Protein AF-0000000074123127 (afdb_homodimer)

Foldseek 3Di:
DPPLPLPPPPPPPPDQPWALDDFFAFFWFQKKKKWFLDFPVLQQDQDPVLLVLLVVCLQVLNDLPDPDQDSSNLNSLLQVLFKWKKPPDDPLDDQPQQEDPVNPPDPPSQQDEDDDPVVLVVQLVQVLQQLVFQVVCQAVLLFAWKWWRFHQKIKIWGHLQLWLASFTKMKIFDDDPVRVVVLVVLVFDKDQQSVVVPVVPPPDDPDDPDDPPDDPDDPPDPDPPPDPPDPPVVVVVVVVVVVVVVQVCLVVCVLVVVVSVVQQVVCPCGGSRRMMMGTHDVNVVSVSVCLSPPPVRAACDDSRHSRHTMMIGSHDTRNIDMDGWDKHKAWDFDPDPPPDGSIIIMIMTGRGNGRLSVVSNLVSCCVVGPVWFMKMFTRTPSRRQCVLRDDPRLPHPLDNDDPVSVVSNSGDSVSSNSSNPRRYGHFGMWGIDNSTIDTD/DPPPPLDPPPPPPPDPPWALDDFFAFFWFQKKKKWFLDFPVLQQDQDPVLLVLLVVCLQVLNDDPDPDQDSSNLNSLLQVLFKWKKPPDDPLDDQPQQEDPVNPPDPPSQQDEDDDPVVLVVQLVQVLQQLVFQVVCQAVLLAAWKWWRFHQKIKIWGHLQQWLASFTKMKIFDDDPVRVVVLVVLVFDKDQQSVVVPVVPPPDDPDDPDDPPDDPDDPPDPDPPPPPPDPVVVVVVVVVVVVVVVQVCLVVCVLVVVVSVVLQVVCPCGGSRRMMMGTHDVNVVSVSVCLSPPPVRAACDDSRHSRHTMMIGSHDTRNIDMDGWDKHKAWDQDPDPPPDGSIIIMIMTGRGNGRLSVVSNLVSCCVVGPVWFMKMFTRTPSRRQCVLRDDPRQPHPLDRDDPVSVVSNSGDSVSSNSSNPRRYGHFGMWGIDNSTIDTD

Solvent-accessible surface area (backbone atoms only — not comparable to full-atom values): 47256 Å² total; per-residue (Å²): 135,84,73,80,72,76,51,79,70,68,74,71,89,57,80,89,63,68,29,83,63,70,58,22,34,71,32,40,23,46,31,37,38,35,39,20,81,42,76,51,68,75,65,58,67,79,51,61,61,41,53,33,52,11,52,54,32,45,61,39,49,55,73,88,77,69,88,73,71,48,66,64,51,50,41,22,53,51,51,30,39,36,46,37,21,29,24,74,67,55,71,57,56,78,64,69,58,52,48,62,80,80,46,53,66,57,87,83,60,77,46,75,38,64,79,47,69,64,44,29,51,32,42,42,54,48,46,50,50,23,52,52,36,45,51,32,19,21,74,70,38,46,24,46,46,37,37,39,35,21,54,71,31,37,34,41,40,34,8,32,69,45,26,20,53,57,38,33,30,34,38,34,24,50,53,51,72,68,53,52,52,50,39,48,73,73,67,47,64,65,46,40,46,58,48,62,59,54,72,72,58,69,75,70,86,78,76,87,81,78,81,87,74,75,88,76,76,79,81,72,78,80,76,81,74,81,71,82,62,65,66,66,63,48,51,52,47,50,48,47,51,52,47,51,50,50,48,49,35,38,68,68,37,45,58,59,53,54,37,53,47,48,33,46,58,68,15,76,97,44,58,70,37,32,33,36,38,27,57,34,68,66,39,38,49,54,47,48,57,49,56,74,67,40,66,80,41,30,36,86,58,66,61,54,13,49,45,61,44,24,35,41,26,82,54,83,35,48,54,18,20,35,43,68,50,48,77,47,58,50,76,39,78,44,80,51,87,86,68,71,56,60,70,29,20,25,40,37,36,41,42,87,41,44,52,71,33,53,54,49,48,51,59,49,41,38,73,71,28,61,70,9,33,38,35,36,35,35,41,63,44,65,66,33,39,64,67,21,48,71,28,74,56,51,57,31,82,74,69,78,61,62,65,70,50,38,60,51,27,58,51,59,64,69,55,41,50,32,42,36,72,31,67,41,40,68,69,41,33,38,40,31,53,74,58,20,37,37,74,74,136,85,74,82,73,76,50,80,70,69,68,70,87,58,81,91,64,68,28,82,65,70,61,22,35,71,33,38,24,47,28,38,39,35,37,22,81,41,76,51,68,76,64,56,66,80,53,59,62,41,52,32,51,12,50,54,34,45,62,38,51,54,72,90,78,70,88,74,73,48,67,65,50,50,41,20,54,51,51,30,40,35,48,36,20,27,26,73,69,51,71,58,54,79,65,69,58,49,47,62,79,78,46,55,66,57,87,86,60,77,47,76,38,65,79,45,69,64,45,30,52,31,44,42,55,50,46,50,51,23,51,51,35,46,50,33,20,21,76,68,37,45,24,44,46,38,36,40,37,20,53,69,31,35,33,41,39,35,10,33,69,46,24,20,54,59,38,32,30,35,38,34,23,52,55,53,71,69,53,54,50,51,38,49,73,72,67,45,65,68,47,40,49,58,49,61,60,56,71,73,60,68,75,72,88,77,77,87,82,77,84,86,72,75,90,75,77,78,81,72,79,80,76,81,74,81,72,83,63,65,67,68,62,47,50,51,47,51,48,47,50,51,46,51,48,50,49,48,36,37,68,67,38,42,59,60,51,53,40,56,48,51,30,51,61,67,16,76,97,39,62,73,37,32,31,36,39,28,59,33,66,68,37,39,50,54,49,48,56,50,59,74,67,39,67,80,42,30,37,86,59,66,62,53,12,50,45,59,43,25,36,40,25,82,53,84,35,46,55,19,21,35,44,68,50,48,76,46,60,51,76,39,79,43,80,51,87,86,67,72,56,62,68,28,19,25,42,38,37,40,43,88,41,44,51,70,31,52,54,49,49,52,57,49,41,38,74,71,27,63,70,10,33,37,36,37,36,36,39,63,45,65,68,34,38,64,67,21,48,71,28,74,56,51,58,31,82,72,69,77,59,59,65,70,50,39,60,50,27,57,50,58,65,69,55,41,51,31,41,35,71,30,67,40,40,67,68,41,34,38,40,31,54,72,59,20,37,38,73,70

Organism: Ciona intestinalis (NCBI:txid7719)

Secondary structure (DSSP, 8-state):
---GGGS-------S---BSSPPP--SPEEEEEEEESS--GGGT---HHHHHHHHHHHHTT-----SS--HHHHHHHHHHHTEEEEES--TTS--SS-SSGGG---TT--------HHHHHHHHHHHHHHHHHHHHHHHTTSS-EEEEE-SS-EEEEE-TTT-TTSS-EEEEES--HHHHHHHHHTT---B-HHHHHHHHHTTS------------------------S-HHHHHHHHHHHHHHHHHHHHHTTHHHHHHHHHHHHTTTSSSS---EEEESHHHHHHHHHHHHT-GGGS-SSSTTTTPPPEEEESS--TT-EEEE-EEEEEEEE---TTSS--EEEEEEEEEEE-HHHHHHHHHHHHHHSTTT-EEEEEEE-GGGGGGGS--TTTS----PPPHHHHHHHT--HHHHHHHHHS-----SEEEEETTEEEE-/---GGGS-------S---BSSPPP--SPEEEEEEEESS--GGGT---HHHHHHHHHHHHTT-----SS--HHHHHHHHHHHTEEEEES--TTS--SS-SSGGG---TT--------HHHHHHHHHHHHHHHHHHHHHHHTTSS-EEEEE-SS-EEEEE-TTT-TTSS-EEEEES--HHHHHHHHHTT---B-HHHHHHHHHTTS--------------------------HHHHHHHHHHHHHHHHHHHHHTTHHHHHHHHHHHHTTTS-SS---EEEESHHHHHHHHHHHHT-GGGS-SSSTTTTPPPEEEESS--TT-EEEE-EEEEEEEE---TTSS--EEEEEEEEEEE-HHHHHHHHHHHHHHSTTT-EEEEEEE-GGGGGGGS--TTTS----PPPHHHHHHHT--HHHHHHHHHS-----SEEEEETTEEEE-

Sequence (880 aa):
MFTPDCFPKLAPVEKKTKHDALPADWSIKTKARFLSPSSFAWCARVRGNEEAKSITRSVRCQKLETTTQTQSDLRIELCKCLVYHQHPSVPWFKLFPRFGSDCRLVPGITTEPLSTEHAKTCMYDSWAAAFRSSYQLLRENLCPYFYICAQQYTALFRSAVVSPCCEVNCLITPTSMGFRKSLKSEGIEFTMPLQQLNTQQSDSVNSDVKDLNEGSKENRPVAEKNVEADEVGWLVYVFIEQEEQQWKDISNGLQFRKNKEINLAVRSDGQPRTAVLVKGMTQTQILFNYLLNCKSSTANSGPQAGVPPTILSPVPFIGSSLKKLDLRAGIAKSAKKSGVPKERFSLDISGPLMPHQLSGIITLLNKTQDDGNFTCAFGTHMYTAPFNAPSDATMGNNKEPPSSDMQKCGIAENFVARLTSTTPVTIRQIEVENEKYNWQMFTPDCFPKLAPVEKKTKHDALPADWSIKTKARFLSPSSFAWCARVRGNEEAKSITRSVRCQKLETTTQTQSDLRIELCKCLVYHQHPSVPWFKLFPRFGSDCRLVPGITTEPLSTEHAKTCMYDSWAAAFRSSYQLLRENLCPYFYICAQQYTALFRSAVVSPCCEVNCLITPTSMGFRKSLKSEGIEFTMPLQQLNTQQSDSVNSDVKDLNEGSKENRPVAEKNVEADEVGWLVYVFIEQEEQQWKDISNGLQFRKNKEINLAVRSDGQPRTAVLVKGMTQTQILFNYLLNCKSSTANSGPQAGVPPTILSPVPFIGSSLKKLDLRAGIAKSAKKSGVPKERFSLDISGPLMPHQLSGIITLLNKTQDDGNFTCAFGTHMYTAPFNAPSDATMGNNKEPPSSDMQKCGIAENFVARLTSTTPVTIRQIEVENEKYNWQ

pLDDT: mean 76.57, std 22.78, range [19.2, 98.75]

Nearest PDB structures (foldseek):
  8q6o-assembly1_L  TM=8.160E-01  e=1.221E-34  Xenopus laevis
  8ouw-assembly1_F  TM=7.669E-01  e=1.788E-20  Caenorhabditis elegans
  8ouw-assembly1_G  TM=7.992E-01  e=1.757E-19  Caenorhabditis elegans
  7r32-assembly1_C  TM=5.687E-01  e=3.136E+00  Synechocystis sp. PCC 6803
  8igr-assembly1_G  TM=3.906E-01  e=9.830E+00  Escherichia coli K-12

Structure (mmCIF, N/CA/C/O backbone):
data_AF-0000000074123127-model_v1
#
loop_
_entity.id
_entity.type
_entity.pdbx_description
1 polymer 'Uncharacterized protein'
#
loop_
_atom_site.group_PDB
_atom_site.id
_atom_site.type_symbol
_atom_site.label_atom_id
_atom_site.label_alt_id
_atom_site.label_comp_id
_atom_site.label_asym_id
_atom_site.label_entity_id
_atom_site.label_seq_id
_atom_site.pdbx_PDB_ins_code
_atom_site.Cartn_x
_atom_site.Cartn_y
_atom_site.Cartn_z
_atom_site.occupancy
_atom_site.B_iso_or_equiv
_atom_site.auth_seq_id
_atom_site.auth_comp_id
_atom_site.auth_asym_id
_atom_site.auth_atom_id
_atom_site.pdbx_PDB_model_num
ATOM 1 N N . MET A 1 1 ? 14.648 39.312 29.922 1 19.2 1 MET A N 1
ATOM 2 C CA . MET A 1 1 ? 13.344 39.812 29.469 1 19.2 1 MET A CA 1
ATOM 3 C C . MET A 1 1 ? 13.016 39.281 28.078 1 19.2 1 MET A C 1
ATOM 5 O O . MET A 1 1 ? 13.727 39.562 27.109 1 19.2 1 MET A O 1
ATOM 9 N N . PHE A 1 2 ? 12.539 38 27.938 1 23.33 2 PHE A N 1
ATOM 10 C CA . PHE A 1 2 ? 12.289 37.094 26.828 1 23.33 2 PHE A CA 1
ATOM 11 C C . PHE A 1 2 ? 11.258 37.688 25.859 1 23.33 2 PHE A C 1
ATOM 13 O O . PHE A 1 2 ? 10.156 38.031 26.281 1 23.33 2 PHE A O 1
ATOM 20 N N . THR A 1 3 ? 11.742 38.469 24.828 1 24.5 3 THR A N 1
ATOM 21 C CA . THR A 1 3 ? 10.82 39.188 23.938 1 24.5 3 THR A CA 1
ATOM 22 C C . THR A 1 3 ? 9.969 38.188 23.156 1 24.5 3 THR A C 1
ATOM 24 O O . THR A 1 3 ? 10.492 37.25 22.531 1 24.5 3 THR A O 1
ATOM 27 N N . PRO A 1 4 ? 8.633 38 23.453 1 27.58 4 PRO A N 1
ATOM 28 C CA . PRO A 1 4 ? 7.562 37.188 22.844 1 27.58 4 PRO A CA 1
ATOM 29 C C . PRO A 1 4 ? 7.543 37.281 21.328 1 27.58 4 PRO A C 1
ATOM 31 O O . PRO A 1 4 ? 6.691 36.656 20.688 1 27.58 4 PRO A O 1
ATOM 34 N N . ASP A 1 5 ? 8.273 38.188 20.734 1 28.83 5 ASP A N 1
ATOM 35 C CA . ASP A 1 5 ? 8.078 38.594 19.344 1 28.83 5 ASP A CA 1
ATOM 36 C C . ASP A 1 5 ? 8.562 37.531 18.391 1 28.83 5 ASP A C 1
ATOM 38 O O . ASP A 1 5 ? 8.633 37.75 17.172 1 28.83 5 ASP A O 1
ATOM 42 N N . CYS A 1 6 ? 9.312 36.562 18.922 1 30.08 6 CYS A N 1
ATOM 43 C CA . CYS A 1 6 ? 10.016 35.75 17.922 1 30.08 6 CYS A CA 1
ATOM 44 C C . CYS A 1 6 ? 9.055 34.781 17.219 1 30.08 6 CYS A C 1
ATOM 46 O O . CYS A 1 6 ? 9.484 33.844 16.562 1 30.08 6 CYS A O 1
ATOM 48 N N . PHE A 1 7 ? 7.898 34.625 17.75 1 33.19 7 PHE A N 1
ATOM 49 C CA . PHE A 1 7 ? 7.016 33.719 17.016 1 33.19 7 PHE A CA 1
ATOM 50 C C . PHE A 1 7 ? 6.574 34.312 15.695 1 33.19 7 PHE A C 1
ATOM 52 O O . PHE A 1 7 ? 6.383 35.531 15.602 1 33.19 7 PHE A O 1
ATOM 59 N N . PRO A 1 8 ? 6.84 33.75 14.602 1 34.09 8 PRO A N 1
ATOM 60 C CA . PRO A 1 8 ? 6.215 34.406 13.445 1 34.09 8 PRO A CA 1
ATOM 61 C C . PRO A 1 8 ? 4.824 34.938 13.758 1 34.09 8 PRO A C 1
ATOM 63 O O . PRO A 1 8 ? 4.121 34.406 14.617 1 34.09 8 PRO A O 1
ATOM 66 N N . LYS A 1 9 ? 4.594 36.281 13.719 1 35.5 9 LYS A N 1
ATOM 67 C CA . LYS A 1 9 ? 3.35 37 13.93 1 35.5 9 LYS A CA 1
ATOM 68 C C . LYS A 1 9 ? 2.143 36.188 13.477 1 35.5 9 LYS A C 1
ATOM 70 O O . LYS A 1 9 ? 2.137 35.625 12.375 1 35.5 9 LYS A O 1
ATOM 75 N N . LEU A 1 10 ? 1.511 35.531 14.539 1 36.09 10 LEU A N 1
ATOM 76 C CA . LEU A 1 10 ? 0.138 35.25 14.133 1 36.09 10 LEU A CA 1
ATOM 77 C C . LEU A 1 10 ? -0.396 36.375 13.242 1 36.09 10 LEU A C 1
ATOM 79 O O . LEU A 1 10 ? -0.165 37.562 13.508 1 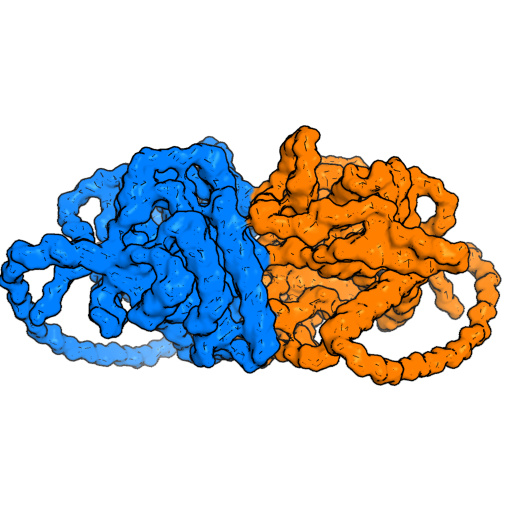36.09 10 LEU A O 1
ATOM 83 N N . ALA A 1 11 ? -0.465 36.25 11.953 1 36.72 11 ALA A N 1
ATOM 84 C CA . ALA A 1 11 ? -1.067 37.312 11.172 1 36.72 11 ALA A CA 1
ATOM 85 C C . ALA A 1 11 ? -2.057 38.125 12.008 1 36.72 11 ALA A C 1
ATOM 87 O O . ALA A 1 11 ? -2.811 37.562 12.805 1 36.72 11 ALA A O 1
ATOM 88 N N . PRO A 1 12 ? -1.77 39.406 12.438 1 34.16 12 PRO A N 1
ATOM 89 C CA . PRO A 1 12 ? -2.814 40.219 13.07 1 34.16 12 PRO A CA 1
ATOM 90 C C . PRO A 1 12 ? -4.211 39.875 12.539 1 34.16 12 PRO A C 1
ATOM 92 O O . PRO A 1 12 ? -4.355 39.5 11.383 1 34.16 12 PRO A O 1
ATOM 95 N N . VAL A 1 13 ? -5.125 39.594 13.508 1 38.16 13 VAL A N 1
ATOM 96 C CA . VAL A 1 13 ? -6.535 39.562 13.141 1 38.16 13 VAL A CA 1
ATOM 97 C C . VAL A 1 13 ? -6.867 40.75 12.234 1 38.16 13 VAL A C 1
ATOM 99 O O . VAL A 1 13 ? -7.098 41.844 12.719 1 38.16 13 VAL A O 1
ATOM 102 N N . GLU A 1 14 ? -5.98 41.219 11.367 1 37.91 14 GLU A N 1
ATOM 103 C CA . GLU A 1 14 ? -6.422 42.344 10.531 1 37.91 14 GLU A CA 1
ATOM 104 C C . GLU A 1 14 ? -7.863 42.125 10.07 1 37.91 14 GLU A C 1
ATOM 106 O O . GLU A 1 14 ? -8.367 41.031 10.062 1 37.91 14 GLU A O 1
ATOM 111 N N . LYS A 1 15 ? -8.492 43.219 9.578 1 42.94 15 LYS A N 1
ATOM 112 C CA . LYS A 1 15 ? -9.781 43.312 8.898 1 42.94 15 LYS A CA 1
ATOM 113 C C . LYS A 1 15 ? -9.992 42.125 7.957 1 42.94 15 LYS A C 1
ATOM 115 O O . LYS A 1 15 ? -9.07 41.719 7.242 1 42.94 15 LYS A O 1
ATOM 120 N N . LYS A 1 16 ? -11.148 41.406 8.102 1 50.72 16 LYS A N 1
ATOM 121 C CA . LYS A 1 16 ? -11.703 40.219 7.457 1 50.72 16 LYS A CA 1
ATOM 122 C C . LYS A 1 16 ? -11.453 40.25 5.953 1 50.72 16 LYS A C 1
ATOM 124 O O . LYS A 1 16 ? -12.281 40.75 5.188 1 50.72 16 LYS A O 1
ATOM 129 N N . THR A 1 17 ? -10.242 40.5 5.434 1 59.59 17 THR A N 1
ATOM 130 C CA . THR A 1 17 ? -10.055 40.438 3.986 1 59.59 17 THR A CA 1
ATOM 131 C C . THR A 1 17 ? -10.227 39.031 3.473 1 59.59 17 THR A C 1
ATOM 133 O O . THR A 1 17 ? -9.578 38.094 3.973 1 59.59 17 THR A O 1
ATOM 136 N N . LYS A 1 18 ? -11.328 38.781 2.857 1 77.06 18 LYS A N 1
ATOM 137 C CA . LYS A 1 18 ? -11.688 37.531 2.191 1 77.06 18 LYS A CA 1
ATOM 138 C C . LYS A 1 18 ? -10.773 37.281 0.999 1 77.06 18 LYS A C 1
ATOM 140 O O . LYS A 1 18 ? -10.484 38.188 0.214 1 77.06 18 LYS A O 1
ATOM 145 N N . HIS A 1 19 ? -10.078 36.188 1.141 1 84.5 19 HIS A N 1
ATOM 146 C CA . HIS A 1 19 ? -9.156 35.781 0.08 1 84.5 19 HIS A CA 1
ATOM 147 C C . HIS A 1 19 ? -9.789 34.75 -0.821 1 84.5 19 HIS A C 1
ATOM 149 O O . HIS A 1 19 ? -10.68 34 -0.393 1 84.5 19 HIS A O 1
ATOM 155 N N . ASP A 1 20 ? -9.336 34.656 -1.983 1 83.44 20 ASP A N 1
ATOM 156 C CA . ASP A 1 20 ? -9.875 33.719 -2.963 1 83.44 20 ASP A CA 1
ATOM 157 C C . ASP A 1 20 ? -9.242 32.312 -2.803 1 83.44 20 ASP A C 1
ATOM 159 O O . ASP A 1 20 ? -9.805 31.328 -3.246 1 83.44 20 ASP A O 1
ATOM 163 N N . ALA A 1 21 ? -8.023 32.375 -2.162 1 84.44 21 ALA A N 1
ATOM 164 C CA . ALA A 1 21 ? -7.324 31.094 -2.033 1 84.44 21 ALA A CA 1
ATOM 165 C C . ALA A 1 21 ? -6.664 30.953 -0.663 1 84.44 21 ALA A C 1
ATOM 167 O O . ALA A 1 21 ? -6.277 31.969 -0.057 1 84.44 21 ALA A O 1
ATOM 168 N N . LEU A 1 22 ? -6.617 29.781 -0.247 1 87.75 22 LEU A N 1
ATOM 169 C CA . LEU A 1 22 ? -5.93 29.516 1.008 1 87.75 22 LEU A CA 1
ATOM 170 C C . LEU A 1 22 ? -4.422 29.438 0.793 1 87.75 22 LEU A C 1
ATOM 172 O O . LEU A 1 22 ? -3.959 28.953 -0.243 1 87.75 22 LEU A O 1
ATOM 176 N N . PRO A 1 23 ? -3.729 29.906 1.728 1 87.06 23 PRO A N 1
ATOM 177 C CA . PRO A 1 23 ? -2.275 29.75 1.626 1 87.06 23 PRO A CA 1
ATOM 178 C C . PRO A 1 23 ? -1.814 28.312 1.818 1 87.06 23 PRO A C 1
ATOM 180 O O . PRO A 1 23 ? -2.59 27.469 2.273 1 87.06 23 PRO A O 1
ATOM 183 N N . ALA A 1 24 ? -0.575 28.125 1.45 1 88.31 24 ALA A N 1
ATOM 184 C CA . ALA A 1 24 ? 0.028 26.812 1.676 1 88.31 24 ALA A CA 1
ATOM 185 C C . ALA A 1 24 ? 0.262 26.562 3.162 1 88.31 24 ALA A C 1
ATOM 187 O O . ALA A 1 24 ? 0.611 27.484 3.904 1 88.31 24 ALA A O 1
ATOM 188 N N . ASP A 1 25 ? 0.037 25.469 3.652 1 91.69 25 ASP A N 1
ATOM 189 C CA . ASP A 1 25 ? 0.313 25.016 5.012 1 91.69 25 ASP A CA 1
ATOM 190 C C . ASP A 1 25 ? 0.953 23.625 5.008 1 91.69 25 ASP A C 1
ATOM 192 O O . ASP A 1 25 ? 0.268 22.625 4.801 1 91.69 25 ASP A O 1
ATOM 196 N N . TRP A 1 26 ? 2.227 23.562 5.324 1 94.12 26 TRP A N 1
ATOM 197 C CA . TRP A 1 26 ? 2.975 22.312 5.246 1 94.12 26 TRP A CA 1
ATOM 198 C C . TRP A 1 26 ? 2.936 21.578 6.574 1 94.12 26 TRP A C 1
ATOM 200 O O . TRP A 1 26 ? 3.439 20.453 6.684 1 94.12 26 TRP A O 1
ATOM 210 N N . SER A 1 27 ? 2.326 22.188 7.609 1 93.44 27 SER A N 1
ATOM 211 C CA . SER A 1 27 ? 2.199 21.484 8.883 1 93.44 27 SER A CA 1
ATOM 212 C C . SER A 1 27 ? 1.211 20.328 8.773 1 93.44 27 SER A C 1
ATOM 214 O O . SER A 1 27 ? 0.224 20.422 8.047 1 93.44 27 SER A O 1
ATOM 216 N N . ILE A 1 28 ? 1.478 19.297 9.477 1 95.19 28 ILE A N 1
ATOM 217 C CA . ILE A 1 28 ? 0.58 18.141 9.484 1 95.19 28 ILE A CA 1
ATOM 218 C C . ILE A 1 28 ? -0.491 18.344 10.555 1 95.19 28 ILE A C 1
ATOM 220 O O . ILE A 1 28 ? -0.182 18.703 11.695 1 95.19 28 ILE A O 1
ATOM 224 N N . LYS A 1 29 ? -1.698 18.188 10.164 1 94.56 29 LYS A N 1
ATOM 225 C CA . LYS A 1 29 ? -2.787 18.25 11.133 1 94.56 29 LYS A CA 1
ATOM 226 C C . LYS A 1 29 ? -3.105 16.859 11.68 1 94.56 29 LYS A C 1
ATOM 228 O O . LYS A 1 29 ? -2.979 15.859 10.969 1 94.56 29 LYS A O 1
ATOM 233 N N . THR A 1 30 ? -3.467 16.766 12.906 1 92.69 30 THR A N 1
ATOM 234 C CA . THR A 1 30 ? -3.846 15.5 13.531 1 92.69 30 THR A CA 1
ATOM 235 C C . THR A 1 30 ? -5.363 15.328 13.523 1 92.69 30 THR A C 1
ATOM 237 O O . THR A 1 30 ? -5.863 14.203 13.633 1 92.69 30 THR A O 1
ATOM 240 N N . LYS A 1 31 ? -6.035 16.469 13.453 1 93 31 LYS A N 1
ATOM 241 C CA . LYS A 1 31 ? -7.492 16.469 13.43 1 93 31 LYS A CA 1
ATOM 242 C C . LYS A 1 31 ? -8.023 17.703 12.719 1 93 31 LYS A C 1
ATOM 244 O O . LYS A 1 31 ? -7.348 18.734 12.656 1 93 31 LYS A O 1
ATOM 249 N N . ALA A 1 32 ? -9.203 17.625 12.195 1 95.38 32 ALA A N 1
ATOM 250 C CA . ALA A 1 32 ? -9.93 18.734 11.578 1 95.38 32 ALA A CA 1
ATOM 251 C C . ALA A 1 32 ? -11.438 18.594 11.82 1 95.38 32 ALA A C 1
ATOM 253 O O . ALA A 1 32 ? -11.992 17.5 11.719 1 95.38 32 ALA A O 1
ATOM 254 N N . ARG A 1 33 ? -12 19.656 12.211 1 94 33 ARG A N 1
ATOM 255 C CA . ARG A 1 33 ? -13.453 19.688 12.383 1 94 33 ARG A CA 1
ATOM 256 C C . ARG A 1 33 ? -14.078 20.75 11.484 1 94 33 ARG A C 1
ATOM 258 O O . ARG A 1 33 ? -13.711 21.938 11.562 1 94 33 ARG A O 1
ATOM 265 N N . PHE A 1 34 ? -15.039 20.375 10.719 1 94.19 34 PHE A N 1
ATOM 266 C CA . PHE A 1 34 ? -15.805 21.266 9.867 1 94.19 34 PHE A CA 1
ATOM 267 C C . PHE A 1 34 ? -17.203 21.484 10.43 1 94.19 34 PHE A C 1
ATOM 269 O O . PHE A 1 34 ? -17.875 20.531 10.836 1 94.19 34 PHE A O 1
ATOM 276 N N . LEU A 1 35 ? -17.594 22.734 10.539 1 92.12 35 LEU A N 1
ATOM 277 C CA . LEU A 1 35 ? -18.922 23.094 10.992 1 92.12 35 LEU A CA 1
ATOM 278 C C . LEU A 1 35 ? -19.703 23.797 9.883 1 92.12 35 LEU A C 1
ATOM 280 O O . LEU A 1 35 ? -19.156 24.703 9.227 1 92.12 35 LEU A O 1
ATOM 284 N N . SER A 1 36 ? -20.891 23.359 9.664 1 92.62 36 SER A N 1
ATOM 285 C CA . SER A 1 36 ? -21.734 23.938 8.617 1 92.62 36 SER A CA 1
ATOM 286 C C . SER A 1 36 ? -23.188 24 9.055 1 92.62 36 SER A C 1
ATOM 288 O O . SER A 1 36 ? -23.656 23.156 9.828 1 92.62 36 SER A O 1
ATOM 290 N N . PRO A 1 37 ? -23.906 25.047 8.539 1 90.06 37 PRO A N 1
ATOM 291 C CA . PRO A 1 37 ? -25.359 25.047 8.758 1 90.06 37 PRO A CA 1
ATOM 292 C C . PRO A 1 37 ? -26.078 23.938 7.996 1 90.06 37 PRO A C 1
ATOM 294 O O . PRO A 1 37 ? -27.172 23.531 8.383 1 90.06 37 PRO A O 1
ATOM 297 N N . SER A 1 38 ? -25.406 23.516 6.977 1 91.12 38 SER A N 1
ATOM 298 C CA . SER A 1 38 ? -26 22.438 6.184 1 91.12 38 SER A CA 1
ATOM 299 C C . SER A 1 38 ? -25.516 21.078 6.668 1 91.12 38 SER A C 1
ATOM 301 O O . SER A 1 38 ? -24.359 20.938 7.07 1 91.12 38 SER A O 1
ATOM 303 N N . SER A 1 39 ? -26.328 20.109 6.527 1 91.5 39 SER A N 1
ATOM 304 C CA . SER A 1 39 ? -26.062 18.781 7.035 1 91.5 39 SER A CA 1
ATOM 305 C C . SER A 1 39 ? -24.969 18.078 6.23 1 91.5 39 SER A C 1
ATOM 307 O O . SER A 1 39 ? -24.844 18.297 5.023 1 91.5 39 SER A O 1
ATOM 309 N N . PHE A 1 40 ? -24.219 17.25 6.957 1 93.31 40 PHE A N 1
ATOM 310 C CA . PHE A 1 40 ? -23.219 16.391 6.316 1 93.31 40 PHE A CA 1
ATOM 311 C C . PHE A 1 40 ? -23.781 15 6.078 1 93.31 40 PHE A C 1
ATOM 313 O O . PHE A 1 40 ? -23.016 14.047 5.887 1 93.31 40 PHE A O 1
ATOM 320 N N . ALA A 1 41 ? -25 14.789 6.008 1 89.88 41 ALA A N 1
ATOM 321 C CA . ALA A 1 41 ? -25.656 13.484 5.859 1 89.88 41 ALA A CA 1
ATOM 322 C C . ALA A 1 41 ? -25.266 12.828 4.543 1 89.88 41 ALA A C 1
ATOM 324 O O . ALA A 1 41 ? -25.234 11.594 4.441 1 89.88 41 ALA A O 1
ATOM 325 N N . TRP A 1 42 ? -24.891 13.648 3.611 1 91.06 42 TRP A N 1
ATOM 326 C CA . TRP A 1 42 ? -24.547 13.109 2.295 1 91.06 42 TRP A CA 1
ATOM 327 C C . TRP A 1 42 ? -23.297 12.25 2.359 1 91.06 42 TRP A C 1
ATOM 329 O O . TRP A 1 42 ? -23.078 11.398 1.496 1 91.06 42 TRP A O 1
ATOM 339 N N . CYS A 1 43 ? -22.422 12.445 3.414 1 91.31 43 CYS A N 1
ATOM 340 C CA . CYS A 1 43 ? -21.188 11.68 3.488 1 91.31 43 CYS A CA 1
ATOM 341 C C . CYS A 1 43 ? -21.141 10.852 4.77 1 91.31 43 CYS A C 1
ATOM 343 O O . CYS A 1 43 ? -20.078 10.359 5.148 1 91.31 43 CYS A O 1
ATOM 345 N N . ALA A 1 44 ? -22.203 10.711 5.422 1 87.25 44 ALA A N 1
ATOM 346 C CA . ALA A 1 44 ? -22.25 9.984 6.688 1 87.25 44 ALA A CA 1
ATOM 347 C C . ALA A 1 44 ? -22.109 8.484 6.465 1 87.25 44 ALA A C 1
ATOM 349 O O . ALA A 1 44 ? -21.547 7.777 7.309 1 87.25 44 ALA A O 1
ATOM 350 N N . ARG A 1 45 ? -22.625 8.07 5.363 1 88.75 45 ARG A N 1
ATOM 351 C CA . ARG A 1 45 ? -22.547 6.648 5.055 1 88.75 45 ARG A CA 1
ATOM 352 C C . ARG A 1 45 ? -21.938 6.422 3.67 1 88.75 45 ARG A C 1
ATOM 354 O O . ARG A 1 45 ? -22.531 6.805 2.66 1 88.75 45 ARG A O 1
ATOM 361 N N . VAL A 1 46 ? -20.844 5.828 3.701 1 91.69 46 VAL A N 1
ATOM 362 C CA . VAL A 1 46 ? -20.172 5.504 2.445 1 91.69 46 VAL A CA 1
ATOM 363 C C . VAL A 1 46 ? -20.375 4.023 2.125 1 91.69 46 VAL A C 1
ATOM 365 O O . VAL A 1 46 ? -20.078 3.16 2.955 1 91.69 46 VAL A O 1
ATOM 368 N N . ARG A 1 47 ? -20.875 3.779 0.966 1 92.81 47 ARG A N 1
ATOM 369 C CA . ARG A 1 47 ? -21.094 2.4 0.539 1 92.81 47 ARG A CA 1
ATOM 370 C C . ARG A 1 47 ? -19.797 1.746 0.111 1 92.81 47 ARG A C 1
ATOM 372 O O . ARG A 1 47 ? -18.844 2.436 -0.261 1 92.81 47 ARG A O 1
ATOM 379 N N . GLY A 1 48 ? -19.797 0.446 0.107 1 93.06 48 GLY A N 1
ATOM 380 C CA . GLY A 1 48 ? -18.609 -0.317 -0.263 1 93.06 48 GLY A CA 1
ATOM 381 C C . GLY A 1 48 ? -18.156 -0.056 -1.685 1 93.06 48 GLY A C 1
ATOM 382 O O . GLY A 1 48 ? -16.953 0.033 -1.948 1 93.06 48 GLY A O 1
ATOM 383 N N . ASN A 1 49 ? -19.047 0.041 -2.545 1 93.75 49 ASN A N 1
ATOM 384 C CA . ASN A 1 49 ? -18.703 0.292 -3.941 1 93.75 49 ASN A CA 1
ATOM 385 C C . ASN A 1 49 ? -18.078 1.669 -4.125 1 93.75 49 ASN A C 1
ATOM 387 O O . ASN A 1 49 ? -17.172 1.838 -4.949 1 93.75 49 ASN A O 1
ATOM 391 N N . GLU A 1 50 ? -18.547 2.604 -3.402 1 94.62 50 GLU A N 1
ATOM 392 C CA . GLU A 1 50 ? -17.984 3.949 -3.465 1 94.62 50 GLU A CA 1
ATOM 393 C C . GLU A 1 50 ? -16.562 3.98 -2.92 1 94.62 50 GLU A C 1
ATOM 395 O O . GLU A 1 50 ? -15.688 4.625 -3.498 1 94.62 50 GLU A O 1
ATOM 400 N N . GLU A 1 51 ? -16.375 3.293 -1.864 1 94.69 51 GLU A N 1
ATOM 401 C CA . GLU A 1 51 ? -15.031 3.193 -1.305 1 94.69 51 GLU A CA 1
ATOM 402 C C . GLU A 1 51 ? -14.07 2.533 -2.291 1 94.69 51 GLU A C 1
ATOM 404 O O . GLU A 1 51 ? -12.93 2.973 -2.441 1 94.69 51 GLU A O 1
ATOM 409 N N . ALA A 1 52 ? -14.57 1.496 -2.924 1 95.81 52 ALA A N 1
ATOM 410 C CA . ALA A 1 52 ? -13.75 0.791 -3.906 1 95.81 52 ALA A CA 1
ATOM 411 C C . ALA A 1 52 ? -13.344 1.718 -5.047 1 95.81 52 ALA A C 1
ATOM 413 O O . ALA A 1 52 ? -12.172 1.773 -5.426 1 95.81 52 ALA A O 1
ATOM 414 N N . LYS A 1 53 ? -14.258 2.424 -5.547 1 94.31 53 LYS A N 1
ATOM 415 C CA . LYS A 1 53 ? -13.992 3.355 -6.637 1 94.31 53 LYS A CA 1
ATOM 416 C C . LYS A 1 53 ? -13.039 4.461 -6.195 1 94.31 53 LYS A C 1
ATOM 418 O O . LYS A 1 53 ? -12.188 4.898 -6.969 1 94.31 53 LYS A O 1
ATOM 423 N N . SER A 1 54 ? -13.227 4.902 -4.965 1 95.38 54 SER A N 1
ATOM 424 C CA . SER A 1 54 ? -12.367 5.961 -4.445 1 95.38 54 SER A CA 1
ATOM 425 C C . SER A 1 54 ? -10.914 5.508 -4.359 1 95.38 54 SER A C 1
ATOM 427 O O . SER A 1 54 ? -10 6.277 -4.652 1 95.38 54 SER A O 1
ATOM 429 N N . ILE A 1 55 ? -10.695 4.273 -3.943 1 95.19 55 ILE A N 1
ATOM 430 C CA . ILE A 1 55 ? -9.352 3.721 -3.83 1 95.19 55 ILE A CA 1
ATOM 431 C C . ILE A 1 55 ? -8.695 3.68 -5.207 1 95.19 55 ILE A C 1
ATOM 433 O O . ILE A 1 55 ? -7.559 4.137 -5.375 1 95.19 55 ILE A O 1
ATOM 437 N N . THR A 1 56 ? -9.406 3.195 -6.152 1 94.12 56 THR A N 1
ATOM 438 C CA . THR A 1 56 ? -8.891 3.084 -7.512 1 94.12 56 THR A CA 1
ATOM 439 C C . THR A 1 56 ? -8.578 4.461 -8.086 1 94.12 56 THR A C 1
ATOM 441 O O . THR A 1 56 ? -7.508 4.668 -8.664 1 94.12 56 THR A O 1
ATOM 444 N N . ARG A 1 57 ? -9.438 5.367 -7.855 1 92.44 57 ARG A N 1
ATOM 445 C CA . ARG A 1 57 ? -9.242 6.715 -8.375 1 92.44 57 ARG A CA 1
ATOM 446 C C . ARG A 1 57 ? -8.055 7.395 -7.699 1 92.44 57 ARG A C 1
ATOM 448 O O . ARG A 1 57 ? -7.32 8.156 -8.336 1 92.44 57 ARG A O 1
ATOM 455 N N . SER A 1 58 ? -7.918 7.168 -6.441 1 92.81 58 SER A N 1
ATOM 456 C CA . SER A 1 58 ? -6.824 7.773 -5.691 1 92.81 58 SER A CA 1
ATOM 457 C C . SER A 1 58 ? -5.473 7.23 -6.145 1 92.81 58 SER A C 1
ATOM 459 O O . SER A 1 58 ? -4.574 8 -6.492 1 92.81 58 SER A O 1
ATOM 461 N N . VAL A 1 59 ? -5.391 5.934 -6.203 1 92.69 59 VAL A N 1
ATOM 462 C CA . VAL A 1 59 ? -4.109 5.289 -6.48 1 92.69 59 VAL A CA 1
ATOM 463 C C . VAL A 1 59 ? -3.727 5.508 -7.941 1 92.69 59 VAL A C 1
ATOM 465 O O . VAL A 1 59 ? -2.545 5.652 -8.266 1 92.69 59 VAL A O 1
ATOM 468 N N . ARG A 1 60 ? -4.672 5.613 -8.797 1 89.75 60 ARG A N 1
ATOM 469 C CA . ARG A 1 60 ? -4.402 5.805 -10.211 1 89.75 60 ARG A CA 1
ATOM 470 C C . ARG A 1 60 ? -4.344 7.285 -10.57 1 89.75 60 ARG A C 1
ATOM 472 O O . ARG A 1 60 ? -4.141 7.645 -11.734 1 89.75 60 ARG A O 1
ATOM 479 N N . CYS A 1 61 ? -4.512 8.141 -9.648 1 86.88 61 CYS A N 1
ATOM 480 C CA . CYS A 1 61 ? -4.469 9.586 -9.82 1 86.88 61 CYS A CA 1
ATOM 481 C C . CYS A 1 61 ? -5.445 10.031 -10.906 1 86.88 61 CYS A C 1
ATOM 483 O O . CYS A 1 61 ? -5.086 10.805 -11.789 1 86.88 61 CYS A O 1
ATOM 485 N N . GLN A 1 62 ? -6.609 9.5 -10.82 1 84.62 62 GLN A N 1
ATOM 486 C CA . GLN A 1 62 ? -7.629 9.844 -11.805 1 84.62 62 GLN A CA 1
ATOM 487 C C . GLN A 1 62 ? -8.398 11.094 -11.383 1 84.62 62 GLN A C 1
ATOM 489 O O . GLN A 1 62 ? -8.711 11.273 -10.203 1 84.62 62 GLN A O 1
ATOM 494 N N . LYS A 1 63 ? -8.555 11.961 -12.375 1 75.19 63 LYS A N 1
ATOM 495 C CA . LYS A 1 63 ? -9.328 13.172 -12.117 1 75.19 63 LYS A CA 1
ATOM 496 C C . LYS A 1 63 ? -10.828 12.891 -12.172 1 75.19 63 LYS A C 1
ATOM 498 O O . LYS A 1 63 ? -11.266 11.961 -12.852 1 75.19 63 LYS A O 1
ATOM 503 N N . LEU A 1 64 ? -11.508 13.672 -11.32 1 65.25 64 LEU A N 1
ATOM 504 C CA . LEU A 1 64 ? -12.961 13.555 -11.414 1 65.25 64 LEU A CA 1
ATOM 505 C C . LEU A 1 64 ? -13.461 14.031 -12.773 1 65.25 64 LEU A C 1
ATOM 507 O O . LEU A 1 64 ? -13.117 15.125 -13.219 1 65.25 64 LEU A O 1
ATOM 511 N N . GLU A 1 65 ? -13.812 13.102 -13.703 1 58.62 65 GLU A N 1
ATOM 512 C CA . GLU A 1 65 ? -14.258 13.492 -15.039 1 58.62 65 GLU A CA 1
ATOM 513 C C . GLU A 1 65 ? -15.57 14.273 -14.969 1 58.62 65 GLU A C 1
ATOM 515 O O . GLU A 1 65 ? -15.922 14.984 -15.914 1 58.62 65 GLU A O 1
ATOM 520 N N . THR A 1 66 ? -16.656 13.859 -14.148 1 57.19 66 THR A N 1
ATOM 521 C CA . THR A 1 66 ? -18.031 14.07 -14.602 1 57.19 66 THR A CA 1
ATOM 522 C C . THR A 1 66 ? -18.5 15.492 -14.266 1 57.19 66 THR A C 1
ATOM 524 O O . THR A 1 66 ? -18.234 15.992 -13.172 1 57.19 66 THR A O 1
ATOM 527 N N . THR A 1 67 ? -18.891 16.266 -15.227 1 54.59 67 THR A N 1
ATOM 528 C CA . THR A 1 67 ? -19.672 17.5 -15.258 1 54.59 67 THR A CA 1
ATOM 529 C C . THR A 1 67 ? -20.797 17.453 -14.234 1 54.59 67 THR A C 1
ATOM 531 O O . THR A 1 67 ? -21.109 18.453 -13.602 1 54.59 67 THR A O 1
ATOM 534 N N . THR A 1 68 ? -21.594 16.344 -14.234 1 59.88 68 THR A N 1
ATOM 535 C CA . THR A 1 68 ? -22.719 16.281 -13.297 1 59.88 68 THR A CA 1
ATOM 536 C C . THR A 1 68 ? -22.359 15.422 -12.086 1 59.88 68 THR A C 1
ATOM 538 O O . THR A 1 68 ? -22.141 14.211 -12.219 1 59.88 68 THR A O 1
ATOM 541 N N . GLN A 1 69 ? -22.047 16.078 -10.953 1 74.38 69 GLN A N 1
ATOM 542 C CA . GLN A 1 69 ? -21.562 15.359 -9.789 1 74.38 69 GLN A CA 1
ATOM 543 C C . GLN A 1 69 ? -22.719 14.875 -8.914 1 74.38 69 GLN A C 1
ATOM 545 O O . GLN A 1 69 ? -23.438 15.688 -8.336 1 74.38 69 GLN A O 1
ATOM 550 N N . THR A 1 70 ? -23.172 13.594 -9.086 1 85.88 70 THR A N 1
ATOM 551 C CA . THR A 1 70 ? -24.094 12.945 -8.164 1 85.88 70 THR A CA 1
ATOM 552 C C . THR A 1 70 ? -23.516 12.914 -6.75 1 85.88 70 THR A C 1
ATOM 554 O O . THR A 1 70 ? -22.344 13.211 -6.551 1 85.88 70 THR A O 1
ATOM 557 N N . GLN A 1 71 ? -24.422 12.703 -5.84 1 89.25 71 GLN A N 1
ATOM 558 C CA . GLN A 1 71 ? -23.969 12.586 -4.457 1 89.25 71 GLN A CA 1
ATOM 559 C C . GLN A 1 71 ? -22.953 11.453 -4.305 1 89.25 71 GLN A C 1
ATOM 561 O O . GLN A 1 71 ? -22.016 11.562 -3.512 1 89.25 71 GLN A O 1
ATOM 566 N N . SER A 1 72 ? -23.219 10.445 -5.055 1 91.44 72 SER A N 1
ATOM 567 C CA . SER A 1 72 ? -22.281 9.328 -5.031 1 91.44 72 SER A CA 1
ATOM 568 C C . SER A 1 72 ? -20.891 9.758 -5.512 1 91.44 72 SER A C 1
ATOM 570 O O . SER A 1 72 ? -19.875 9.375 -4.922 1 91.44 72 SER A O 1
ATOM 572 N N . ASP A 1 73 ? -20.891 10.562 -6.48 1 91.69 73 ASP A N 1
ATOM 573 C CA . ASP A 1 73 ? -19.625 11.07 -6.996 1 91.69 73 ASP A CA 1
ATOM 574 C C . ASP A 1 73 ? -18.906 11.922 -5.949 1 91.69 73 ASP A C 1
ATOM 576 O O . ASP A 1 73 ? -17.688 11.859 -5.824 1 91.69 73 ASP A O 1
ATOM 580 N N . LEU A 1 74 ? -19.688 12.664 -5.297 1 92.44 74 LEU A N 1
ATOM 581 C CA . LEU A 1 74 ? -19.125 13.523 -4.262 1 92.44 74 LEU A CA 1
ATOM 582 C C . LEU A 1 74 ? -18.531 12.68 -3.129 1 92.44 74 LEU A C 1
ATOM 584 O O . LEU A 1 74 ? -17.453 13 -2.611 1 92.44 74 LEU A O 1
ATOM 588 N N . ARG A 1 75 ? -19.188 11.617 -2.77 1 94.38 75 ARG A N 1
ATOM 589 C CA . ARG A 1 75 ? -18.688 10.719 -1.734 1 94.38 75 ARG A CA 1
ATOM 590 C C . ARG A 1 75 ? -17.406 10.047 -2.18 1 94.38 75 ARG A C 1
ATOM 592 O O . ARG A 1 75 ? -16.469 9.891 -1.387 1 94.38 75 ARG A O 1
ATOM 599 N N . ILE A 1 76 ? -17.406 9.695 -3.398 1 94.62 76 ILE A N 1
ATOM 600 C CA . ILE A 1 76 ? -16.219 9.055 -3.951 1 94.62 76 ILE A CA 1
ATOM 601 C C . ILE A 1 76 ? -15.047 10.023 -3.9 1 94.62 76 ILE A C 1
ATOM 603 O O . ILE A 1 76 ? -13.938 9.648 -3.508 1 94.62 76 ILE A O 1
ATOM 607 N N . GLU A 1 77 ? -15.289 11.219 -4.23 1 93.69 77 GLU A N 1
ATOM 608 C CA . GLU A 1 77 ? -14.234 12.234 -4.207 1 93.69 77 GLU A CA 1
ATOM 609 C C . GLU A 1 77 ? -13.758 12.5 -2.781 1 93.69 77 GLU A C 1
ATOM 611 O O . GLU A 1 77 ? -12.562 12.719 -2.551 1 93.69 77 GLU A O 1
ATOM 616 N N . LEU A 1 78 ? -14.664 12.531 -1.89 1 95 78 LEU A N 1
ATOM 617 C CA . LEU A 1 78 ? -14.289 12.719 -0.493 1 95 78 LEU A CA 1
ATOM 618 C C . LEU A 1 78 ? -13.398 11.578 -0.006 1 95 78 LEU A C 1
ATOM 620 O O . LEU A 1 78 ? -12.352 11.82 0.589 1 95 78 LEU A O 1
ATOM 624 N N . CYS A 1 79 ? -13.836 10.367 -0.298 1 95.81 79 CYS A N 1
ATOM 625 C CA . CYS A 1 79 ? -13.086 9.195 0.133 1 95.81 79 CYS A CA 1
ATOM 626 C C . CYS A 1 79 ? -11.703 9.164 -0.514 1 95.81 79 CYS A C 1
ATOM 628 O O . CYS A 1 79 ? -10.742 8.703 0.097 1 95.81 79 CYS A O 1
ATOM 630 N N . LYS A 1 80 ? -11.664 9.633 -1.702 1 95.19 80 LYS A N 1
ATOM 631 C CA . LYS A 1 80 ? -10.391 9.734 -2.408 1 95.19 80 LYS A CA 1
ATOM 632 C C . LYS A 1 80 ? -9.406 10.617 -1.646 1 95.19 80 LYS A C 1
ATOM 634 O O . LYS A 1 80 ? -8.211 10.328 -1.597 1 95.19 80 LYS A O 1
ATOM 639 N N . CYS A 1 81 ? -9.883 11.633 -0.994 1 94.75 81 CYS A N 1
ATOM 640 C CA . CYS A 1 81 ? -9.047 12.586 -0.266 1 94.75 81 CYS A CA 1
ATOM 641 C C . CYS A 1 81 ? -8.609 12.008 1.074 1 94.75 81 CYS A C 1
ATOM 643 O O . CYS A 1 81 ? -7.691 12.531 1.709 1 94.75 81 CYS A O 1
ATOM 645 N N . LEU A 1 82 ? -9.195 10.945 1.472 1 97.06 82 LEU A N 1
ATOM 646 C CA . LEU A 1 82 ? -8.945 10.445 2.82 1 97.06 82 LEU A CA 1
ATOM 647 C C . LEU A 1 82 ? -7.828 9.414 2.82 1 97.06 82 LEU A C 1
ATOM 649 O O . LEU A 1 82 ? -7.363 8.992 3.883 1 97.06 82 LEU A O 1
ATOM 653 N N . VAL A 1 83 ? -7.367 9.023 1.705 1 96.81 83 VAL A N 1
ATOM 654 C CA . VAL A 1 83 ? -6.406 7.922 1.658 1 96.81 83 VAL A CA 1
ATOM 655 C C . VAL A 1 83 ? -4.984 8.477 1.636 1 96.81 83 VAL A C 1
ATOM 657 O O . VAL A 1 83 ? -4.754 9.594 1.153 1 96.81 83 VAL A O 1
ATOM 660 N N . TYR A 1 84 ? -4.051 7.781 2.152 1 97.5 84 TYR A N 1
ATOM 661 C CA . TYR A 1 84 ? -2.631 8.117 2.158 1 97.5 84 TYR A CA 1
ATOM 662 C C . TYR A 1 84 ? -1.775 6.863 2.291 1 97.5 84 TYR A C 1
ATOM 664 O O . TYR A 1 84 ? -2.299 5.766 2.488 1 97.5 84 TYR A O 1
ATOM 672 N N . HIS A 1 85 ? -0.483 6.961 2.102 1 98.25 85 HIS A N 1
ATOM 673 C CA . HIS A 1 85 ? 0.452 5.84 2.162 1 98.25 85 HIS A CA 1
ATOM 674 C C . HIS A 1 85 ? 1.432 6.004 3.32 1 98.25 85 HIS A C 1
ATOM 676 O O . HIS A 1 85 ? 1.933 7.102 3.564 1 98.25 85 HIS A O 1
ATOM 682 N N . GLN A 1 86 ? 1.607 4.918 4.016 1 98.62 86 GLN A N 1
ATOM 683 C CA . GLN A 1 86 ? 2.43 4.988 5.219 1 98.62 86 GLN A CA 1
ATOM 684 C C . GLN A 1 86 ? 3.357 3.781 5.324 1 98.62 86 GLN A C 1
ATOM 686 O O . GLN A 1 86 ? 2.986 2.67 4.938 1 98.62 86 GLN A O 1
ATOM 691 N N . HIS A 1 87 ? 4.547 4.027 5.805 1 98.62 87 HIS A N 1
ATOM 692 C CA . HIS A 1 87 ? 5.453 2.979 6.258 1 98.62 87 HIS A CA 1
ATOM 693 C C . HIS A 1 87 ? 6.246 3.426 7.48 1 98.62 87 HIS A C 1
ATOM 695 O O . HIS A 1 87 ? 6.711 4.566 7.539 1 98.62 87 HIS A O 1
ATOM 701 N N . PRO A 1 88 ? 6.543 2.623 8.438 1 96.75 88 PRO A N 1
ATOM 702 C CA . PRO A 1 88 ? 5.926 1.31 8.641 1 96.75 88 PRO A CA 1
ATOM 703 C C . PRO A 1 88 ? 4.445 1.401 9 1 96.75 88 PRO A C 1
ATOM 705 O O . PRO A 1 88 ? 3.939 2.492 9.273 1 96.75 88 PRO A O 1
ATOM 708 N N . SER A 1 89 ? 3.775 0.308 8.82 1 95.19 89 SER A N 1
ATOM 709 C CA . SER A 1 89 ? 2.381 0.179 9.227 1 95.19 89 SER A CA 1
ATOM 710 C C . SER A 1 89 ? 2.148 -1.113 10.008 1 95.19 89 SER A C 1
ATOM 712 O O . SER A 1 89 ? 2.109 -2.197 9.414 1 95.19 89 SER A O 1
ATOM 714 N N . VAL A 1 90 ? 2.148 -1.022 11.266 1 91.38 90 VAL A N 1
ATOM 715 C CA . VAL A 1 90 ? 1.864 -2.123 12.18 1 91.38 90 VAL A CA 1
ATOM 716 C C . VAL A 1 90 ? 0.588 -1.825 12.961 1 91.38 90 VAL A C 1
ATOM 718 O O . VAL A 1 90 ? 0.515 -0.83 13.688 1 91.38 90 VAL A O 1
ATOM 721 N N . PRO A 1 91 ? -0.355 -2.664 12.922 1 90.69 91 PRO A N 1
ATOM 722 C CA . PRO A 1 91 ? -1.704 -2.34 13.391 1 90.69 91 PRO A CA 1
ATOM 723 C C . PRO A 1 91 ? -1.746 -2 14.875 1 90.69 91 PRO A C 1
ATOM 725 O O . PRO A 1 91 ? -2.59 -1.212 15.312 1 90.69 91 PRO A O 1
ATOM 728 N N . TRP A 1 92 ? -0.884 -2.512 15.672 1 88.12 92 TRP A N 1
ATOM 729 C CA . TRP A 1 92 ? -0.998 -2.289 17.109 1 88.12 92 TRP A CA 1
ATOM 730 C C . TRP A 1 92 ? -0.046 -1.189 17.578 1 88.12 92 TRP A C 1
ATOM 732 O O . TRP A 1 92 ? 0.065 -0.916 18.766 1 88.12 92 TRP A O 1
ATOM 742 N N . PHE A 1 93 ? 0.609 -0.498 16.641 1 86.31 93 PHE A N 1
ATOM 743 C CA . PHE A 1 93 ? 1.45 0.654 16.953 1 86.31 93 PHE A CA 1
ATOM 744 C C . PHE A 1 93 ? 0.794 1.945 16.484 1 86.31 93 PHE A C 1
ATOM 746 O O . PHE A 1 93 ? 0.281 2.014 15.359 1 86.31 93 PHE A O 1
ATOM 753 N N . LYS A 1 94 ? 0.751 2.877 17.375 1 86.62 94 LYS A N 1
ATOM 754 C CA . LYS A 1 94 ? 0.454 4.234 16.922 1 86.62 94 LYS A CA 1
ATOM 755 C C . LYS A 1 94 ? 1.705 4.922 16.375 1 86.62 94 LYS A C 1
ATOM 757 O O . LYS A 1 94 ? 2.605 5.27 17.141 1 86.62 94 LYS A O 1
ATOM 762 N N . LEU A 1 95 ? 1.68 5.098 15.133 1 91.62 95 LEU A N 1
ATOM 763 C CA . LEU A 1 95 ? 2.941 5.5 14.523 1 91.62 95 LEU A CA 1
ATOM 764 C C . LEU A 1 95 ? 2.875 6.945 14.039 1 91.62 95 LEU A C 1
ATOM 766 O O . LEU A 1 95 ? 3.748 7.398 13.297 1 91.62 95 LEU A O 1
ATOM 770 N N . PHE A 1 96 ? 1.833 7.66 14.383 1 92.25 96 PHE A N 1
ATOM 771 C CA . PHE A 1 96 ? 1.722 9.102 14.211 1 92.25 96 PHE A CA 1
ATOM 772 C C . PHE A 1 96 ? 0.745 9.695 15.227 1 92.25 96 PHE A C 1
ATOM 774 O O . PHE A 1 96 ? -0.368 9.188 15.383 1 92.25 96 PHE A O 1
ATOM 781 N N . PRO A 1 97 ? 1.051 10.758 15.836 1 89.5 97 PRO A N 1
ATOM 782 C CA . PRO A 1 97 ? 2.379 11.375 15.828 1 89.5 97 PRO A CA 1
ATOM 783 C C . PRO A 1 97 ? 3.416 10.555 16.594 1 89.5 97 PRO A C 1
ATOM 785 O O . PRO A 1 97 ? 3.061 9.617 17.312 1 89.5 97 PRO A O 1
ATOM 788 N N . ARG A 1 98 ? 4.703 10.773 16.297 1 88.38 98 ARG A N 1
ATOM 789 C CA . ARG A 1 98 ? 5.789 10.008 16.906 1 88.38 98 ARG A CA 1
ATOM 790 C C . ARG A 1 98 ? 6.359 10.75 18.125 1 88.38 98 ARG A C 1
ATOM 792 O O . ARG A 1 98 ? 7.086 10.164 18.922 1 88.38 98 ARG A O 1
ATOM 799 N N . PHE A 1 99 ? 6.164 11.93 18.234 1 76.25 99 PHE A N 1
ATOM 800 C CA . PHE A 1 99 ? 6.723 12.695 19.344 1 76.25 99 PHE A CA 1
ATOM 801 C C . PHE A 1 99 ? 5.715 13.711 19.859 1 76.25 99 PHE A C 1
ATOM 803 O O . PHE A 1 99 ? 4.809 14.125 19.125 1 76.25 99 PHE A O 1
ATOM 810 N N . GLY A 1 100 ? 5.801 13.953 21.125 1 65.62 100 GLY A N 1
ATOM 811 C CA . GLY A 1 100 ? 4.926 14.93 21.75 1 65.62 100 GLY A CA 1
ATOM 812 C C . GLY A 1 100 ? 3.916 14.305 22.703 1 65.62 100 GLY A C 1
ATOM 813 O O . GLY A 1 100 ? 3.936 13.094 22.922 1 65.62 100 GLY A O 1
ATOM 814 N N . SER A 1 101 ? 3.229 15.039 23.297 1 58.03 101 SER A N 1
ATOM 815 C CA . SER A 1 101 ? 2.271 14.625 24.312 1 58.03 101 SER A CA 1
ATOM 816 C C . SER A 1 101 ? 1.229 13.672 23.734 1 58.03 101 SER A C 1
ATOM 818 O O . SER A 1 101 ? 0.633 12.875 24.469 1 58.03 101 SER A O 1
ATOM 820 N N . ASP A 1 102 ? 1.126 13.82 22.531 1 58.97 102 ASP A N 1
ATOM 821 C CA . ASP A 1 102 ? 0.104 13.016 21.859 1 58.97 102 ASP A CA 1
ATOM 822 C C . ASP A 1 102 ? 0.535 11.547 21.766 1 58.97 102 ASP A C 1
ATOM 824 O O . ASP A 1 102 ? -0.278 10.68 21.453 1 58.97 102 ASP A O 1
ATOM 828 N N . CYS A 1 103 ? 1.792 11.312 21.891 1 60.34 103 CYS A N 1
ATOM 829 C CA . CYS A 1 103 ? 2.303 9.953 21.797 1 60.34 103 CYS A CA 1
ATOM 830 C C . CYS A 1 103 ? 2.102 9.211 23.125 1 60.34 103 CYS A C 1
ATOM 832 O O . CYS A 1 103 ? 2.514 8.055 23.266 1 60.34 103 CYS A O 1
ATOM 834 N N . ARG A 1 104 ? 1.487 9.945 24.016 1 52.81 104 ARG A N 1
ATOM 835 C CA . ARG A 1 104 ? 1.352 9.328 25.328 1 52.81 104 ARG A CA 1
ATOM 836 C C . ARG A 1 104 ? 0.417 8.125 25.266 1 52.81 104 ARG A C 1
ATOM 838 O O . ARG A 1 104 ? -0.6 8.148 24.578 1 52.81 104 ARG A O 1
ATOM 845 N N . LEU A 1 105 ? 1.042 7.066 25.531 1 53.56 105 LEU A N 1
ATOM 846 C CA . LEU A 1 105 ? 0.384 5.766 25.562 1 53.56 105 LEU A CA 1
ATOM 847 C C . LEU A 1 105 ? -0.955 5.855 26.297 1 53.56 105 LEU A C 1
ATOM 849 O O . LEU A 1 105 ? -1.077 6.562 27.297 1 53.56 105 LEU A O 1
ATOM 853 N N . VAL A 1 106 ? -1.992 5.688 25.531 1 49.47 106 VAL A N 1
ATOM 854 C CA . VAL A 1 106 ? -3.256 5.473 26.234 1 49.47 106 VAL A CA 1
ATOM 855 C C . VAL A 1 106 ? -3.037 4.539 27.422 1 49.47 106 VAL A C 1
ATOM 857 O O . VAL A 1 106 ? -2.383 3.502 27.297 1 49.47 106 VAL A O 1
ATOM 860 N N . PRO A 1 107 ? -3.301 5.023 28.562 1 48.47 107 PRO A N 1
ATOM 861 C CA . PRO A 1 107 ? -3.213 4.109 29.703 1 48.47 107 PRO A CA 1
ATOM 862 C C . PRO A 1 107 ? -3.865 2.756 29.422 1 48.47 107 PRO A C 1
ATOM 864 O O . PRO A 1 107 ? -4.988 2.699 28.922 1 48.47 107 PRO A O 1
ATOM 867 N N . GLY A 1 108 ? -3.098 1.67 29.516 1 49.22 108 GLY A N 1
ATOM 868 C CA . GLY A 1 108 ? -3.623 0.319 29.391 1 49.22 108 GLY A CA 1
ATOM 869 C C . GLY A 1 108 ? -3.193 -0.376 28.109 1 49.22 108 GLY A C 1
ATOM 870 O O . GLY A 1 108 ? -3.355 -1.59 27.969 1 49.22 108 GLY A O 1
ATOM 871 N N . ILE A 1 109 ? -3.105 0.488 27.141 1 52.03 109 ILE A N 1
ATOM 872 C CA . ILE A 1 109 ? -2.732 -0.213 25.922 1 52.03 109 ILE A CA 1
ATOM 873 C C . ILE A 1 109 ? -1.229 -0.486 25.922 1 52.03 109 ILE A C 1
ATOM 875 O O . ILE A 1 109 ? -0.423 0.447 25.922 1 52.03 109 ILE A O 1
ATOM 879 N N . THR A 1 110 ? -0.91 -1.557 26.469 1 52.69 110 THR A N 1
ATOM 880 C CA . THR A 1 110 ? 0.474 -2.018 26.5 1 52.69 110 THR A CA 1
ATOM 881 C C . THR A 1 110 ? 0.98 -2.268 25.078 1 52.69 110 THR A C 1
ATOM 883 O O . THR A 1 110 ? 0.481 -3.154 24.375 1 52.69 110 THR A O 1
ATOM 886 N N . THR A 1 111 ? 1.36 -1.182 24.406 1 60.06 111 THR A N 1
ATOM 887 C CA . THR A 1 111 ? 2.031 -1.468 23.141 1 60.06 111 THR A CA 1
ATOM 888 C C . THR A 1 111 ? 3.379 -2.139 23.375 1 60.06 111 THR A C 1
ATOM 890 O O . THR A 1 111 ? 4.133 -1.729 24.266 1 60.06 111 THR A O 1
ATOM 893 N N . GLU A 1 112 ? 3.484 -3.451 23.078 1 65.94 112 GLU A N 1
ATOM 894 C CA . GLU A 1 112 ? 4.746 -4.176 23.203 1 65.94 112 GLU A CA 1
ATOM 895 C C . GLU A 1 112 ? 5.734 -3.762 22.125 1 65.94 112 GLU A C 1
ATOM 897 O O . GLU A 1 112 ? 5.449 -3.898 20.938 1 65.94 112 GLU A O 1
ATOM 902 N N . PRO A 1 113 ? 6.789 -3.127 22.656 1 67.88 113 PRO A N 1
ATOM 903 C CA . PRO A 1 113 ? 7.848 -2.799 21.703 1 67.88 113 PRO A CA 1
ATOM 904 C C . PRO A 1 113 ? 8.375 -4.027 20.969 1 67.88 113 PRO A C 1
ATOM 906 O O . PRO A 1 113 ? 8.062 -5.16 21.344 1 67.88 113 PRO A O 1
ATOM 909 N N . LEU A 1 114 ? 9.008 -3.67 19.875 1 77.06 114 LEU A N 1
ATOM 910 C CA . LEU A 1 114 ? 9.703 -4.758 19.188 1 77.06 114 LEU A CA 1
ATOM 911 C C . LEU A 1 114 ? 10.75 -5.391 20.094 1 77.06 114 LEU A C 1
ATOM 913 O O . LEU A 1 114 ? 11.609 -4.691 20.641 1 77.06 114 LEU A O 1
ATOM 917 N N . SER A 1 115 ? 10.625 -6.559 20.375 1 73.25 115 SER A N 1
ATOM 918 C CA . SER A 1 115 ? 11.406 -7.176 21.438 1 73.25 115 SER A CA 1
ATOM 919 C C . SER A 1 115 ? 12.664 -7.84 20.891 1 73.25 115 SER A C 1
ATOM 921 O O . SER A 1 115 ? 13.734 -7.734 21.484 1 73.25 115 SER A O 1
ATOM 923 N N . THR A 1 116 ? 12.602 -8.367 19.734 1 82.5 116 THR A N 1
ATOM 924 C CA . THR A 1 116 ? 13.734 -9.164 19.266 1 82.5 116 THR A CA 1
ATOM 925 C C . THR A 1 116 ? 14.617 -8.359 18.328 1 82.5 116 THR A C 1
ATOM 927 O O . THR A 1 116 ? 14.125 -7.508 17.578 1 82.5 116 THR A O 1
ATOM 930 N N . GLU A 1 117 ? 15.844 -8.648 18.391 1 87.19 117 GLU A N 1
ATOM 931 C CA . GLU A 1 117 ? 16.812 -8.008 17.5 1 87.19 117 GLU A CA 1
ATOM 932 C C . GLU A 1 117 ? 16.516 -8.336 16.031 1 87.19 117 GLU A C 1
ATOM 934 O O . GLU A 1 117 ? 16.734 -7.508 15.148 1 87.19 117 GLU A O 1
ATOM 939 N N . HIS A 1 118 ? 16.062 -9.469 15.883 1 87 118 HIS A N 1
ATOM 940 C CA . HIS A 1 118 ? 15.711 -9.883 14.531 1 87 118 HIS A CA 1
ATOM 941 C C . HIS A 1 118 ? 14.586 -9.023 13.969 1 87 118 HIS A C 1
ATOM 943 O O . HIS A 1 118 ? 14.672 -8.539 12.836 1 87 118 HIS A O 1
ATOM 949 N N . ALA A 1 119 ? 13.602 -8.836 14.75 1 88.06 119 ALA A N 1
ATOM 950 C CA . ALA A 1 119 ? 12.469 -8.016 14.328 1 88.06 119 ALA A CA 1
ATOM 951 C C . ALA A 1 119 ? 12.906 -6.582 14.047 1 88.06 119 ALA A C 1
ATOM 953 O O . ALA A 1 119 ? 12.461 -5.973 13.07 1 88.06 119 ALA A O 1
ATOM 954 N N . LYS A 1 120 ? 13.781 -6.109 14.852 1 90.75 120 LYS A N 1
ATOM 955 C CA . LYS A 1 120 ? 14.281 -4.746 14.68 1 90.75 120 LYS A CA 1
ATOM 956 C C . LYS A 1 120 ? 15.062 -4.609 13.383 1 90.75 120 LYS A C 1
ATOM 958 O O . LYS A 1 120 ? 14.891 -3.635 12.648 1 90.75 120 LYS A O 1
ATOM 963 N N . THR A 1 121 ? 15.875 -5.57 13.164 1 92.5 121 THR A N 1
ATOM 964 C CA . THR A 1 121 ? 16.688 -5.551 11.953 1 92.5 121 THR A CA 1
ATOM 965 C C . THR A 1 121 ? 15.812 -5.645 10.711 1 92.5 121 THR A C 1
ATOM 967 O O . THR A 1 121 ? 16.016 -4.902 9.742 1 92.5 121 THR A O 1
ATOM 970 N N . CYS A 1 122 ? 14.812 -6.531 10.727 1 92.81 122 CYS A N 1
ATOM 971 C CA . CYS A 1 122 ? 13.898 -6.68 9.602 1 92.81 122 CYS A CA 1
ATOM 972 C C . CYS A 1 122 ? 13.102 -5.398 9.367 1 92.81 122 CYS A C 1
ATOM 974 O O . CYS A 1 122 ? 12.906 -4.984 8.227 1 92.81 122 CYS A O 1
ATOM 976 N N . MET A 1 123 ? 12.688 -4.828 10.438 1 93.69 123 MET A N 1
ATOM 977 C CA . MET A 1 123 ? 11.922 -3.592 10.359 1 93.69 123 MET A CA 1
ATOM 978 C C . MET A 1 123 ? 12.758 -2.467 9.758 1 93.69 123 MET A C 1
ATOM 980 O O . MET A 1 123 ? 12.281 -1.725 8.891 1 93.69 123 MET A O 1
ATOM 984 N N . TYR A 1 124 ? 13.953 -2.402 10.18 1 95.5 124 TYR A N 1
ATOM 985 C CA . TYR A 1 124 ? 14.844 -1.36 9.672 1 95.5 124 TYR A CA 1
ATOM 986 C C . TYR A 1 124 ? 15.133 -1.566 8.188 1 95.5 124 TYR A C 1
ATOM 988 O O . TYR A 1 124 ? 15.133 -0.609 7.41 1 95.5 124 TYR A O 1
ATOM 996 N N . ASP A 1 125 ? 15.414 -2.781 7.809 1 95.88 125 ASP A N 1
ATOM 997 C CA . ASP A 1 125 ? 15.688 -3.074 6.402 1 95.88 125 ASP A CA 1
ATOM 998 C C . ASP A 1 125 ? 14.492 -2.701 5.527 1 95.88 125 ASP A C 1
ATOM 1000 O O . ASP A 1 125 ? 14.664 -2.129 4.449 1 95.88 125 ASP A O 1
ATOM 1004 N N . SER A 1 126 ? 13.367 -3.053 6.004 1 96.69 126 SER A N 1
ATOM 1005 C CA . SER A 1 126 ? 12.148 -2.701 5.289 1 96.69 126 SER A CA 1
ATOM 1006 C C . SER A 1 126 ? 11.984 -1.188 5.188 1 96.69 126 SER A C 1
ATOM 1008 O O . SER A 1 126 ? 11.602 -0.67 4.137 1 96.69 126 SER A O 1
ATOM 1010 N N . TRP A 1 127 ? 12.258 -0.515 6.199 1 97.75 127 TRP A N 1
ATOM 1011 C CA . TRP A 1 127 ? 12.141 0.939 6.234 1 97.75 127 TRP A CA 1
ATOM 1012 C C . TRP A 1 127 ? 13.148 1.588 5.285 1 97.75 127 TRP A C 1
ATOM 1014 O O . TRP A 1 127 ? 12.812 2.535 4.57 1 97.75 127 TRP A O 1
ATOM 1024 N N . ALA A 1 128 ? 14.352 1.079 5.32 1 97.62 128 ALA A N 1
ATOM 1025 C CA . ALA A 1 128 ? 15.398 1.614 4.449 1 97.62 128 ALA A CA 1
ATOM 1026 C C . ALA A 1 128 ? 14.992 1.504 2.982 1 97.62 128 ALA A C 1
ATOM 1028 O O . ALA A 1 128 ? 15.188 2.443 2.207 1 97.62 128 ALA A O 1
ATOM 1029 N N . ALA A 1 129 ? 14.422 0.405 2.648 1 97.19 129 ALA A N 1
ATOM 1030 C CA . ALA A 1 129 ? 13.945 0.215 1.282 1 97.19 129 ALA A CA 1
ATOM 1031 C C . ALA A 1 129 ? 12.82 1.194 0.954 1 97.19 129 ALA A C 1
ATOM 1033 O O . ALA A 1 129 ? 12.781 1.755 -0.144 1 97.19 129 ALA A O 1
ATOM 1034 N N . ALA A 1 130 ? 11.945 1.349 1.881 1 98.44 130 ALA A N 1
ATOM 1035 C CA . ALA A 1 130 ? 10.828 2.277 1.707 1 98.44 130 ALA A CA 1
ATOM 1036 C C . ALA A 1 130 ? 11.328 3.707 1.534 1 98.44 130 ALA A C 1
ATOM 1038 O O . ALA A 1 130 ? 10.859 4.438 0.659 1 98.44 130 ALA A O 1
ATOM 1039 N N . PHE A 1 131 ? 12.281 4.078 2.381 1 98.5 131 PHE A N 1
ATOM 1040 C CA . PHE A 1 131 ? 12.844 5.422 2.322 1 98.5 131 PHE A CA 1
ATOM 1041 C C . PHE A 1 131 ? 13.555 5.652 0.997 1 98.5 131 PHE A C 1
ATOM 1043 O O . PHE A 1 131 ? 13.391 6.699 0.369 1 98.5 131 PHE A O 1
ATOM 1050 N N . ARG A 1 132 ? 14.258 4.715 0.55 1 98 132 ARG A N 1
ATOM 1051 C CA . ARG A 1 132 ? 14.922 4.809 -0.746 1 98 132 ARG A CA 1
ATOM 1052 C C . ARG A 1 132 ? 13.914 4.973 -1.872 1 98 132 ARG A C 1
ATOM 1054 O O . ARG A 1 132 ? 14.094 5.805 -2.762 1 98 132 ARG A O 1
ATOM 1061 N N . SER A 1 133 ? 12.938 4.211 -1.787 1 98.19 133 SER A N 1
ATOM 1062 C CA . SER A 1 133 ? 11.898 4.27 -2.805 1 98.19 133 SER A CA 1
ATOM 1063 C C . SER A 1 133 ? 11.227 5.637 -2.832 1 98.19 133 SER A C 1
ATOM 1065 O O . SER A 1 133 ? 11.062 6.234 -3.896 1 98.19 133 SER A O 1
ATOM 1067 N N . SER A 1 134 ? 10.867 6.148 -1.691 1 98.19 134 SER A N 1
ATOM 1068 C CA . SER A 1 134 ? 10.211 7.449 -1.6 1 98.19 134 SER A CA 1
ATOM 1069 C C . SER A 1 134 ? 11.102 8.562 -2.137 1 98.19 134 SER A C 1
ATOM 1071 O O . SER A 1 134 ? 10.641 9.438 -2.865 1 98.19 134 SER A O 1
ATOM 1073 N N . TYR A 1 135 ? 12.336 8.484 -1.802 1 98.19 135 TYR A N 1
ATOM 1074 C CA . TYR A 1 135 ? 13.281 9.516 -2.23 1 98.19 135 TYR A CA 1
ATOM 1075 C C . TYR A 1 135 ? 13.484 9.469 -3.74 1 98.19 135 TYR A C 1
ATOM 1077 O O . TYR A 1 135 ? 13.562 10.516 -4.391 1 98.19 135 TYR A O 1
ATOM 1085 N N . GLN A 1 136 ? 13.586 8.297 -4.277 1 97.31 136 GLN A N 1
ATOM 1086 C CA . GLN A 1 136 ? 13.75 8.18 -5.723 1 97.31 136 GLN A CA 1
ATOM 1087 C C . GLN A 1 136 ? 12.516 8.703 -6.461 1 97.31 136 GLN A C 1
ATOM 1089 O O . GLN A 1 136 ? 12.641 9.336 -7.512 1 97.31 136 GLN A O 1
ATOM 1094 N N . LEU A 1 137 ? 11.383 8.383 -5.957 1 97.38 137 LEU A N 1
ATOM 1095 C CA . LEU A 1 137 ? 10.156 8.906 -6.539 1 97.38 137 LEU A CA 1
ATOM 1096 C C . LEU A 1 137 ? 10.156 10.43 -6.527 1 97.38 137 LEU A C 1
ATOM 1098 O O . LEU A 1 137 ? 9.758 11.062 -7.508 1 97.38 137 LEU A O 1
ATOM 1102 N N . LEU A 1 138 ? 10.586 10.938 -5.457 1 97 138 LEU A N 1
ATOM 1103 C CA . LEU A 1 138 ? 10.648 12.391 -5.312 1 97 138 LEU A CA 1
ATOM 1104 C C . LEU A 1 138 ? 11.609 13 -6.332 1 97 138 LEU A C 1
ATOM 1106 O O . LEU A 1 138 ? 11.281 13.992 -6.984 1 97 138 LEU A O 1
ATOM 1110 N N . ARG A 1 139 ? 12.719 12.43 -6.453 1 95.12 139 ARG A N 1
ATOM 1111 C CA . ARG A 1 139 ? 13.758 12.93 -7.352 1 95.12 139 ARG A CA 1
ATOM 1112 C C . ARG A 1 139 ? 13.273 12.914 -8.797 1 95.12 139 ARG A C 1
ATOM 1114 O O . ARG A 1 139 ? 13.656 13.773 -9.594 1 95.12 139 ARG A O 1
ATOM 1121 N N . GLU A 1 140 ? 12.445 11.953 -9.094 1 93.62 140 GLU A N 1
ATOM 1122 C CA . GLU A 1 140 ? 11.938 11.805 -10.453 1 93.62 140 GLU A CA 1
ATOM 1123 C C . GLU A 1 140 ? 10.656 12.602 -10.656 1 93.62 140 GLU A C 1
ATOM 1125 O O . GLU A 1 140 ? 9.984 12.461 -11.68 1 93.62 140 GLU A O 1
ATOM 1130 N N . ASN A 1 141 ? 10.281 13.375 -9.656 1 93.19 141 ASN A N 1
ATOM 1131 C CA . ASN A 1 141 ? 9.07 14.188 -9.672 1 93.19 141 ASN A CA 1
ATOM 1132 C C . ASN A 1 141 ? 7.82 13.328 -9.82 1 93.19 141 ASN A C 1
ATOM 1134 O O . ASN A 1 141 ? 6.852 13.742 -10.461 1 93.19 141 ASN A O 1
ATOM 1138 N N . LEU A 1 142 ? 7.891 12.125 -9.328 1 94.94 142 LEU A N 1
ATOM 1139 C CA . LEU A 1 142 ? 6.75 11.219 -9.32 1 94.94 142 LEU A CA 1
ATOM 1140 C C . LEU A 1 142 ? 6.031 11.25 -7.977 1 94.94 142 LEU A C 1
ATOM 1142 O O . LEU A 1 142 ? 4.914 10.742 -7.852 1 94.94 142 LEU A O 1
ATOM 1146 N N . CYS A 1 143 ? 6.66 11.758 -7.027 1 96.12 143 CYS A N 1
ATOM 1147 C CA . CYS A 1 143 ? 6.102 12.078 -5.719 1 96.12 143 CYS A CA 1
ATOM 1148 C C . CYS A 1 143 ? 6.324 13.547 -5.379 1 96.12 143 CYS A C 1
ATOM 1150 O O . CYS A 1 143 ? 7.453 14.031 -5.406 1 96.12 143 CYS A O 1
ATOM 1152 N N . PRO A 1 144 ? 5.258 14.25 -5.055 1 95.31 144 PRO A N 1
ATOM 1153 C CA . PRO A 1 144 ? 5.422 15.688 -4.812 1 95.31 144 PRO A CA 1
ATOM 1154 C C . PRO A 1 144 ? 6.16 15.992 -3.512 1 95.31 144 PRO A C 1
ATOM 1156 O O . PRO A 1 144 ? 7.004 16.891 -3.471 1 95.31 144 PRO A O 1
ATOM 1159 N N . TYR A 1 145 ? 5.797 15.312 -2.504 1 96.81 145 TYR A N 1
ATOM 1160 C CA . TYR A 1 145 ? 6.418 15.484 -1.195 1 96.81 145 TYR A CA 1
ATOM 1161 C C . TYR A 1 145 ? 6.156 14.273 -0.307 1 96.81 145 TYR A C 1
ATOM 1163 O O . TYR A 1 145 ? 5.281 13.453 -0.601 1 96.81 145 TYR A O 1
ATOM 1171 N N . PHE A 1 146 ? 6.91 14.125 0.721 1 98.25 146 PHE A N 1
ATOM 1172 C CA . PHE A 1 146 ? 6.609 13.156 1.774 1 98.25 146 PHE A CA 1
ATOM 1173 C C . PHE A 1 146 ? 7.223 13.602 3.098 1 98.25 146 PHE A C 1
ATOM 1175 O O . PHE A 1 146 ? 8.109 14.461 3.125 1 98.25 146 PHE A O 1
ATOM 1182 N N . TYR A 1 147 ? 6.695 13.094 4.184 1 98.62 147 TYR A N 1
ATOM 1183 C CA . TYR A 1 147 ? 7.184 13.391 5.527 1 98.62 147 TYR A CA 1
ATOM 1184 C C . TYR A 1 147 ? 7.867 12.18 6.141 1 98.62 147 TYR A C 1
ATOM 1186 O O . TYR A 1 147 ? 7.445 11.039 5.926 1 98.62 147 TYR A O 1
ATOM 1194 N N . ILE A 1 148 ? 8.922 12.43 6.844 1 98.12 148 ILE A N 1
ATOM 1195 C CA . ILE A 1 148 ? 9.523 11.453 7.746 1 98.12 148 ILE A CA 1
ATOM 1196 C C . ILE A 1 148 ? 9.312 11.898 9.195 1 98.12 148 ILE A C 1
ATOM 1198 O O . ILE A 1 148 ? 9.852 12.914 9.625 1 98.12 148 ILE A O 1
ATOM 1202 N N . CYS A 1 149 ? 8.5 11.141 9.93 1 96.44 149 CYS A N 1
ATOM 1203 C CA . CYS A 1 149 ? 8.203 11.461 11.32 1 96.44 149 CYS A CA 1
ATOM 1204 C C . CYS A 1 149 ? 9 10.578 12.273 1 96.44 149 CYS A C 1
ATOM 1206 O O . CYS A 1 149 ? 8.625 9.43 12.523 1 96.44 149 CYS A O 1
ATOM 1208 N N . ALA A 1 150 ? 10.039 11.125 12.805 1 93.69 150 ALA A N 1
ATOM 1209 C CA . ALA A 1 150 ? 10.891 10.406 13.75 1 93.69 150 ALA A CA 1
ATOM 1210 C C . ALA A 1 150 ? 10.539 10.773 15.188 1 93.69 150 ALA A C 1
ATOM 1212 O O . ALA A 1 150 ? 9.594 11.523 15.43 1 93.69 150 ALA A O 1
ATOM 1213 N N . GLN A 1 151 ? 11.234 10.219 16.109 1 85.62 151 GLN A N 1
ATOM 1214 C CA . GLN A 1 151 ? 10.977 10.469 17.516 1 85.62 151 GLN A CA 1
ATOM 1215 C C . GLN A 1 151 ? 11.438 11.859 17.938 1 85.62 151 GLN A C 1
ATOM 1217 O O . GLN A 1 151 ? 10.852 12.477 18.828 1 85.62 151 GLN A O 1
ATOM 1222 N N . GLN A 1 152 ? 12.43 12.383 17.203 1 84.62 152 GLN A N 1
ATOM 1223 C CA . GLN A 1 152 ? 13.016 13.641 17.672 1 84.62 152 GLN A CA 1
ATOM 1224 C C . GLN A 1 152 ? 12.828 14.742 16.625 1 84.62 152 GLN A C 1
ATOM 1226 O O . GLN A 1 152 ? 13.086 15.914 16.922 1 84.62 152 GLN A O 1
ATOM 1231 N N . TYR A 1 153 ? 12.43 14.352 15.508 1 90.5 153 TYR A N 1
ATOM 1232 C CA . TYR A 1 153 ? 12.266 15.359 14.469 1 90.5 153 TYR A CA 1
ATOM 1233 C C . TYR A 1 153 ? 11.281 14.898 13.406 1 90.5 153 TYR A C 1
ATOM 1235 O O . TYR A 1 153 ? 10.914 13.719 13.367 1 90.5 153 TYR A O 1
ATOM 1243 N N . THR A 1 154 ? 10.812 15.789 12.633 1 94.69 154 THR A N 1
ATOM 1244 C CA . THR A 1 154 ? 10.07 15.539 11.398 1 94.69 154 THR A CA 1
ATOM 1245 C C . THR A 1 154 ? 10.773 16.188 10.211 1 94.69 154 THR A C 1
ATOM 1247 O O . THR A 1 154 ? 11.258 17.312 10.305 1 94.69 154 THR A O 1
ATOM 1250 N N . ALA A 1 155 ? 10.938 15.445 9.195 1 97.19 155 ALA A N 1
ATOM 1251 C CA . ALA A 1 155 ? 11.539 15.953 7.961 1 97.19 155 ALA A CA 1
ATOM 1252 C C . ALA A 1 155 ? 10.508 16.031 6.84 1 97.19 155 ALA A C 1
ATOM 1254 O O . ALA A 1 155 ? 9.719 15.102 6.652 1 97.19 155 ALA A O 1
ATOM 1255 N N . LEU A 1 156 ? 10.477 17.109 6.18 1 97.38 156 LEU A N 1
ATOM 1256 C CA . LEU A 1 156 ? 9.633 17.312 5.004 1 97.38 156 LEU A CA 1
ATOM 1257 C C . LEU A 1 156 ? 10.477 17.375 3.736 1 97.38 156 LEU A C 1
ATOM 1259 O O . LEU A 1 156 ? 11.242 18.328 3.543 1 97.38 156 LEU A O 1
ATOM 1263 N N . PHE A 1 157 ? 10.359 16.375 2.871 1 98.12 157 PHE A N 1
ATOM 1264 C CA . PHE A 1 157 ? 11 16.375 1.558 1 98.12 157 PHE A CA 1
ATOM 1265 C C . PHE A 1 157 ? 10.047 16.906 0.495 1 98.12 157 PHE A C 1
ATOM 1267 O O . PHE A 1 157 ? 8.891 16.484 0.413 1 98.12 157 PHE A O 1
ATOM 1274 N N . ARG A 1 158 ? 10.5 17.781 -0.295 1 95.69 158 ARG A N 1
ATOM 1275 C CA . ARG A 1 158 ? 9.688 18.359 -1.359 1 95.69 158 ARG A CA 1
ATOM 1276 C C . ARG A 1 158 ? 10.391 18.25 -2.707 1 95.69 158 ARG A C 1
ATOM 1278 O O . ARG A 1 158 ? 11.594 18.5 -2.805 1 95.69 158 ARG A O 1
ATOM 1285 N N . SER A 1 159 ? 9.641 17.844 -3.68 1 95.12 159 SER A N 1
ATOM 1286 C CA . SER A 1 159 ? 10.172 17.828 -5.035 1 95.12 159 SER A CA 1
ATOM 1287 C C . SER A 1 159 ? 10.297 19.234 -5.609 1 95.12 159 SER A C 1
ATOM 1289 O O . SER A 1 159 ? 9.789 20.188 -5.023 1 95.12 159 SER A O 1
ATOM 1291 N N . ALA A 1 160 ? 10.906 19.359 -6.77 1 91 160 ALA A N 1
ATOM 1292 C CA . ALA A 1 160 ? 11.086 20.641 -7.438 1 91 160 ALA A CA 1
ATOM 1293 C C . ALA A 1 160 ? 9.75 21.203 -7.906 1 91 160 ALA A C 1
ATOM 1295 O O . ALA A 1 160 ? 9.578 22.422 -7.98 1 91 160 ALA A O 1
ATOM 1296 N N . VAL A 1 161 ? 8.82 20.328 -8.094 1 89.12 161 VAL A N 1
ATOM 1297 C CA . VAL A 1 161 ? 7.547 20.719 -8.695 1 89.12 161 VAL A CA 1
ATOM 1298 C C . VAL A 1 161 ? 6.711 21.5 -7.68 1 89.12 161 VAL A C 1
ATOM 1300 O O . VAL A 1 161 ? 6 22.438 -8.047 1 89.12 161 VAL A O 1
ATOM 1303 N N . VAL A 1 162 ? 6.848 21.156 -6.398 1 90.38 162 VAL A N 1
ATOM 1304 C CA . VAL A 1 162 ? 5.973 21.766 -5.402 1 90.38 162 VAL A CA 1
ATOM 1305 C C . VAL A 1 162 ? 6.754 22.781 -4.582 1 90.38 162 VAL A C 1
ATOM 1307 O O . VAL A 1 162 ? 6.211 23.391 -3.654 1 90.38 162 VAL A O 1
ATOM 1310 N N . SER A 1 163 ? 7.949 22.906 -4.875 1 87.81 163 SER A N 1
ATOM 1311 C CA . SER A 1 163 ? 8.789 23.844 -4.152 1 87.81 163 SER A CA 1
ATOM 1312 C C . SER A 1 163 ? 8.836 25.203 -4.863 1 87.81 163 SER A C 1
ATOM 1314 O O . SER A 1 163 ? 9.086 25.266 -6.066 1 87.81 163 SER A O 1
ATOM 1316 N N . PRO A 1 164 ? 8.617 26.219 -4.133 1 82.06 164 PRO A N 1
ATOM 1317 C CA . PRO A 1 164 ? 8.695 27.547 -4.754 1 82.06 164 PRO A CA 1
ATOM 1318 C C . PRO A 1 164 ? 10.07 27.844 -5.359 1 82.06 164 PRO A C 1
ATOM 1320 O O . PRO A 1 164 ? 10.172 28.609 -6.32 1 82.06 164 PRO A O 1
ATOM 1323 N N . CYS A 1 165 ? 11.117 27.25 -4.855 1 82.62 165 CYS A N 1
ATOM 1324 C CA . CYS A 1 165 ? 12.461 27.5 -5.363 1 82.62 165 CYS A CA 1
ATOM 1325 C C . CYS A 1 165 ? 12.773 26.594 -6.543 1 82.62 165 CYS A C 1
ATOM 1327 O O . CYS A 1 165 ? 13.867 26.641 -7.109 1 82.62 165 CYS A O 1
ATOM 1329 N N . CYS A 1 166 ? 11.93 25.656 -6.906 1 85.12 166 CYS A N 1
ATOM 1330 C CA . CYS A 1 166 ? 12.023 24.766 -8.062 1 85.12 166 CYS A CA 1
ATOM 1331 C C . CYS A 1 166 ? 13.211 23.812 -7.934 1 85.12 166 CYS A C 1
ATOM 1333 O O . CYS A 1 166 ? 13.875 23.516 -8.922 1 85.12 166 CYS A O 1
ATOM 1335 N N . GLU A 1 167 ? 13.531 23.516 -6.707 1 90.5 167 GLU A N 1
ATOM 1336 C CA . GLU A 1 167 ? 14.57 22.547 -6.406 1 90.5 167 GLU A CA 1
ATOM 1337 C C . GLU A 1 167 ? 14.109 21.578 -5.316 1 90.5 167 GLU A C 1
ATOM 1339 O O . GLU A 1 167 ? 13.32 21.938 -4.441 1 90.5 167 GLU A O 1
ATOM 1344 N N . VAL A 1 168 ? 14.656 20.406 -5.453 1 94.94 168 VAL A N 1
ATOM 1345 C CA . VAL A 1 168 ? 14.398 19.453 -4.379 1 94.94 168 VAL A CA 1
ATOM 1346 C C . VAL A 1 168 ? 14.961 20 -3.064 1 94.94 168 VAL A C 1
ATOM 1348 O O . VAL A 1 168 ? 16.047 20.578 -3.039 1 94.94 168 VAL A O 1
ATOM 1351 N N . ASN A 1 169 ? 14.258 19.859 -2.021 1 95.56 169 ASN A N 1
ATOM 1352 C CA . ASN A 1 169 ? 14.75 20.328 -0.732 1 95.56 169 ASN A CA 1
ATOM 1353 C C . ASN A 1 169 ? 14.141 19.547 0.424 1 95.56 169 ASN A C 1
ATOM 1355 O O . ASN A 1 169 ? 13.227 18.734 0.217 1 95.56 169 ASN A O 1
ATOM 1359 N N . CYS A 1 170 ? 14.688 19.734 1.575 1 97 170 CYS A N 1
ATOM 1360 C CA . CYS A 1 170 ? 14.227 19.062 2.787 1 97 170 CYS A CA 1
ATOM 1361 C C . CYS A 1 170 ? 14.273 20 3.982 1 97 170 CYS A C 1
ATOM 1363 O O . CYS A 1 170 ? 15.281 20.688 4.203 1 97 170 CYS A O 1
ATOM 1365 N N . LEU A 1 171 ? 13.18 20.125 4.656 1 95.06 171 LEU A N 1
ATOM 1366 C CA . LEU A 1 171 ? 13.102 20.844 5.918 1 95.06 171 LEU A CA 1
ATOM 1367 C C . LEU A 1 171 ? 13.047 19.875 7.098 1 95.06 171 LEU A C 1
ATOM 1369 O O . LEU A 1 171 ? 12.344 18.859 7.043 1 95.06 171 LEU A O 1
ATOM 1373 N N . ILE A 1 172 ? 13.82 20.109 8.133 1 94.69 172 ILE A N 1
ATOM 1374 C CA . ILE A 1 172 ? 13.82 19.25 9.32 1 94.69 172 ILE A CA 1
ATOM 1375 C C . ILE A 1 172 ? 13.57 20.094 10.562 1 94.69 172 ILE A C 1
ATOM 1377 O O . ILE A 1 172 ? 14.195 21.141 10.75 1 94.69 172 ILE A O 1
ATOM 1381 N N . THR A 1 173 ? 12.602 19.703 11.32 1 91.38 173 THR A N 1
ATOM 1382 C CA . THR A 1 173 ? 12.305 20.438 12.555 1 91.38 173 THR A CA 1
ATOM 1383 C C . THR A 1 173 ? 11.766 19.5 13.625 1 91.38 173 THR A C 1
ATOM 1385 O O . THR A 1 173 ? 11.07 18.531 13.312 1 91.38 173 THR A O 1
ATOM 1388 N N . PRO A 1 174 ? 11.977 19.609 14.93 1 88.44 174 PRO A N 1
ATOM 1389 C CA . PRO A 1 174 ? 13.078 20.438 15.414 1 88.44 174 PRO A CA 1
ATOM 1390 C C . PRO A 1 174 ? 14.438 19.766 15.289 1 88.44 174 PRO A C 1
ATOM 1392 O O . PRO A 1 174 ? 14.516 18.578 14.945 1 88.44 174 PRO A O 1
ATOM 1395 N N . THR A 1 175 ? 15.562 20.516 15.367 1 89.38 175 THR A N 1
ATOM 1396 C CA . THR A 1 175 ? 16.906 19.953 15.359 1 89.38 175 THR A CA 1
ATOM 1397 C C . THR A 1 175 ? 17.688 20.406 16.578 1 89.38 175 THR A C 1
ATOM 1399 O O . THR A 1 175 ? 17.5 21.516 17.062 1 89.38 175 THR A O 1
ATOM 1402 N N . SER A 1 176 ? 18.484 19.531 17.125 1 85.06 176 SER A N 1
ATOM 1403 C CA . SER A 1 176 ? 19.359 19.859 18.234 1 85.06 176 SER A CA 1
ATOM 1404 C C . SER A 1 176 ? 20.719 20.359 17.734 1 85.06 176 SER A C 1
ATOM 1406 O O . SER A 1 176 ? 21.031 20.234 16.547 1 85.06 176 SER A O 1
ATOM 1408 N N . MET A 1 177 ? 21.516 20.922 18.672 1 87.69 177 MET A N 1
ATOM 1409 C CA . MET A 1 177 ? 22.875 21.344 18.328 1 87.69 177 MET A CA 1
ATOM 1410 C C . MET A 1 177 ? 23.719 20.156 17.859 1 87.69 177 MET A C 1
ATOM 1412 O O . MET A 1 177 ? 24.469 20.266 16.891 1 87.69 177 MET A O 1
ATOM 1416 N N . GLY A 1 178 ? 23.547 19.062 18.562 1 87.88 178 GLY A N 1
ATOM 1417 C CA . GLY A 1 178 ? 24.266 17.859 18.172 1 87.88 178 GLY A CA 1
ATOM 1418 C C . GLY A 1 178 ? 23.906 17.375 16.781 1 87.88 178 GLY A C 1
ATOM 1419 O O . GLY A 1 178 ? 24.781 16.953 16.016 1 87.88 178 GLY A O 1
ATOM 1420 N N . PHE A 1 179 ? 22.688 17.5 16.516 1 90.69 179 PHE A N 1
ATOM 1421 C CA . PHE A 1 179 ? 22.203 17.109 15.195 1 90.69 179 PHE A CA 1
ATOM 1422 C C . PHE A 1 179 ? 22.828 18 14.117 1 90.69 179 PHE A C 1
ATOM 1424 O O . PHE A 1 179 ? 23.328 17.5 13.109 1 90.69 179 PHE A O 1
ATOM 1431 N N . ARG A 1 180 ? 22.828 19.234 14.242 1 92.31 180 ARG A N 1
ATOM 1432 C CA . ARG A 1 180 ? 23.375 20.188 13.273 1 92.31 180 ARG A CA 1
ATOM 1433 C C . ARG A 1 180 ? 24.891 20.016 13.133 1 92.31 180 ARG A C 1
ATOM 1435 O O . ARG A 1 180 ? 25.438 20.125 12.031 1 92.31 180 ARG A O 1
ATOM 1442 N N . LYS A 1 181 ? 25.547 19.75 14.25 1 93 181 LYS A N 1
ATOM 1443 C CA . LYS A 1 181 ? 26.969 19.484 14.195 1 93 181 LYS A CA 1
ATOM 1444 C C . LYS A 1 181 ? 27.266 18.234 13.359 1 93 181 LYS A C 1
ATOM 1446 O O . LYS A 1 181 ? 28.234 18.203 12.602 1 93 181 LYS A O 1
ATOM 1451 N N . SER A 1 182 ? 26.422 17.312 13.586 1 93.69 182 SER A N 1
ATOM 1452 C CA . SER A 1 182 ? 26.578 16.078 12.828 1 93.69 182 SER A CA 1
ATOM 1453 C C . SER A 1 182 ? 26.375 16.312 11.336 1 93.69 182 SER A C 1
ATOM 1455 O O . SER A 1 182 ? 27.094 15.742 10.508 1 93.69 182 SER A O 1
ATOM 1457 N N . LEU A 1 183 ? 25.422 17.141 11 1 94.94 183 LEU A N 1
ATOM 1458 C CA . LEU A 1 183 ? 25.188 17.484 9.602 1 94.94 183 LEU A CA 1
ATOM 1459 C C . LEU A 1 183 ? 26.406 18.156 9 1 94.94 183 LEU A C 1
ATOM 1461 O O . LEU A 1 183 ? 26.828 17.812 7.887 1 94.94 183 LEU A O 1
ATOM 1465 N N . LYS A 1 184 ? 26.984 19.047 9.727 1 95.38 184 LYS A N 1
ATOM 1466 C CA . LYS A 1 184 ? 28.172 19.766 9.266 1 95.38 184 LYS A CA 1
ATOM 1467 C C . LYS A 1 184 ? 29.344 18.812 9.078 1 95.38 184 LYS A C 1
ATOM 1469 O O . LYS A 1 184 ? 30.094 18.938 8.109 1 95.38 184 LYS A O 1
ATOM 1474 N N . SER A 1 185 ? 29.453 17.953 9.977 1 95.31 185 SER A N 1
ATOM 1475 C CA . SER A 1 185 ? 30.547 16.984 9.906 1 95.31 185 SER A CA 1
ATOM 1476 C C . SER A 1 185 ? 30.438 16.109 8.664 1 95.31 185 SER A C 1
ATOM 1478 O O . SER A 1 185 ? 31.438 15.641 8.141 1 95.31 185 SER A O 1
ATOM 1480 N N . GLU A 1 186 ? 29.25 15.852 8.227 1 94.31 186 GLU A N 1
ATOM 1481 C CA . GLU A 1 186 ? 29 15.031 7.047 1 94.31 186 GLU A CA 1
ATOM 1482 C C . GLU A 1 186 ? 29.125 15.852 5.77 1 94.31 186 GLU A C 1
ATOM 1484 O O . GLU A 1 186 ? 29 15.312 4.668 1 94.31 186 GLU A O 1
ATOM 1489 N N . GLY A 1 187 ? 29.281 17.141 5.891 1 95.12 187 GLY A N 1
ATOM 1490 C CA . GLY A 1 187 ? 29.469 18.016 4.738 1 95.12 187 GLY A CA 1
ATOM 1491 C C . GLY A 1 187 ? 28.156 18.516 4.16 1 95.12 187 GLY A C 1
ATOM 1492 O O . GLY A 1 187 ? 28.109 18.922 2.996 1 95.12 187 GLY A O 1
ATOM 1493 N N . ILE A 1 188 ? 27.125 18.469 4.914 1 96.69 188 ILE A N 1
ATOM 1494 C CA . ILE A 1 188 ? 25.828 18.922 4.438 1 96.69 188 ILE A CA 1
ATOM 1495 C C . ILE A 1 188 ? 25.688 20.422 4.684 1 96.69 188 ILE A C 1
ATOM 1497 O O . ILE A 1 188 ? 25.812 20.891 5.816 1 96.69 188 ILE A O 1
ATOM 1501 N N . GLU A 1 189 ? 25.453 21.172 3.592 1 95.62 189 GLU A N 1
ATOM 1502 C CA . GLU A 1 189 ? 25.188 22.594 3.697 1 95.62 189 GLU A CA 1
ATOM 1503 C C . GLU A 1 189 ? 23.703 22.859 3.975 1 95.62 189 GLU A C 1
ATOM 1505 O O . GLU A 1 189 ? 22.828 22.297 3.311 1 95.62 189 GLU A O 1
ATOM 1510 N N . PHE A 1 190 ? 23.5 23.625 5.004 1 93.69 190 PHE A N 1
ATOM 1511 C CA . PHE A 1 190 ? 22.109 23.922 5.332 1 93.69 190 PHE A CA 1
ATOM 1512 C C . PHE A 1 190 ? 21.969 25.359 5.84 1 93.69 190 PHE A C 1
ATOM 1514 O O . PHE A 1 190 ? 22.969 26.016 6.16 1 93.69 190 PHE A O 1
ATOM 1521 N N . THR A 1 191 ? 20.719 25.891 5.766 1 90.12 191 THR A N 1
ATOM 1522 C CA . THR A 1 191 ? 20.359 27.172 6.355 1 90.12 191 THR A CA 1
ATOM 1523 C C . THR A 1 191 ? 19.312 27 7.445 1 90.12 191 THR A C 1
ATOM 1525 O O . THR A 1 191 ? 18.719 25.922 7.57 1 90.12 191 THR A O 1
ATOM 1528 N N . MET A 1 192 ? 19.188 27.984 8.281 1 87.44 192 MET A N 1
ATOM 1529 C CA . MET A 1 192 ? 18.188 27.984 9.344 1 87.44 192 MET A CA 1
ATOM 1530 C C . MET A 1 192 ? 17.219 29.156 9.172 1 87.44 192 MET A C 1
ATOM 1532 O O . MET A 1 192 ? 17.453 30.25 9.688 1 87.44 192 MET A O 1
ATOM 1536 N N . PRO A 1 193 ? 16.234 28.984 8.453 1 76 193 PRO A N 1
ATOM 1537 C CA . PRO A 1 193 ? 15.344 30.078 8.047 1 76 193 PRO A CA 1
ATOM 1538 C C . PRO A 1 193 ? 14.766 30.828 9.234 1 76 193 PRO A C 1
ATOM 1540 O O . PRO A 1 193 ? 14.516 32.031 9.133 1 76 193 PRO A O 1
ATOM 1543 N N . LEU A 1 194 ? 14.508 30.266 10.336 1 65.94 194 LEU A N 1
ATOM 1544 C CA . LEU A 1 194 ? 13.883 30.938 11.469 1 65.94 194 LEU A CA 1
ATOM 1545 C C . LEU A 1 194 ? 14.922 31.703 12.281 1 65.94 194 LEU A C 1
ATOM 1547 O O . LEU A 1 194 ? 14.57 32.625 13.039 1 65.94 194 LEU A O 1
ATOM 1551 N N . GLN A 1 195 ? 16.172 31.359 12.172 1 60.25 195 GLN A N 1
ATOM 1552 C CA . GLN A 1 195 ? 17.234 32.062 12.891 1 60.25 195 GLN A CA 1
ATOM 1553 C C . GLN A 1 195 ? 17.578 33.375 12.188 1 60.25 195 GLN A C 1
ATOM 1555 O O . GLN A 1 195 ? 17.906 34.375 12.844 1 60.25 195 GLN A O 1
ATOM 1560 N N . GLN A 1 196 ? 17.609 33.438 10.906 1 53.75 196 GLN A N 1
ATOM 1561 C CA . GLN A 1 196 ? 18.031 34.594 10.156 1 53.75 196 GLN A CA 1
ATOM 1562 C C . GLN A 1 196 ? 17.047 35.75 10.367 1 53.75 196 GLN A C 1
ATOM 1564 O O . GLN A 1 196 ? 17.438 36.938 10.328 1 53.75 196 GLN A O 1
ATOM 1569 N N . LEU A 1 197 ? 15.852 35.531 10.633 1 49.34 197 LEU A N 1
ATOM 1570 C CA . LEU A 1 197 ? 14.906 36.625 10.797 1 49.34 197 LEU A CA 1
ATOM 1571 C C . LEU A 1 197 ? 15.219 37.438 12.055 1 49.34 197 LEU A C 1
ATOM 1573 O O . LEU A 1 197 ? 15.008 38.656 12.078 1 49.34 197 LEU A O 1
ATOM 1577 N N . ASN A 1 198 ? 15.789 36.906 13.109 1 44.56 198 ASN A N 1
ATOM 1578 C CA . ASN A 1 198 ? 16.016 37.688 14.328 1 44.56 198 ASN A CA 1
ATOM 1579 C C . ASN A 1 198 ? 17.234 38.594 14.195 1 44.56 198 ASN A C 1
ATOM 1581 O O . ASN A 1 198 ? 17.328 39.625 14.867 1 44.56 198 ASN A O 1
ATOM 1585 N N . THR A 1 199 ? 18.234 38.312 13.461 1 42.44 199 THR A N 1
ATOM 1586 C CA . THR A 1 199 ? 19.359 39.25 13.453 1 42.44 199 THR A CA 1
ATOM 1587 C C . THR A 1 199 ? 18.969 40.594 12.836 1 42.44 199 THR A C 1
ATOM 1589 O O . THR A 1 199 ? 19.531 41.625 13.172 1 42.44 199 THR A O 1
ATOM 1592 N N . GLN A 1 200 ? 18.062 40.688 11.906 1 38.59 200 GLN A N 1
ATOM 1593 C CA . GLN A 1 200 ? 17.812 42 11.344 1 38.59 200 GLN A CA 1
ATOM 1594 C C . GLN A 1 200 ? 16.906 42.812 12.266 1 38.59 200 GLN A C 1
ATOM 1596 O O . GLN A 1 200 ? 16.906 44.062 12.203 1 38.59 200 GLN A O 1
ATOM 1601 N N . GLN A 1 201 ? 15.984 42.188 12.992 1 36.41 201 GLN A N 1
ATOM 1602 C CA . GLN A 1 201 ? 15.008 43.031 13.664 1 36.41 201 GLN A CA 1
ATOM 1603 C C . GLN A 1 201 ? 15.508 43.469 15.047 1 36.41 201 GLN A C 1
ATOM 1605 O O . GLN A 1 201 ? 14.797 44.156 15.781 1 36.41 201 GLN A O 1
ATOM 1610 N N . SER A 1 202 ? 16.641 43.125 15.547 1 35.53 202 SER A N 1
ATOM 1611 C CA . SER A 1 202 ? 16.969 43.531 16.906 1 35.53 202 SER A CA 1
ATOM 1612 C C . SER A 1 202 ? 16.984 45.062 17.047 1 35.53 202 SER A C 1
ATOM 1614 O O . SER A 1 202 ? 17.172 45.594 18.141 1 35.53 202 SER A O 1
ATOM 1616 N N . ASP A 1 203 ? 17.125 45.875 16 1 32.03 203 ASP A N 1
ATOM 1617 C CA . ASP A 1 203 ? 17.406 47.219 16.484 1 32.03 203 ASP A CA 1
ATOM 1618 C C . ASP A 1 203 ? 16.172 47.844 17.141 1 32.03 203 ASP A C 1
ATOM 1620 O O . ASP A 1 203 ? 16.281 48.75 17.969 1 32.03 203 ASP A O 1
ATOM 1624 N N . SER A 1 204 ? 14.953 47.812 16.5 1 29.03 204 SER A N 1
ATOM 1625 C CA . SER A 1 204 ? 14.18 49 16.859 1 29.03 204 SER A CA 1
ATOM 1626 C C . SER A 1 204 ? 13.328 48.75 18.109 1 29.03 204 SER A C 1
ATOM 1628 O O . SER A 1 204 ? 13.086 49.656 18.891 1 29.03 204 SER A O 1
ATOM 1630 N N . VAL A 1 205 ? 12.297 47.719 18.219 1 29.27 205 VAL A N 1
ATOM 1631 C CA . VAL A 1 205 ? 11.07 48 18.953 1 29.27 205 VAL A CA 1
ATOM 1632 C C . VAL A 1 205 ? 11.227 47.562 20.406 1 29.27 205 VAL A C 1
ATOM 1634 O O . VAL A 1 205 ? 11.297 46.344 20.688 1 29.27 205 VAL A O 1
ATOM 1637 N N . ASN A 1 206 ? 11.914 48.25 21.312 1 26.83 206 ASN A N 1
ATOM 1638 C CA . ASN A 1 206 ? 12.078 48.094 22.75 1 26.83 206 ASN A CA 1
ATOM 1639 C C . ASN A 1 206 ? 10.75 48.281 23.484 1 26.83 206 ASN A C 1
ATOM 1641 O O . ASN A 1 206 ? 10.727 48.531 24.688 1 26.83 206 ASN A O 1
ATOM 1645 N N . SER A 1 207 ? 9.57 48.5 22.812 1 25.14 207 SER A N 1
ATOM 1646 C CA . SER A 1 207 ? 8.648 49.156 23.703 1 25.14 207 SER A CA 1
ATOM 1647 C C . SER A 1 207 ? 8.211 48.25 24.844 1 25.14 207 SER A C 1
ATOM 1649 O O . SER A 1 207 ? 8.398 47.031 24.766 1 25.14 207 SER A O 1
ATOM 1651 N N . ASP A 1 208 ? 7.105 48.625 25.766 1 23.84 208 ASP A N 1
ATOM 1652 C CA . ASP A 1 208 ? 6.578 48.656 27.125 1 23.84 208 ASP A CA 1
ATOM 1653 C C . ASP A 1 208 ? 5.73 47.406 27.406 1 23.84 208 ASP A C 1
ATOM 1655 O O . ASP A 1 208 ? 4.551 47.375 27.047 1 23.84 208 ASP A O 1
ATOM 1659 N N . VAL A 1 209 ? 6.129 46.125 27.234 1 25.11 209 VAL A N 1
ATOM 1660 C CA . VAL A 1 209 ? 5.25 45 27.547 1 25.11 209 VAL A CA 1
ATOM 1661 C C . VAL A 1 209 ? 4.961 44.938 29.047 1 25.11 209 VAL A C 1
ATOM 1663 O O . VAL A 1 209 ? 5.867 44.75 29.859 1 25.11 209 VAL A O 1
ATOM 1666 N N . LYS A 1 210 ? 3.791 45.531 29.469 1 25.69 210 LYS A N 1
ATOM 1667 C CA . LYS A 1 210 ? 3.205 45.469 30.812 1 25.69 210 LYS A CA 1
ATOM 1668 C C . LYS A 1 210 ? 2.898 44.062 31.234 1 25.69 210 LYS A C 1
ATOM 1670 O O . LYS A 1 210 ? 2.523 43.219 30.406 1 25.69 210 LYS A O 1
ATOM 1675 N N . ASP A 1 211 ? 3.164 43.688 32.531 1 24.02 211 ASP A N 1
ATOM 1676 C CA . ASP A 1 211 ? 3.238 42.562 33.438 1 24.02 211 ASP A CA 1
ATOM 1677 C C . ASP A 1 211 ? 1.853 41.969 33.688 1 24.02 211 ASP A C 1
ATOM 1679 O O . ASP A 1 211 ? 1.088 42.5 34.5 1 24.02 211 ASP A O 1
ATOM 1683 N N . LEU A 1 212 ? 0.969 41.625 32.719 1 21.81 212 LEU A N 1
ATOM 1684 C CA . LEU A 1 212 ? -0.321 41.125 33.188 1 21.81 212 LEU A CA 1
ATOM 1685 C C . LEU A 1 212 ? -0.156 39.844 33.969 1 21.81 212 LEU A C 1
ATOM 1687 O O . LEU A 1 212 ? 0.024 38.781 33.375 1 21.81 212 LEU A O 1
ATOM 1691 N N . ASN A 1 213 ? 0.465 39.688 35.219 1 21.95 213 ASN A N 1
ATOM 1692 C CA . ASN A 1 213 ? 0.75 38.625 36.156 1 21.95 213 ASN A CA 1
ATOM 1693 C C . ASN A 1 213 ? -0.528 37.906 36.594 1 21.95 213 ASN A C 1
ATOM 1695 O O . ASN A 1 213 ? -0.473 36.812 37.156 1 21.95 213 ASN A O 1
ATOM 1699 N N . GLU A 1 214 ? -1.698 38.469 36.938 1 23.08 214 GLU A N 1
ATOM 1700 C CA . GLU A 1 214 ? -2.236 38.094 38.25 1 23.08 214 GLU A CA 1
ATOM 1701 C C . GLU A 1 214 ? -2.838 36.688 38.219 1 23.08 214 GLU A C 1
ATOM 1703 O O . GLU A 1 214 ? -2.609 35.906 39.125 1 23.08 214 GLU A O 1
ATOM 1708 N N . GLY A 1 215 ? -4.102 36.375 37.656 1 23.05 215 GLY A N 1
ATOM 1709 C CA . GLY A 1 215 ? -5.137 35.656 38.375 1 23.05 215 GLY A CA 1
ATOM 1710 C C . GLY A 1 215 ? -5 34.156 38.312 1 23.05 215 GLY A C 1
ATOM 1711 O O . GLY A 1 215 ? -5.066 33.594 37.219 1 23.05 215 GLY A O 1
ATOM 1712 N N . SER A 1 216 ? -4.203 33.531 39.156 1 24.52 216 SER A N 1
ATOM 1713 C CA . SER A 1 216 ? -3.951 32.094 39.406 1 24.52 216 SER A CA 1
ATOM 1714 C C . SER A 1 216 ? -5.234 31.375 39.812 1 24.52 216 SER A C 1
ATOM 1716 O O . SER A 1 216 ? -5.492 31.172 41 1 24.52 216 SER A O 1
ATOM 1718 N N . LYS A 1 217 ? -6.441 31.562 39.25 1 25.22 217 LYS A N 1
ATOM 1719 C CA . LYS A 1 217 ? -7.516 30.859 39.938 1 25.22 217 LYS A CA 1
ATOM 1720 C C . LYS A 1 217 ? -7.293 29.359 39.938 1 25.22 217 LYS A C 1
ATOM 1722 O O . LYS A 1 217 ? -6.688 28.828 39 1 25.22 217 LYS A O 1
ATOM 1727 N N . GLU A 1 218 ? -7.574 28.719 41.094 1 25.19 218 GLU A N 1
ATOM 1728 C CA . GLU A 1 218 ? -7.562 27.375 41.656 1 25.19 218 GLU A CA 1
ATOM 1729 C C . GLU A 1 218 ? -8.414 26.422 40.844 1 25.19 218 GLU A C 1
ATOM 1731 O O . GLU A 1 218 ? -9.586 26.688 40.594 1 25.19 218 GLU A O 1
ATOM 1736 N N . ASN A 1 219 ? -7.863 25.734 39.938 1 23.28 219 ASN A N 1
ATOM 1737 C CA . ASN A 1 219 ? -8.484 24.641 39.219 1 23.28 219 ASN A CA 1
ATOM 1738 C C . ASN A 1 219 ? -9.133 23.625 40.156 1 23.28 219 ASN A C 1
ATOM 1740 O O . ASN A 1 219 ? -8.445 22.906 40.875 1 23.28 219 ASN A O 1
ATOM 1744 N N . ARG A 1 220 ? -10.336 23.953 40.656 1 23.53 220 ARG A N 1
ATOM 1745 C CA . ARG A 1 220 ? -11.055 22.969 41.469 1 23.53 220 ARG A CA 1
ATOM 1746 C C . ARG A 1 220 ? -11.25 21.672 40.688 1 23.53 220 ARG A C 1
ATOM 1748 O O . ARG A 1 220 ? -11.523 21.688 39.5 1 23.53 220 ARG A O 1
ATOM 1755 N N . PRO A 1 221 ? -10.906 20.578 41.375 1 28.7 221 PRO A N 1
ATOM 1756 C CA . PRO A 1 221 ? -11.016 19.203 40.875 1 28.7 221 PRO A CA 1
ATOM 1757 C C . PRO A 1 221 ? -12.453 18.797 40.531 1 28.7 221 PRO A C 1
ATOM 1759 O O . PRO A 1 221 ? -13.367 19.047 41.344 1 28.7 221 PRO A O 1
ATOM 1762 N N . VAL A 1 222 ? -12.914 18.906 39.312 1 24.12 222 VAL A N 1
ATOM 1763 C CA . VAL A 1 222 ? -14.234 18.422 38.906 1 24.12 222 VAL A CA 1
ATOM 1764 C C . VAL A 1 222 ? -14.469 17.031 39.5 1 24.12 222 VAL A C 1
ATOM 1766 O O . VAL A 1 222 ? -13.633 16.141 39.344 1 24.12 222 VAL A O 1
ATOM 1769 N N . ALA A 1 223 ? -15.281 16.922 40.438 1 25.03 223 ALA A N 1
ATOM 1770 C CA . ALA A 1 223 ? -15.836 15.766 41.156 1 25.03 223 ALA A CA 1
ATOM 1771 C C . ALA A 1 223 ? -16.359 14.727 40.156 1 25.03 223 ALA A C 1
ATOM 1773 O O . ALA A 1 223 ? -16.969 15.078 39.125 1 25.03 223 ALA A O 1
ATOM 1774 N N . GLU A 1 224 ? -15.812 13.516 40.25 1 28.48 224 GLU A N 1
ATOM 1775 C CA . GLU A 1 224 ? -16.109 12.25 39.562 1 28.48 224 GLU A CA 1
ATOM 1776 C C . GLU A 1 224 ? -17.547 11.82 39.812 1 28.48 224 GLU A C 1
ATOM 1778 O O . GLU A 1 224 ? -17.906 11.406 40.906 1 28.48 224 GLU A O 1
ATOM 1783 N N . LYS A 1 225 ? -18.5 12.602 39.375 1 27.73 225 LYS A N 1
ATOM 1784 C CA . LYS A 1 225 ? -19.844 12.062 39.625 1 27.73 225 LYS A CA 1
ATOM 1785 C C . LYS A 1 225 ? -19.984 10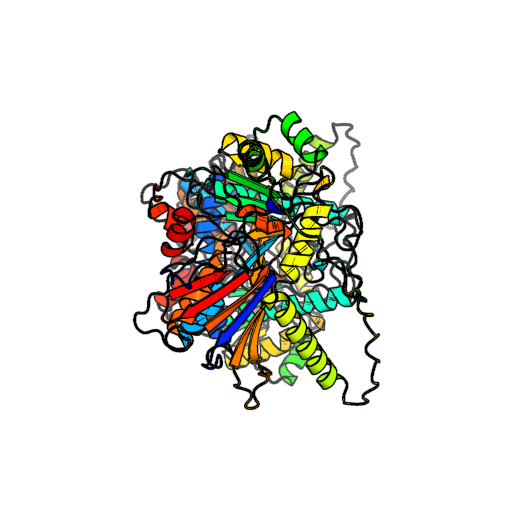.672 39 1 27.73 225 LYS A C 1
ATOM 1787 O O . LYS A 1 225 ? -19.547 10.422 37.906 1 27.73 225 LYS A O 1
ATOM 1792 N N . ASN A 1 226 ? -20.25 9.633 39.875 1 29.22 226 ASN A N 1
ATOM 1793 C CA . ASN A 1 226 ? -20.609 8.219 39.781 1 29.22 226 ASN A CA 1
ATOM 1794 C C . ASN A 1 226 ? -21.859 8.008 38.969 1 29.22 226 ASN A C 1
ATOM 1796 O O . ASN A 1 226 ? -22.969 8.008 39.5 1 29.22 226 ASN A O 1
ATOM 1800 N N . VAL A 1 227 ? -22.125 8.711 37.906 1 29.08 227 VAL A N 1
ATOM 1801 C CA . VAL A 1 227 ? -23.438 8.391 37.344 1 29.08 227 VAL A CA 1
ATOM 1802 C C . VAL A 1 227 ? -23.469 6.934 36.875 1 29.08 227 VAL A C 1
ATOM 1804 O O . VAL A 1 227 ? -22.531 6.449 36.281 1 29.08 227 VAL A O 1
ATOM 1807 N N . GLU A 1 228 ? -24.234 6.059 37.438 1 31.08 228 GLU A N 1
ATOM 1808 C CA . GLU A 1 228 ? -24.656 4.676 37.219 1 31.08 228 GLU A CA 1
ATOM 1809 C C . GLU A 1 228 ? -25.078 4.441 35.781 1 31.08 228 GLU A C 1
ATOM 1811 O O . GLU A 1 228 ? -25.734 3.441 35.5 1 31.08 228 GLU A O 1
ATOM 1816 N N . ALA A 1 229 ? -25.188 5.5 35.031 1 30.61 229 ALA A N 1
ATOM 1817 C CA . ALA A 1 229 ? -25.891 5.203 33.781 1 30.61 229 ALA A CA 1
ATOM 1818 C C . ALA A 1 229 ? -25.172 4.098 33 1 30.61 229 ALA A C 1
ATOM 1820 O O . ALA A 1 229 ? -23.984 3.852 33.219 1 30.61 229 ALA A O 1
ATOM 1821 N N . ASP A 1 230 ? -25.844 3.467 32.031 1 37.81 230 ASP A N 1
ATOM 1822 C CA . ASP A 1 230 ? -25.422 2.41 31.125 1 37.81 230 ASP A CA 1
ATOM 1823 C C . ASP A 1 230 ? -24.094 2.76 30.469 1 37.81 230 ASP A C 1
ATOM 1825 O O . ASP A 1 230 ? -23.859 3.912 30.094 1 37.81 230 ASP A O 1
ATOM 1829 N N . GLU A 1 231 ? -23.016 2.023 30.672 1 38.66 231 GLU A N 1
ATOM 1830 C CA . GLU A 1 231 ? -21.578 2.104 30.469 1 38.66 231 GLU A CA 1
ATOM 1831 C C . GLU A 1 231 ? -21.25 2.574 29.047 1 38.66 231 GLU A C 1
ATOM 1833 O O . GLU A 1 231 ? -20.344 3.398 28.859 1 38.66 231 GLU A O 1
ATOM 1838 N N . VAL A 1 232 ? -21.906 2.023 28.062 1 44.59 232 VAL A N 1
ATOM 1839 C CA . VAL A 1 232 ? -21.547 2.26 26.672 1 44.59 232 VAL A CA 1
ATOM 1840 C C . VAL A 1 232 ? -21.922 3.686 26.266 1 44.59 232 VAL A C 1
ATOM 1842 O O . VAL A 1 232 ? -21.125 4.402 25.656 1 44.59 232 VAL A O 1
ATOM 1845 N N . GLY A 1 233 ? -23.141 3.988 26.594 1 40.81 233 GLY A N 1
ATOM 1846 C CA . GLY A 1 233 ? -23.625 5.32 26.266 1 40.81 233 GLY A CA 1
ATOM 1847 C C . GLY A 1 233 ? -22.844 6.426 26.938 1 40.81 233 GLY A C 1
ATOM 1848 O O . GLY A 1 233 ? -22.562 7.457 26.328 1 40.81 233 GLY A O 1
ATOM 1849 N N . TRP A 1 234 ? -22.547 6.148 28.125 1 46.47 234 TRP A N 1
ATOM 1850 C CA . TRP A 1 234 ? -21.797 7.129 28.906 1 46.47 234 TRP A CA 1
ATOM 1851 C C . TRP A 1 234 ? -20.406 7.324 28.328 1 46.47 234 TRP A C 1
ATOM 1853 O O . TRP A 1 234 ? -19.922 8.453 28.203 1 46.47 234 TRP A O 1
ATOM 1863 N N . LEU A 1 235 ? -19.797 6.219 27.891 1 46.31 235 LEU A N 1
ATOM 1864 C CA . LEU A 1 235 ? -18.469 6.293 27.312 1 46.31 235 LEU A CA 1
ATOM 1865 C C . LEU A 1 235 ? -18.484 7.098 26.016 1 46.31 235 LEU A C 1
ATOM 1867 O O . LEU A 1 235 ? -17.578 7.902 25.766 1 46.31 235 LEU A O 1
ATOM 1871 N N . VAL A 1 236 ? -19.562 6.867 25.297 1 50.5 236 VAL A N 1
ATOM 1872 C CA . VAL A 1 236 ? -19.719 7.609 24.047 1 50.5 236 VAL A CA 1
ATOM 1873 C C . VAL A 1 236 ? -19.922 9.086 24.359 1 50.5 236 VAL A C 1
ATOM 1875 O O . VAL A 1 236 ? -19.344 9.953 23.703 1 50.5 236 VAL A O 1
ATOM 1878 N N . TYR A 1 237 ? -20.766 9.312 25.375 1 48.41 237 TYR A N 1
ATOM 1879 C CA . TYR A 1 237 ? -21.031 10.688 25.766 1 48.41 237 TYR A CA 1
ATOM 1880 C C . TYR A 1 237 ? -19.766 11.367 26.297 1 48.41 237 TYR A C 1
ATOM 1882 O O . TYR A 1 237 ? -19.484 12.516 25.938 1 48.41 237 TYR A O 1
ATOM 1890 N N . VAL A 1 238 ? -19.094 10.742 27.156 1 48.84 238 VAL A N 1
ATOM 1891 C CA . VAL A 1 238 ? -17.844 11.281 27.688 1 48.84 238 VAL A CA 1
ATOM 1892 C C . VAL A 1 238 ? -16.859 11.539 26.562 1 48.84 238 VAL A C 1
ATOM 1894 O O . VAL A 1 238 ? -16.188 12.57 26.531 1 48.84 238 VAL A O 1
ATOM 1897 N N . PHE A 1 239 ? -16.875 10.633 25.641 1 52.41 239 PHE A N 1
ATOM 1898 C CA . PHE A 1 239 ? -15.984 10.781 24.484 1 52.41 239 PHE A CA 1
ATOM 1899 C C . PHE A 1 239 ? -16.375 12 23.656 1 52.41 239 PHE A C 1
ATOM 1901 O O . PHE A 1 239 ? -15.516 12.758 23.219 1 52.41 239 PHE A O 1
ATOM 1908 N N . ILE A 1 240 ? -17.688 12.125 23.641 1 58.34 240 ILE A N 1
ATOM 1909 C CA . ILE A 1 240 ? -18.188 13.25 22.859 1 58.34 240 ILE A CA 1
ATOM 1910 C C . ILE A 1 240 ? -17.859 14.562 23.578 1 58.34 240 ILE A C 1
ATOM 1912 O O . ILE A 1 240 ? -17.406 15.523 22.938 1 58.34 240 ILE A O 1
ATOM 1916 N N . GLU A 1 241 ? -18.094 14.555 24.906 1 59.38 241 GLU A N 1
ATOM 1917 C CA . GLU A 1 241 ? -17.797 15.758 25.672 1 59.38 241 GLU A CA 1
ATOM 1918 C C . GLU A 1 241 ? -16.312 16.078 25.641 1 59.38 241 GLU A C 1
ATOM 1920 O O . GLU A 1 241 ? -15.922 17.25 25.531 1 59.38 241 GLU A O 1
ATOM 1925 N N . GLN A 1 242 ? -15.578 15.094 25.797 1 62.91 242 GLN A N 1
ATOM 1926 C CA . GLN A 1 242 ? -14.133 15.273 25.734 1 62.91 242 GLN A CA 1
ATOM 1927 C C . GLN A 1 242 ? -13.688 15.766 24.359 1 62.91 242 GLN A C 1
ATOM 1929 O O . GLN A 1 242 ? -12.82 16.625 24.266 1 62.91 242 GLN A O 1
ATOM 1934 N N . GLU A 1 243 ? -14.352 15.211 23.469 1 65.12 243 GLU A N 1
ATOM 1935 C CA . GLU A 1 243 ? -14.039 15.633 22.109 1 65.12 243 GLU A CA 1
ATOM 1936 C C . GLU A 1 243 ? -14.43 17.094 21.875 1 65.12 243 GLU A C 1
ATOM 1938 O O . GLU A 1 243 ? -13.672 17.859 21.266 1 65.12 243 GLU A O 1
ATOM 1943 N N . GLU A 1 244 ? -15.586 17.469 22.406 1 70.06 244 GLU A N 1
ATOM 1944 C CA . GLU A 1 244 ? -16.047 18.844 22.266 1 70.06 244 GLU A CA 1
ATOM 1945 C C . GLU A 1 244 ? -15.133 19.812 23 1 70.06 244 GLU A C 1
ATOM 1947 O O . GLU A 1 244 ? -14.867 20.922 22.516 1 70.06 244 GLU A O 1
ATOM 1952 N N . GLN A 1 245 ? -14.688 19.344 24.141 1 70.5 245 GLN A N 1
ATOM 1953 C CA . GLN A 1 245 ? -13.742 20.172 24.875 1 70.5 245 GLN A CA 1
ATOM 1954 C C . GLN A 1 245 ? -12.438 20.328 24.109 1 70.5 245 GLN A C 1
ATOM 1956 O O . GLN A 1 245 ? -11.859 21.422 24.078 1 70.5 245 GLN A O 1
ATOM 1961 N N . GLN A 1 246 ? -12.008 19.297 23.531 1 70 246 GLN A N 1
ATOM 1962 C CA . GLN A 1 246 ? -10.789 19.359 22.734 1 70 246 GLN A CA 1
ATOM 1963 C C . GLN A 1 246 ? -10.93 20.359 21.578 1 70 246 GLN A C 1
ATOM 1965 O O . GLN A 1 246 ? -10.016 21.125 21.297 1 70 246 GLN A O 1
ATOM 1970 N N . TRP A 1 247 ? -12.047 20.344 21.016 1 71.94 247 TRP A N 1
ATOM 1971 C CA . TRP A 1 247 ? -12.281 21.25 19.891 1 71.94 247 TRP A CA 1
ATOM 1972 C C . TRP A 1 247 ? -12.367 22.703 20.375 1 71.94 247 TRP A C 1
ATOM 1974 O O . TRP A 1 247 ? -11.906 23.609 19.672 1 71.94 247 TRP A O 1
ATOM 1984 N N . LYS A 1 248 ? -12.953 22.875 21.547 1 68.75 248 LYS A N 1
ATOM 1985 C CA . LYS A 1 248 ? -12.969 24.219 22.141 1 68.75 248 LYS A CA 1
ATOM 1986 C C . LYS A 1 248 ? -11.555 24.719 22.406 1 68.75 248 LYS A C 1
ATOM 1988 O O . LYS A 1 248 ? -11.242 25.875 22.141 1 68.75 248 LYS A O 1
ATOM 1993 N N . ASP A 1 249 ? -10.766 23.797 22.828 1 70.12 249 ASP A N 1
ATOM 1994 C CA . ASP A 1 249 ? -9.375 24.156 23.094 1 70.12 249 ASP A CA 1
ATOM 1995 C C . ASP A 1 249 ? -8.648 24.5 21.797 1 70.12 249 ASP A C 1
ATOM 1997 O O . ASP A 1 249 ? -7.883 25.469 21.75 1 70.12 249 ASP A O 1
ATOM 2001 N N . ILE A 1 250 ? -8.938 23.766 20.828 1 68.62 250 ILE A N 1
ATOM 2002 C CA . ILE A 1 250 ? -8.32 24 19.531 1 68.62 250 ILE A CA 1
ATOM 2003 C C . ILE A 1 250 ? -8.797 25.344 18.969 1 68.62 250 ILE A C 1
ATOM 2005 O O . ILE A 1 250 ? -7.98 26.156 18.516 1 68.62 250 ILE A O 1
ATOM 2009 N N . SER A 1 251 ? -10.086 25.469 19.125 1 64 251 SER A N 1
ATOM 2010 C CA . SER A 1 251 ? -10.68 26.688 18.578 1 64 251 SER A CA 1
ATOM 2011 C C . SER A 1 251 ? -10.18 27.922 19.328 1 64 251 SER A C 1
ATOM 2013 O O . SER A 1 251 ? -10.008 28.984 18.719 1 64 251 SER A O 1
ATOM 2015 N N . ASN A 1 252 ? -9.906 27.656 20.625 1 64.12 252 ASN A N 1
ATOM 2016 C CA . ASN A 1 252 ? -9.445 28.766 21.438 1 64.12 252 ASN A CA 1
ATOM 2017 C C . ASN A 1 252 ? -7.941 28.969 21.312 1 64.12 252 ASN A C 1
ATOM 2019 O O . ASN A 1 252 ? -7.383 29.891 21.922 1 64.12 252 ASN A O 1
ATOM 2023 N N . GLY A 1 253 ? -7.363 28.219 20.484 1 59.22 253 GLY A N 1
ATOM 2024 C CA . GLY A 1 253 ? -5.945 28.391 20.203 1 59.22 253 GLY A CA 1
ATOM 2025 C C . GLY A 1 253 ? -5.055 27.875 21.328 1 59.22 253 GLY A C 1
ATOM 2026 O O . GLY A 1 253 ? -3.871 28.219 21.391 1 59.22 253 GLY A O 1
ATOM 2027 N N . LEU A 1 254 ? -5.648 27.172 22.25 1 50.78 254 LEU A N 1
ATOM 2028 C CA . LEU A 1 254 ? -4.895 26.734 23.422 1 50.78 254 LEU A CA 1
ATOM 2029 C C . LEU A 1 254 ? -3.744 25.812 23 1 50.78 254 LEU A C 1
ATOM 2031 O O . LEU A 1 254 ? -2.67 25.859 23.609 1 50.78 254 LEU A O 1
ATOM 2035 N N . GLN A 1 255 ? -4.02 25.062 22.031 1 55.19 255 GLN A N 1
ATOM 2036 C CA . GLN A 1 255 ? -2.943 24.203 21.547 1 55.19 255 GLN A CA 1
ATOM 2037 C C . GLN A 1 255 ? -1.766 25.031 21.047 1 55.19 255 GLN A C 1
ATOM 2039 O O . GLN A 1 255 ? -0.608 24.688 21.297 1 55.19 255 GLN A O 1
ATOM 2044 N N . PHE A 1 256 ? -2.189 26.078 20.438 1 52.94 256 PHE A N 1
ATOM 2045 C CA . PHE A 1 256 ? -1.174 26.953 19.859 1 52.94 256 PHE A CA 1
ATOM 2046 C C . PHE A 1 256 ? -0.438 27.719 20.969 1 52.94 256 PHE A C 1
ATOM 2048 O O . PHE A 1 256 ? 0.764 27.953 20.859 1 52.94 256 PHE A O 1
ATOM 2055 N N . ARG A 1 257 ? -1.229 27.922 22.031 1 48.75 257 ARG A N 1
ATOM 2056 C CA . ARG A 1 257 ? -0.628 28.625 23.172 1 48.75 257 ARG A CA 1
ATOM 2057 C C . ARG A 1 257 ? 0.336 27.703 23.922 1 48.75 257 ARG A C 1
ATOM 2059 O O . ARG A 1 257 ? 1.423 28.141 24.312 1 48.75 257 ARG A O 1
ATOM 2066 N N . LYS A 1 258 ? -0.147 26.5 24.203 1 48.88 258 LYS A N 1
ATOM 2067 C CA . LYS A 1 258 ? 0.691 25.516 24.875 1 48.88 258 LYS A CA 1
ATOM 2068 C C . LYS A 1 258 ? 1.979 25.266 24.094 1 48.88 258 LYS A C 1
ATOM 2070 O O . LYS A 1 258 ? 3.051 25.109 24.688 1 48.88 258 LYS A O 1
ATOM 2075 N N . ASN A 1 259 ? 1.783 25.156 22.875 1 49.78 259 ASN A N 1
ATOM 2076 C CA . ASN A 1 259 ? 2.883 24.906 21.953 1 49.78 259 ASN A CA 1
ATOM 2077 C C . ASN A 1 259 ? 3.83 26.094 21.859 1 49.78 259 ASN A C 1
ATOM 2079 O O . ASN A 1 259 ? 5.027 25.922 21.641 1 49.78 259 ASN A O 1
ATOM 2083 N N . LYS A 1 260 ? 3.279 27.266 22 1 45.72 260 LYS A N 1
ATOM 2084 C CA . LYS A 1 260 ? 4.191 28.391 22.188 1 45.72 260 LYS A CA 1
ATOM 2085 C C . LYS A 1 260 ? 5.164 28.109 23.344 1 45.72 260 LYS A C 1
ATOM 2087 O O . LYS A 1 260 ? 6.344 28.453 23.266 1 45.72 260 LYS A O 1
ATOM 2092 N N . GLU A 1 261 ? 4.707 27.391 24.281 1 42.66 261 GLU A N 1
ATOM 2093 C CA . GLU A 1 261 ? 5.543 26.922 25.391 1 42.66 261 GLU A CA 1
ATOM 2094 C C . GLU A 1 261 ? 6.473 25.797 24.938 1 42.66 261 GLU A C 1
ATOM 2096 O O . GLU A 1 261 ? 7.625 25.734 25.375 1 42.66 261 GLU A O 1
ATOM 2101 N N . ILE A 1 262 ? 5.934 24.828 24.219 1 44.97 262 ILE A N 1
ATOM 2102 C CA . ILE A 1 262 ? 6.805 23.797 23.688 1 44.97 262 ILE A CA 1
ATOM 2103 C C . ILE A 1 262 ? 7.91 24.422 22.844 1 44.97 262 ILE A C 1
ATOM 2105 O O . ILE A 1 262 ? 9.07 24.016 22.906 1 44.97 262 ILE A O 1
ATOM 2109 N N . ASN A 1 263 ? 7.566 25.328 22.031 1 45.84 263 ASN A N 1
ATOM 2110 C CA . ASN A 1 263 ? 8.562 26.078 21.281 1 45.84 263 ASN A CA 1
ATOM 2111 C C . ASN A 1 263 ? 9.602 26.719 22.203 1 45.84 263 ASN A C 1
ATOM 2113 O O . ASN A 1 263 ? 10.781 26.781 21.859 1 45.84 263 ASN A O 1
ATOM 2117 N N . LEU A 1 264 ? 9.188 27.094 23.359 1 41.12 264 LEU A N 1
ATOM 2118 C CA . LEU A 1 264 ? 10.141 27.594 24.344 1 41.12 264 LEU A CA 1
ATOM 2119 C C . LEU A 1 264 ? 11.008 26.453 24.875 1 41.12 264 LEU A C 1
ATOM 2121 O O . LEU A 1 264 ? 12.195 26.656 25.156 1 41.12 264 LEU A O 1
ATOM 2125 N N . ALA A 1 265 ? 10.484 25.359 25.156 1 36.5 265 ALA A N 1
ATOM 2126 C CA . ALA A 1 265 ? 11.273 24.297 25.781 1 36.5 265 ALA A CA 1
ATOM 2127 C C . ALA A 1 265 ? 12.273 23.703 24.797 1 36.5 265 ALA A C 1
ATOM 2129 O O . ALA A 1 265 ? 13.242 23.062 25.188 1 36.5 265 ALA A O 1
ATOM 2130 N N . VAL A 1 266 ? 11.844 23.328 23.625 1 42.88 266 VAL A N 1
ATOM 2131 C CA . VAL A 1 266 ? 12.828 22.766 22.703 1 42.88 266 VAL A CA 1
ATOM 2132 C C . VAL A 1 266 ? 14 23.719 22.547 1 42.88 266 VAL A C 1
ATOM 2134 O O . VAL A 1 266 ? 14.844 23.547 21.672 1 42.88 266 VAL A O 1
ATOM 2137 N N . ARG A 1 267 ? 13.883 24.875 23.125 1 39.25 267 ARG A N 1
ATOM 2138 C CA . ARG A 1 267 ? 15.109 25.656 23.141 1 39.25 267 ARG A CA 1
ATOM 2139 C C . ARG A 1 267 ? 16.25 24.891 23.812 1 39.25 267 ARG A C 1
ATOM 2141 O O . ARG A 1 267 ? 16.422 24.984 25.031 1 39.25 267 ARG A O 1
ATOM 2148 N N . SER A 1 268 ? 16.281 23.703 23.891 1 37.34 268 SER A N 1
ATOM 2149 C CA . SER A 1 268 ? 17.578 23.516 24.547 1 37.34 268 SER A CA 1
ATOM 2150 C C . SER A 1 268 ? 18.547 24.625 24.188 1 37.34 268 SER A C 1
ATOM 2152 O O . SER A 1 268 ? 19.484 24.891 24.953 1 37.34 268 SER A O 1
ATOM 2154 N N . ASP A 1 269 ? 18.969 24.875 22.844 1 37.59 269 ASP A N 1
ATOM 2155 C CA . ASP A 1 269 ? 19.594 26.188 22.703 1 37.59 269 ASP A CA 1
ATOM 2156 C C . ASP A 1 269 ? 18.547 27.297 22.734 1 37.59 269 ASP A C 1
ATOM 2158 O O . ASP A 1 269 ? 18.859 28.469 22.469 1 37.59 269 ASP A O 1
ATOM 2162 N N . GLY A 1 270 ? 17.141 27.281 23.188 1 33.34 270 GLY A N 1
ATOM 2163 C CA . GLY A 1 270 ? 16.094 28.234 23.484 1 33.34 270 GLY A CA 1
ATOM 2164 C C . GLY A 1 270 ? 15.086 28.375 22.359 1 33.34 270 GLY A C 1
ATOM 2165 O O . GLY A 1 270 ? 13.969 28.859 22.594 1 33.34 270 GLY A O 1
ATOM 2166 N N . GLN A 1 271 ? 15.133 28.844 20.953 1 38.12 271 GLN A N 1
ATOM 2167 C CA . GLN A 1 271 ? 14.344 29.484 19.906 1 38.12 271 GLN A CA 1
ATOM 2168 C C . GLN A 1 271 ? 13.664 28.453 19.016 1 38.12 271 GLN A C 1
ATOM 2170 O O . GLN A 1 271 ? 14.258 27.422 18.672 1 38.12 271 GLN A O 1
ATOM 2175 N N . PRO A 1 272 ? 12.164 28.188 18.938 1 48.47 272 PRO A N 1
ATOM 2176 C CA . PRO A 1 272 ? 11.422 27.547 17.844 1 48.47 272 PRO A CA 1
ATOM 2177 C C . PRO A 1 272 ? 12.234 27.453 16.547 1 48.47 272 PRO A C 1
ATOM 2179 O O . PRO A 1 272 ? 11.812 26.781 15.609 1 48.47 272 PRO A O 1
ATOM 2182 N N . ARG A 1 273 ? 13.336 28.031 16.484 1 56.19 273 ARG A N 1
ATOM 2183 C CA . ARG A 1 273 ? 14.164 28.516 15.383 1 56.19 273 ARG A CA 1
ATOM 2184 C C . ARG A 1 273 ? 15.156 27.438 14.938 1 56.19 273 ARG A C 1
ATOM 2186 O O . ARG A 1 273 ? 16.203 27.766 14.359 1 56.19 273 ARG A O 1
ATOM 2193 N N . THR A 1 274 ? 14.578 26.031 15.211 1 81.12 274 THR A N 1
ATOM 2194 C CA . THR A 1 274 ? 15.648 25.094 14.93 1 81.12 274 THR A CA 1
ATOM 2195 C C . THR A 1 274 ? 15.359 24.297 13.656 1 81.12 274 THR A C 1
ATOM 2197 O O . THR A 1 274 ? 15.805 23.156 13.516 1 81.12 274 THR A O 1
ATOM 2200 N N . ALA A 1 275 ? 14.602 24.906 12.898 1 88.44 275 ALA A N 1
ATOM 2201 C CA . ALA A 1 275 ? 14.375 24.266 11.609 1 88.44 275 ALA A CA 1
ATOM 2202 C C . ALA A 1 275 ? 15.586 24.422 10.695 1 88.44 275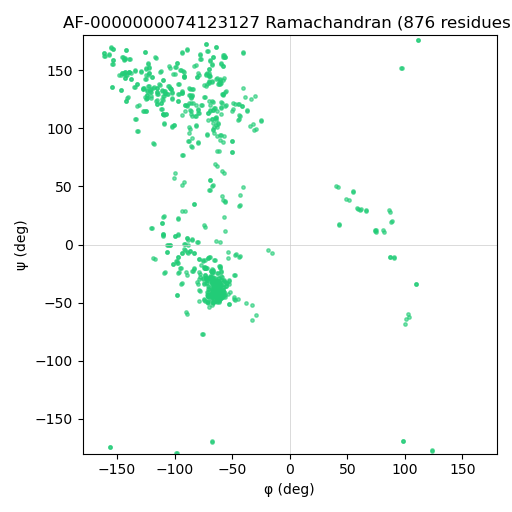 ALA A C 1
ATOM 2204 O O . ALA A 1 275 ? 16.203 25.484 10.664 1 88.44 275 ALA A O 1
ATOM 2205 N N . VAL A 1 276 ? 15.914 23.391 10.055 1 92.06 276 VAL A N 1
ATOM 2206 C CA . VAL A 1 276 ? 17.016 23.391 9.094 1 92.06 276 VAL A CA 1
ATOM 2207 C C . VAL A 1 276 ? 16.469 23.156 7.684 1 92.06 276 VAL A C 1
ATOM 2209 O O . VAL A 1 276 ? 15.547 22.359 7.492 1 92.06 276 VAL A O 1
ATOM 2212 N N . LEU A 1 277 ? 16.984 23.891 6.746 1 93.94 277 LEU A N 1
ATOM 2213 C CA . LEU A 1 277 ? 16.641 23.734 5.336 1 93.94 277 LEU A CA 1
ATOM 2214 C C . LEU A 1 277 ? 17.844 23.281 4.523 1 93.94 277 LEU A C 1
ATOM 2216 O O . LEU A 1 277 ? 18.891 23.906 4.562 1 93.94 277 LEU A O 1
ATOM 2220 N N . VAL A 1 278 ? 17.719 22.172 3.889 1 96.12 278 VAL A N 1
ATOM 2221 C CA . VAL A 1 278 ? 18.719 21.641 2.963 1 96.12 278 VAL A CA 1
ATOM 2222 C C . VAL A 1 278 ? 18.188 21.719 1.532 1 96.12 278 VAL A C 1
ATOM 2224 O O . VAL A 1 278 ? 17.125 21.203 1.224 1 96.12 278 VAL A O 1
ATOM 2227 N N . LYS A 1 279 ? 18.984 22.328 0.621 1 94.19 279 LYS A N 1
ATOM 2228 C CA . LYS A 1 279 ? 18.516 22.562 -0.74 1 94.19 279 LYS A CA 1
ATOM 2229 C C . LYS A 1 279 ? 19.438 21.906 -1.765 1 94.19 279 LYS A C 1
ATOM 2231 O O . LYS A 1 279 ? 20.641 21.828 -1.555 1 94.19 279 LYS A O 1
ATOM 2236 N N . GLY A 1 280 ? 18.75 21.484 -2.883 1 94.88 280 GLY A N 1
ATOM 2237 C CA . GLY A 1 280 ? 19.531 20.984 -4.004 1 94.88 280 GLY A CA 1
ATOM 2238 C C . GLY A 1 280 ? 19.641 19.469 -4.023 1 94.88 280 GLY A C 1
ATOM 2239 O O . GLY A 1 280 ? 19.656 18.828 -2.969 1 94.88 280 GLY A O 1
ATOM 2240 N N . MET A 1 281 ? 19.797 18.984 -5.203 1 95.06 281 MET A N 1
ATOM 2241 C CA . MET A 1 281 ? 19.828 17.547 -5.426 1 95.06 281 MET A CA 1
ATOM 2242 C C . MET A 1 281 ? 21.016 16.906 -4.719 1 95.06 281 MET A C 1
ATOM 2244 O O . MET A 1 281 ? 20.875 15.867 -4.062 1 95.06 281 MET A O 1
ATOM 2248 N N . THR A 1 282 ? 22.125 17.5 -4.82 1 96.19 282 THR A N 1
ATOM 2249 C CA . THR A 1 282 ? 23.344 16.953 -4.246 1 96.19 282 THR A CA 1
ATOM 2250 C C . THR A 1 282 ? 23.266 16.938 -2.723 1 96.19 282 THR A C 1
ATOM 2252 O O . THR A 1 282 ? 23.531 15.906 -2.096 1 96.19 282 THR A O 1
ATOM 2255 N N . GLN A 1 283 ? 22.906 18.031 -2.117 1 97 283 GLN A N 1
ATOM 2256 C CA . GLN A 1 283 ? 22.844 18.156 -0.663 1 97 283 GLN A CA 1
ATOM 2257 C C . GLN A 1 283 ? 21.766 17.25 -0.081 1 97 283 GLN A C 1
ATOM 2259 O O . GLN A 1 283 ? 21.969 16.625 0.966 1 97 283 GLN A O 1
ATOM 2264 N N . THR A 1 284 ? 20.672 17.172 -0.732 1 97.69 284 THR A N 1
ATOM 2265 C CA . THR A 1 284 ? 19.594 16.328 -0.237 1 97.69 284 THR A CA 1
ATOM 2266 C C . THR A 1 284 ? 19.969 14.852 -0.334 1 97.69 284 THR A C 1
ATOM 2268 O O . THR A 1 284 ? 19.562 14.047 0.495 1 97.69 284 THR A O 1
ATOM 2271 N N . GLN A 1 285 ? 20.766 14.516 -1.361 1 97 285 GLN A N 1
ATOM 2272 C CA . GLN A 1 285 ? 21.25 13.148 -1.479 1 97 285 GLN A CA 1
ATOM 2273 C C . GLN A 1 285 ? 22.156 12.789 -0.3 1 97 285 GLN A C 1
ATOM 2275 O O . GLN A 1 285 ? 22.047 11.688 0.251 1 97 285 GLN A O 1
ATOM 2280 N N . ILE A 1 286 ? 23.047 13.664 0.005 1 97.75 286 ILE A N 1
ATOM 2281 C CA . ILE A 1 286 ? 23.922 13.43 1.142 1 97.75 286 ILE A CA 1
ATOM 2282 C C . ILE A 1 286 ? 23.109 13.328 2.424 1 97.75 286 ILE A C 1
ATOM 2284 O O . ILE A 1 286 ? 23.344 12.453 3.26 1 97.75 286 ILE A O 1
ATOM 2288 N N . LEU A 1 287 ? 22.141 14.227 2.566 1 98.12 287 LEU A N 1
ATOM 2289 C CA . LEU A 1 287 ? 21.25 14.188 3.723 1 98.12 287 LEU A CA 1
ATOM 2290 C C . LEU A 1 287 ? 20.5 12.867 3.793 1 98.12 287 LEU A C 1
ATOM 2292 O O . LEU A 1 287 ? 20.391 12.266 4.863 1 98.12 287 LEU A O 1
ATOM 2296 N N . PHE A 1 288 ? 19.984 12.445 2.678 1 97.94 288 PHE A N 1
ATOM 2297 C CA . PHE A 1 288 ? 19.297 11.164 2.578 1 97.94 288 PHE A CA 1
ATOM 2298 C C . PHE A 1 288 ? 20.156 10.031 3.102 1 97.94 288 PHE A C 1
ATOM 2300 O O . PHE A 1 288 ? 19.703 9.227 3.924 1 97.94 288 PHE A O 1
ATOM 2307 N N . ASN A 1 289 ? 21.312 10 2.602 1 96.62 289 ASN A N 1
ATOM 2308 C CA . ASN A 1 289 ? 22.234 8.969 3.043 1 96.62 289 ASN A CA 1
ATOM 2309 C C . ASN A 1 289 ? 22.516 9.055 4.543 1 96.62 289 ASN A C 1
ATOM 2311 O O . ASN A 1 289 ? 22.609 8.039 5.223 1 96.62 289 ASN A O 1
ATOM 2315 N N . TYR A 1 290 ? 22.672 10.195 5.02 1 96.62 290 TYR A N 1
ATOM 2316 C CA . TYR A 1 290 ? 22.906 10.414 6.441 1 96.62 290 TYR A CA 1
ATOM 2317 C C . TYR A 1 290 ? 21.734 9.906 7.273 1 96.62 290 TYR A C 1
ATOM 2319 O O . TYR A 1 290 ? 21.922 9.188 8.25 1 96.62 290 TYR A O 1
ATOM 2327 N N . LEU A 1 291 ? 20.5 10.305 6.855 1 96.94 291 LEU A N 1
ATOM 2328 C CA . LEU A 1 291 ? 19.297 9.945 7.613 1 96.94 291 LEU A CA 1
ATOM 2329 C C . LEU A 1 291 ? 19.062 8.445 7.57 1 96.94 291 LEU A C 1
ATOM 2331 O O . LEU A 1 291 ? 18.547 7.867 8.531 1 96.94 291 LEU A O 1
ATOM 2335 N N . LEU A 1 292 ? 19.359 7.852 6.449 1 95.25 292 LEU A N 1
ATOM 2336 C CA . LEU A 1 292 ? 19.219 6.41 6.297 1 95.25 292 LEU A CA 1
ATOM 2337 C C . LEU A 1 292 ? 20.031 5.664 7.348 1 95.25 292 LEU A C 1
ATOM 2339 O O . LEU A 1 292 ? 19.625 4.602 7.816 1 95.25 292 LEU A O 1
ATOM 2343 N N . ASN A 1 293 ? 21.125 6.27 7.746 1 90.88 293 ASN A N 1
ATOM 2344 C CA . ASN A 1 293 ? 22.047 5.605 8.656 1 90.88 293 ASN A CA 1
ATOM 2345 C C . ASN A 1 293 ? 22.031 6.238 10.047 1 90.88 293 ASN A C 1
ATOM 2347 O O . ASN A 1 293 ? 22.875 5.938 10.883 1 90.88 293 ASN A O 1
ATOM 2351 N N . CYS A 1 294 ? 21.125 7.117 10.281 1 90.12 294 CYS A N 1
ATOM 2352 C CA . CYS A 1 294 ? 21.047 7.836 11.547 1 90.12 294 CYS A CA 1
ATOM 2353 C C . CYS A 1 294 ? 20.344 7 12.609 1 90.12 294 CYS A C 1
ATOM 2355 O O . CYS A 1 294 ? 19.109 7.004 12.688 1 90.12 294 CYS A O 1
ATOM 2357 N N . LYS A 1 295 ? 21 6.422 13.484 1 84.62 295 LYS A N 1
ATOM 2358 C CA . LYS A 1 295 ? 20.453 5.508 14.492 1 84.62 295 LYS A CA 1
ATOM 2359 C C . LYS A 1 295 ? 19.578 6.25 15.492 1 84.62 295 LYS A C 1
ATOM 2361 O O . LYS A 1 295 ? 18.656 5.672 16.078 1 84.62 295 LYS A O 1
ATOM 2366 N N . SER A 1 296 ? 19.891 7.473 15.672 1 85.12 296 SER A N 1
ATOM 2367 C CA . SER A 1 296 ? 19.156 8.266 16.656 1 85.12 296 SER A CA 1
ATOM 2368 C C . SER A 1 296 ? 17.734 8.531 16.188 1 85.12 296 SER A C 1
ATOM 2370 O O . SER A 1 296 ? 16.891 8.969 16.984 1 85.12 296 SER A O 1
ATOM 2372 N N . SER A 1 297 ? 17.469 8.234 14.984 1 90.5 297 SER A N 1
ATOM 2373 C CA . SER A 1 297 ? 16.125 8.461 14.453 1 90.5 297 SER A CA 1
ATOM 2374 C C . SER A 1 297 ? 15.141 7.434 14.992 1 90.5 297 SER A C 1
ATOM 2376 O O . SER A 1 297 ? 13.922 7.629 14.906 1 90.5 297 SER A O 1
ATOM 2378 N N . THR A 1 298 ? 15.617 6.352 15.469 1 90.69 298 THR A N 1
ATOM 2379 C CA . THR A 1 298 ? 14.789 5.293 16.031 1 90.69 298 THR A CA 1
ATOM 2380 C C . THR A 1 298 ? 14.867 5.309 17.562 1 90.69 298 THR A C 1
ATOM 2382 O O . THR A 1 298 ? 15.961 5.414 18.125 1 90.69 298 THR A O 1
ATOM 2385 N N . ALA A 1 299 ? 13.734 5.199 18.125 1 84.94 299 ALA A N 1
ATOM 2386 C CA . ALA A 1 299 ? 13.688 5.219 19.594 1 84.94 299 ALA A CA 1
ATOM 2387 C C . ALA A 1 299 ? 14.359 3.975 20.172 1 84.94 299 ALA A C 1
ATOM 2389 O O . ALA A 1 299 ? 14.203 2.873 19.641 1 84.94 299 ALA A O 1
ATOM 2390 N N . ASN A 1 300 ? 15.062 4.164 21.2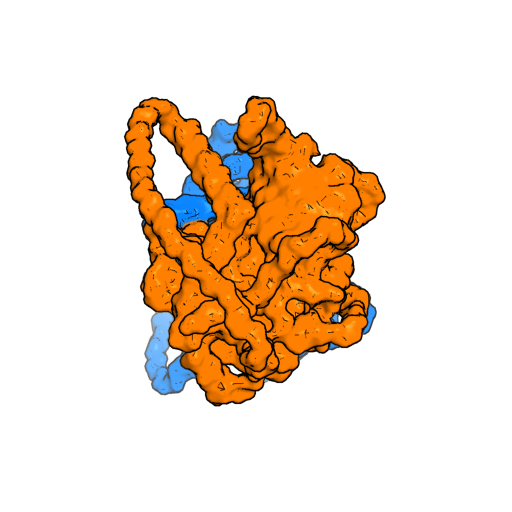19 1 83.31 300 ASN A N 1
ATOM 2391 C CA . ASN A 1 300 ? 15.734 3.051 21.875 1 83.31 300 ASN A CA 1
ATOM 2392 C C . ASN A 1 300 ? 14.93 2.539 23.078 1 83.31 300 ASN A C 1
ATOM 2394 O O . ASN A 1 300 ? 15.203 1.452 23.594 1 83.31 300 ASN A O 1
ATOM 2398 N N . SER A 1 301 ? 14 3.307 23.469 1 81.44 301 SER A N 1
ATOM 2399 C CA . SER A 1 301 ? 13.18 2.938 24.609 1 81.44 301 SER A CA 1
ATOM 2400 C C . SER A 1 301 ? 11.742 3.42 24.453 1 81.44 301 SER A C 1
ATOM 2402 O O . SER A 1 301 ? 11.445 4.191 23.531 1 81.44 301 SER A O 1
ATOM 2404 N N . GLY A 1 302 ? 10.836 2.824 25.234 1 78.5 302 GLY A N 1
ATOM 2405 C CA . GLY A 1 302 ? 9.445 3.24 25.172 1 78.5 302 GLY A CA 1
ATOM 2406 C C . GLY A 1 302 ? 8.586 2.34 24.312 1 78.5 302 GLY A C 1
ATOM 2407 O O . GLY A 1 302 ? 9.039 1.284 23.859 1 78.5 302 GLY A O 1
ATOM 2408 N N . PRO A 1 303 ? 7.406 2.816 24.062 1 77.75 303 PRO A N 1
ATOM 2409 C CA . PRO A 1 303 ? 6.445 1.978 23.344 1 77.75 303 PRO A CA 1
ATOM 2410 C C . PRO A 1 303 ? 6.785 1.824 21.875 1 77.75 303 PRO A C 1
ATOM 2412 O O . PRO A 1 303 ? 6.355 0.859 21.234 1 77.75 303 PRO A O 1
ATOM 2415 N N . GLN A 1 304 ? 7.562 2.688 21.312 1 84.5 304 GLN A N 1
ATOM 2416 C CA . GLN A 1 304 ? 7.891 2.639 19.891 1 84.5 304 GLN A CA 1
ATOM 2417 C C . GLN A 1 304 ? 9.352 2.258 19.688 1 84.5 304 GLN A C 1
ATOM 2419 O O . GLN A 1 304 ? 9.922 2.506 18.625 1 84.5 304 GLN A O 1
ATOM 2424 N N . ALA A 1 305 ? 9.93 1.688 20.719 1 86.12 305 ALA A N 1
ATOM 2425 C CA . ALA A 1 305 ? 11.336 1.312 20.641 1 86.12 305 ALA A CA 1
ATOM 2426 C C . ALA A 1 305 ? 11.586 0.342 19.484 1 86.12 305 ALA A C 1
ATOM 2428 O O . ALA A 1 305 ? 10.844 -0.63 19.312 1 86.12 305 ALA A O 1
ATOM 2429 N N . GLY A 1 306 ? 12.562 0.701 18.703 1 89.06 306 GLY A N 1
ATOM 2430 C CA . GLY A 1 306 ? 12.977 -0.194 17.641 1 89.06 306 GLY A CA 1
ATOM 2431 C C . GLY A 1 306 ? 12.234 0.052 16.328 1 89.06 306 GLY A C 1
ATOM 2432 O O . GLY A 1 306 ? 12.578 -0.528 15.305 1 89.06 306 GLY A O 1
ATOM 2433 N N . VAL A 1 307 ? 11.188 0.851 16.391 1 92 307 VAL A N 1
ATOM 2434 C CA . VAL A 1 307 ? 10.43 1.14 15.172 1 92 307 VAL A CA 1
ATOM 2435 C C . VAL A 1 307 ? 10.992 2.383 14.492 1 92 307 VAL A C 1
ATOM 2437 O O . VAL A 1 307 ? 11.055 3.455 15.094 1 92 307 VAL A O 1
ATOM 2440 N N . PRO A 1 308 ? 11.438 2.219 13.289 1 95.75 308 PRO A N 1
ATOM 2441 C CA . PRO A 1 308 ? 12 3.365 12.562 1 95.75 308 PRO A CA 1
ATOM 2442 C C . PRO A 1 308 ? 10.969 4.457 12.297 1 95.75 308 PRO A C 1
ATOM 2444 O O . PRO A 1 308 ? 9.781 4.27 12.57 1 95.75 308 PRO A O 1
ATOM 2447 N N . PRO A 1 309 ? 11.391 5.652 11.82 1 96.56 309 PRO A N 1
ATOM 2448 C CA . PRO A 1 309 ? 10.484 6.781 11.602 1 96.56 309 PRO A CA 1
ATOM 2449 C C . PRO A 1 309 ? 9.344 6.445 10.648 1 96.56 309 PRO A C 1
ATOM 2451 O O . PRO A 1 309 ? 9.477 5.559 9.805 1 96.56 309 PRO A O 1
ATOM 2454 N N . THR A 1 310 ? 8.25 7.121 10.773 1 97.75 310 THR A N 1
ATOM 2455 C CA . THR A 1 310 ? 7.082 6.934 9.922 1 97.75 310 THR A CA 1
ATOM 2456 C C . THR A 1 310 ? 7.203 7.773 8.648 1 97.75 310 THR A C 1
ATOM 2458 O O . THR A 1 310 ? 7.488 8.969 8.719 1 97.75 310 THR A O 1
ATOM 2461 N N . ILE A 1 311 ? 7.074 7.148 7.535 1 98.75 311 ILE A N 1
ATOM 2462 C CA . ILE A 1 311 ? 7.027 7.848 6.258 1 98.75 311 ILE A CA 1
ATOM 2463 C C . ILE A 1 311 ? 5.574 8.047 5.832 1 98.75 311 ILE A C 1
ATOM 2465 O O . ILE A 1 311 ? 4.789 7.098 5.805 1 98.75 311 ILE A O 1
ATOM 2469 N N . LEU A 1 312 ? 5.16 9.234 5.594 1 98.69 312 LEU A N 1
ATOM 2470 C CA . LEU A 1 312 ? 3.834 9.586 5.098 1 98.69 312 LEU A CA 1
ATOM 2471 C C . LEU A 1 312 ? 3.918 10.195 3.703 1 98.69 312 LEU A C 1
ATOM 2473 O O . LEU A 1 312 ? 4.699 11.125 3.471 1 98.69 312 LEU A O 1
ATOM 2477 N N . SER A 1 313 ? 3.127 9.688 2.791 1 98.25 313 SER A N 1
ATOM 2478 C CA . SER A 1 313 ? 3.213 10.117 1.397 1 98.25 313 SER A CA 1
ATOM 2479 C C . SER A 1 313 ? 1.839 10.117 0.734 1 98.25 313 SER A C 1
ATOM 2481 O O . SER A 1 313 ? 0.982 9.297 1.065 1 98.25 313 SER A O 1
ATOM 2483 N N . PRO A 1 314 ? 1.645 11.055 -0.208 1 96.12 314 PRO A N 1
ATOM 2484 C CA . PRO A 1 314 ? 0.409 11.023 -0.994 1 96.12 314 PRO A CA 1
ATOM 2485 C C . PRO A 1 314 ? 0.389 9.898 -2.02 1 96.12 314 PRO A C 1
ATOM 2487 O O . PRO A 1 314 ? -0.68 9.516 -2.504 1 96.12 314 PRO A O 1
ATOM 2490 N N . VAL A 1 315 ? 1.551 9.359 -2.391 1 96 315 VAL A N 1
ATOM 2491 C CA . VAL A 1 315 ? 1.636 8.336 -3.43 1 96 315 VAL A CA 1
ATOM 2492 C C . VAL A 1 315 ? 2.309 7.086 -2.869 1 96 315 VAL A C 1
ATOM 2494 O O . VAL A 1 315 ? 3.057 7.164 -1.892 1 96 315 VAL A O 1
ATOM 2497 N N . PRO A 1 316 ? 2.006 5.984 -3.504 1 96.81 316 PRO A N 1
ATOM 2498 C CA . PRO A 1 316 ? 2.584 4.734 -3.01 1 96.81 316 PRO A CA 1
ATOM 2499 C C . PRO A 1 316 ? 4.086 4.641 -3.264 1 96.81 316 PRO A C 1
ATOM 2501 O O . PRO A 1 316 ? 4.59 5.207 -4.238 1 96.81 316 PRO A O 1
ATOM 2504 N N . PHE A 1 317 ? 4.812 3.951 -2.461 1 97.88 317 PHE A N 1
ATOM 2505 C CA . PHE A 1 317 ? 6.219 3.576 -2.561 1 97.88 317 PHE A CA 1
ATOM 2506 C C . PHE A 1 317 ? 6.438 2.158 -2.045 1 97.88 317 PHE A C 1
ATOM 2508 O O . PHE A 1 317 ? 5.551 1.574 -1.422 1 97.88 317 PHE A O 1
ATOM 2515 N N . ILE A 1 318 ? 7.523 1.634 -2.289 1 98 318 ILE A N 1
ATOM 2516 C CA . ILE A 1 318 ? 7.777 0.251 -1.901 1 98 318 ILE A CA 1
ATOM 2517 C C . ILE A 1 318 ? 7.609 0.099 -0.391 1 98 318 ILE A C 1
ATOM 2519 O O . ILE A 1 318 ? 8.141 0.899 0.383 1 98 318 ILE A O 1
ATOM 2523 N N . GLY A 1 319 ? 6.852 -0.873 -0.031 1 97.81 319 GLY A N 1
ATOM 2524 C CA . GLY A 1 319 ? 6.641 -1.168 1.377 1 97.81 319 GLY A CA 1
ATOM 2525 C C . GLY A 1 319 ? 5.496 -0.379 1.988 1 97.81 319 GLY A C 1
ATOM 2526 O O . GLY A 1 319 ? 5.07 -0.664 3.109 1 97.81 319 GLY A O 1
ATOM 2527 N N . SER A 1 320 ? 4.996 0.59 1.269 1 98.38 320 SER A N 1
ATOM 2528 C CA . SER A 1 320 ? 3.967 1.454 1.836 1 98.38 320 SER A CA 1
ATOM 2529 C C . SER A 1 320 ? 2.633 0.725 1.946 1 98.38 320 SER A C 1
ATOM 2531 O O . SER A 1 320 ? 2.312 -0.124 1.111 1 98.38 320 SER A O 1
ATOM 2533 N N . SER A 1 321 ? 1.905 1.064 2.967 1 98.44 321 SER A N 1
ATOM 2534 C CA . SER A 1 321 ? 0.542 0.579 3.16 1 98.44 321 SER A CA 1
ATOM 2535 C C . SER A 1 321 ? -0.481 1.666 2.852 1 98.44 321 SER A C 1
ATOM 2537 O O . SER A 1 321 ? -0.287 2.83 3.209 1 98.44 321 SER A O 1
ATOM 2539 N N . LEU A 1 322 ? -1.495 1.254 2.164 1 98.44 322 LEU A N 1
ATOM 2540 C CA . LEU A 1 322 ? -2.604 2.16 1.885 1 98.44 322 LEU A CA 1
ATOM 2541 C C . LEU A 1 322 ? -3.494 2.326 3.111 1 98.44 322 LEU A C 1
ATOM 2543 O O . LEU A 1 322 ? -4.074 1.354 3.598 1 98.44 322 LEU A O 1
ATOM 2547 N N . LYS A 1 323 ? -3.617 3.549 3.596 1 97.62 323 LYS A N 1
ATOM 2548 C CA . LYS A 1 323 ? -4.387 3.832 4.805 1 97.62 323 LYS A CA 1
ATOM 2549 C C . LYS A 1 323 ? -5.445 4.902 4.543 1 97.62 323 LYS A C 1
ATOM 2551 O O . LYS A 1 323 ? -5.43 5.559 3.5 1 97.62 323 LYS A O 1
ATOM 2556 N N . LYS A 1 324 ? -6.34 4.996 5.473 1 96.75 324 LYS A N 1
ATOM 2557 C CA . LYS A 1 324 ? -7.434 5.953 5.355 1 96.75 324 LYS A CA 1
ATOM 2558 C C . LYS A 1 324 ? -7.621 6.742 6.648 1 96.75 324 LYS A C 1
ATOM 2560 O O . LYS A 1 324 ? -7.512 6.188 7.742 1 96.75 324 LYS A O 1
ATOM 2565 N N . LEU A 1 325 ? -7.852 8.008 6.477 1 97.44 325 LEU A N 1
ATOM 2566 C CA . LEU A 1 325 ? -8.203 8.844 7.621 1 97.44 325 LEU A CA 1
ATOM 2567 C C . LEU A 1 325 ? -9.578 8.461 8.172 1 97.44 325 LEU A C 1
ATOM 2569 O O . LEU A 1 325 ? -10.414 7.926 7.441 1 97.44 325 LEU A O 1
ATOM 2573 N N . ASP A 1 326 ? -9.789 8.75 9.438 1 94.94 326 ASP A N 1
ATOM 2574 C CA . ASP A 1 326 ? -11.086 8.5 10.062 1 94.94 326 ASP A CA 1
ATOM 2575 C C . ASP A 1 326 ? -12.047 9.656 9.812 1 94.94 326 ASP A C 1
ATOM 2577 O O . ASP A 1 326 ? -11.656 10.828 9.922 1 94.94 326 ASP A O 1
ATOM 2581 N N . LEU A 1 327 ? -13.227 9.367 9.445 1 95.06 327 LEU A N 1
ATOM 2582 C CA . LEU A 1 327 ? -14.266 10.352 9.141 1 95.06 327 LEU A CA 1
ATOM 2583 C C . LEU A 1 327 ? -15.508 10.102 9.992 1 95.06 327 LEU A C 1
ATOM 2585 O O . LEU A 1 327 ? -15.984 8.969 10.086 1 95.06 327 LEU A O 1
ATOM 2589 N N . ARG A 1 328 ? -16.047 11.18 10.609 1 92.88 328 ARG A N 1
ATOM 2590 C CA . ARG A 1 328 ? -17.266 11.078 11.406 1 92.88 328 ARG A CA 1
ATOM 2591 C C . ARG A 1 328 ? -18.156 12.297 11.219 1 92.88 328 ARG A C 1
ATOM 2593 O O . ARG A 1 328 ? -17.719 13.43 11.461 1 92.88 328 ARG A O 1
ATOM 2600 N N . ALA A 1 329 ? -19.328 12.055 10.828 1 91.62 329 ALA A N 1
ATOM 2601 C CA . ALA A 1 329 ? -20.328 13.117 10.734 1 91.62 329 ALA A CA 1
ATOM 2602 C C . ALA A 1 329 ? -21.203 13.156 11.984 1 91.62 329 ALA A C 1
ATOM 2604 O O . ALA A 1 329 ? -21.547 12.109 12.531 1 91.62 329 ALA A O 1
ATOM 2605 N N . GLY A 1 330 ? -21.469 14.406 12.445 1 88 330 GLY A N 1
ATOM 2606 C CA . GLY A 1 330 ? -22.281 14.539 13.641 1 88 330 GLY A CA 1
ATOM 2607 C C . GLY A 1 330 ? -22.969 15.883 13.742 1 88 330 GLY A C 1
ATOM 2608 O O . GLY A 1 330 ? -23.156 16.578 12.734 1 88 330 GLY A O 1
ATOM 2609 N N . ILE A 1 331 ? -23.641 16.062 14.93 1 84.69 331 ILE A N 1
ATOM 2610 C CA . ILE A 1 331 ? -24.328 17.312 15.258 1 84.69 331 ILE A CA 1
ATOM 2611 C C . ILE A 1 331 ? -23.594 18.016 16.406 1 84.69 331 ILE A C 1
ATOM 2613 O O . ILE A 1 331 ? -23.266 17.391 17.406 1 84.69 331 ILE A O 1
ATOM 2617 N N . ALA A 1 332 ? -23.094 19.203 16.031 1 77.88 332 ALA A N 1
ATOM 2618 C CA . ALA A 1 332 ? -22.422 20 17.047 1 77.88 332 ALA A CA 1
ATOM 2619 C C . ALA A 1 332 ? -23.422 20.906 17.766 1 77.88 332 ALA A C 1
ATOM 2621 O O . ALA A 1 332 ? -24.25 21.562 17.141 1 77.88 332 ALA A O 1
ATOM 2622 N N . LYS A 1 333 ? -23.594 20.766 19.125 1 66.5 333 LYS A N 1
ATOM 2623 C CA . LYS A 1 333 ? -24.484 21.609 19.891 1 66.5 333 LYS A CA 1
ATOM 2624 C C . LYS A 1 333 ? -23.781 22.859 20.391 1 66.5 333 LYS A C 1
ATOM 2626 O O . LYS A 1 333 ? -22.688 22.781 20.953 1 66.5 333 LYS A O 1
ATOM 2631 N N . SER A 1 334 ? -23.781 23.953 19.609 1 56.88 334 SER A N 1
ATOM 2632 C CA . SER A 1 334 ? -23.188 25.188 20.125 1 56.88 334 SER A CA 1
ATOM 2633 C C . SER A 1 334 ? -24.016 25.781 21.25 1 56.88 334 SER A C 1
ATOM 2635 O O . SER A 1 334 ? -25.25 25.828 21.172 1 56.88 334 SER A O 1
ATOM 2637 N N . ALA A 1 335 ? -23.375 25.797 22.391 1 48.31 335 ALA A N 1
ATOM 2638 C CA . ALA A 1 335 ? -24.016 26.453 23.531 1 48.31 335 ALA A CA 1
ATOM 2639 C C . ALA A 1 335 ? -24.078 27.969 23.328 1 48.31 335 ALA A C 1
ATOM 2641 O O . ALA A 1 335 ? -23.062 28.656 23.422 1 48.31 335 ALA A O 1
ATOM 2642 N N . LYS A 1 336 ? -24.594 28.594 22.344 1 51.44 336 LYS A N 1
ATOM 2643 C CA . LYS A 1 336 ? -24.594 30.047 22.531 1 51.44 336 LYS A CA 1
ATOM 2644 C C . LYS A 1 336 ? -25.359 30.422 23.797 1 51.44 336 LYS A C 1
ATOM 2646 O O . LYS A 1 336 ? -26.328 29.766 24.172 1 51.44 336 LYS A O 1
ATOM 2651 N N . LYS A 1 337 ? -24.719 31.438 24.391 1 44.5 337 LYS A N 1
ATOM 2652 C CA . LYS A 1 337 ? -25.234 32.156 25.562 1 44.5 337 LYS A CA 1
ATOM 2653 C C . LYS A 1 337 ? -26.703 32.531 25.344 1 44.5 337 LYS A C 1
ATOM 2655 O O . LYS A 1 337 ? -27.422 32.812 26.312 1 44.5 337 LYS A O 1
ATOM 2660 N N . SER A 1 338 ? -26.922 33.094 24.141 1 46.28 338 SER A N 1
ATOM 2661 C CA . SER A 1 338 ? -28.156 33.875 24.094 1 46.28 338 SER A CA 1
ATOM 2662 C C . SER A 1 338 ? -29.359 32.969 23.828 1 46.28 338 SER A C 1
ATOM 2664 O O . SER A 1 338 ? -30.438 33.438 23.484 1 46.28 338 SER A O 1
ATOM 2666 N N . GLY A 1 339 ? -29.516 31.75 24.266 1 52.09 339 GLY A N 1
ATOM 2667 C CA . GLY A 1 339 ? -30.703 30.938 24.484 1 52.09 339 GLY A CA 1
ATOM 2668 C C . GLY A 1 339 ? -30.922 29.891 23.406 1 52.09 339 GLY A C 1
ATOM 2669 O O . GLY A 1 339 ? -31.328 28.766 23.703 1 52.09 339 GLY A O 1
ATOM 2670 N N . VAL A 1 340 ? -31.156 30.25 22.047 1 52.94 340 VAL A N 1
ATOM 2671 C CA . VAL A 1 340 ? -31.625 29.219 21.141 1 52.94 340 VAL A CA 1
ATOM 2672 C C . VAL A 1 340 ? -30.422 28.469 20.562 1 52.94 340 VAL A C 1
ATOM 2674 O O . VAL A 1 340 ? -29.578 29.062 19.891 1 52.94 340 VAL A O 1
ATOM 2677 N N . PRO A 1 341 ? -30.062 27.391 21 1 56.16 341 PRO A N 1
ATOM 2678 C CA . PRO A 1 341 ? -28.938 26.594 20.5 1 56.16 341 PRO A CA 1
ATOM 2679 C C . PRO A 1 341 ? -28.969 26.406 18.984 1 56.16 341 PRO A C 1
ATOM 2681 O O . PRO A 1 341 ? -29.969 25.969 18.438 1 56.16 341 PRO A O 1
ATOM 2684 N N . LYS A 1 342 ? -28.406 27.25 18.156 1 61.88 342 LYS A N 1
ATOM 2685 C CA . LYS A 1 342 ? -28.344 26.953 16.734 1 61.88 342 LYS A CA 1
ATOM 2686 C C . LYS A 1 342 ? -27.531 25.688 16.469 1 61.88 342 LYS A C 1
ATOM 2688 O O . LYS A 1 342 ? -26.375 25.594 16.859 1 61.88 342 LYS A O 1
ATOM 2693 N N . GLU A 1 343 ? -28.156 24.625 16.172 1 74.62 343 GLU A N 1
ATOM 2694 C CA . GLU A 1 343 ? -27.562 23.328 15.852 1 74.62 343 GLU A CA 1
ATOM 2695 C C . GLU A 1 343 ? -26.75 23.391 14.562 1 74.62 343 GLU A C 1
ATOM 2697 O O . GLU A 1 343 ? -27.234 23.922 13.547 1 74.62 343 GLU A O 1
ATOM 2702 N N . ARG A 1 344 ? -25.438 23.312 14.734 1 86.31 344 ARG A N 1
ATOM 2703 C CA . ARG A 1 344 ? -24.625 23.156 13.539 1 86.31 344 ARG A CA 1
ATOM 2704 C C . ARG A 1 344 ? -24.219 21.703 13.328 1 86.31 344 ARG A C 1
ATOM 2706 O O . ARG A 1 344 ? -24.281 20.891 14.25 1 86.31 344 ARG A O 1
ATOM 2713 N N . PHE A 1 345 ? -24.016 21.406 12.125 1 90.94 345 PHE A N 1
ATOM 2714 C CA . PHE A 1 345 ? -23.562 20.062 11.766 1 90.94 345 PHE A CA 1
ATOM 2715 C C . PHE A 1 345 ? -22.031 20.016 11.711 1 90.94 345 PHE A C 1
ATOM 2717 O O . PHE A 1 345 ? -21.375 20.984 11.344 1 90.94 345 PHE A O 1
ATOM 2724 N N . SER A 1 346 ? -21.531 18.906 12.117 1 92.5 346 SER A N 1
ATOM 2725 C CA . SER A 1 346 ? -20.078 18.781 12.188 1 92.5 346 SER A CA 1
ATOM 2726 C C . SER A 1 346 ? -19.562 17.609 11.359 1 92.5 346 SER A C 1
ATOM 2728 O O . SER A 1 346 ? -20.266 16.609 11.188 1 92.5 346 SER A O 1
ATOM 2730 N N . LEU A 1 347 ? -18.453 17.719 10.789 1 94.38 347 LEU A N 1
ATOM 2731 C CA . LEU A 1 347 ? -17.656 16.688 10.141 1 94.38 347 LEU A CA 1
ATOM 2732 C C . LEU A 1 347 ? -16.25 16.641 10.727 1 94.38 347 LEU A C 1
ATOM 2734 O O . LEU A 1 347 ? -15.484 17.594 10.586 1 94.38 347 LEU A O 1
ATOM 2738 N N . ASP A 1 348 ? -15.906 15.539 11.375 1 94.25 348 ASP A N 1
ATOM 2739 C CA . ASP A 1 348 ? -14.617 15.398 12.047 1 94.25 348 ASP A CA 1
ATOM 2740 C C . ASP A 1 348 ? -13.719 14.414 11.297 1 94.25 348 ASP A C 1
ATOM 2742 O O . ASP A 1 348 ? -14.156 13.328 10.906 1 94.25 348 ASP A O 1
ATOM 2746 N N . ILE A 1 349 ? -12.523 14.805 11.07 1 96.12 349 ILE A N 1
ATOM 2747 C CA . ILE A 1 349 ? -11.508 13.961 10.445 1 96.12 349 ILE A CA 1
ATOM 2748 C C . ILE A 1 349 ? -10.312 13.797 11.383 1 96.12 349 ILE A C 1
ATOM 2750 O O . ILE A 1 349 ? -9.852 14.773 11.977 1 96.12 349 ILE A O 1
ATOM 2754 N N . SER A 1 350 ? -9.828 12.578 11.555 1 94.81 350 SER A N 1
ATOM 2755 C CA . SER A 1 350 ? -8.68 12.312 12.422 1 94.81 350 SER A CA 1
ATOM 2756 C C . SER A 1 350 ? -7.625 11.484 11.703 1 94.81 350 SER A C 1
ATOM 2758 O O . SER A 1 350 ? -7.953 10.656 10.852 1 94.81 350 SER A O 1
ATOM 2760 N N . GLY A 1 351 ? -6.387 11.672 12.031 1 95.75 351 GLY A N 1
ATOM 2761 C CA . GLY A 1 351 ? -5.238 11.047 11.398 1 95.75 351 GLY A CA 1
ATOM 2762 C C . GLY A 1 351 ? -4.227 12.047 10.875 1 95.75 351 GLY A C 1
ATOM 2763 O O . GLY A 1 351 ? -4.34 13.242 11.133 1 95.75 351 GLY A O 1
ATOM 2764 N N . PRO A 1 352 ? -3.201 11.547 10.242 1 97.06 352 PRO A N 1
ATOM 2765 C CA . PRO A 1 352 ? -2.238 12.477 9.648 1 97.06 352 PRO A CA 1
ATOM 2766 C C . PRO A 1 352 ? -2.787 13.18 8.414 1 97.06 352 PRO A C 1
ATOM 2768 O O . PRO A 1 352 ? -2.695 12.656 7.301 1 97.06 352 PRO A O 1
ATOM 2771 N N . LEU A 1 353 ? -3.299 14.305 8.648 1 97.19 353 LEU A N 1
ATOM 2772 C CA . LEU A 1 353 ? -3.875 15.102 7.57 1 97.19 353 LEU A CA 1
ATOM 2773 C C . LEU A 1 353 ? -2.803 15.93 6.871 1 97.19 353 LEU A C 1
ATOM 2775 O O . LEU A 1 353 ? -2.277 16.891 7.445 1 97.19 353 LEU A O 1
ATOM 2779 N N . MET A 1 354 ? -2.514 15.586 5.668 1 96.75 354 MET A N 1
ATOM 2780 C CA . MET A 1 354 ? -1.486 16.266 4.879 1 96.75 354 MET A CA 1
ATOM 2781 C C . MET A 1 354 ? -2.094 17.375 4.027 1 96.75 354 MET A C 1
ATOM 2783 O O . MET A 1 354 ? -3.311 17.422 3.844 1 96.75 354 MET A O 1
ATOM 2787 N N . PRO A 1 355 ? -1.288 18.234 3.508 1 94.88 355 PRO A N 1
ATOM 2788 C CA . PRO A 1 355 ? -1.781 19.453 2.84 1 94.88 355 PRO A CA 1
ATOM 2789 C C . PRO A 1 355 ? -2.695 19.141 1.657 1 94.88 355 PRO A C 1
ATOM 2791 O O . PRO A 1 355 ? -3.711 19.812 1.465 1 94.88 355 PRO A O 1
ATOM 2794 N N . HIS A 1 356 ? -2.398 18.156 0.847 1 93.5 356 HIS A N 1
ATOM 2795 C CA . HIS A 1 356 ? -3.195 17.875 -0.342 1 93.5 356 HIS A CA 1
ATOM 2796 C C . HIS A 1 356 ? -4.59 17.391 0.033 1 93.5 356 HIS A C 1
ATOM 2798 O O . HIS A 1 356 ? -5.559 17.672 -0.68 1 93.5 356 HIS A O 1
ATOM 2804 N N . GLN A 1 357 ? -4.676 16.688 1.092 1 95.12 357 GLN A N 1
ATOM 2805 C CA . GLN A 1 357 ? -5.961 16.172 1.549 1 95.12 357 GLN A CA 1
ATOM 2806 C C . GLN A 1 357 ? -6.871 17.297 2.02 1 95.12 357 GLN A C 1
ATOM 2808 O O . GLN A 1 357 ? -8.055 17.344 1.66 1 95.12 357 GLN A O 1
ATOM 2813 N N . LEU A 1 358 ? -6.289 18.156 2.814 1 93.62 358 LEU A N 1
ATOM 2814 C CA . LEU A 1 358 ? -7.055 19.297 3.318 1 93.62 358 LEU A CA 1
ATOM 2815 C C . LEU A 1 358 ? -7.57 20.156 2.17 1 93.62 358 LEU A C 1
ATOM 2817 O O . LEU A 1 358 ? -8.734 20.562 2.168 1 93.62 358 LEU A O 1
ATOM 2821 N N . SER A 1 359 ? -6.715 20.438 1.242 1 92 359 SER A N 1
ATOM 2822 C CA . SER A 1 359 ? -7.098 21.219 0.078 1 92 359 SER A CA 1
ATOM 2823 C C . SER A 1 359 ? -8.25 20.562 -0.681 1 92 359 SER A C 1
ATOM 2825 O O . SER A 1 359 ? -9.195 21.234 -1.094 1 92 359 SER A O 1
ATOM 2827 N N . GLY A 1 360 ? -8.148 19.281 -0.881 1 91.75 360 GLY A N 1
ATOM 2828 C CA . GLY A 1 360 ? -9.195 18.562 -1.577 1 91.75 360 GLY A CA 1
ATOM 2829 C C . GLY A 1 360 ? -10.523 18.578 -0.845 1 91.75 360 GLY A C 1
ATOM 2830 O O . GLY A 1 360 ? -11.578 18.781 -1.46 1 91.75 360 GLY A O 1
ATOM 2831 N N . ILE A 1 361 ? -10.5 18.391 0.419 1 94.44 361 ILE A N 1
ATOM 2832 C CA . ILE A 1 361 ? -11.711 18.344 1.237 1 94.44 361 ILE A CA 1
ATOM 2833 C C . ILE A 1 361 ? -12.391 19.719 1.232 1 94.44 361 ILE A C 1
ATOM 2835 O O . ILE A 1 361 ? -13.602 19.812 1.062 1 94.44 361 ILE A O 1
ATOM 2839 N N . ILE A 1 362 ? -11.609 20.734 1.394 1 92.75 362 ILE A N 1
ATOM 2840 C CA . ILE A 1 362 ? -12.148 22.094 1.419 1 92.75 362 ILE A CA 1
ATOM 2841 C C . ILE A 1 362 ? -12.797 22.422 0.073 1 92.75 362 ILE A C 1
ATOM 2843 O O . ILE A 1 362 ? -13.883 22.984 0.023 1 92.75 362 ILE A O 1
ATOM 2847 N N . THR A 1 363 ? -12.117 22.078 -1.001 1 89.94 363 THR A N 1
ATOM 2848 C CA . THR A 1 363 ? -12.672 22.297 -2.332 1 89.94 363 THR A CA 1
ATOM 2849 C C . THR A 1 363 ? -14.016 21.594 -2.486 1 89.94 363 THR A C 1
ATOM 2851 O O . THR A 1 363 ? -14.953 22.141 -3.066 1 89.94 363 THR A O 1
ATOM 2854 N N . LEU A 1 364 ? -14.086 20.438 -1.968 1 91.38 364 LEU A N 1
ATOM 2855 C CA . LEU A 1 364 ? -15.32 19.656 -2.047 1 91.38 364 LEU A CA 1
ATOM 2856 C C . LEU A 1 364 ? -16.422 20.297 -1.208 1 91.38 364 LEU A C 1
ATOM 2858 O O . LEU A 1 364 ? -17.578 20.359 -1.641 1 91.38 364 LEU A O 1
ATOM 2862 N N . LEU A 1 365 ? -16.109 20.734 -0.03 1 93.12 365 LEU A N 1
ATOM 2863 C CA . LEU A 1 365 ? -17.094 21.312 0.875 1 93.12 365 LEU A CA 1
ATOM 2864 C C . LEU A 1 365 ? -17.609 22.656 0.344 1 93.12 365 LEU A C 1
ATOM 2866 O O . LEU A 1 365 ? -18.75 23.031 0.6 1 93.12 365 LEU A O 1
ATOM 2870 N N . ASN A 1 366 ? -16.766 23.328 -0.409 1 91.25 366 ASN A N 1
ATOM 2871 C CA . ASN A 1 366 ? -17.203 24.547 -1.081 1 91.25 366 ASN A CA 1
ATOM 2872 C C . ASN A 1 366 ? -18.375 24.281 -2.025 1 91.25 366 ASN A C 1
ATOM 2874 O O . ASN A 1 366 ? -19.266 25.109 -2.172 1 91.25 366 ASN A O 1
ATOM 2878 N N . LYS A 1 367 ? -18.359 23.094 -2.543 1 87.44 367 LYS A N 1
ATOM 2879 C CA . LYS A 1 367 ? -19.375 22.734 -3.518 1 87.44 367 LYS A CA 1
ATOM 2880 C C . LYS A 1 367 ? -20.609 22.125 -2.828 1 87.44 367 LYS A C 1
ATOM 2882 O O . LYS A 1 367 ? -21.719 22.219 -3.35 1 87.44 367 LYS A O 1
ATOM 2887 N N . THR A 1 368 ? -20.438 21.594 -1.665 1 90.19 368 THR A N 1
ATOM 2888 C CA . THR A 1 368 ? -21.5 20.75 -1.109 1 90.19 368 THR A CA 1
ATOM 2889 C C . THR A 1 368 ? -22.188 21.453 0.062 1 90.19 368 THR A C 1
ATOM 2891 O O . THR A 1 368 ? -23.328 21.141 0.408 1 90.19 368 THR A O 1
ATOM 2894 N N . GLN A 1 369 ? -21.453 22.391 0.697 1 90.38 369 GLN A N 1
ATOM 2895 C CA . GLN A 1 369 ? -21.969 22.938 1.943 1 90.38 369 GLN A CA 1
ATOM 2896 C C . GLN A 1 369 ? -22.453 24.359 1.755 1 90.38 369 GLN A C 1
ATOM 2898 O O . GLN A 1 369 ? -21.641 25.297 1.641 1 90.38 369 GLN A O 1
ATOM 2903 N N . ASP A 1 370 ? -23.734 24.641 1.848 1 85.31 370 ASP A N 1
ATOM 2904 C CA . ASP A 1 370 ? -24.406 25.922 1.999 1 85.31 370 ASP A CA 1
ATOM 2905 C C . ASP A 1 370 ? -23.75 27 1.133 1 85.31 370 ASP A C 1
ATOM 2907 O O . ASP A 1 370 ? -23.359 28.047 1.634 1 85.31 370 ASP A O 1
ATOM 2911 N N . ASP A 1 371 ? -23.547 26.734 -0.084 1 81.12 371 ASP A N 1
ATOM 2912 C CA . ASP A 1 371 ? -22.969 27.672 -1.035 1 81.12 371 ASP A CA 1
ATOM 2913 C C . ASP A 1 371 ? -21.578 28.109 -0.581 1 81.12 371 ASP A C 1
ATOM 2915 O O . ASP A 1 371 ? -21.234 29.281 -0.663 1 81.12 371 ASP A O 1
ATOM 2919 N N . GLY A 1 372 ? -20.922 27.172 0.11 1 85.75 372 GLY A N 1
ATOM 2920 C CA . GLY A 1 372 ? -19.547 27.438 0.534 1 85.75 372 GLY A CA 1
ATOM 2921 C C . GLY A 1 372 ? -19.469 28.156 1.863 1 85.75 372 GLY A C 1
ATOM 2922 O O . GLY A 1 372 ? -18.625 29.031 2.043 1 85.75 372 GLY A O 1
ATOM 2923 N N . ASN A 1 373 ? -20.406 27.984 2.703 1 89 373 ASN A N 1
ATOM 2924 C CA . ASN A 1 373 ? -20.391 28.594 4.035 1 89 373 ASN A CA 1
ATOM 2925 C C . ASN A 1 373 ? -20.156 27.547 5.117 1 89 373 ASN A C 1
ATOM 2927 O O . ASN A 1 373 ? -21.062 26.766 5.441 1 89 373 ASN A O 1
ATOM 2931 N N . PHE A 1 374 ? -18.953 27.516 5.652 1 93.06 374 PHE A N 1
ATOM 2932 C CA . PHE A 1 374 ? -18.594 26.609 6.738 1 93.06 374 PHE A CA 1
ATOM 2933 C C . PHE A 1 374 ? -17.328 27.094 7.441 1 93.06 374 PHE A C 1
ATOM 2935 O O . PHE A 1 374 ? -16.672 28.047 6.984 1 93.06 374 PHE A O 1
ATOM 2942 N N . THR A 1 375 ? -17.094 26.578 8.562 1 91.12 375 THR A N 1
ATOM 2943 C CA . THR A 1 375 ? -15.875 26.891 9.32 1 91.12 375 THR A CA 1
ATOM 2944 C C . THR A 1 375 ? -15.086 25.609 9.602 1 91.12 375 THR A C 1
ATOM 2946 O O . THR A 1 375 ? -15.648 24.516 9.609 1 91.12 375 THR A O 1
ATOM 2949 N N . CYS A 1 376 ? -13.82 25.766 9.727 1 92.75 376 CYS A N 1
ATOM 2950 C CA . CYS A 1 376 ? -12.938 24.641 9.992 1 92.75 376 CYS A CA 1
ATOM 2951 C C . CYS A 1 376 ? -11.938 24.969 11.094 1 92.75 376 CYS A C 1
ATOM 2953 O O . CYS A 1 376 ? -11.422 26.078 11.156 1 92.75 376 CYS A O 1
ATOM 2955 N N . ALA A 1 377 ? -11.75 24.062 12 1 91.81 377 ALA A N 1
ATOM 2956 C CA . ALA A 1 377 ? -10.719 24.141 13.023 1 91.81 377 ALA A CA 1
ATOM 2957 C C . ALA A 1 377 ? -9.758 22.969 12.93 1 91.81 377 ALA A C 1
ATOM 2959 O O . ALA A 1 377 ? -10.172 21.828 12.648 1 91.81 377 ALA A O 1
ATOM 2960 N N . PHE A 1 378 ? -8.508 23.234 13.203 1 92.12 378 PHE A N 1
ATOM 2961 C CA . PHE A 1 378 ? -7.496 22.203 13 1 92.12 378 PHE A CA 1
ATOM 2962 C C . PHE A 1 378 ? -6.723 21.938 14.281 1 92.12 378 PHE A C 1
ATOM 2964 O O . PHE A 1 378 ? -6.348 22.875 14.992 1 92.12 378 PHE A O 1
ATOM 2971 N N . GLY A 1 379 ? -6.633 20.672 14.656 1 89.69 379 GLY A N 1
ATOM 2972 C CA . GLY A 1 379 ? -5.559 20.25 15.539 1 89.69 379 GLY A CA 1
ATOM 2973 C C . GLY A 1 379 ? -4.238 20.047 14.82 1 89.69 379 GLY A C 1
ATOM 2974 O O . GLY A 1 379 ? -4.117 19.172 13.969 1 89.69 379 GLY A O 1
ATOM 2975 N N . THR A 1 380 ? -3.252 20.875 15.102 1 88.25 380 THR A N 1
ATOM 2976 C CA . THR A 1 380 ? -1.986 20.859 14.375 1 88.25 380 THR A CA 1
ATOM 2977 C C . THR A 1 380 ? -0.905 20.156 15.188 1 88.25 380 THR A C 1
ATOM 2979 O O . THR A 1 380 ? -0.817 20.344 16.406 1 88.25 380 THR A O 1
ATOM 2982 N N . HIS A 1 381 ? -0.211 19.25 14.531 1 87.88 381 HIS A N 1
ATOM 2983 C CA . HIS A 1 381 ? 1.039 18.797 15.133 1 87.88 381 HIS A CA 1
ATOM 2984 C C . HIS A 1 381 ? 2.068 19.922 15.164 1 87.88 381 HIS A C 1
ATOM 2986 O O . HIS A 1 381 ? 2.844 20.078 14.219 1 87.88 381 HIS A O 1
ATOM 2992 N N . MET A 1 382 ? 2.215 20.547 16.219 1 83.44 382 MET A N 1
ATOM 2993 C CA . MET A 1 382 ? 2.846 21.859 16.359 1 83.44 382 MET A CA 1
ATOM 2994 C C . MET A 1 382 ? 4.336 21.766 16.031 1 83.44 382 MET A C 1
ATOM 2996 O O . MET A 1 382 ? 4.938 22.766 15.617 1 83.44 382 MET A O 1
ATOM 3000 N N . TYR A 1 383 ? 4.883 20.688 16.141 1 83.88 383 TYR A N 1
ATOM 3001 C CA . TYR A 1 383 ? 6.305 20.531 15.867 1 83.88 383 TYR A CA 1
ATOM 3002 C C . TYR A 1 383 ? 6.582 20.656 14.367 1 83.88 383 TYR A C 1
ATOM 3004 O O . TYR A 1 383 ? 7.734 20.812 13.961 1 83.88 383 TYR A O 1
ATOM 3012 N N . THR A 1 384 ? 5.5 20.641 13.594 1 90.12 384 THR A N 1
ATOM 3013 C CA . THR A 1 384 ? 5.668 20.766 12.148 1 90.12 384 THR A CA 1
ATOM 3014 C C . THR A 1 384 ? 5.297 22.156 11.664 1 90.12 384 THR A C 1
ATOM 3016 O O . THR A 1 384 ? 5.41 22.469 10.477 1 90.12 384 THR A O 1
ATOM 3019 N N . ALA A 1 385 ? 4.895 23.031 12.516 1 87.31 385 ALA A N 1
ATOM 3020 C CA . ALA A 1 385 ? 4.504 24.406 12.172 1 87.31 385 ALA A CA 1
ATOM 3021 C C . ALA A 1 385 ? 5.66 25.172 11.531 1 87.31 385 ALA A C 1
ATOM 3023 O O . ALA A 1 385 ? 5.457 25.938 10.602 1 87.31 385 ALA A O 1
ATOM 3024 N N . PRO A 1 386 ? 6.91 24.938 11.922 1 87.69 386 PRO A N 1
ATOM 3025 C CA . PRO A 1 386 ? 8.047 25.688 11.367 1 87.69 386 PRO A CA 1
ATOM 3026 C C . PRO A 1 386 ? 8.258 25.422 9.883 1 87.69 386 PRO A C 1
ATOM 3028 O O . PRO A 1 386 ? 9.023 26.125 9.227 1 87.69 386 PRO A O 1
ATOM 3031 N N . PHE A 1 387 ? 7.629 24.406 9.367 1 90.5 387 PHE A N 1
ATOM 3032 C CA . PHE A 1 387 ? 7.738 24.156 7.938 1 90.5 387 PHE A CA 1
ATOM 3033 C C . PHE A 1 387 ? 7.195 25.328 7.137 1 90.5 387 PHE A C 1
ATOM 3035 O O . PHE A 1 387 ? 7.484 25.469 5.945 1 90.5 387 PHE A O 1
ATOM 3042 N N . ASN A 1 388 ? 6.422 26.125 7.809 1 87.75 388 ASN A N 1
ATOM 3043 C CA . ASN A 1 388 ? 5.781 27.234 7.129 1 87.75 388 ASN A CA 1
ATOM 3044 C C . ASN A 1 388 ? 6.566 28.531 7.324 1 87.75 388 ASN A C 1
ATOM 3046 O O . ASN A 1 388 ? 6.113 29.609 6.914 1 87.75 388 ASN A O 1
ATOM 3050 N N . ALA A 1 389 ? 7.676 28.469 7.863 1 78.38 389 ALA A N 1
ATOM 3051 C CA . ALA A 1 389 ? 8.5 29.656 8.062 1 78.38 389 ALA A CA 1
ATOM 3052 C C . ALA A 1 389 ? 9.039 30.172 6.73 1 78.38 389 ALA A C 1
ATOM 3054 O O . ALA A 1 389 ? 9.375 29.391 5.84 1 78.38 389 ALA A O 1
ATOM 3055 N N . PRO A 1 390 ? 9.039 31.453 6.668 1 73.88 390 PRO A N 1
ATOM 3056 C CA . PRO A 1 390 ? 9.602 32.031 5.441 1 73.88 390 PRO A CA 1
ATOM 3057 C C . PRO A 1 390 ? 11.055 31.625 5.215 1 73.88 390 PRO A C 1
ATOM 3059 O O . PRO A 1 390 ? 11.836 31.578 6.164 1 73.88 390 PRO A O 1
ATOM 3062 N N . SER A 1 391 ? 11.297 31.047 4.164 1 68.25 391 SER A N 1
ATOM 3063 C CA . SER A 1 391 ? 12.648 30.641 3.805 1 68.25 391 SER A CA 1
ATOM 3064 C C . SER A 1 391 ? 12.898 30.797 2.309 1 68.25 391 SER A C 1
ATOM 3066 O O . SER A 1 391 ? 11.977 31.125 1.554 1 68.25 391 SER A O 1
ATOM 3068 N N . ASP A 1 392 ? 14.156 30.859 2.008 1 65.25 392 ASP A N 1
ATOM 3069 C CA . ASP A 1 392 ? 14.539 30.906 0.599 1 65.25 392 ASP A CA 1
ATOM 3070 C C . ASP A 1 392 ? 13.797 29.828 -0.2 1 65.25 392 ASP A C 1
ATOM 3072 O O . ASP A 1 392 ? 13.648 29.953 -1.418 1 65.25 392 ASP A O 1
ATOM 3076 N N . ALA A 1 393 ? 13.477 28.859 0.571 1 61.31 393 ALA A N 1
ATOM 3077 C CA . ALA A 1 393 ? 12.789 27.766 -0.112 1 61.31 393 ALA A CA 1
ATOM 3078 C C . ALA A 1 393 ? 11.32 28.109 -0.351 1 61.31 393 ALA A C 1
ATOM 3080 O O . ALA A 1 393 ? 10.648 27.484 -1.176 1 61.31 393 ALA A O 1
ATOM 3081 N N . THR A 1 394 ? 10.859 28.969 0.444 1 60.47 394 THR A N 1
ATOM 3082 C CA . THR A 1 394 ? 9.445 29.312 0.339 1 60.47 394 THR A CA 1
ATOM 3083 C C . THR A 1 394 ? 9.25 30.578 -0.486 1 60.47 394 THR A C 1
ATOM 3085 O O . THR A 1 394 ? 8.117 30.969 -0.786 1 60.47 394 THR A O 1
ATOM 3088 N N . MET A 1 395 ? 10.445 31.312 -0.783 1 59.75 395 MET A N 1
ATOM 3089 C CA . MET A 1 395 ? 10.344 32.594 -1.484 1 59.75 395 MET A CA 1
ATOM 3090 C C . MET A 1 395 ? 10.656 32.406 -2.967 1 59.75 395 MET A C 1
ATOM 3092 O O . MET A 1 395 ? 11.758 31.984 -3.326 1 59.75 395 MET A O 1
ATOM 3096 N N . GLY A 1 396 ? 9.883 31.609 -3.662 1 57.44 396 GLY A N 1
ATOM 3097 C CA . GLY A 1 396 ? 10.281 31.266 -5.016 1 57.44 396 GLY A CA 1
ATOM 3098 C C . GLY A 1 396 ? 9.883 32.312 -6.039 1 57.44 396 GLY A C 1
ATOM 3099 O O . GLY A 1 396 ? 9.203 33.281 -5.711 1 57.44 396 GLY A O 1
ATOM 3100 N N . ASN A 1 397 ? 10.719 32.312 -7.148 1 56.34 397 ASN A N 1
ATOM 3101 C CA . ASN A 1 397 ? 10.688 33.156 -8.344 1 56.34 397 ASN A CA 1
ATOM 3102 C C . ASN A 1 397 ? 9.477 32.812 -9.219 1 56.34 397 ASN A C 1
ATOM 3104 O O . ASN A 1 397 ? 9.469 33.125 -10.406 1 56.34 397 ASN A O 1
ATOM 3108 N N . ASN A 1 398 ? 8.297 32.688 -8.625 1 58 398 ASN A N 1
ATOM 3109 C CA . ASN A 1 398 ? 7.012 32.625 -9.32 1 58 398 ASN A CA 1
ATOM 3110 C C . ASN A 1 398 ? 7.078 31.734 -10.555 1 58 398 ASN A C 1
ATOM 3112 O O . ASN A 1 398 ? 6.418 32.031 -11.562 1 58 398 ASN A O 1
ATOM 3116 N N . LYS A 1 399 ? 8.117 30.797 -10.766 1 59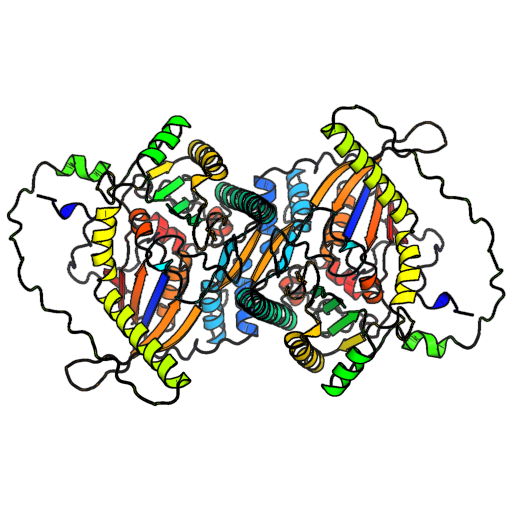.62 399 LYS A N 1
ATOM 3117 C CA . LYS A 1 399 ? 8.055 30.031 -12.008 1 59.62 399 LYS A CA 1
ATOM 3118 C C . LYS A 1 399 ? 7.184 28.781 -11.836 1 59.62 399 LYS A C 1
ATOM 3120 O O . LYS A 1 399 ? 7.395 28 -10.914 1 59.62 399 LYS A O 1
ATOM 3125 N N . GLU A 1 400 ? 6.098 28.656 -12.492 1 65.5 400 GLU A N 1
ATOM 3126 C CA . GLU A 1 400 ? 5.188 27.516 -12.508 1 65.5 400 GLU A CA 1
ATOM 3127 C C . GLU A 1 400 ? 5.844 26.297 -13.164 1 65.5 400 GLU A C 1
ATOM 3129 O O . GLU A 1 400 ? 6.434 26.406 -14.242 1 65.5 400 GLU A O 1
ATOM 3134 N N . PRO A 1 401 ? 5.922 25.188 -12.461 1 69.38 401 PRO A N 1
ATOM 3135 C CA . PRO A 1 401 ? 6.461 23.984 -13.086 1 69.38 401 PRO A CA 1
ATOM 3136 C C . PRO A 1 401 ? 5.656 23.547 -14.312 1 69.38 401 PRO A C 1
ATOM 3138 O O . PRO A 1 401 ? 4.48 23.891 -14.438 1 69.38 401 PRO A O 1
ATOM 3141 N N . PRO A 1 402 ? 6.348 22.812 -15.188 1 69.56 402 PRO A N 1
ATOM 3142 C CA . PRO A 1 402 ? 5.621 22.297 -16.359 1 69.56 402 PRO A CA 1
ATOM 3143 C C . PRO A 1 402 ? 4.465 21.375 -15.969 1 69.56 402 PRO A C 1
ATOM 3145 O O . PRO A 1 402 ? 4.559 20.625 -14.992 1 69.56 402 PRO A O 1
ATOM 3148 N N . SER A 1 403 ? 3.432 21.484 -16.688 1 67.94 403 SER A N 1
ATOM 3149 C CA . SER A 1 403 ? 2.205 20.703 -16.484 1 67.94 403 SER A CA 1
ATOM 3150 C C . SER A 1 403 ? 2.482 19.203 -16.5 1 67.94 403 SER A C 1
ATOM 3152 O O . SER A 1 403 ? 1.865 18.453 -15.758 1 67.94 403 SER A O 1
ATOM 3154 N N . SER A 1 404 ? 3.361 18.844 -17.297 1 70.31 404 SER A N 1
ATOM 3155 C CA . SER A 1 404 ? 3.684 17.422 -17.406 1 70.31 404 SER A CA 1
ATOM 3156 C C . SER A 1 404 ? 4.191 16.859 -16.094 1 70.31 404 SER A C 1
ATOM 3158 O O . SER A 1 404 ? 3.83 15.75 -15.703 1 70.31 404 SER A O 1
ATOM 3160 N N . ASP A 1 405 ? 4.859 17.688 -15.492 1 74.88 405 ASP A N 1
ATOM 3161 C CA . ASP A 1 405 ? 5.43 17.25 -14.227 1 74.88 405 ASP A CA 1
ATOM 3162 C C . ASP A 1 405 ? 4.359 17.188 -13.141 1 74.88 405 ASP A C 1
ATOM 3164 O O . ASP A 1 405 ? 4.395 16.297 -12.273 1 74.88 405 ASP A O 1
ATOM 3168 N N . MET A 1 406 ? 3.449 18.016 -13.336 1 70.94 406 MET A N 1
ATOM 3169 C CA . MET A 1 406 ? 2.373 18.062 -12.352 1 70.94 406 MET A CA 1
ATOM 3170 C C . MET A 1 406 ? 1.5 16.812 -12.445 1 70.94 406 MET A C 1
ATOM 3172 O O . MET A 1 406 ? 1.066 16.281 -11.422 1 70.94 406 MET A O 1
ATOM 3176 N N . GLN A 1 407 ? 1.322 16.438 -13.609 1 70.88 407 GLN A N 1
ATOM 3177 C CA . GLN A 1 407 ? 0.507 15.242 -13.82 1 70.88 407 GLN A CA 1
ATOM 3178 C C . GLN A 1 407 ? 1.222 13.984 -13.32 1 70.88 407 GLN A C 1
ATOM 3180 O O . GLN A 1 407 ? 0.591 13.086 -12.766 1 70.88 407 GLN A O 1
ATOM 3185 N N . LYS A 1 408 ? 2.395 14.086 -13.383 1 76.31 408 LYS A N 1
ATOM 3186 C CA . LYS A 1 408 ? 3.211 12.93 -13.008 1 76.31 408 LYS A CA 1
ATOM 3187 C C . LYS A 1 408 ? 3.203 12.719 -11.5 1 76.31 408 LYS A C 1
ATOM 3189 O O . LYS A 1 408 ? 3.24 11.578 -11.023 1 76.31 408 LYS A O 1
ATOM 3194 N N . CYS A 1 409 ? 3.027 13.805 -10.805 1 78.81 409 CYS A N 1
ATOM 3195 C CA . CYS A 1 409 ? 3.182 13.68 -9.359 1 78.81 409 CYS A CA 1
ATOM 3196 C C . CYS A 1 409 ? 1.858 13.305 -8.695 1 78.81 409 CYS A C 1
ATOM 3198 O O . CYS A 1 409 ? 1.824 12.953 -7.516 1 78.81 409 CYS A O 1
ATOM 3200 N N . GLY A 1 410 ? 0.793 13.289 -9.461 1 75.62 410 GLY A N 1
ATOM 3201 C CA . GLY A 1 410 ? -0.475 12.797 -8.953 1 75.62 410 GLY A CA 1
ATOM 3202 C C . GLY A 1 410 ? -1.24 13.828 -8.141 1 75.62 410 GLY A C 1
ATOM 3203 O O . GLY A 1 410 ? -2.105 13.477 -7.336 1 75.62 410 GLY A O 1
ATOM 3204 N N . ILE A 1 411 ? -0.851 15.055 -8.148 1 81.56 411 ILE A N 1
ATOM 3205 C CA . ILE A 1 411 ? -1.541 16.078 -7.371 1 81.56 411 ILE A CA 1
ATOM 3206 C C . ILE A 1 411 ? -2.244 17.047 -8.312 1 81.56 411 ILE A C 1
ATOM 3208 O O . ILE A 1 411 ? -1.835 17.219 -9.461 1 81.56 411 ILE A O 1
ATOM 3212 N N . ALA A 1 412 ? -3.32 17.562 -7.836 1 79.81 412 ALA A N 1
ATOM 3213 C CA . ALA A 1 412 ? -4.125 18.484 -8.633 1 79.81 412 ALA A CA 1
ATOM 3214 C C . ALA A 1 412 ? -3.342 19.766 -8.945 1 79.81 412 ALA A C 1
ATOM 3216 O O . ALA A 1 412 ? -2.6 20.266 -8.102 1 79.81 412 ALA A O 1
ATOM 3217 N N . GLU A 1 413 ? -3.535 20.25 -10.102 1 77.69 413 GLU A N 1
ATOM 3218 C CA . GLU A 1 413 ? -2.814 21.438 -10.57 1 77.69 413 GLU A CA 1
ATOM 3219 C C . GLU A 1 413 ? -3.107 22.641 -9.703 1 77.69 413 GLU A C 1
ATOM 3221 O O . GLU A 1 413 ? -2.213 23.438 -9.414 1 77.69 413 GLU A O 1
ATOM 3226 N N . ASN A 1 414 ? -4.289 22.75 -9.336 1 77.38 414 ASN A N 1
ATOM 3227 C CA . ASN A 1 414 ? -4.668 23.891 -8.508 1 77.38 414 ASN A CA 1
ATOM 3228 C C . ASN A 1 414 ? -3.967 23.859 -7.148 1 77.38 414 ASN A C 1
ATOM 3230 O O . ASN A 1 414 ? -3.627 24.906 -6.594 1 77.38 414 ASN A O 1
ATOM 3234 N N . PHE A 1 415 ? -3.771 22.75 -6.738 1 84.31 415 PHE A N 1
ATOM 3235 C CA . PHE A 1 415 ? -3.074 22.609 -5.469 1 84.31 415 PHE A CA 1
ATOM 3236 C C . PHE A 1 415 ? -1.603 22.984 -5.613 1 84.31 415 PHE A C 1
ATOM 3238 O O . PHE A 1 415 ? -1.035 23.641 -4.746 1 84.31 415 PHE A O 1
ATOM 3245 N N . VAL A 1 416 ? -1.081 22.562 -6.684 1 83.12 416 VAL A N 1
ATOM 3246 C CA . VAL A 1 416 ? 0.317 22.906 -6.934 1 83.12 416 VAL A CA 1
ATOM 3247 C C . VAL A 1 416 ? 0.479 24.422 -7.027 1 83.12 416 VAL A C 1
ATOM 3249 O O . VAL A 1 416 ? 1.428 24.984 -6.477 1 83.12 416 VAL A O 1
ATOM 3252 N N . ALA A 1 417 ? -0.424 25 -7.656 1 81.06 417 ALA A N 1
ATOM 3253 C CA . ALA A 1 417 ? -0.388 26.453 -7.789 1 81.06 417 ALA A CA 1
ATOM 3254 C C . ALA A 1 417 ? -0.459 27.141 -6.426 1 81.06 417 ALA A C 1
ATOM 3256 O O . ALA A 1 417 ? 0.233 28.125 -6.184 1 81.06 417 ALA A O 1
ATOM 3257 N N . ARG A 1 418 ? -1.211 26.594 -5.594 1 82.75 418 ARG A N 1
ATOM 3258 C CA . ARG A 1 418 ? -1.354 27.125 -4.242 1 82.75 418 ARG A CA 1
ATOM 3259 C C . ARG A 1 418 ? -0.055 26.984 -3.455 1 82.75 418 ARG A C 1
ATOM 3261 O O . ARG A 1 418 ? 0.316 27.891 -2.693 1 82.75 418 ARG A O 1
ATOM 3268 N N . LEU A 1 419 ? 0.562 25.891 -3.619 1 84.44 419 LEU A N 1
ATOM 3269 C CA . LEU A 1 419 ? 1.785 25.609 -2.875 1 84.44 419 LEU A CA 1
ATOM 3270 C C . LEU A 1 419 ? 2.928 26.516 -3.348 1 84.44 419 LEU A C 1
ATOM 3272 O O . LEU A 1 419 ? 3.818 26.844 -2.566 1 84.44 419 LEU A O 1
ATOM 3276 N N . THR A 1 420 ? 2.869 26.922 -4.578 1 80 420 THR A N 1
ATOM 3277 C CA . THR A 1 420 ? 4.016 27.609 -5.156 1 80 420 THR A CA 1
ATOM 3278 C C . THR A 1 420 ? 3.783 29.109 -5.188 1 80 420 THR A C 1
ATOM 3280 O O . THR A 1 420 ? 4.73 29.891 -5.312 1 80 420 THR A O 1
ATOM 3283 N N . SER A 1 421 ? 2.59 29.578 -5.055 1 74.94 421 SER A N 1
ATOM 3284 C CA . SER A 1 421 ? 2.303 30.984 -5.277 1 74.94 421 SER A CA 1
ATOM 3285 C C . SER A 1 421 ? 2.053 31.719 -3.963 1 74.94 421 SER A C 1
ATOM 3287 O O . SER A 1 421 ? 1.954 32.938 -3.938 1 74.94 421 SER A O 1
ATOM 3289 N N . THR A 1 422 ? 1.987 31.062 -2.9 1 72.81 422 THR A N 1
ATOM 3290 C CA . THR A 1 422 ? 1.617 31.719 -1.65 1 72.81 422 THR A CA 1
ATOM 3291 C C . THR A 1 422 ? 2.684 31.484 -0.583 1 72.81 422 THR A C 1
ATOM 3293 O O . THR A 1 422 ? 3.436 30.5 -0.651 1 72.81 422 THR A O 1
ATOM 3296 N N . THR A 1 423 ? 2.721 32.438 0.265 1 78.25 423 THR A N 1
ATOM 3297 C CA . THR A 1 423 ? 3.541 32.25 1.457 1 78.25 423 THR A CA 1
ATOM 3298 C C . THR A 1 423 ? 2.863 31.297 2.439 1 78.25 423 THR A C 1
ATOM 3300 O O . THR A 1 423 ? 1.71 31.516 2.822 1 78.25 423 THR A O 1
ATOM 3303 N N . PRO A 1 424 ? 3.602 30.359 2.783 1 84.06 424 PRO A N 1
ATOM 3304 C CA . PRO A 1 424 ? 2.973 29.359 3.656 1 84.06 424 PRO A CA 1
ATOM 3305 C C . PRO A 1 424 ? 2.695 29.906 5.059 1 84.06 424 PRO A C 1
ATOM 3307 O O . PRO A 1 424 ? 3.445 30.75 5.559 1 84.06 424 PRO A O 1
ATOM 3310 N N . VAL A 1 425 ? 1.609 29.469 5.637 1 82.12 425 VAL A N 1
ATOM 3311 C CA . VAL A 1 425 ? 1.209 29.844 6.988 1 82.12 425 VAL A CA 1
ATOM 3312 C C . VAL A 1 425 ? 0.609 28.641 7.707 1 82.12 425 VAL A C 1
ATOM 3314 O O . VAL A 1 425 ? 0.037 27.75 7.07 1 82.12 425 VAL A O 1
ATOM 3317 N N . THR A 1 426 ? 0.859 28.609 8.992 1 83 426 THR A N 1
ATOM 3318 C CA . THR A 1 426 ? 0.167 27.594 9.781 1 83 426 THR A CA 1
ATOM 3319 C C . THR A 1 426 ? -1.26 28.031 10.094 1 83 426 THR A C 1
ATOM 3321 O O . THR A 1 426 ? -1.469 29.016 10.812 1 83 426 THR A O 1
ATOM 3324 N N . ILE A 1 427 ? -2.184 27.328 9.617 1 85 427 ILE A N 1
ATOM 3325 C CA . ILE A 1 427 ? -3.582 27.719 9.75 1 85 427 ILE A CA 1
ATOM 3326 C C . ILE A 1 427 ? -4.215 26.984 10.93 1 85 427 ILE A C 1
ATOM 3328 O O . ILE A 1 427 ? -4.105 25.766 11.039 1 85 427 ILE A O 1
ATOM 3332 N N . ARG A 1 428 ? -4.84 27.719 11.75 1 86.5 428 ARG A N 1
ATOM 3333 C CA . ARG A 1 428 ? -5.527 27.141 12.898 1 86.5 428 ARG A CA 1
ATOM 3334 C C . ARG A 1 428 ? -7.016 26.969 12.609 1 86.5 428 ARG A C 1
ATOM 3336 O O . ARG A 1 428 ? -7.621 25.969 13.016 1 86.5 428 ARG A O 1
ATOM 3343 N N . GLN A 1 429 ? -7.527 28.016 12 1 89.44 429 GLN A N 1
ATOM 3344 C CA . GLN A 1 429 ? -8.953 28.031 11.695 1 89.44 429 GLN A CA 1
ATOM 3345 C C . GLN A 1 429 ? -9.211 28.719 10.359 1 89.44 429 GLN A C 1
ATOM 3347 O O . GLN A 1 429 ? -8.492 29.641 9.977 1 89.44 429 GLN A O 1
ATOM 3352 N N . ILE A 1 430 ? -10.227 28.219 9.727 1 90.56 430 ILE A N 1
ATOM 3353 C CA . ILE A 1 430 ? -10.664 28.828 8.477 1 90.56 430 ILE A CA 1
ATOM 3354 C C . ILE A 1 430 ? -12.156 29.141 8.547 1 90.56 430 ILE A C 1
ATOM 3356 O O . ILE A 1 430 ? -12.938 28.344 9.078 1 90.56 430 ILE A O 1
ATOM 3360 N N . GLU A 1 431 ? -12.492 30.266 8.148 1 90.06 431 GLU A N 1
ATOM 3361 C CA . GLU A 1 431 ? -13.875 30.641 7.891 1 90.06 431 GLU A CA 1
ATOM 3362 C C . GLU A 1 431 ? -14.125 30.859 6.402 1 90.06 431 GLU A C 1
ATOM 3364 O O . GLU A 1 431 ? -13.438 31.672 5.77 1 90.06 431 GLU A O 1
ATOM 3369 N N . VAL A 1 432 ? -14.984 30.156 5.938 1 90.31 432 VAL A N 1
ATOM 3370 C CA . VAL A 1 432 ? -15.305 30.25 4.52 1 90.31 432 VAL A CA 1
ATOM 3371 C C . VAL A 1 432 ? -16.688 30.875 4.344 1 90.31 432 VAL A C 1
ATOM 3373 O O . VAL A 1 432 ? -17.672 30.406 4.93 1 90.31 432 VAL A O 1
ATOM 3376 N N . GLU A 1 433 ? -16.734 31.938 3.582 1 88.5 433 GLU A N 1
ATOM 3377 C CA . GLU A 1 433 ? -17.984 32.625 3.229 1 88.5 433 GLU A CA 1
ATOM 3378 C C . GLU A 1 433 ? -18.062 32.875 1.729 1 88.5 433 GLU A C 1
ATOM 3380 O O . GLU A 1 433 ? -17.25 33.625 1.184 1 88.5 433 GLU A O 1
ATOM 3385 N N . ASN A 1 434 ? -19.016 32.375 1.099 1 87.25 434 ASN A N 1
ATOM 3386 C CA . ASN A 1 434 ? -19.188 32.5 -0.342 1 87.25 434 ASN A CA 1
ATOM 3387 C C . ASN A 1 434 ? -17.906 32.156 -1.1 1 87.25 434 ASN A C 1
ATOM 3389 O O . ASN A 1 434 ? -17.422 32.969 -1.914 1 87.25 434 ASN A O 1
ATOM 3393 N N . GLU A 1 435 ? -17.234 31.156 -0.625 1 82.31 435 GLU A N 1
ATOM 3394 C CA . GLU A 1 435 ? -16.047 30.562 -1.241 1 82.31 435 GLU A CA 1
ATOM 3395 C C . GLU A 1 435 ? -14.828 31.469 -1.052 1 82.31 435 GLU A C 1
ATOM 3397 O O . GLU A 1 435 ? -13.852 31.344 -1.789 1 82.31 435 GLU A O 1
ATOM 3402 N N . LYS A 1 436 ? -15.031 32.375 -0.225 1 89.06 436 LYS A N 1
ATOM 3403 C CA . LYS A 1 436 ? -13.883 33.188 0.157 1 89.06 436 LYS A CA 1
ATOM 3404 C C . LYS A 1 436 ? -13.375 32.812 1.542 1 89.06 436 LYS A C 1
ATOM 3406 O O . LYS A 1 436 ? -14.141 32.344 2.395 1 89.06 436 LYS A O 1
ATOM 3411 N N . TYR A 1 437 ? -12.117 33.031 1.735 1 89.44 437 TYR A N 1
ATOM 3412 C CA . TYR A 1 437 ? -11.492 32.406 2.895 1 89.44 437 TYR A CA 1
ATOM 3413 C C . TYR A 1 437 ? -10.953 33.469 3.854 1 89.44 437 TYR A C 1
ATOM 3415 O O . TYR A 1 437 ? -10.391 34.469 3.422 1 89.44 437 TYR A O 1
ATOM 3423 N N . ASN A 1 438 ? -11.211 33.25 5.055 1 88.12 438 ASN A N 1
ATOM 3424 C CA . ASN A 1 438 ? -10.539 33.906 6.172 1 88.12 438 ASN A CA 1
ATOM 3425 C C . ASN A 1 438 ? -9.898 32.906 7.117 1 88.12 438 ASN A C 1
ATOM 3427 O O . ASN A 1 438 ? -10.453 31.828 7.359 1 88.12 438 ASN A O 1
ATOM 3431 N N . TRP A 1 439 ? -8.656 33.25 7.52 1 84.88 439 TRP A N 1
ATOM 3432 C CA . TRP A 1 439 ? -8.016 32.281 8.367 1 84.88 439 TRP A CA 1
ATOM 3433 C C . TRP A 1 439 ? -7.258 32.938 9.516 1 84.88 439 TRP A C 1
ATOM 3435 O O . TRP A 1 439 ? -7.016 34.156 9.484 1 84.88 439 TRP A O 1
ATOM 3445 N N . GLN A 1 440 ? -7.02 32.188 10.508 1 81.44 440 GLN A N 1
ATOM 3446 C CA . GLN A 1 440 ? -6.176 32.531 11.648 1 81.44 440 GLN A CA 1
ATOM 3447 C C . GLN A 1 440 ? -5.02 31.562 11.812 1 81.44 440 GLN A C 1
ATOM 3449 O O . GLN A 1 440 ? -5.164 30.359 11.523 1 81.44 440 GLN A O 1
ATOM 3454 N N . MET B 1 1 ? -6.141 -50.781 -4.352 1 19.38 1 MET B N 1
ATOM 3455 C CA . MET B 1 1 ? -5.352 -50.531 -5.551 1 19.38 1 MET B CA 1
ATOM 3456 C C . MET B 1 1 ? -5.629 -49.156 -6.098 1 19.38 1 MET B C 1
ATOM 3458 O O . MET B 1 1 ? -6.73 -48.875 -6.578 1 19.38 1 MET B O 1
ATOM 3462 N N . PHE B 1 2 ? -5.086 -48.031 -5.48 1 24.23 2 PHE B N 1
ATOM 3463 C CA . PHE B 1 2 ? -5.285 -46.594 -5.582 1 24.23 2 PHE B CA 1
ATOM 3464 C C . PHE B 1 2 ? -4.91 -46.094 -6.973 1 24.23 2 PHE B C 1
ATOM 3466 O O . PHE B 1 2 ? -3.807 -46.344 -7.457 1 24.23 2 PHE B O 1
ATOM 3473 N N . THR B 1 3 ? -5.945 -46 -7.922 1 25.3 3 THR B N 1
ATOM 3474 C CA . THR B 1 3 ? -5.676 -45.656 -9.312 1 25.3 3 THR B CA 1
ATOM 3475 C C . THR B 1 3 ? -5.102 -44.25 -9.438 1 25.3 3 THR B C 1
ATOM 3477 O O . THR B 1 3 ? -5.664 -43.281 -8.891 1 25.3 3 THR B O 1
ATOM 3480 N N . PRO B 1 4 ? -3.799 -44.031 -9.766 1 29.09 4 PRO B N 1
ATOM 3481 C CA . PRO B 1 4 ? -2.992 -42.844 -10.023 1 29.09 4 PRO B CA 1
ATOM 3482 C C . PRO B 1 4 ? -3.713 -41.812 -10.898 1 29.09 4 PRO B C 1
ATOM 3484 O O . PRO B 1 4 ? -3.164 -40.75 -11.188 1 29.09 4 PRO B O 1
ATOM 3487 N N . ASP B 1 5 ? -4.824 -42.125 -11.484 1 29.59 5 ASP B N 1
ATOM 3488 C CA . ASP B 1 5 ? -5.414 -41.406 -12.594 1 29.59 5 ASP B CA 1
ATOM 3489 C C . ASP B 1 5 ? -6.059 -40.094 -12.102 1 29.59 5 ASP B C 1
ATOM 3491 O O . ASP B 1 5 ? -6.738 -39.406 -12.867 1 29.59 5 ASP B O 1
ATOM 3495 N N . CYS B 1 6 ? -6.242 -39.969 -10.805 1 31.25 6 CYS B N 1
ATOM 3496 C CA . CYS B 1 6 ? -7.176 -38.938 -10.398 1 31.25 6 CYS B CA 1
ATOM 3497 C C . CYS B 1 6 ? -6.531 -37.562 -10.492 1 31.25 6 CYS B C 1
ATOM 3499 O O . CYS B 1 6 ? -7.07 -36.562 -9.977 1 31.25 6 CYS B O 1
ATOM 3501 N N . PHE B 1 7 ? -5.27 -37.469 -10.555 1 35.31 7 PHE B N 1
ATOM 3502 C CA . PHE B 1 7 ? -4.715 -36.125 -10.68 1 35.31 7 PHE B CA 1
ATOM 3503 C C . PHE B 1 7 ? -5.016 -35.531 -12.055 1 35.31 7 PHE B C 1
ATOM 3505 O O . PHE B 1 7 ? -5.09 -36.281 -13.039 1 35.31 7 PHE B O 1
ATOM 3512 N N . PRO B 1 8 ? -5.645 -34.406 -12.148 1 36.81 8 PRO B N 1
ATOM 3513 C CA . PRO B 1 8 ? -5.75 -33.969 -13.531 1 36.81 8 PRO B CA 1
ATOM 3514 C C . PRO B 1 8 ? -4.512 -34.281 -14.359 1 36.81 8 PRO B C 1
ATOM 3516 O O . PRO B 1 8 ? -3.4 -34.344 -13.828 1 36.81 8 PRO B O 1
ATOM 3519 N N . LYS B 1 9 ? -4.621 -35.156 -15.375 1 36.84 9 LYS B N 1
ATOM 3520 C CA . LYS B 1 9 ? -3.586 -35.594 -16.312 1 36.84 9 LYS B CA 1
ATOM 3521 C C . LYS B 1 9 ? -2.553 -34.5 -16.531 1 36.84 9 LYS B C 1
ATOM 3523 O O . LYS B 1 9 ? -2.914 -33.344 -16.781 1 36.84 9 LYS B O 1
ATOM 3528 N N . LEU B 1 10 ? -1.394 -34.688 -15.781 1 39.06 10 LEU B N 1
ATOM 3529 C CA . LEU B 1 10 ? -0.296 -33.969 -16.422 1 39.06 10 LEU B CA 1
ATOM 3530 C C . LEU B 1 10 ? -0.457 -33.938 -17.938 1 39.06 10 LEU B C 1
ATOM 3532 O O . LEU B 1 10 ? -0.86 -34.969 -18.531 1 39.06 10 LEU B O 1
ATOM 3536 N N . ALA B 1 11 ? -0.85 -32.906 -18.578 1 39.84 11 ALA B N 1
ATOM 3537 C CA . ALA B 1 11 ? -0.9 -32.938 -20.047 1 39.84 11 ALA B CA 1
ATOM 3538 C C . ALA B 1 11 ? 0.078 -33.969 -20.594 1 39.84 11 ALA B C 1
ATOM 3540 O O . ALA B 1 11 ? 1.223 -34.062 -20.141 1 39.84 11 ALA B O 1
ATOM 3541 N N . PRO B 1 12 ? -0.357 -35.156 -21.109 1 35.44 12 PRO B N 1
ATOM 3542 C CA . PRO B 1 12 ? 0.592 -36.031 -21.781 1 35.44 12 PRO B CA 1
ATOM 3543 C C . PRO B 1 12 ? 1.681 -35.25 -22.531 1 35.44 12 PRO B C 1
ATOM 3545 O O . PRO B 1 12 ? 1.445 -34.156 -23 1 35.44 12 PRO B O 1
ATOM 3548 N N . VAL B 1 13 ? 2.939 -35.625 -22.141 1 38.91 13 VAL B N 1
ATOM 3549 C CA . VAL B 1 13 ? 4.035 -35.156 -23 1 38.91 13 VAL B CA 1
ATOM 3550 C C . VAL B 1 13 ? 3.65 -35.344 -24.469 1 38.91 13 VAL B C 1
ATOM 3552 O O . VAL B 1 13 ? 3.785 -36.438 -25.016 1 38.91 13 VAL B O 1
ATOM 3555 N N . GLU B 1 14 ? 2.387 -35.219 -24.859 1 38.59 14 GLU B N 1
ATOM 3556 C CA . GLU B 1 14 ? 2.143 -35.406 -26.281 1 38.59 14 GLU B CA 1
ATOM 3557 C C . GLU B 1 14 ? 3.23 -34.75 -27.125 1 38.59 14 GLU B C 1
ATOM 3559 O O . GLU B 1 14 ? 3.926 -33.844 -26.641 1 38.59 14 GLU B O 1
ATOM 3564 N N . LYS B 1 15 ? 3.291 -35.094 -28.406 1 43.66 15 LYS B N 1
ATOM 3565 C CA . LYS B 1 15 ? 4.09 -34.531 -29.484 1 43.66 15 LYS B CA 1
ATOM 3566 C C . LYS B 1 15 ? 4.141 -33 -29.391 1 43.66 15 LYS B C 1
ATOM 3568 O O . LYS B 1 15 ? 3.137 -32.344 -29.062 1 43.66 15 LYS B O 1
ATOM 3573 N N . LYS B 1 16 ? 5.379 -32.375 -29.562 1 51.53 16 LYS B N 1
ATOM 3574 C CA . LYS B 1 16 ? 5.898 -31.016 -29.516 1 51.53 16 LYS B CA 1
ATOM 3575 C C . LYS B 1 16 ? 4.961 -30.047 -30.219 1 51.53 16 LYS B C 1
ATOM 3577 O O . LYS B 1 16 ? 5.18 -29.703 -31.391 1 51.53 16 LYS B O 1
ATOM 3582 N N . THR B 1 17 ? 3.613 -30.094 -30.062 1 59.59 17 THR B N 1
ATOM 3583 C CA . THR B 1 17 ? 2.816 -29.094 -30.766 1 59.59 17 THR B CA 1
ATOM 3584 C C . THR B 1 17 ? 3.01 -27.703 -30.125 1 59.59 17 THR B C 1
ATOM 3586 O O . THR B 1 17 ? 2.852 -27.547 -28.922 1 59.59 17 THR B O 1
ATOM 3589 N N . LYS B 1 18 ? 3.715 -26.859 -30.812 1 77.12 18 LYS B N 1
ATOM 3590 C CA . LYS B 1 18 ? 3.971 -25.469 -30.484 1 77.12 18 LYS B CA 1
ATOM 3591 C C . LYS B 1 18 ? 2.686 -24.641 -30.531 1 77.12 18 LYS B C 1
ATOM 3593 O O . LYS B 1 18 ? 1.888 -24.797 -31.469 1 77.12 18 LYS B O 1
ATOM 3598 N N . HIS B 1 19 ? 2.373 -24.125 -29.375 1 84.69 19 HIS B N 1
ATOM 3599 C CA . HIS B 1 19 ? 1.173 -23.297 -29.266 1 84.69 19 HIS B CA 1
ATOM 3600 C C . HIS B 1 19 ? 1.514 -21.812 -29.328 1 84.69 19 HIS B C 1
ATOM 3602 O O . HIS B 1 19 ? 2.631 -21.406 -29 1 84.69 19 HIS B O 1
ATOM 3608 N N . ASP B 1 20 ? 0.604 -21.031 -29.703 1 83.5 20 ASP B N 1
ATOM 3609 C CA . ASP B 1 20 ? 0.807 -19.594 -29.844 1 83.5 20 ASP B CA 1
ATOM 3610 C C . ASP B 1 20 ? 0.623 -18.875 -28.516 1 83.5 20 ASP B C 1
ATOM 3612 O O . ASP B 1 20 ? 1.113 -17.766 -28.328 1 83.5 20 ASP B O 1
ATOM 3616 N N . ALA B 1 21 ? -0.152 -19.594 -27.625 1 84.31 21 ALA B N 1
ATOM 3617 C CA . ALA B 1 21 ? -0.428 -18.938 -26.359 1 84.31 21 ALA B CA 1
ATOM 3618 C C . ALA B 1 21 ? -0.336 -19.922 -25.203 1 84.31 21 ALA B C 1
ATOM 3620 O O . ALA B 1 21 ? -0.6 -21.125 -25.375 1 84.31 21 ALA B O 1
ATOM 3621 N N . LEU B 1 22 ? 0.058 -19.422 -24.125 1 87.56 22 LEU B N 1
ATOM 3622 C CA . LEU B 1 22 ? 0.099 -20.234 -22.922 1 87.56 22 LEU B CA 1
ATOM 3623 C C . LEU B 1 22 ? -1.286 -20.344 -22.297 1 87.56 22 LEU B C 1
ATOM 3625 O O . LEU B 1 22 ? -2.064 -19.391 -22.328 1 87.56 22 LEU B O 1
ATOM 3629 N N . PRO B 1 23 ? -1.547 -21.438 -21.766 1 87 23 PRO B N 1
ATOM 3630 C CA . PRO B 1 23 ? -2.816 -21.578 -21.062 1 87 23 PRO B CA 1
ATOM 3631 C C . PRO B 1 23 ? -2.83 -20.797 -19.734 1 87 23 PRO B C 1
ATOM 3633 O O . PRO B 1 23 ? -1.777 -20.359 -19.266 1 87 23 PRO B O 1
ATOM 3636 N N . ALA B 1 24 ? -4.031 -20.688 -19.234 1 88.19 24 ALA B N 1
ATOM 3637 C CA . ALA B 1 24 ? -4.18 -20.047 -17.922 1 88.19 24 ALA B CA 1
ATOM 3638 C C . ALA B 1 24 ? -3.643 -20.953 -16.812 1 88.19 24 ALA B C 1
ATOM 3640 O O . ALA B 1 24 ? -3.793 -22.188 -16.875 1 88.19 24 ALA B O 1
ATOM 3641 N N . ASP B 1 25 ? -2.99 -20.5 -15.898 1 91.56 25 ASP B N 1
ATOM 3642 C CA . ASP B 1 25 ? -2.506 -21.172 -14.703 1 91.56 25 ASP B CA 1
ATOM 3643 C C . ASP B 1 25 ? -2.77 -20.344 -13.453 1 91.56 25 ASP B C 1
ATOM 3645 O O . ASP B 1 25 ? -2.068 -19.359 -13.188 1 91.56 25 ASP B O 1
ATOM 3649 N N . TRP B 1 26 ? -3.713 -20.781 -12.641 1 94.12 26 TRP B N 1
ATOM 3650 C CA . TRP B 1 26 ? -4.137 -20.016 -11.469 1 94.12 26 TRP B CA 1
ATOM 3651 C C . TRP B 1 26 ? -3.328 -20.422 -10.242 1 94.12 26 TRP B C 1
ATOM 3653 O O . TRP B 1 26 ? -3.477 -19.812 -9.172 1 94.12 26 TRP B O 1
ATOM 3663 N N . SER B 1 27 ? -2.453 -21.438 -10.383 1 93.5 27 SER B N 1
ATOM 3664 C CA . SER B 1 27 ? -1.612 -21.797 -9.242 1 93.5 27 SER B CA 1
ATOM 3665 C C . SER B 1 27 ? -0.566 -20.734 -8.961 1 93.5 27 SER B C 1
ATOM 3667 O O . SER B 1 27 ? -0.055 -20.094 -9.883 1 93.5 27 SER B O 1
ATOM 3669 N N . ILE B 1 28 ? -0.27 -20.547 -7.734 1 95.25 28 ILE B N 1
ATOM 3670 C CA . ILE B 1 28 ? 0.745 -19.562 -7.348 1 95.25 28 ILE B CA 1
ATOM 3671 C C . ILE B 1 28 ? 2.125 -20.219 -7.383 1 95.25 28 ILE B C 1
ATOM 3673 O O . ILE B 1 28 ? 2.309 -21.328 -6.863 1 95.25 28 ILE B O 1
ATOM 3677 N N . LYS B 1 29 ? 3.018 -19.594 -8.047 1 94.56 29 LYS B N 1
ATOM 3678 C CA . LYS B 1 29 ? 4.395 -20.078 -8.055 1 94.56 29 LYS B CA 1
ATOM 3679 C C . LYS B 1 29 ? 5.211 -19.422 -6.938 1 94.56 29 LYS B C 1
ATOM 3681 O O . LYS B 1 29 ? 4.98 -18.266 -6.586 1 94.56 29 LYS B O 1
ATOM 3686 N N . THR B 1 30 ? 6.105 -20.141 -6.355 1 92.62 30 THR B N 1
ATOM 3687 C CA . THR B 1 30 ? 6.98 -19.625 -5.312 1 92.62 30 THR B CA 1
ATOM 3688 C C . THR B 1 30 ? 8.32 -19.188 -5.898 1 92.62 30 THR B C 1
ATOM 3690 O O . THR B 1 30 ? 9.039 -18.375 -5.301 1 92.62 30 THR B O 1
ATOM 3693 N N . LYS B 1 31 ? 8.633 -19.781 -7.039 1 92.94 31 LYS B N 1
ATOM 3694 C CA . LYS B 1 31 ? 9.883 -19.469 -7.73 1 92.94 31 LYS B CA 1
ATOM 3695 C C . LYS B 1 31 ? 9.758 -19.734 -9.227 1 92.94 31 LYS B C 1
ATOM 3697 O O . LYS B 1 31 ? 8.938 -20.547 -9.656 1 92.94 31 LYS B O 1
ATOM 3702 N N . ALA B 1 32 ? 10.555 -19.078 -10.008 1 95.19 32 ALA B N 1
ATOM 3703 C CA . ALA B 1 32 ? 10.672 -19.266 -11.453 1 95.19 32 ALA B CA 1
ATOM 3704 C C . ALA B 1 32 ? 12.102 -19.031 -11.922 1 95.19 32 ALA B C 1
ATOM 3706 O O . ALA B 1 32 ? 12.766 -18.094 -11.469 1 95.19 32 ALA B O 1
ATOM 3707 N N . ARG B 1 33 ? 12.562 -19.906 -12.695 1 93.88 33 ARG B N 1
ATOM 3708 C CA . ARG B 1 33 ? 13.883 -19.75 -13.297 1 93.88 33 ARG B CA 1
ATOM 3709 C C . ARG B 1 33 ? 13.789 -19.75 -14.82 1 93.88 33 ARG B C 1
ATOM 3711 O O . ARG B 1 33 ? 13.281 -20.688 -15.422 1 93.88 33 ARG B O 1
ATOM 3718 N N . PHE B 1 34 ? 14.32 -18.75 -15.422 1 94 34 PHE B N 1
ATOM 3719 C CA . PHE B 1 34 ? 14.406 -18.625 -16.875 1 94 34 PHE B CA 1
ATOM 3720 C C . PHE B 1 34 ? 15.828 -18.875 -17.359 1 94 34 PHE B C 1
ATOM 3722 O O . PHE B 1 34 ? 16.781 -18.375 -16.781 1 94 34 PHE B O 1
ATOM 3729 N N . LEU B 1 35 ? 15.969 -19.719 -18.328 1 91.94 35 LEU B N 1
ATOM 3730 C CA . LEU B 1 35 ? 17.25 -20 -18.953 1 91.94 35 LEU B CA 1
ATOM 3731 C C . LEU B 1 35 ? 17.266 -19.578 -20.406 1 91.94 35 LEU B C 1
ATOM 3733 O O . LEU B 1 35 ? 16.312 -19.859 -21.141 1 91.94 35 LEU B O 1
ATOM 3737 N N . SER B 1 36 ? 18.266 -18.875 -20.781 1 92.5 36 SER B N 1
ATOM 3738 C CA . SER B 1 36 ? 18.391 -18.391 -22.156 1 92.5 36 SER B CA 1
ATOM 3739 C C . SER B 1 36 ? 19.844 -18.422 -22.625 1 92.5 36 SER B C 1
ATOM 3741 O O . SER B 1 36 ? 20.766 -18.281 -21.828 1 92.5 36 SER B O 1
ATOM 3743 N N . PRO B 1 37 ? 20 -18.656 -23.969 1 89.81 37 PRO B N 1
ATOM 3744 C CA . PRO B 1 37 ? 21.359 -18.516 -24.516 1 89.81 37 PRO B CA 1
ATOM 3745 C C . PRO B 1 37 ? 21.844 -17.062 -24.5 1 89.81 37 PRO B C 1
ATOM 3747 O O . PRO B 1 37 ? 23.062 -16.828 -24.5 1 89.81 37 PRO B O 1
ATOM 3750 N N . SER B 1 38 ? 20.906 -16.203 -24.469 1 90.94 38 SER B N 1
ATOM 3751 C CA . SER B 1 38 ? 21.25 -14.789 -24.438 1 90.94 38 SER B CA 1
ATOM 3752 C C . SER B 1 38 ? 21.344 -14.273 -23 1 90.94 38 SER B C 1
ATOM 3754 O O . SER B 1 38 ? 20.562 -14.688 -22.141 1 90.94 38 SER B O 1
ATOM 3756 N N . SER B 1 39 ? 22.188 -13.344 -22.797 1 91.5 39 SER B N 1
ATOM 3757 C CA . SER B 1 39 ? 22.469 -12.82 -21.469 1 91.5 39 SER B CA 1
ATOM 3758 C C . SER B 1 39 ? 21.297 -12.016 -20.922 1 91.5 39 SER B C 1
ATOM 3760 O O . SER B 1 39 ? 20.594 -11.352 -21.688 1 91.5 39 SER B O 1
ATOM 3762 N N . PHE B 1 40 ? 21.156 -12.086 -19.609 1 93.25 40 PHE B N 1
ATOM 3763 C CA . PHE B 1 40 ? 20.172 -11.266 -18.906 1 93.25 40 PHE B CA 1
ATOM 3764 C C . PHE B 1 40 ? 20.828 -10.016 -18.328 1 93.25 40 PHE B C 1
ATOM 3766 O O . PHE B 1 40 ? 20.281 -9.383 -17.422 1 93.25 40 PHE B O 1
ATOM 3773 N N . ALA B 1 41 ? 21.906 -9.562 -18.781 1 89.88 41 ALA B N 1
ATOM 3774 C CA . ALA B 1 41 ? 22.656 -8.43 -18.266 1 89.88 41 ALA B CA 1
ATOM 3775 C C . ALA B 1 41 ? 21.844 -7.137 -18.359 1 89.88 41 ALA B C 1
ATOM 3777 O O . ALA B 1 41 ? 22.016 -6.23 -17.547 1 89.88 41 ALA 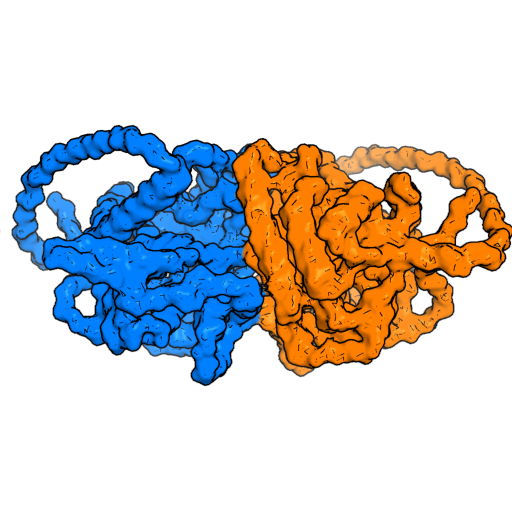B O 1
ATOM 3778 N N . TRP B 1 42 ? 20.922 -7.145 -19.266 1 91.06 42 TRP B N 1
ATOM 3779 C CA . TRP B 1 42 ? 20.141 -5.93 -19.469 1 91.06 42 TRP B CA 1
ATOM 3780 C C . TRP B 1 42 ? 19.25 -5.641 -18.266 1 91.06 42 TRP B C 1
ATOM 3782 O O . TRP B 1 42 ? 18.844 -4.5 -18.047 1 91.06 42 TRP B O 1
ATOM 3792 N N . CYS B 1 43 ? 18.953 -6.684 -17.422 1 91.25 43 CYS B N 1
ATOM 3793 C CA . CYS B 1 43 ? 18.078 -6.457 -16.266 1 91.25 43 CYS B CA 1
ATOM 3794 C C . CYS B 1 43 ? 18.781 -6.785 -14.961 1 91.25 43 CYS B C 1
ATOM 3796 O O . CYS B 1 43 ? 18.156 -6.93 -13.922 1 91.25 43 CYS B O 1
ATOM 3798 N N . ALA B 1 44 ? 20.047 -6.926 -15.008 1 87.31 44 ALA B N 1
ATOM 3799 C CA . ALA B 1 44 ? 20.828 -7.289 -13.828 1 87.31 44 ALA B CA 1
ATOM 3800 C C . ALA B 1 44 ? 20.906 -6.125 -12.844 1 87.31 44 ALA B C 1
ATOM 3802 O O . ALA B 1 44 ? 20.969 -6.336 -11.633 1 87.31 44 ALA B O 1
ATOM 3803 N N . ARG B 1 45 ? 20.922 -4.969 -13.406 1 88.69 45 ARG B N 1
ATOM 3804 C CA . ARG B 1 45 ? 21 -3.787 -12.555 1 88.69 45 ARG B CA 1
ATOM 3805 C C . ARG B 1 45 ? 19.891 -2.795 -12.891 1 88.69 45 ARG B C 1
ATOM 3807 O O . ARG B 1 45 ? 19.875 -2.23 -13.984 1 88.69 45 ARG B O 1
ATOM 3814 N N . VAL B 1 46 ? 19.078 -2.635 -11.953 1 91.69 46 VAL B N 1
ATOM 3815 C CA . VAL B 1 46 ? 17.984 -1.681 -12.117 1 91.69 46 VAL B CA 1
ATOM 3816 C C . VAL B 1 46 ? 18.312 -0.392 -11.367 1 91.69 46 VAL B C 1
ATOM 3818 O O . VAL B 1 46 ? 18.625 -0.425 -10.172 1 91.69 46 VAL B O 1
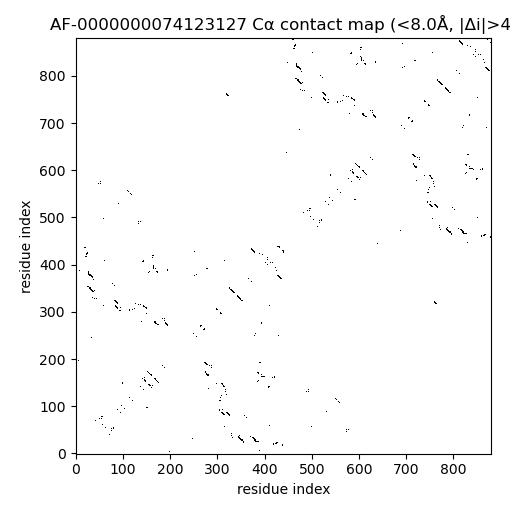ATOM 3821 N N . ARG B 1 47 ? 18.25 0.697 -12.062 1 92.94 47 ARG B N 1
ATOM 3822 C CA . ARG B 1 47 ? 18.531 1.993 -11.453 1 92.94 47 ARG B CA 1
ATOM 3823 C C . ARG B 1 47 ? 17.344 2.473 -10.633 1 92.94 47 ARG B C 1
ATOM 3825 O O . ARG B 1 47 ? 16.203 2.061 -10.875 1 92.94 47 ARG B O 1
ATOM 3832 N N . GLY B 1 48 ? 17.625 3.371 -9.742 1 93.25 48 GLY B N 1
ATOM 3833 C CA . GLY B 1 48 ? 16.594 3.912 -8.867 1 93.25 48 GLY B CA 1
ATOM 3834 C C . GLY B 1 48 ? 15.484 4.621 -9.625 1 93.25 48 GLY B C 1
ATOM 3835 O O . GLY B 1 48 ? 14.305 4.492 -9.273 1 93.25 48 GLY B O 1
ATOM 3836 N N . ASN B 1 49 ? 15.836 5.328 -10.586 1 93.88 49 ASN B N 1
ATOM 3837 C CA . ASN B 1 49 ? 14.844 6.047 -11.375 1 93.88 49 ASN B CA 1
ATOM 3838 C C . ASN B 1 49 ? 13.93 5.094 -12.141 1 93.88 49 ASN B C 1
ATOM 3840 O O . ASN B 1 49 ? 12.734 5.359 -12.289 1 93.88 49 ASN B O 1
ATOM 3844 N N . GLU B 1 50 ? 14.484 4.043 -12.617 1 94.62 50 GLU B N 1
ATOM 3845 C CA . GLU B 1 50 ? 13.695 3.039 -13.32 1 94.62 50 GLU B CA 1
ATOM 3846 C C . GLU B 1 50 ? 12.711 2.35 -12.375 1 94.62 50 GLU B C 1
ATOM 3848 O O . GLU B 1 50 ? 11.555 2.125 -12.734 1 94.62 50 GLU B O 1
ATOM 3853 N N . GLU B 1 51 ? 13.18 2.059 -11.219 1 94.75 51 GLU B N 1
ATOM 3854 C CA . GLU B 1 51 ? 12.305 1.465 -10.219 1 94.75 51 GLU B CA 1
ATOM 3855 C C . GLU B 1 51 ? 11.156 2.406 -9.859 1 94.75 51 GLU B C 1
ATOM 3857 O O . GLU B 1 51 ? 10.008 1.972 -9.719 1 94.75 51 GLU B O 1
ATOM 3862 N N . ALA B 1 52 ? 11.5 3.666 -9.727 1 95.94 52 ALA B N 1
ATOM 3863 C CA . ALA B 1 52 ? 10.484 4.664 -9.406 1 95.94 52 ALA B CA 1
ATOM 3864 C C . ALA B 1 52 ? 9.414 4.73 -10.492 1 95.94 52 ALA B C 1
ATOM 3866 O O . ALA B 1 52 ? 8.219 4.711 -10.195 1 95.94 52 ALA B O 1
ATOM 3867 N N . LYS B 1 53 ? 9.82 4.766 -11.68 1 94.38 53 LYS B N 1
ATOM 3868 C CA . LYS B 1 53 ? 8.898 4.824 -12.805 1 94.38 53 LYS B CA 1
ATOM 3869 C C . LYS B 1 53 ? 8.047 3.557 -12.883 1 94.38 53 LYS B C 1
ATOM 3871 O O . LYS B 1 53 ? 6.863 3.615 -13.211 1 94.38 53 LYS B O 1
ATOM 3876 N N . SER B 1 54 ? 8.688 2.439 -12.586 1 95.38 54 SER B N 1
ATOM 3877 C CA . SER B 1 54 ? 7.969 1.171 -12.641 1 95.38 54 SER B CA 1
ATOM 3878 C C . SER B 1 54 ? 6.852 1.128 -11.602 1 95.38 54 SER B C 1
ATOM 3880 O O . SER B 1 54 ? 5.77 0.607 -11.875 1 95.38 54 SER B O 1
ATOM 3882 N N . ILE B 1 55 ? 7.113 1.646 -10.414 1 95.31 55 ILE B N 1
ATOM 3883 C CA . ILE B 1 55 ? 6.125 1.676 -9.344 1 95.31 55 ILE B CA 1
ATOM 3884 C C . ILE B 1 55 ? 4.926 2.518 -9.773 1 95.31 55 ILE B C 1
ATOM 3886 O O . ILE B 1 55 ? 3.777 2.08 -9.656 1 95.31 55 ILE B O 1
ATOM 3890 N N . THR B 1 56 ? 5.199 3.662 -10.289 1 94.12 56 THR B N 1
ATOM 3891 C CA . THR B 1 56 ? 4.148 4.574 -10.727 1 94.12 56 THR B CA 1
ATOM 3892 C C . THR B 1 56 ? 3.326 3.947 -11.852 1 94.12 56 THR B C 1
ATOM 3894 O O . THR B 1 56 ? 2.094 3.986 -11.82 1 94.12 56 THR B O 1
ATOM 3897 N N . ARG B 1 57 ? 3.994 3.334 -12.758 1 92.44 57 ARG B N 1
ATOM 3898 C CA . ARG B 1 57 ? 3.301 2.721 -13.891 1 92.44 57 ARG B CA 1
ATOM 3899 C C . ARG B 1 57 ? 2.453 1.537 -13.43 1 92.44 57 ARG B C 1
ATOM 3901 O O . ARG B 1 57 ? 1.371 1.298 -13.969 1 92.44 57 ARG B O 1
ATOM 3908 N N . SER B 1 58 ? 2.965 0.798 -12.516 1 92.81 58 SER B N 1
ATOM 3909 C CA . SER B 1 58 ? 2.244 -0.367 -12.016 1 92.81 58 SER B CA 1
ATOM 3910 C C . SER B 1 58 ? 0.98 0.045 -11.266 1 92.81 58 SER B C 1
ATOM 3912 O O . SER B 1 58 ? -0.114 -0.43 -11.578 1 92.81 58 SER B O 1
ATOM 3914 N N . VAL B 1 59 ? 1.146 0.972 -10.359 1 92.75 59 VAL B N 1
ATOM 3915 C CA . VAL B 1 59 ? 0.047 1.343 -9.477 1 92.75 59 VAL B CA 1
ATOM 3916 C C . VAL B 1 59 ? -1.007 2.121 -10.266 1 92.75 59 VAL B C 1
ATOM 3918 O O . VAL B 1 59 ? -2.205 2.002 -9.992 1 92.75 59 VAL B O 1
ATOM 3921 N N . ARG B 1 60 ? -0.613 2.834 -11.25 1 89.81 60 ARG B N 1
ATOM 3922 C CA . ARG B 1 60 ? -1.546 3.631 -12.039 1 89.81 60 ARG B CA 1
ATOM 3923 C C . ARG B 1 60 ? -2.062 2.842 -13.234 1 89.81 60 ARG B C 1
ATOM 3925 O O . ARG B 1 60 ? -2.85 3.357 -14.031 1 89.81 60 ARG B O 1
ATOM 3932 N N . CYS B 1 61 ? -1.655 1.643 -13.391 1 86.81 61 CYS B N 1
ATOM 3933 C CA . CYS B 1 61 ? -2.068 0.759 -14.477 1 86.81 61 CYS B CA 1
ATOM 3934 C C . CYS B 1 61 ? -1.818 1.406 -15.836 1 86.81 61 CYS B C 1
ATOM 3936 O O . CYS B 1 61 ? -2.697 1.405 -16.703 1 86.81 61 CYS B O 1
ATOM 3938 N N . GLN B 1 62 ? -0.67 1.96 -15.953 1 84.5 62 GLN B N 1
ATOM 3939 C CA . GLN B 1 62 ? -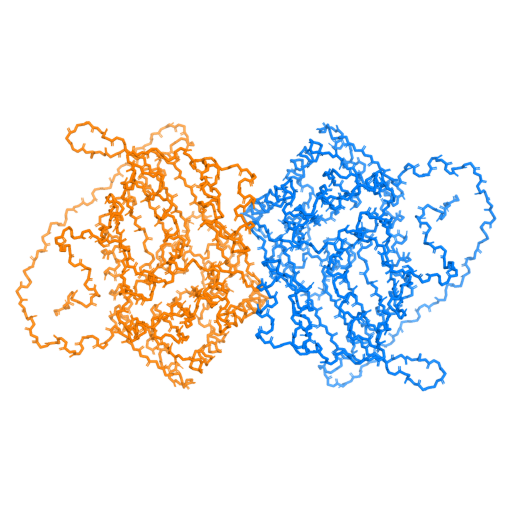0.319 2.615 -17.203 1 84.5 62 GLN B CA 1
ATOM 3940 C C . GLN B 1 62 ? 0.276 1.621 -18.203 1 84.5 62 GLN B C 1
ATOM 3942 O O . GLN B 1 62 ? 1.056 0.746 -17.812 1 84.5 62 GLN B O 1
ATOM 3947 N N . LYS B 1 63 ? -0.239 1.734 -19.406 1 75.25 63 LYS B N 1
ATOM 3948 C CA . LYS B 1 63 ? 0.298 0.887 -20.469 1 75.25 63 LYS B CA 1
ATOM 3949 C C . LYS B 1 63 ? 1.618 1.438 -21 1 75.25 63 LYS B C 1
ATOM 3951 O O . LYS B 1 63 ? 1.868 2.643 -20.922 1 75.25 63 LYS B O 1
ATOM 3956 N N . LEU B 1 64 ? 2.457 0.477 -21.359 1 65.06 64 LEU B N 1
ATOM 3957 C CA . LEU B 1 64 ? 3.688 0.939 -22 1 65.06 64 LEU B CA 1
ATOM 3958 C C . LEU B 1 64 ? 3.387 1.654 -23.312 1 65.06 64 LEU B C 1
ATOM 3960 O O . LEU B 1 64 ? 2.678 1.119 -24.156 1 65.06 64 LEU B O 1
ATOM 3964 N N . GLU B 1 65 ? 3.402 3.029 -23.359 1 58.41 65 GLU B N 1
ATOM 3965 C CA . GLU B 1 65 ? 3.1 3.764 -24.578 1 58.41 65 GLU B CA 1
ATOM 3966 C C . GLU B 1 65 ? 4.102 3.434 -25.688 1 58.41 65 GLU B C 1
ATOM 3968 O O . GLU B 1 65 ? 3.832 3.66 -26.875 1 58.41 65 GLU B O 1
ATOM 3973 N N . THR B 1 66 ? 5.551 3.434 -25.469 1 56.16 66 THR B N 1
ATOM 3974 C CA . THR B 1 66 ? 6.496 3.92 -26.469 1 56.16 66 THR B CA 1
ATOM 3975 C C . THR B 1 66 ? 6.77 2.848 -27.516 1 56.16 66 THR B C 1
ATOM 3977 O O . THR B 1 66 ? 6.969 1.678 -27.188 1 56.16 66 THR B O 1
ATOM 3980 N N . THR B 1 67 ? 6.508 3.076 -28.719 1 53.81 67 THR B N 1
ATOM 3981 C CA . THR B 1 67 ? 6.93 2.496 -29.984 1 53.81 67 THR B CA 1
ATOM 3982 C C . THR B 1 67 ? 8.367 1.997 -29.906 1 53.81 67 THR B C 1
ATOM 3984 O O . THR B 1 67 ? 8.703 0.953 -30.469 1 53.81 67 THR B O 1
ATOM 3987 N N . THR B 1 68 ? 9.336 2.908 -29.438 1 59.31 68 THR B N 1
ATOM 3988 C CA . THR B 1 68 ? 10.727 2.49 -29.406 1 59.31 68 THR B CA 1
ATOM 3989 C C . THR B 1 68 ? 11.141 2.084 -27.984 1 59.31 68 THR B C 1
ATOM 3991 O O . THR B 1 68 ? 11.102 2.9 -27.062 1 59.31 68 THR B O 1
ATOM 3994 N N . GLN B 1 69 ? 11.227 0.745 -27.703 1 73.88 69 GLN B N 1
ATOM 3995 C CA . GLN B 1 69 ? 11.492 0.247 -26.359 1 73.88 69 GLN B CA 1
ATOM 3996 C C . GLN B 1 69 ? 12.992 0.205 -26.078 1 73.88 69 GLN B C 1
ATOM 3998 O O . GLN B 1 69 ? 13.719 -0.6 -26.656 1 73.88 69 GLN B O 1
ATOM 4003 N N . THR B 1 70 ? 13.586 1.317 -25.5 1 85.69 70 THR B N 1
ATOM 4004 C CA . THR B 1 70 ? 14.945 1.316 -24.953 1 85.69 70 THR B CA 1
ATOM 4005 C C . THR B 1 70 ? 15.102 0.245 -23.891 1 85.69 70 THR B C 1
ATOM 4007 O O . THR B 1 70 ? 14.117 -0.337 -23.438 1 85.69 70 THR B O 1
ATOM 4010 N N . GLN B 1 71 ? 16.328 -0.07 -23.641 1 89.19 71 GLN B N 1
ATOM 4011 C CA . GLN B 1 71 ? 16.609 -1.035 -22.578 1 89.19 71 GLN B CA 1
ATOM 4012 C C . GLN B 1 71 ? 16.031 -0.564 -21.25 1 89.19 71 GLN B C 1
ATOM 4014 O O . GLN B 1 71 ? 15.57 -1.375 -20.453 1 89.19 71 GLN B O 1
ATOM 4019 N N . SER B 1 72 ? 16.109 0.707 -21.094 1 91.38 72 SER B N 1
ATOM 4020 C CA . SER B 1 72 ? 15.539 1.274 -19.875 1 91.38 72 SER B CA 1
ATOM 4021 C C . SER B 1 72 ? 14.039 1.021 -19.797 1 91.38 72 SER B C 1
ATOM 4023 O O . SER B 1 72 ? 13.516 0.669 -18.734 1 91.38 72 SER B O 1
ATOM 4025 N N . ASP B 1 73 ? 13.43 1.136 -20.906 1 91.5 73 ASP B N 1
ATOM 4026 C CA . ASP B 1 73 ? 11.992 0.879 -20.953 1 91.5 73 ASP B CA 1
ATOM 4027 C C . ASP B 1 73 ? 11.688 -0.581 -20.625 1 91.5 73 ASP B C 1
ATOM 4029 O O . ASP B 1 73 ? 10.695 -0.876 -19.953 1 91.5 73 ASP B O 1
ATOM 4033 N N . LEU B 1 74 ? 12.516 -1.383 -21.141 1 92.38 74 LEU B N 1
ATOM 4034 C CA . LEU B 1 74 ? 12.328 -2.809 -20.891 1 92.38 74 LEU B CA 1
ATOM 4035 C C . LEU B 1 74 ? 12.516 -3.133 -19.422 1 92.38 74 LEU B C 1
ATOM 4037 O O . LEU B 1 74 ? 11.766 -3.932 -18.859 1 92.38 74 LEU B O 1
ATOM 4041 N N . ARG B 1 75 ? 13.469 -2.504 -18.781 1 94.31 75 ARG B N 1
ATOM 4042 C CA . ARG B 1 75 ? 13.695 -2.701 -17.359 1 94.31 75 ARG B CA 1
ATOM 4043 C C . ARG B 1 75 ? 12.516 -2.189 -16.531 1 94.31 75 ARG B C 1
ATOM 4045 O O . ARG B 1 75 ? 12.109 -2.826 -15.562 1 94.31 75 ARG B O 1
ATOM 4052 N N . ILE B 1 76 ? 12.031 -1.107 -16.984 1 94.62 76 ILE B N 1
ATOM 4053 C CA . ILE B 1 76 ? 10.883 -0.528 -16.297 1 94.62 76 ILE B CA 1
ATOM 4054 C C . ILE B 1 76 ? 9.695 -1.477 -16.391 1 94.62 76 ILE B C 1
ATOM 4056 O O . ILE B 1 76 ? 9 -1.715 -15.398 1 94.62 76 ILE B O 1
ATOM 4060 N N . GLU B 1 77 ? 9.508 -2.029 -17.516 1 93.69 77 GLU B N 1
ATOM 4061 C CA . GLU B 1 77 ? 8.398 -2.965 -17.719 1 93.69 77 GLU B CA 1
ATOM 4062 C C . GLU B 1 77 ? 8.594 -4.23 -16.891 1 93.69 77 GLU B C 1
ATOM 4064 O O . GLU B 1 77 ? 7.625 -4.785 -16.359 1 93.69 77 GLU B O 1
ATOM 4069 N N . LEU B 1 78 ? 9.781 -4.68 -16.828 1 95 78 LEU B N 1
ATOM 4070 C CA . LEU B 1 78 ? 10.07 -5.855 -16.016 1 95 78 LEU B CA 1
ATOM 4071 C C . LEU B 1 78 ? 9.766 -5.586 -14.547 1 95 78 LEU B C 1
ATOM 4073 O O . LEU B 1 78 ? 9.086 -6.383 -13.898 1 95 78 LEU B O 1
ATOM 4077 N N . CYS B 1 79 ? 10.25 -4.453 -14.078 1 95.81 79 CYS B N 1
ATOM 4078 C CA . CYS B 1 79 ? 10.047 -4.094 -12.68 1 95.81 79 CYS B CA 1
ATOM 4079 C C . CYS B 1 79 ? 8.562 -3.91 -12.375 1 95.81 79 CYS B C 1
ATOM 4081 O O . CYS B 1 79 ? 8.109 -4.215 -11.266 1 95.81 79 CYS B O 1
ATOM 4083 N N . LYS B 1 80 ? 7.883 -3.424 -13.336 1 95.12 80 LYS B N 1
ATOM 4084 C CA . LYS B 1 80 ? 6.438 -3.268 -13.203 1 95.12 80 LYS B CA 1
ATOM 4085 C C . LYS B 1 80 ? 5.762 -4.609 -12.945 1 95.12 80 LYS B C 1
ATOM 4087 O O . LYS B 1 80 ? 4.809 -4.691 -12.164 1 95.12 80 LYS B O 1
ATOM 4092 N N . CYS B 1 81 ? 6.266 -5.664 -13.5 1 94.69 81 CYS B N 1
ATOM 4093 C CA . CYS B 1 81 ? 5.688 -6.992 -13.367 1 94.69 81 CYS B CA 1
ATOM 4094 C C . CYS B 1 81 ? 6.047 -7.609 -12.016 1 94.69 81 CYS B C 1
ATOM 4096 O O . CYS B 1 81 ? 5.441 -8.602 -11.602 1 94.69 81 CYS B O 1
ATOM 4098 N N . LEU B 1 82 ? 6.949 -7.035 -11.344 1 97.06 82 LEU B N 1
ATOM 4099 C CA . LEU B 1 82 ? 7.465 -7.672 -10.133 1 97.06 82 LEU B CA 1
ATOM 4100 C C . LEU B 1 82 ? 6.711 -7.184 -8.898 1 97.06 82 LEU B C 1
ATOM 4102 O O . LEU B 1 82 ? 6.887 -7.727 -7.805 1 97.06 82 LEU B O 1
ATOM 4106 N N . VAL B 1 83 ? 5.879 -6.234 -9.031 1 96.88 83 VAL B N 1
ATOM 4107 C CA . VAL B 1 83 ? 5.254 -5.637 -7.855 1 96.88 83 VAL B CA 1
ATOM 4108 C C . VAL B 1 83 ? 3.902 -6.297 -7.598 1 96.88 83 VAL B C 1
ATOM 4110 O O . VAL B 1 83 ? 3.25 -6.777 -8.531 1 96.88 83 VAL B O 1
ATOM 4113 N N . TYR B 1 84 ? 3.479 -6.363 -6.395 1 97.44 84 TYR B N 1
ATOM 4114 C CA . TYR B 1 84 ? 2.188 -6.887 -5.969 1 97.44 84 TYR B CA 1
ATOM 4115 C C . TYR B 1 84 ? 1.77 -6.289 -4.629 1 97.44 84 TYR B C 1
ATOM 4117 O O . TYR B 1 84 ? 2.537 -5.555 -4.004 1 97.44 84 TYR B O 1
ATOM 4125 N N . HIS B 1 85 ? 0.548 -6.496 -4.199 1 98.25 85 HIS B N 1
ATOM 4126 C CA . HIS B 1 85 ? 0.001 -5.957 -2.959 1 98.25 85 HIS B CA 1
ATOM 4127 C C . HIS B 1 85 ? -0.339 -7.074 -1.976 1 98.25 85 HIS B C 1
ATOM 4129 O O . HIS B 1 85 ? -0.879 -8.109 -2.369 1 98.25 85 HIS B O 1
ATOM 4135 N N . GLN B 1 86 ? 0.055 -6.84 -0.758 1 98.62 86 GLN B N 1
ATOM 4136 C CA . GLN B 1 86 ? -0.11 -7.891 0.242 1 98.62 86 GLN B CA 1
ATOM 4137 C C . GLN B 1 86 ? -0.611 -7.316 1.564 1 98.62 86 GLN B C 1
ATOM 4139 O O . GLN B 1 86 ? -0.239 -6.203 1.946 1 98.62 86 GLN B O 1
ATOM 4144 N N . HIS B 1 87 ? -1.462 -8.062 2.207 1 98.56 87 HIS B N 1
ATOM 4145 C CA . HIS B 1 87 ? -1.817 -7.832 3.604 1 98.56 87 HIS B CA 1
ATOM 4146 C C . HIS B 1 87 ? -2.029 -9.156 4.34 1 98.56 87 HIS B C 1
ATOM 4148 O O . HIS B 1 87 ? -2.633 -10.078 3.793 1 98.56 87 HIS B O 1
ATOM 4154 N N . PRO B 1 88 ? -1.667 -9.32 5.559 1 96.69 88 PRO B N 1
ATOM 4155 C CA . PRO B 1 88 ? -0.774 -8.43 6.301 1 96.69 88 PRO B CA 1
ATOM 4156 C C . PRO B 1 88 ? 0.651 -8.43 5.75 1 96.69 88 PRO B C 1
ATOM 4158 O O . PRO B 1 88 ? 0.988 -9.258 4.898 1 96.69 88 PRO B O 1
ATOM 4161 N N . SER B 1 89 ? 1.366 -7.41 6.113 1 95.19 89 SER B N 1
ATOM 4162 C CA . SER B 1 89 ? 2.783 -7.309 5.781 1 95.19 89 SER B CA 1
ATOM 4163 C C . SER B 1 89 ? 3.609 -6.906 6.996 1 95.19 89 SER B C 1
ATOM 4165 O O . SER B 1 89 ? 3.596 -5.742 7.402 1 95.19 89 SER B O 1
ATOM 4167 N N . VAL B 1 90 ? 4.184 -7.824 7.629 1 91.31 90 VAL B N 1
ATOM 4168 C CA . VAL B 1 90 ? 5.078 -7.637 8.766 1 91.31 90 VAL B CA 1
ATOM 4169 C C . VAL B 1 90 ? 6.477 -8.125 8.406 1 91.31 90 VAL B C 1
ATOM 4171 O O . VAL B 1 90 ? 6.668 -9.305 8.094 1 91.31 90 VAL B O 1
ATOM 4174 N N . PRO B 1 91 ? 7.445 -7.324 8.516 1 90.62 91 PRO B N 1
ATOM 4175 C CA . PRO B 1 91 ? 8.758 -7.605 7.926 1 90.62 91 PRO B CA 1
ATOM 4176 C C . PRO B 1 91 ? 9.406 -8.859 8.5 1 90.62 91 PRO B C 1
ATOM 4178 O O . PRO B 1 91 ? 10.172 -9.539 7.805 1 90.62 91 PRO B O 1
ATOM 4181 N N . TRP B 1 92 ? 9.141 -9.227 9.695 1 87.94 92 TRP B N 1
ATOM 4182 C CA . TRP B 1 92 ? 9.859 -10.352 10.289 1 87.94 92 TRP B CA 1
ATOM 4183 C C . TRP B 1 92 ? 9.023 -11.625 10.219 1 87.94 92 TRP B C 1
ATOM 4185 O O . TRP B 1 92 ? 9.422 -12.672 10.742 1 87.94 92 TRP B O 1
ATOM 4195 N N . PHE B 1 93 ? 7.887 -11.602 9.531 1 86.06 93 PHE B N 1
ATOM 4196 C CA . PHE B 1 93 ? 7.066 -12.781 9.289 1 86.06 93 PHE B CA 1
ATOM 4197 C C . PHE B 1 93 ? 7.148 -13.211 7.828 1 86.06 93 PHE B C 1
ATOM 4199 O O . PHE B 1 93 ? 7.062 -12.375 6.926 1 86.06 93 PHE B O 1
ATOM 4206 N N . LYS B 1 94 ? 7.402 -14.469 7.652 1 86.62 94 LYS B N 1
ATOM 4207 C CA . LYS B 1 94 ? 7.172 -15.031 6.324 1 86.62 94 LYS B CA 1
ATOM 4208 C C . LYS B 1 94 ? 5.699 -15.391 6.129 1 86.62 94 LYS B C 1
ATOM 4210 O O . LYS B 1 94 ? 5.207 -16.344 6.723 1 86.62 94 LYS B O 1
ATOM 4215 N N . LEU B 1 95 ? 5.109 -14.648 5.301 1 91.62 95 LEU B N 1
ATOM 4216 C CA . LEU B 1 95 ? 3.654 -14.758 5.266 1 91.62 95 LEU B CA 1
ATOM 4217 C C . LEU B 1 95 ? 3.193 -15.422 3.971 1 91.62 95 LEU B C 1
ATOM 4219 O O . LEU B 1 95 ? 2.002 -15.406 3.652 1 91.62 95 LEU B O 1
ATOM 4223 N N . PHE B 1 96 ? 4.105 -15.938 3.191 1 92.31 96 PHE B N 1
ATOM 4224 C CA . PHE B 1 96 ? 3.822 -16.797 2.051 1 92.31 96 PHE B CA 1
ATOM 4225 C C . PHE B 1 96 ? 5.012 -17.703 1.751 1 92.31 96 PHE B C 1
ATOM 4227 O O . PHE B 1 96 ? 6.152 -17.234 1.675 1 92.31 96 PHE B O 1
ATOM 4234 N N . PRO B 1 97 ? 4.812 -18.922 1.508 1 89.62 97 PRO B N 1
ATOM 4235 C CA . PRO B 1 97 ? 3.539 -19.625 1.693 1 89.62 97 PRO B CA 1
ATOM 4236 C C . PRO B 1 97 ? 3.166 -19.797 3.164 1 89.62 97 PRO B C 1
ATOM 4238 O O . PRO B 1 97 ? 4 -19.578 4.047 1 89.62 97 PRO B O 1
ATOM 4241 N N . ARG B 1 98 ? 1.886 -20 3.453 1 88.31 98 ARG B N 1
ATOM 4242 C CA . ARG B 1 98 ? 1.39 -20.125 4.82 1 88.31 98 ARG B CA 1
ATOM 4243 C C . ARG B 1 98 ? 1.306 -21.594 5.25 1 88.31 98 ARG B C 1
ATOM 4245 O O . ARG B 1 98 ? 1.168 -21.875 6.438 1 88.31 98 ARG B O 1
ATOM 4252 N N . PHE B 1 99 ? 1.275 -22.422 4.391 1 76.12 99 PHE B N 1
ATOM 4253 C CA . PHE B 1 99 ? 1.139 -23.844 4.727 1 76.12 99 PHE B CA 1
ATOM 4254 C C . PHE B 1 99 ? 2.057 -24.688 3.861 1 76.12 99 PHE B C 1
ATOM 4256 O O . PHE B 1 99 ? 2.436 -24.297 2.76 1 76.12 99 PHE B O 1
ATOM 4263 N N . GLY B 1 100 ? 2.516 -25.766 4.449 1 65.62 100 GLY B N 1
ATOM 4264 C CA . GLY B 1 100 ? 3.361 -26.688 3.721 1 65.62 100 GLY B CA 1
ATOM 4265 C C . GLY B 1 100 ? 4.797 -26.703 4.211 1 65.62 100 GLY B C 1
ATOM 4266 O O . GLY B 1 100 ? 5.133 -26.016 5.18 1 65.62 100 GLY B O 1
ATOM 4267 N N . SER B 1 101 ? 5.516 -27.484 3.719 1 58.06 101 SER B N 1
ATOM 4268 C CA . SER B 1 101 ? 6.902 -27.703 4.129 1 58.06 101 SER B CA 1
ATOM 4269 C C . SER B 1 101 ? 7.727 -26.422 3.973 1 58.06 101 SER B C 1
ATOM 4271 O O . SER B 1 101 ? 8.742 -26.25 4.648 1 58.06 101 SER B O 1
ATOM 4273 N N . ASP B 1 102 ? 7.211 -25.672 3.158 1 58.94 102 ASP B N 1
ATOM 4274 C CA . ASP B 1 102 ? 7.949 -24.453 2.867 1 58.94 102 ASP B CA 1
ATOM 4275 C C . ASP B 1 102 ? 7.84 -23.453 4.02 1 58.94 102 ASP B C 1
ATOM 4277 O O . ASP B 1 102 ? 8.578 -22.469 4.066 1 58.94 102 ASP B O 1
ATOM 4281 N N . CYS B 1 103 ? 6.863 -23.625 4.832 1 60.56 103 CYS B N 1
ATOM 4282 C CA . CYS B 1 103 ? 6.672 -22.719 5.961 1 60.56 103 CYS B CA 1
ATOM 4283 C C . CYS B 1 103 ? 7.605 -23.078 7.109 1 60.56 103 CYS B C 1
ATOM 4285 O O . CYS B 1 103 ? 7.559 -22.453 8.172 1 60.56 103 CYS B O 1
ATOM 4287 N N . ARG B 1 104 ? 8.406 -24.078 6.816 1 52.88 104 ARG B N 1
ATOM 4288 C CA . ARG B 1 104 ? 9.258 -24.531 7.906 1 52.88 104 ARG B CA 1
ATOM 4289 C C . ARG B 1 104 ? 10.281 -23.469 8.289 1 52.88 104 ARG B C 1
ATOM 4291 O O . ARG B 1 104 ? 10.828 -22.781 7.418 1 52.88 104 ARG B O 1
ATOM 4298 N N . LEU B 1 105 ? 10.078 -23.078 9.453 1 53.5 105 LEU B N 1
ATOM 4299 C CA . LEU B 1 105 ? 10.93 -22.078 10.086 1 53.5 105 LEU B CA 1
ATOM 4300 C C . LEU B 1 105 ? 12.406 -22.344 9.797 1 53.5 105 LEU B C 1
ATOM 4302 O O . LEU B 1 105 ? 12.836 -23.5 9.797 1 53.5 105 LEU B O 1
ATOM 4306 N N . VAL B 1 106 ? 12.953 -21.484 9.016 1 49.5 106 VAL B N 1
ATOM 4307 C CA . VAL B 1 106 ? 14.414 -21.547 8.953 1 49.5 106 VAL B CA 1
ATOM 4308 C C . VAL B 1 106 ? 14.977 -21.766 10.352 1 49.5 106 VAL B C 1
ATOM 4310 O O . VAL B 1 106 ? 14.57 -21.094 11.305 1 49.5 106 VAL B O 1
ATOM 4313 N N . PRO B 1 107 ? 15.641 -22.828 10.523 1 48.62 107 PRO B N 1
ATOM 4314 C CA . PRO B 1 107 ? 16.297 -23.016 11.82 1 48.62 107 PRO B CA 1
ATOM 4315 C C . PRO B 1 107 ? 17 -21.75 12.297 1 48.62 107 PRO B C 1
ATOM 4317 O O . PRO B 1 107 ? 17.734 -21.109 11.531 1 48.62 107 PRO B O 1
ATOM 4320 N N . GLY B 1 108 ? 16.625 -21.219 13.461 1 49.5 108 GLY B N 1
ATOM 4321 C CA . GLY B 1 108 ? 17.297 -20.094 14.086 1 49.5 108 GLY B CA 1
ATOM 4322 C C . GLY B 1 108 ? 16.469 -18.812 14.062 1 49.5 108 GLY B C 1
ATOM 4323 O O . GLY B 1 108 ? 16.797 -17.844 14.758 1 49.5 108 GLY B O 1
ATOM 4324 N N . ILE B 1 109 ? 15.758 -18.766 12.977 1 52.09 109 ILE B N 1
ATOM 4325 C CA . ILE B 1 109 ? 15.008 -17.516 12.961 1 52.09 109 ILE B CA 1
ATOM 4326 C C . ILE B 1 109 ? 13.773 -17.641 13.844 1 52.09 109 ILE B C 1
ATOM 4328 O O . ILE B 1 109 ? 12.883 -18.453 13.57 1 52.09 109 ILE B O 1
ATOM 4332 N N . THR B 1 110 ? 13.969 -17.359 15.039 1 52.84 110 THR B N 1
ATOM 4333 C CA . THR B 1 110 ? 12.875 -17.328 16 1 52.84 110 THR B CA 1
ATOM 4334 C C . THR B 1 110 ? 11.836 -16.281 15.625 1 52.84 110 THR B C 1
ATOM 4336 O O . THR B 1 110 ? 12.133 -15.086 15.633 1 52.84 110 THR B O 1
ATOM 4339 N N . THR B 1 111 ? 10.969 -16.641 14.68 1 60.03 111 THR B N 1
ATOM 4340 C CA . THR B 1 111 ? 9.867 -15.703 14.484 1 60.03 111 THR B CA 1
ATOM 4341 C C . THR B 1 111 ? 8.953 -15.68 15.711 1 60.03 111 THR B C 1
ATOM 4343 O O . THR B 1 111 ? 8.641 -16.734 16.281 1 60.03 111 THR B O 1
ATOM 4346 N N . GLU B 1 112 ? 9 -14.594 16.5 1 65.69 112 GLU B N 1
ATOM 4347 C CA . GLU B 1 112 ? 8.125 -14.438 17.656 1 65.69 112 GLU B CA 1
ATOM 4348 C C . GLU B 1 112 ? 6.684 -14.188 17.219 1 65.69 112 GLU B C 1
ATOM 4350 O O . GLU B 1 112 ? 6.398 -13.219 16.516 1 65.69 112 GLU B O 1
ATOM 4355 N N . PRO B 1 113 ? 5.883 -15.219 17.562 1 67.31 113 PRO B N 1
ATOM 4356 C CA . PRO B 1 113 ? 4.461 -15 17.297 1 67.31 113 PRO B CA 1
ATOM 4357 C C . PRO B 1 113 ? 3.912 -13.75 17.969 1 67.31 113 PRO B C 1
ATOM 4359 O O . PRO B 1 113 ? 4.586 -13.156 18.812 1 67.31 113 PRO B O 1
ATOM 4362 N N . LEU B 1 114 ? 2.783 -13.367 17.406 1 77.19 114 LEU B N 1
ATOM 4363 C CA . LEU B 1 114 ? 2.094 -12.281 18.094 1 77.19 114 LEU B CA 1
ATOM 4364 C C . LEU B 1 114 ? 1.741 -12.68 19.516 1 77.19 114 LEU B C 1
ATOM 4366 O O . LEU B 1 114 ? 1.112 -13.719 19.75 1 77.19 114 LEU B O 1
ATOM 4370 N N . SER B 1 115 ? 2.229 -12.047 20.422 1 73.06 115 SER B N 1
ATOM 4371 C CA . SER B 1 115 ? 2.182 -12.508 21.812 1 73.06 115 SER B CA 1
ATOM 4372 C C . SER B 1 115 ? 0.979 -11.93 22.547 1 73.06 115 SER B C 1
ATOM 4374 O O . SER B 1 115 ? 0.322 -12.633 23.312 1 73.06 115 SER B O 1
ATOM 4376 N N . THR B 1 116 ? 0.583 -10.766 22.234 1 82.38 116 THR B N 1
ATOM 4377 C CA . THR B 1 116 ? -0.437 -10.125 23.047 1 82.38 116 THR B CA 1
ATOM 4378 C C . THR B 1 116 ? -1.805 -10.203 22.375 1 82.38 116 THR B C 1
ATOM 4380 O O . THR B 1 116 ? -1.9 -10.18 21.141 1 82.38 116 THR B O 1
ATOM 4383 N N . GLU B 1 117 ? -2.764 -10.305 23.188 1 87.19 117 GLU B N 1
ATOM 4384 C CA . GLU B 1 117 ? -4.141 -10.336 22.703 1 87.19 117 GLU B CA 1
ATOM 4385 C C . GLU B 1 117 ? -4.496 -9.031 21.984 1 87.19 117 GLU B C 1
ATOM 4387 O O . GLU B 1 117 ? -5.262 -9.039 21.016 1 87.19 117 GLU B O 1
ATOM 4392 N N . HIS B 1 118 ? -3.945 -8.047 22.469 1 87.12 118 HIS B N 1
ATOM 4393 C CA . HIS B 1 118 ? -4.18 -6.75 21.844 1 87.12 118 HIS B CA 1
ATOM 4394 C C . HIS B 1 118 ? -3.65 -6.727 20.406 1 87.12 118 HIS B C 1
ATOM 4396 O O . HIS B 1 118 ? -4.352 -6.293 19.5 1 87.12 118 HIS B O 1
ATOM 4402 N N . ALA B 1 119 ? -2.486 -7.203 20.266 1 88.12 119 ALA B N 1
ATOM 4403 C CA . ALA B 1 119 ? -1.875 -7.246 18.938 1 88.12 119 ALA B CA 1
ATOM 4404 C C . ALA B 1 119 ? -2.68 -8.133 18 1 88.12 119 ALA B C 1
ATOM 4406 O O . ALA B 1 119 ? -2.871 -7.789 16.828 1 88.12 119 ALA B O 1
ATOM 4407 N N . LYS B 1 120 ? -3.152 -9.195 18.516 1 90.69 120 LYS B N 1
ATOM 4408 C CA . LYS B 1 120 ? -3.945 -10.125 17.703 1 90.69 120 LYS B CA 1
ATOM 4409 C C . LYS B 1 120 ? -5.25 -9.484 17.25 1 90.69 120 LYS B C 1
ATOM 4411 O O . LYS B 1 120 ? -5.641 -9.609 16.094 1 90.69 120 LYS B O 1
ATOM 4416 N N . THR B 1 121 ? -5.855 -8.836 18.172 1 92.56 121 THR B N 1
ATOM 4417 C CA . THR B 1 121 ? -7.121 -8.172 17.875 1 92.56 121 THR B CA 1
ATOM 4418 C C . THR B 1 121 ? -6.922 -7.066 16.844 1 92.56 121 THR B C 1
ATOM 4420 O O . THR B 1 121 ? -7.691 -6.957 15.883 1 92.56 121 THR B O 1
ATOM 4423 N N . CYS B 1 122 ? -5.875 -6.262 17 1 92.88 122 CYS B N 1
ATOM 4424 C CA . CYS B 1 122 ? -5.57 -5.195 16.062 1 92.88 122 CYS B CA 1
ATOM 4425 C C . CYS B 1 122 ? -5.258 -5.758 14.672 1 92.88 122 CYS B C 1
ATOM 4427 O O . CYS B 1 122 ? -5.703 -5.215 13.664 1 92.88 122 CYS B O 1
ATOM 4429 N N . MET B 1 123 ? -4.516 -6.801 14.68 1 93.69 123 MET B N 1
ATOM 4430 C CA . MET B 1 123 ? -4.145 -7.445 13.422 1 93.69 123 MET B CA 1
ATOM 4431 C C . MET B 1 123 ? -5.375 -7.98 12.703 1 93.69 123 MET B C 1
ATOM 4433 O O . MET B 1 123 ? -5.516 -7.801 11.492 1 93.69 123 MET B O 1
ATOM 4437 N N . TYR B 1 124 ? -6.223 -8.562 13.445 1 95.44 124 TYR B N 1
ATOM 4438 C CA . TYR B 1 124 ? -7.438 -9.117 12.852 1 95.44 124 TYR B CA 1
ATOM 4439 C C . TYR B 1 124 ? -8.328 -8.016 12.312 1 95.44 124 TYR B C 1
ATOM 4441 O O . TYR B 1 124 ? -8.891 -8.141 11.219 1 95.44 124 TYR B O 1
ATOM 4449 N N . ASP B 1 125 ? -8.508 -6.973 13.07 1 95.81 125 ASP B N 1
ATOM 4450 C CA . ASP B 1 125 ? -9.328 -5.855 12.617 1 95.81 125 ASP B CA 1
ATOM 4451 C C . ASP B 1 125 ? -8.781 -5.262 11.32 1 95.81 125 ASP B C 1
ATOM 4453 O O . ASP B 1 125 ? -9.547 -4.949 10.406 1 95.81 125 ASP B O 1
ATOM 4457 N N . SER B 1 126 ? -7.52 -5.117 11.305 1 96.75 126 SER B N 1
ATOM 4458 C CA . SER B 1 126 ? -6.867 -4.617 10.102 1 96.75 126 SER B CA 1
ATOM 4459 C C . SER B 1 126 ? -7.086 -5.559 8.922 1 96.75 126 SER B C 1
ATOM 4461 O O . SER B 1 126 ? -7.355 -5.109 7.805 1 96.75 126 SER B O 1
ATOM 4463 N N . TRP B 1 127 ? -6.992 -6.777 9.141 1 97.75 127 TRP B N 1
ATOM 4464 C CA . TRP B 1 127 ? -7.18 -7.785 8.102 1 97.75 127 TRP B CA 1
ATOM 4465 C C . TRP B 1 127 ? -8.617 -7.785 7.59 1 97.75 127 TRP B C 1
ATOM 4467 O O . TRP B 1 127 ? -8.852 -7.875 6.383 1 97.75 127 TRP B O 1
ATOM 4477 N N . ALA B 1 128 ? -9.531 -7.707 8.523 1 97.62 128 ALA B N 1
ATOM 4478 C CA . ALA B 1 128 ? -10.945 -7.691 8.148 1 97.62 128 ALA B CA 1
ATOM 4479 C C . ALA B 1 128 ? -11.25 -6.516 7.227 1 97.62 128 ALA B C 1
ATOM 4481 O O . ALA B 1 128 ? -11.969 -6.672 6.234 1 97.62 128 ALA B O 1
ATOM 4482 N N . ALA B 1 129 ? -10.703 -5.41 7.547 1 97.19 129 ALA B N 1
ATOM 4483 C CA . ALA B 1 129 ? -10.883 -4.234 6.699 1 97.19 129 ALA B CA 1
ATOM 4484 C C . ALA B 1 129 ? -10.266 -4.453 5.32 1 97.19 129 ALA B C 1
ATOM 4486 O O . ALA B 1 129 ? -10.852 -4.074 4.305 1 97.19 129 ALA B O 1
ATOM 4487 N N . ALA B 1 130 ? -9.109 -5.016 5.312 1 98.44 130 ALA B N 1
ATOM 4488 C CA . ALA B 1 130 ? -8.414 -5.312 4.059 1 98.44 130 ALA B CA 1
ATOM 4489 C C . ALA B 1 130 ? -9.219 -6.289 3.205 1 98.44 130 ALA B C 1
ATOM 4491 O O . ALA B 1 130 ? -9.367 -6.09 1.997 1 98.44 130 ALA B O 1
ATOM 4492 N N . PHE B 1 131 ? -9.727 -7.324 3.854 1 98.44 131 PHE B N 1
ATOM 4493 C CA . PHE B 1 131 ? -10.516 -8.328 3.154 1 98.44 131 PHE B CA 1
ATOM 4494 C C . PHE B 1 131 ? -11.789 -7.723 2.59 1 98.44 131 PHE B C 1
ATOM 4496 O O . PHE B 1 131 ? -12.148 -7.98 1.439 1 98.44 131 PHE B O 1
ATOM 4503 N N . ARG B 1 132 ? -12.406 -6.902 3.318 1 98 132 ARG B N 1
ATOM 4504 C CA . ARG B 1 132 ? -13.602 -6.211 2.844 1 98 132 ARG B CA 1
ATOM 4505 C C . ARG B 1 132 ? -13.281 -5.336 1.634 1 98 132 ARG B C 1
ATOM 4507 O O . ARG B 1 132 ? -14.023 -5.34 0.648 1 98 132 ARG B O 1
ATOM 4514 N N . SER B 1 133 ? -12.25 -4.68 1.755 1 98.19 133 SER B N 1
ATOM 4515 C CA . SER B 1 133 ? -11.836 -3.799 0.667 1 98.19 133 SER B CA 1
ATOM 4516 C C . SER B 1 133 ? -11.547 -4.594 -0.605 1 98.19 133 SER B C 1
ATOM 4518 O O . SER B 1 133 ? -12.031 -4.238 -1.685 1 98.19 133 SER B O 1
ATOM 4520 N N . SER B 1 134 ? -10.82 -5.652 -0.499 1 98.19 134 SER B N 1
ATOM 4521 C CA . SER B 1 134 ? -10.477 -6.48 -1.651 1 98.19 134 SER B CA 1
ATOM 4522 C C . SER B 1 134 ? -11.727 -7.066 -2.301 1 98.19 134 SER B C 1
ATOM 4524 O O . SER B 1 134 ? -11.844 -7.078 -3.527 1 98.19 134 SER B O 1
ATOM 4526 N N . TYR B 1 135 ? -12.617 -7.5 -1.491 1 98.19 135 TYR B N 1
ATOM 4527 C CA . TYR B 1 135 ? -13.836 -8.109 -2.006 1 98.19 135 TYR B CA 1
ATOM 4528 C C . TYR B 1 135 ? -14.703 -7.082 -2.719 1 98.19 135 TYR B C 1
ATOM 4530 O O . TYR B 1 135 ? -15.281 -7.367 -3.77 1 98.19 135 TYR B O 1
ATOM 4538 N N . GLN B 1 136 ? -14.797 -5.926 -2.15 1 97.25 136 GLN B N 1
ATOM 4539 C CA . GLN B 1 136 ? -15.586 -4.875 -2.791 1 97.25 136 GLN B CA 1
ATOM 4540 C C . GLN B 1 136 ? -14.977 -4.473 -4.129 1 97.25 136 GLN B C 1
ATOM 4542 O O . GLN B 1 136 ? -15.695 -4.215 -5.094 1 97.25 136 GLN B O 1
ATOM 4547 N N . LEU B 1 137 ? -13.695 -4.359 -4.156 1 97.38 137 LEU B N 1
ATOM 4548 C CA . LEU B 1 137 ? -13.016 -4.062 -5.41 1 97.38 137 LEU B CA 1
ATOM 4549 C C . LEU B 1 137 ? -13.32 -5.129 -6.461 1 97.38 137 LEU B C 1
ATOM 4551 O O . LEU B 1 137 ? -13.562 -4.805 -7.625 1 97.38 137 LEU B O 1
ATOM 4555 N N . LEU B 1 138 ? -13.305 -6.309 -6.027 1 96.94 138 LEU B N 1
ATOM 4556 C CA . LEU B 1 138 ? -13.594 -7.426 -6.922 1 96.94 138 LEU B CA 1
ATOM 4557 C C . LEU B 1 138 ? -15.016 -7.34 -7.461 1 96.94 138 LEU B C 1
ATOM 4559 O O . LEU B 1 138 ? -15.242 -7.508 -8.664 1 96.94 138 LEU B O 1
ATOM 4563 N N . ARG B 1 139 ? -15.914 -7.094 -6.617 1 95.12 139 ARG B N 1
ATOM 4564 C CA . ARG B 1 139 ? -17.328 -7.027 -6.977 1 95.12 139 ARG B CA 1
ATOM 4565 C C . ARG B 1 139 ? -17.578 -5.922 -7.992 1 95.12 139 ARG B C 1
ATOM 4567 O O . ARG B 1 139 ? -18.453 -6.047 -8.852 1 95.12 139 ARG B O 1
ATOM 4574 N N . GLU B 1 140 ? -16.812 -4.875 -7.875 1 93.62 140 GLU B N 1
ATOM 4575 C CA . GLU B 1 140 ? -16.969 -3.73 -8.766 1 93.62 140 GLU B CA 1
ATOM 4576 C C . GLU B 1 140 ? -16.125 -3.879 -10.023 1 93.62 140 GLU B C 1
ATOM 4578 O O . GLU B 1 140 ? -15.992 -2.938 -10.805 1 93.62 140 GLU B O 1
ATOM 4583 N N . ASN B 1 141 ? -15.484 -5.027 -10.172 1 93.12 141 ASN B N 1
ATOM 4584 C CA . ASN B 1 141 ? -14.617 -5.324 -11.305 1 93.12 141 ASN B CA 1
ATOM 4585 C C . ASN B 1 141 ? -13.438 -4.367 -11.367 1 93.12 141 ASN B C 1
ATOM 4587 O O . ASN B 1 141 ? -12.984 -4 -12.453 1 93.12 141 ASN B O 1
ATOM 4591 N N . LEU B 1 142 ? -13.016 -3.902 -10.227 1 94.94 142 LEU B N 1
ATOM 4592 C CA . LEU B 1 142 ? -11.844 -3.041 -10.125 1 94.94 142 LEU B CA 1
ATOM 4593 C C . LEU B 1 142 ? -10.609 -3.848 -9.734 1 94.94 142 LEU B C 1
ATOM 4595 O O . LEU B 1 142 ? -9.484 -3.348 -9.82 1 94.94 142 LEU B O 1
ATOM 4599 N N . CYS B 1 143 ? -10.812 -4.988 -9.273 1 96.12 143 CYS B N 1
ATOM 4600 C CA . CYS B 1 143 ? -9.797 -6 -9.031 1 96.12 143 CYS B CA 1
ATOM 4601 C C . CYS B 1 143 ? -10.125 -7.297 -9.758 1 96.12 143 CYS B C 1
ATOM 4603 O O . CYS B 1 143 ? -11.219 -7.844 -9.586 1 96.12 143 CYS B O 1
ATOM 4605 N N . PRO B 1 144 ? -9.203 -7.793 -10.555 1 95.38 144 PRO B N 1
ATOM 4606 C CA . PRO B 1 144 ? -9.531 -8.984 -11.344 1 95.38 144 PRO B CA 1
ATOM 4607 C C . PRO B 1 144 ? -9.625 -10.25 -10.484 1 95.38 144 PRO B C 1
ATOM 4609 O O . PRO B 1 144 ? -10.523 -11.07 -10.688 1 95.38 144 PRO B O 1
ATOM 4612 N N . TYR B 1 145 ? -8.711 -10.398 -9.617 1 96.81 145 TYR B N 1
ATOM 4613 C CA . TYR B 1 145 ? -8.672 -11.547 -8.727 1 96.81 145 TYR B CA 1
ATOM 4614 C C . TYR B 1 145 ? -7.785 -11.266 -7.516 1 96.81 145 TYR B C 1
ATOM 4616 O O . TYR B 1 145 ? -6.996 -10.32 -7.523 1 96.81 145 TYR B O 1
ATOM 4624 N N . PHE B 1 146 ? -7.938 -12.023 -6.504 1 98.25 146 PHE B N 1
ATOM 4625 C CA . PHE B 1 146 ? -6.996 -12.031 -5.391 1 98.25 146 PHE B CA 1
ATOM 4626 C C . PHE B 1 146 ? -7 -13.375 -4.676 1 98.25 146 PHE B C 1
ATOM 4628 O O . PHE B 1 146 ? -7.93 -14.164 -4.84 1 98.25 146 PHE B O 1
ATOM 4635 N N . TYR B 1 147 ? -5.93 -13.664 -3.965 1 98.62 147 TYR B N 1
ATOM 4636 C CA . TYR B 1 147 ? -5.797 -14.898 -3.203 1 98.62 147 TYR B CA 1
ATOM 4637 C C . TYR B 1 147 ? -5.848 -14.625 -1.705 1 98.62 147 TYR B C 1
ATOM 4639 O O . TYR B 1 147 ? -5.352 -13.602 -1.236 1 98.62 147 TYR B O 1
ATOM 4647 N N . ILE B 1 148 ? -6.488 -15.5 -0.997 1 98.12 148 ILE B N 1
ATOM 4648 C CA . ILE B 1 148 ? -6.387 -15.578 0.456 1 98.12 148 ILE B CA 1
ATOM 4649 C C . ILE B 1 148 ? -5.629 -16.844 0.856 1 98.12 148 ILE B C 1
ATOM 4651 O O . ILE B 1 148 ? -6.102 -17.953 0.632 1 98.12 148 ILE B O 1
ATOM 4655 N N . CYS B 1 149 ? -4.43 -16.656 1.412 1 96.44 149 CYS B N 1
ATOM 4656 C CA . CYS B 1 149 ? -3.596 -17.781 1.824 1 96.44 149 CYS B CA 1
ATOM 4657 C C . CYS B 1 149 ? -3.662 -17.984 3.332 1 96.44 149 CYS B C 1
ATOM 4659 O O . CYS B 1 149 ? -2.99 -17.281 4.09 1 96.44 149 CYS B O 1
ATOM 4661 N N . ALA B 1 150 ? -4.418 -18.938 3.73 1 93.62 150 ALA B N 1
ATOM 4662 C CA . ALA B 1 150 ? -4.562 -19.281 5.145 1 93.62 150 ALA B CA 1
ATOM 4663 C C . ALA B 1 150 ? -3.672 -20.453 5.523 1 93.62 150 ALA B C 1
ATOM 4665 O O . ALA B 1 150 ? -2.9 -20.953 4.695 1 93.62 150 ALA B O 1
ATOM 4666 N N . GLN B 1 151 ? -3.721 -20.859 6.727 1 85.5 151 GLN B N 1
ATOM 4667 C CA . GLN B 1 151 ? -2.891 -21.953 7.215 1 85.5 151 GLN B CA 1
ATOM 4668 C C . GLN B 1 151 ? -3.395 -23.297 6.695 1 85.5 151 GLN B C 1
ATOM 4670 O O . GLN B 1 151 ? -2.605 -24.219 6.492 1 85.5 151 GLN B O 1
ATOM 4675 N N . GLN B 1 152 ? -4.699 -23.359 6.402 1 84.56 152 GLN B N 1
ATOM 4676 C CA . GLN B 1 152 ? -5.258 -24.656 6.062 1 84.56 152 GLN B CA 1
ATOM 4677 C C . GLN B 1 152 ? -5.797 -24.672 4.637 1 84.56 152 GLN B C 1
ATOM 4679 O O . GLN B 1 152 ? -6.129 -25.734 4.102 1 84.56 152 GLN B O 1
ATOM 4684 N N . TYR B 1 153 ? -5.895 -23.547 4.098 1 90.5 153 TYR B N 1
ATOM 4685 C CA . TYR B 1 153 ? -6.445 -23.5 2.748 1 90.5 153 TYR B CA 1
ATOM 4686 C C . TYR B 1 153 ? -5.988 -22.234 2.025 1 90.5 153 TYR B C 1
ATOM 4688 O O . TYR B 1 153 ? -5.449 -21.312 2.646 1 90.5 153 TYR B O 1
ATOM 4696 N N . THR B 1 154 ? -6.117 -22.219 0.762 1 94.81 154 THR B N 1
ATOM 4697 C CA . THR B 1 154 ? -6.004 -21.047 -0.09 1 94.81 154 THR B CA 1
ATOM 4698 C C . THR B 1 154 ? -7.297 -20.812 -0.871 1 94.81 154 THR B C 1
ATOM 4700 O O . THR B 1 154 ? -7.898 -21.766 -1.378 1 94.81 154 THR B O 1
ATOM 4703 N N . ALA B 1 155 ? -7.754 -19.641 -0.845 1 97.25 155 ALA B N 1
ATOM 4704 C CA . ALA B 1 155 ? -8.945 -19.25 -1.599 1 97.25 155 ALA B CA 1
ATOM 4705 C C . ALA B 1 155 ? -8.594 -18.312 -2.75 1 97.25 155 ALA B C 1
ATOM 4707 O O . ALA B 1 155 ? -7.801 -17.391 -2.58 1 97.25 155 ALA B O 1
ATOM 4708 N N . LEU B 1 156 ? -9.102 -18.609 -3.875 1 97.44 156 LEU B N 1
ATOM 4709 C CA . LEU B 1 156 ? -8.961 -17.75 -5.055 1 97.44 156 LEU B CA 1
ATOM 4710 C C . LEU B 1 156 ? -10.289 -17.109 -5.414 1 97.44 156 LEU B C 1
ATOM 4712 O O . LEU B 1 156 ? -11.234 -17.781 -5.824 1 97.44 156 LEU B O 1
ATOM 4716 N N . PHE B 1 157 ? -10.383 -15.789 -5.262 1 98.12 157 PHE B N 1
ATOM 4717 C CA . PHE B 1 157 ? -11.531 -15.008 -5.695 1 98.12 157 PHE B CA 1
ATOM 4718 C C . PHE B 1 157 ? -11.312 -14.445 -7.094 1 98.12 157 PHE B C 1
ATOM 4720 O O . PHE B 1 157 ? -10.266 -13.859 -7.375 1 98.12 157 PHE B O 1
ATOM 4727 N N . ARG B 1 158 ? -12.25 -14.602 -7.926 1 95.62 158 ARG B N 1
ATOM 4728 C CA . ARG B 1 158 ? -12.164 -14.102 -9.297 1 95.62 158 ARG B CA 1
ATOM 4729 C C . ARG B 1 158 ? -13.375 -13.234 -9.641 1 95.62 158 ARG B C 1
ATOM 4731 O O . ARG B 1 158 ? -14.508 -13.586 -9.312 1 95.62 158 ARG B O 1
ATOM 4738 N N . SER B 1 159 ? -13.094 -12.125 -10.242 1 95.12 159 SER B N 1
ATOM 4739 C CA . SER B 1 159 ? -14.18 -11.281 -10.734 1 95.12 159 SER B CA 1
ATOM 4740 C C . SER B 1 159 ? -14.836 -11.883 -11.969 1 95.12 159 SER B C 1
ATOM 4742 O O . SER B 1 159 ? -14.328 -12.852 -12.547 1 95.12 159 SER B O 1
ATOM 4744 N N . ALA B 1 160 ? -15.93 -11.297 -12.414 1 91 160 ALA B N 1
ATOM 4745 C CA . ALA B 1 160 ? -16.656 -11.766 -13.594 1 91 160 ALA B CA 1
ATOM 4746 C C . ALA B 1 160 ? -15.836 -11.555 -14.859 1 91 160 ALA B C 1
ATOM 4748 O O . ALA B 1 160 ? -15.977 -12.312 -15.828 1 91 160 ALA B O 1
ATOM 4749 N N . VAL B 1 161 ? -14.938 -10.633 -14.789 1 89 161 VAL B N 1
ATOM 4750 C CA . VAL B 1 161 ? -14.195 -10.219 -15.977 1 89 161 VAL B CA 1
ATOM 4751 C C . VAL B 1 161 ? -13.172 -11.289 -16.344 1 89 161 VAL B C 1
ATOM 4753 O O . VAL B 1 161 ? -12.922 -11.539 -17.516 1 89 161 VAL B O 1
ATOM 4756 N N . VAL B 1 162 ? -12.617 -11.961 -15.328 1 90.31 162 VAL B N 1
ATOM 4757 C CA . VAL B 1 162 ? -11.531 -12.891 -15.602 1 90.31 162 VAL B CA 1
ATOM 4758 C C . VAL B 1 162 ? -12.039 -14.328 -15.492 1 90.31 162 VAL B C 1
ATOM 4760 O O . VAL B 1 162 ? -11.266 -15.281 -15.648 1 90.31 162 VAL B O 1
ATOM 4763 N N . SER B 1 163 ? -13.227 -14.453 -15.188 1 87.75 163 SER B N 1
ATOM 4764 C CA . SER B 1 163 ? -13.812 -15.781 -15.055 1 87.75 163 SER B CA 1
ATOM 4765 C C . SER B 1 163 ? -14.469 -16.234 -16.359 1 87.75 163 SER B C 1
ATOM 4767 O O . SER B 1 163 ? -15.258 -15.5 -16.953 1 87.75 163 SER B O 1
ATOM 4769 N N . PRO B 1 164 ? -14.156 -17.391 -16.766 1 81.94 164 PRO B N 1
ATOM 4770 C CA . PRO B 1 164 ? -14.781 -17.906 -17.984 1 81.94 164 PRO B CA 1
ATOM 4771 C C . PRO B 1 164 ? -16.297 -17.969 -17.891 1 81.94 164 PRO B C 1
ATOM 4773 O O . PRO B 1 164 ? -17 -17.859 -18.891 1 81.94 164 PRO B O 1
ATOM 4776 N N . CYS B 1 165 ? -16.844 -18.125 -16.719 1 82.62 165 CYS B N 1
ATOM 4777 C CA . CYS B 1 165 ? -18.297 -18.219 -16.547 1 82.62 165 CYS B CA 1
ATOM 4778 C C . CYS B 1 165 ? -18.922 -16.844 -16.422 1 82.62 165 CYS B C 1
ATOM 4780 O O . CYS B 1 165 ? -20.141 -16.719 -16.266 1 82.62 165 CYS B O 1
ATOM 4782 N N . CYS B 1 166 ? -18.172 -15.766 -16.359 1 85.12 166 CYS B N 1
ATOM 4783 C CA . CYS B 1 166 ? -18.609 -14.375 -16.344 1 85.12 166 CYS B CA 1
ATOM 4784 C C . CYS B 1 166 ? -19.375 -14.055 -15.07 1 85.12 166 CYS B C 1
ATOM 4786 O O . CYS B 1 166 ? -20.344 -13.305 -15.094 1 85.12 166 CYS B O 1
ATOM 4788 N N . GLU B 1 167 ? -19.016 -14.766 -14.039 1 90.44 167 GLU B N 1
ATOM 4789 C CA . GLU B 1 167 ? -19.562 -14.508 -12.711 1 90.44 167 GLU B CA 1
ATOM 4790 C C . GLU B 1 167 ? -18.469 -14.492 -11.656 1 90.44 167 GLU B C 1
ATOM 4792 O O . GLU B 1 167 ? -17.453 -15.188 -11.797 1 90.44 167 GLU B O 1
ATOM 4797 N N . VAL B 1 168 ? -18.766 -13.703 -10.672 1 94.94 168 VAL B N 1
ATOM 4798 C CA . VAL B 1 168 ? -17.844 -13.734 -9.539 1 94.94 168 VAL B CA 1
ATOM 4799 C C . VAL B 1 168 ? -17.828 -15.133 -8.922 1 94.94 168 VAL B C 1
ATOM 4801 O O . VAL B 1 168 ? -18.875 -15.773 -8.797 1 94.94 168 VAL B O 1
ATOM 4804 N N . ASN B 1 169 ? -16.719 -15.609 -8.578 1 95.56 169 ASN B N 1
ATOM 4805 C CA . ASN B 1 169 ? -16.641 -16.922 -7.953 1 95.56 169 ASN B CA 1
ATOM 4806 C C . ASN B 1 169 ? -15.414 -17.062 -7.059 1 95.56 169 ASN B C 1
ATOM 4808 O O . ASN B 1 169 ? -14.562 -16.172 -7.035 1 95.56 169 ASN B O 1
ATOM 4812 N N . CYS B 1 170 ? -15.398 -18.094 -6.293 1 97.06 170 CYS B N 1
ATOM 4813 C CA . CYS B 1 170 ? -14.305 -18.375 -5.375 1 97.06 170 CYS B CA 1
ATOM 4814 C C . CYS B 1 170 ? -13.984 -19.875 -5.344 1 97.06 170 CYS B C 1
ATOM 4816 O O . CYS B 1 170 ? -14.891 -20.703 -5.227 1 97.06 170 CYS B O 1
ATOM 4818 N N . LEU B 1 171 ? -12.75 -20.188 -5.559 1 95.06 171 LEU B N 1
ATOM 4819 C CA . LEU B 1 171 ? -12.242 -21.547 -5.395 1 95.06 171 LEU B CA 1
ATOM 4820 C C . LEU B 1 171 ? -11.453 -21.688 -4.098 1 95.06 171 LEU B C 1
ATOM 4822 O O . LEU B 1 171 ? -10.672 -20.797 -3.75 1 95.06 171 LEU B O 1
ATOM 4826 N N . ILE B 1 172 ? -11.688 -22.719 -3.322 1 94.75 172 ILE B N 1
ATOM 4827 C CA . ILE B 1 172 ? -10.977 -22.953 -2.072 1 94.75 172 ILE B CA 1
ATOM 4828 C C . ILE B 1 172 ? -10.352 -24.344 -2.082 1 94.75 172 ILE B C 1
ATOM 4830 O O . ILE B 1 172 ? -11.023 -25.328 -2.41 1 94.75 172 ILE B O 1
ATOM 4834 N N . THR B 1 173 ? -9.07 -24.391 -1.854 1 91.5 173 THR B N 1
ATOM 4835 C CA . THR B 1 173 ? -8.398 -25.688 -1.814 1 91.5 173 THR B CA 1
ATOM 4836 C C . THR B 1 173 ? -7.246 -25.672 -0.813 1 91.5 173 THR B C 1
ATOM 4838 O O . THR B 1 173 ? -6.594 -24.641 -0.631 1 91.5 173 THR B O 1
ATOM 4841 N N . PRO B 1 174 ? -6.863 -26.672 -0.079 1 88.56 174 PRO B N 1
ATOM 4842 C CA . PRO B 1 174 ? -7.758 -27.812 0.122 1 88.56 174 PRO B CA 1
ATOM 4843 C C . PRO B 1 174 ? -8.852 -27.547 1.153 1 88.56 174 PRO B C 1
ATOM 4845 O O . PRO B 1 174 ? -8.82 -26.5 1.82 1 88.56 174 PRO B O 1
ATOM 4848 N N . THR B 1 175 ? -9.93 -28.359 1.203 1 89.5 175 THR B N 1
ATOM 4849 C CA . THR B 1 175 ? -10.977 -28.234 2.213 1 89.5 175 THR B CA 1
ATOM 4850 C C . THR B 1 175 ? -11.18 -29.562 2.943 1 89.5 175 THR B C 1
ATOM 4852 O O . THR B 1 175 ? -11.031 -30.625 2.35 1 89.5 175 THR B O 1
ATOM 4855 N N . SER B 1 176 ? -11.422 -29.484 4.215 1 85.25 176 SER B N 1
ATOM 4856 C CA . SER B 1 176 ? -11.742 -30.672 5.012 1 85.25 176 SER B CA 1
ATOM 4857 C C . SER B 1 176 ? -13.242 -30.938 5.02 1 85.25 176 SER B C 1
ATOM 4859 O O . SER B 1 176 ? -14.031 -30.094 4.59 1 85.25 176 SER B O 1
ATOM 4861 N N . MET B 1 177 ? -13.617 -32.156 5.508 1 87.88 177 MET B N 1
ATOM 4862 C CA . MET B 1 177 ? -15.023 -32.469 5.656 1 87.88 177 MET B CA 1
ATOM 4863 C C . MET B 1 177 ? -15.727 -31.516 6.602 1 87.88 177 MET B C 1
ATOM 4865 O O . MET B 1 177 ? -16.844 -31.078 6.332 1 87.88 177 MET B O 1
ATOM 4869 N N . GLY B 1 178 ? -15.031 -31.203 7.684 1 88 178 GLY B N 1
ATOM 4870 C CA . GLY B 1 178 ? -15.578 -30.25 8.633 1 88 178 GLY B CA 1
ATOM 4871 C C . GLY B 1 178 ? -15.812 -28.875 8.023 1 88 178 GLY B C 1
ATOM 4872 O O . GLY B 1 178 ? -16.828 -28.234 8.289 1 88 178 GLY B O 1
ATOM 4873 N N . PHE B 1 179 ? -14.922 -28.531 7.223 1 90.69 179 PHE B N 1
ATOM 4874 C CA . PHE B 1 179 ? -15.047 -27.25 6.543 1 90.69 179 PHE B CA 1
ATOM 4875 C C . PHE B 1 179 ? -16.266 -27.25 5.621 1 90.69 179 PHE B C 1
ATOM 4877 O O . PHE B 1 179 ? -17.062 -26.312 5.652 1 90.69 179 PHE B O 1
ATOM 4884 N N . ARG B 1 180 ? -16.453 -28.188 4.844 1 92.56 180 ARG B N 1
ATOM 4885 C CA . ARG B 1 180 ? -17.578 -28.297 3.906 1 92.56 180 ARG B CA 1
ATOM 4886 C C . ARG B 1 180 ? -18.906 -28.391 4.645 1 92.56 180 ARG B C 1
ATOM 4888 O O . ARG B 1 180 ? -19.906 -27.812 4.207 1 92.56 180 ARG B O 1
ATOM 4895 N N . LYS B 1 181 ? -18.891 -29.109 5.738 1 93.12 181 LYS B N 1
ATOM 4896 C CA . LYS B 1 181 ? -20.094 -29.172 6.566 1 93.12 181 LYS B CA 1
ATOM 4897 C C . LYS B 1 181 ? -20.469 -27.797 7.098 1 93.12 181 LYS B C 1
ATOM 4899 O O . LYS B 1 181 ? -21.656 -27.453 7.148 1 93.12 181 LYS B O 1
ATOM 4904 N N . SER B 1 182 ? -19.453 -27.141 7.473 1 93.69 182 SER B N 1
ATOM 4905 C CA . SER B 1 182 ? -19.688 -25.781 7.973 1 93.69 182 SER B CA 1
ATOM 4906 C C . SER B 1 182 ? -20.25 -24.891 6.883 1 93.69 182 SER B C 1
ATOM 4908 O O . SER B 1 182 ? -21.125 -24.062 7.152 1 93.69 182 SER B O 1
ATOM 4910 N N . LEU B 1 183 ? -19.75 -25.031 5.695 1 95.12 183 LEU B N 1
ATOM 4911 C CA . LEU B 1 183 ? -20.266 -24.25 4.574 1 95.12 183 LEU B CA 1
ATOM 4912 C C . LEU B 1 183 ? -21.75 -24.547 4.34 1 95.12 183 LEU B C 1
ATOM 4914 O O . LEU B 1 183 ? -22.547 -23.641 4.152 1 95.12 183 LEU B O 1
ATOM 4918 N N . LYS B 1 184 ? -22.078 -25.797 4.395 1 95.44 184 LYS B N 1
ATOM 4919 C CA . LYS B 1 184 ? -23.453 -26.219 4.195 1 95.44 184 LYS B CA 1
ATOM 4920 C C . LYS B 1 184 ? -24.359 -25.672 5.297 1 95.44 184 LYS B C 1
ATOM 4922 O O . LYS B 1 184 ? -25.484 -25.234 5.027 1 95.44 184 LYS B O 1
ATOM 4927 N N . SER B 1 185 ? -23.844 -25.703 6.422 1 95.31 185 SER B N 1
ATOM 4928 C CA . SER B 1 185 ? -24.625 -25.219 7.559 1 95.31 185 SER B CA 1
ATOM 4929 C C . SER B 1 185 ? -24.922 -23.734 7.43 1 95.31 185 SER B C 1
ATOM 4931 O O . SER B 1 185 ? -25.953 -23.25 7.926 1 95.31 185 SER B O 1
ATOM 4933 N N . GLU B 1 186 ? -24.062 -23.016 6.809 1 94.25 186 GLU B N 1
ATOM 4934 C CA . GLU B 1 186 ? -24.234 -21.578 6.605 1 94.25 186 GLU B CA 1
ATOM 4935 C C . GLU B 1 186 ? -25.109 -21.281 5.387 1 94.25 186 GLU B C 1
ATOM 4937 O O . GLU B 1 186 ? -25.391 -20.125 5.082 1 94.25 186 GLU B O 1
ATOM 4942 N N . GLY B 1 187 ? -25.453 -22.297 4.637 1 95.12 187 GLY B N 1
ATOM 4943 C CA . GLY B 1 187 ? -26.328 -22.156 3.482 1 95.12 187 GLY B CA 1
ATOM 4944 C C . GLY B 1 187 ? -25.578 -21.828 2.207 1 95.12 187 GLY B C 1
ATOM 4945 O O . GLY B 1 187 ? -26.156 -21.297 1.253 1 95.12 187 GLY B O 1
ATOM 4946 N N . ILE B 1 188 ? -24.328 -22.094 2.197 1 96.75 188 ILE B N 1
ATOM 4947 C CA . ILE B 1 188 ? -23.516 -21.812 1.016 1 96.75 188 ILE B CA 1
ATOM 4948 C C . ILE B 1 188 ? -23.594 -22.984 0.048 1 96.75 188 ILE B C 1
ATOM 4950 O O . ILE B 1 188 ? -23.266 -24.125 0.417 1 96.75 188 ILE B O 1
ATOM 4954 N N . GLU B 1 189 ? -24.047 -22.703 -1.185 1 95.69 189 GLU B N 1
ATOM 4955 C CA . GLU B 1 189 ? -24.062 -23.719 -2.24 1 95.69 189 GLU B CA 1
ATOM 4956 C C . GLU B 1 189 ? -22.703 -23.781 -2.951 1 95.69 189 GLU B C 1
ATOM 4958 O O . GLU B 1 189 ? -22.156 -22.75 -3.332 1 95.69 189 GLU B O 1
ATOM 4963 N N . PHE B 1 190 ? -22.219 -24.984 -3.01 1 94 190 PHE B N 1
ATOM 4964 C CA . PHE B 1 190 ? -20.922 -25.125 -3.676 1 94 190 PHE B CA 1
ATOM 4965 C C . PHE B 1 190 ? -20.859 -26.438 -4.449 1 94 190 PHE B C 1
ATOM 4967 O O . PHE B 1 190 ? -21.703 -27.312 -4.262 1 94 190 PHE B O 1
ATOM 4974 N N . THR B 1 191 ? -19.938 -26.516 -5.441 1 90.44 191 THR B N 1
ATOM 4975 C CA . THR B 1 191 ? -19.609 -27.734 -6.172 1 90.44 191 THR B CA 1
ATOM 4976 C C . THR B 1 191 ? -18.156 -28.141 -5.926 1 90.44 191 THR B C 1
ATOM 4978 O O . THR B 1 191 ? -17.375 -27.359 -5.391 1 90.44 191 THR B O 1
ATOM 4981 N N . MET B 1 192 ? -17.875 -29.391 -6.195 1 87.75 192 MET B N 1
ATOM 4982 C CA . MET B 1 192 ? -16.516 -29.922 -6.074 1 87.75 192 MET B CA 1
ATOM 4983 C C . MET B 1 192 ? -16 -30.406 -7.422 1 87.75 192 MET B C 1
ATOM 4985 O O . MET B 1 192 ? -16.188 -31.578 -7.777 1 87.75 192 MET B O 1
ATOM 4989 N N . PRO B 1 193 ? -15.453 -29.578 -8.164 1 76.31 193 PRO B N 1
ATOM 4990 C CA . PRO B 1 193 ? -15.094 -29.875 -9.555 1 76.31 193 PRO B CA 1
ATOM 4991 C C . PRO B 1 193 ? -14.211 -31.109 -9.695 1 76.31 193 PRO B C 1
ATOM 4993 O O . PRO B 1 193 ? -14.297 -31.812 -10.695 1 76.31 193 PRO B O 1
ATOM 4996 N N . LEU B 1 194 ? -13.352 -31.422 -8.805 1 66.5 194 LEU B N 1
ATOM 4997 C CA . LEU B 1 194 ? -12.43 -32.531 -8.93 1 66.5 194 LEU B CA 1
ATOM 4998 C C . LEU B 1 194 ? -13.094 -33.844 -8.516 1 66.5 194 LEU B C 1
ATOM 5000 O O . LEU B 1 194 ? -12.625 -34.938 -8.875 1 66.5 194 LEU B O 1
ATOM 5004 N N . GLN B 1 195 ? -14.164 -33.781 -7.762 1 60.75 195 GLN B N 1
ATOM 5005 C CA . GLN B 1 195 ? -14.883 -34.969 -7.355 1 60.75 195 GLN B CA 1
ATOM 5006 C C . GLN B 1 195 ? -15.773 -35.5 -8.484 1 60.75 195 GLN B C 1
ATOM 5008 O O . GLN B 1 195 ? -15.953 -36.688 -8.641 1 60.75 195 GLN B O 1
ATOM 5013 N N . GLN B 1 196 ? -16.422 -34.656 -9.211 1 53.97 196 GLN B N 1
ATOM 5014 C CA . GLN B 1 196 ? -17.375 -35.062 -10.25 1 53.97 196 GLN B CA 1
ATOM 5015 C C . GLN B 1 196 ? -16.688 -35.812 -11.383 1 53.97 196 GLN B C 1
ATOM 5017 O O . GLN B 1 196 ? -17.281 -36.656 -12.023 1 53.97 196 GLN B O 1
ATOM 5022 N N . LEU B 1 197 ? -15.477 -35.562 -11.641 1 49.53 197 LEU B N 1
ATOM 5023 C CA . LEU B 1 197 ? -14.828 -36.25 -12.758 1 49.53 197 LEU B CA 1
ATOM 5024 C C . LEU B 1 197 ? -14.68 -37.75 -12.484 1 49.53 197 LEU B C 1
ATOM 5026 O O . LEU B 1 197 ? -14.766 -38.562 -13.398 1 49.53 197 LEU B O 1
ATOM 5030 N N . ASN B 1 198 ? -14.555 -38.25 -11.281 1 44.44 198 ASN B N 1
ATOM 5031 C CA . ASN B 1 198 ? -14.344 -39.688 -11.031 1 44.44 198 ASN B CA 1
ATOM 5032 C C . ASN B 1 198 ? -15.648 -40.469 -11.164 1 44.44 198 ASN B C 1
ATOM 5034 O O . ASN B 1 198 ? -15.617 -41.688 -11.398 1 44.44 198 ASN B O 1
ATOM 5038 N N . THR B 1 199 ? -16.781 -39.969 -10.953 1 42.31 199 THR B N 1
ATOM 5039 C CA . THR B 1 199 ? -17.938 -40.875 -11.062 1 42.31 199 THR B CA 1
ATOM 5040 C C . THR B 1 199 ? -18.141 -41.312 -12.508 1 42.31 199 THR B C 1
ATOM 5042 O O . THR B 1 199 ? -18.703 -42.375 -12.766 1 42.31 199 THR B O 1
ATOM 5045 N N . GLN B 1 200 ? -17.828 -40.531 -13.531 1 38.25 200 GLN B N 1
ATOM 5046 C CA . GLN B 1 200 ? -18.141 -41.031 -14.867 1 38.25 200 GLN B CA 1
ATOM 5047 C C . GLN B 1 200 ? -17.094 -42.031 -15.344 1 38.25 200 GLN B C 1
ATOM 5049 O O . GLN B 1 200 ? -17.375 -42.844 -16.219 1 38.25 200 GLN B O 1
ATOM 5054 N N . GLN B 1 201 ? -15.797 -41.844 -14.961 1 36.16 201 GLN B N 1
ATOM 5055 C CA . GLN B 1 201 ? -14.828 -42.688 -15.648 1 36.16 201 GLN B CA 1
ATOM 5056 C C . GLN B 1 201 ? -14.641 -44.031 -14.938 1 36.16 201 GLN B C 1
ATOM 5058 O O . GLN B 1 201 ? -13.773 -44.812 -15.312 1 36.16 201 GLN B O 1
ATOM 5063 N N . SER B 1 202 ? -15.32 -44.406 -13.906 1 35.5 202 SER B N 1
ATOM 5064 C CA . SER B 1 202 ? -15 -45.656 -13.266 1 35.5 202 SER B CA 1
ATOM 5065 C C . SER B 1 202 ? -15.164 -46.844 -14.234 1 35.5 202 SER B C 1
ATOM 5067 O O . SER B 1 202 ? -14.883 -48 -13.883 1 35.5 202 SER B O 1
ATOM 5069 N N . ASP B 1 203 ? -15.891 -46.75 -15.344 1 31.67 203 ASP B N 1
ATOM 5070 C CA . ASP B 1 203 ? -16.125 -48.094 -15.867 1 31.67 203 ASP B CA 1
ATOM 5071 C C . ASP B 1 203 ? -14.844 -48.688 -16.422 1 31.67 203 ASP B C 1
ATOM 5073 O O . ASP B 1 203 ? -14.656 -49.906 -16.375 1 31.67 203 ASP B O 1
ATOM 5077 N N . SER B 1 204 ? -14.102 -48 -17.375 1 28.72 204 SER B N 1
ATOM 5078 C CA . SER B 1 204 ? -13.516 -48.938 -18.344 1 28.72 204 SER B CA 1
ATOM 5079 C C . SER B 1 204 ? -12.133 -49.406 -17.891 1 28.72 204 SER B C 1
ATOM 5081 O O . SER B 1 204 ? -11.734 -50.531 -18.172 1 28.72 204 SER B O 1
ATOM 5083 N N . VAL B 1 205 ? -10.992 -48.5 -17.625 1 28.34 205 VAL B N 1
ATOM 5084 C CA . VAL B 1 205 ? -9.656 -48.969 -18.016 1 28.34 205 VAL B CA 1
ATOM 5085 C C . VAL B 1 205 ? -8.977 -49.656 -16.844 1 28.34 205 VAL B C 1
ATOM 5087 O O . VAL B 1 205 ? -8.617 -49 -15.852 1 28.34 205 VAL B O 1
ATOM 5090 N N . ASN B 1 206 ? -9.258 -50.875 -16.438 1 26.88 206 ASN B N 1
ATOM 5091 C CA . ASN B 1 206 ? -8.672 -51.781 -15.469 1 26.88 206 ASN B CA 1
ATOM 5092 C C . ASN B 1 206 ? -7.223 -52.125 -15.812 1 26.88 206 ASN B C 1
ATOM 5094 O O . ASN B 1 206 ? -6.688 -53.125 -15.352 1 26.88 206 ASN B O 1
ATOM 5098 N N . SER B 1 207 ? -6.578 -51.562 -16.922 1 24.8 207 SER B N 1
ATOM 5099 C CA . SER B 1 207 ? -5.516 -52.469 -17.312 1 24.8 207 SER B CA 1
ATOM 5100 C C . SER B 1 207 ? -4.414 -52.531 -16.266 1 24.8 207 SER B C 1
ATOM 5102 O O . SER B 1 207 ? -4.34 -51.656 -15.383 1 24.8 207 SER B O 1
ATOM 5104 N N . ASP B 1 208 ? -3.119 -53.188 -16.516 1 23.62 208 ASP B N 1
ATOM 5105 C CA . ASP B 1 208 ? -2.041 -54.031 -16 1 23.62 208 ASP B CA 1
ATOM 5106 C C . ASP B 1 208 ? -0.916 -53.188 -15.414 1 23.62 208 ASP B C 1
ATOM 5108 O O . ASP B 1 208 ? -0.043 -52.688 -16.141 1 23.62 208 ASP B O 1
ATOM 5112 N N . VAL B 1 209 ? -1.074 -52.188 -14.484 1 24.66 209 VAL B N 1
ATOM 5113 C CA . VAL B 1 209 ? 0.096 -51.438 -14.016 1 24.66 209 VAL B CA 1
ATOM 5114 C C . VAL B 1 209 ? 1.024 -52.375 -13.242 1 24.66 209 VAL B C 1
ATOM 5116 O O . VAL B 1 209 ? 0.642 -52.906 -12.203 1 24.66 209 VAL B O 1
ATOM 5119 N N . LYS B 1 210 ? 2.135 -52.844 -13.898 1 24.8 210 LYS B N 1
ATOM 5120 C CA . LYS B 1 210 ? 3.271 -53.625 -13.414 1 24.8 210 LYS B CA 1
ATOM 5121 C C . LYS B 1 210 ? 4.02 -52.875 -12.312 1 24.8 210 LYS B C 1
ATOM 5123 O O . LYS B 1 210 ? 4.109 -51.656 -12.336 1 24.8 210 LYS B O 1
ATOM 5128 N N . ASP B 1 211 ? 4.469 -53.594 -11.234 1 24.16 211 ASP B N 1
ATOM 5129 C CA . ASP B 1 211 ? 5.055 -53.469 -9.906 1 24.16 211 ASP B CA 1
ATOM 5130 C C . ASP B 1 211 ? 6.48 -52.906 -9.984 1 24.16 211 ASP B C 1
ATOM 5132 O O . ASP B 1 211 ? 7.418 -53.656 -10.305 1 24.16 211 ASP B O 1
ATOM 5136 N N . LEU B 1 212 ? 6.848 -51.781 -10.656 1 21.81 212 LEU B N 1
ATOM 5137 C CA . LEU B 1 212 ? 8.273 -51.469 -10.656 1 21.81 212 LEU B CA 1
ATOM 5138 C C . LEU B 1 212 ? 8.766 -51.156 -9.25 1 21.81 212 LEU B C 1
ATOM 5140 O O . LEU B 1 212 ? 8.516 -50.094 -8.711 1 21.81 212 LEU B O 1
ATOM 5144 N N . ASN B 1 213 ? 8.867 -52.125 -8.234 1 21.81 213 ASN B N 1
ATOM 5145 C CA . ASN B 1 213 ? 9.266 -52.094 -6.828 1 21.81 213 ASN B CA 1
ATOM 5146 C C . ASN B 1 213 ? 10.711 -51.625 -6.668 1 21.81 213 ASN B C 1
ATOM 5148 O O . ASN B 1 213 ? 11.117 -51.25 -5.566 1 21.81 213 ASN B O 1
ATOM 5152 N N . GLU B 1 214 ? 11.742 -51.969 -7.406 1 23.17 214 GLU B N 1
ATOM 5153 C CA . GLU B 1 214 ? 12.891 -52.531 -6.684 1 23.17 214 GLU B CA 1
ATOM 5154 C C . GLU B 1 214 ? 13.672 -51.406 -5.988 1 23.17 214 GLU B C 1
ATOM 5156 O O . GLU B 1 214 ? 14.062 -51.531 -4.828 1 23.17 214 GLU B O 1
ATOM 5161 N N . GLY B 1 215 ? 14.57 -50.5 -6.66 1 23.28 215 GLY B N 1
ATOM 5162 C CA . GLY B 1 215 ? 15.945 -50.312 -6.242 1 23.28 215 GLY B CA 1
ATOM 5163 C C . GLY B 1 215 ? 16.094 -49.281 -5.156 1 23.28 215 GLY B C 1
ATOM 5164 O O . GLY B 1 215 ? 15.766 -48.094 -5.359 1 23.28 215 GLY B O 1
ATOM 5165 N N . SER B 1 216 ? 15.938 -49.594 -3.887 1 24.62 216 SER B N 1
ATOM 5166 C CA . SER B 1 216 ? 16.109 -48.875 -2.627 1 24.62 216 SER B CA 1
ATOM 5167 C C . SER B 1 216 ? 17.547 -48.344 -2.482 1 24.62 216 SER B C 1
ATOM 5169 O O . SER B 1 216 ? 18.359 -48.969 -1.788 1 24.62 216 SER B O 1
ATOM 5171 N N . LYS B 1 217 ? 18.281 -47.844 -3.477 1 25.09 217 LYS B N 1
ATOM 5172 C CA . LYS B 1 217 ? 19.672 -47.625 -3.094 1 25.09 217 LYS B CA 1
ATOM 5173 C C . LYS B 1 217 ? 19.781 -46.625 -1.95 1 25.09 217 LYS B C 1
ATOM 5175 O O . LYS B 1 217 ? 18.922 -45.719 -1.817 1 25.09 217 LYS B O 1
ATOM 5180 N N . GLU B 1 218 ? 20.688 -46.906 -0.999 1 25.72 218 GLU B N 1
ATOM 5181 C CA . GLU B 1 218 ? 21.203 -46.406 0.259 1 25.72 218 GLU B CA 1
ATOM 5182 C C . GLU B 1 218 ? 21.75 -44.969 0.085 1 25.72 218 GLU B C 1
ATOM 5184 O O . GLU B 1 218 ? 22.609 -44.719 -0.769 1 25.72 218 GLU B O 1
ATOM 5189 N N . ASN B 1 219 ? 20.969 -44 0.233 1 23.22 219 ASN B N 1
ATOM 5190 C CA . ASN B 1 219 ? 21.406 -42.594 0.265 1 23.22 219 ASN B CA 1
ATOM 5191 C C . ASN B 1 219 ? 22.562 -42.406 1.237 1 23.22 219 ASN B C 1
ATOM 5193 O O . ASN B 1 219 ? 22.391 -42.5 2.451 1 23.22 219 ASN B O 1
ATOM 5197 N N . ARG B 1 220 ? 23.797 -42.75 0.816 1 24.17 220 ARG B N 1
ATOM 5198 C CA . ARG B 1 220 ? 24.953 -42.469 1.642 1 24.17 220 ARG B CA 1
ATOM 5199 C C . ARG B 1 220 ? 25.031 -41 1.989 1 24.17 220 ARG B C 1
ATOM 5201 O O . ARG B 1 220 ? 24.75 -40.125 1.151 1 24.17 220 ARG B O 1
ATOM 5208 N N . PRO B 1 221 ? 25.25 -40.75 3.283 1 28.66 221 PRO B N 1
ATOM 5209 C CA . PRO B 1 221 ? 25.406 -39.406 3.893 1 28.66 221 PRO B CA 1
ATOM 5210 C C . PRO B 1 221 ? 26.578 -38.625 3.318 1 28.66 221 PRO B C 1
ATOM 5212 O O . PRO B 1 221 ? 27.672 -39.156 3.195 1 28.66 221 PRO B O 1
ATOM 5215 N N . VAL B 1 222 ? 26.391 -37.781 2.334 1 24.59 222 VAL B N 1
ATOM 5216 C CA . VAL B 1 222 ? 27.469 -36.906 1.835 1 24.59 222 VAL B CA 1
ATOM 5217 C C . VAL B 1 222 ? 28.219 -36.281 3.008 1 24.59 222 VAL B C 1
ATOM 5219 O O . VAL B 1 222 ? 27.594 -35.719 3.92 1 24.59 222 VAL B O 1
ATOM 5222 N N . ALA B 1 223 ? 29.375 -36.719 3.244 1 25.27 223 ALA B N 1
ATOM 5223 C CA . ALA B 1 223 ? 30.406 -36.25 4.172 1 25.27 223 ALA B CA 1
ATOM 5224 C C . ALA B 1 223 ? 30.609 -34.75 4.078 1 25.27 223 ALA B C 1
ATOM 5226 O O . ALA B 1 223 ? 30.578 -34.188 2.986 1 25.27 223 ALA B O 1
ATOM 5227 N N . GLU B 1 224 ? 30.406 -34.062 5.195 1 28.64 224 GLU B N 1
ATOM 5228 C CA . GLU B 1 224 ? 30.594 -32.656 5.539 1 28.64 224 GLU B CA 1
ATOM 5229 C C . GLU B 1 224 ? 32.031 -32.219 5.309 1 28.64 224 GLU B C 1
ATOM 5231 O O . GLU B 1 224 ? 32.938 -32.625 6.059 1 28.64 224 GLU B O 1
ATOM 5236 N N . LYS B 1 225 ? 32.531 -32.281 4.09 1 27.78 225 LYS B N 1
ATOM 5237 C CA . LYS B 1 225 ? 33.906 -31.797 3.988 1 27.78 225 LYS B CA 1
ATOM 5238 C C . LYS B 1 225 ? 34 -30.375 4.531 1 27.78 225 LYS B C 1
ATOM 5240 O O . LYS B 1 225 ? 33.125 -29.547 4.273 1 27.78 225 LYS B O 1
ATOM 5245 N N . ASN B 1 226 ? 34.844 -30.188 5.59 1 29.59 226 ASN B N 1
ATOM 5246 C CA . ASN B 1 226 ? 35.375 -29.062 6.355 1 29.59 226 ASN B CA 1
ATOM 5247 C C . ASN B 1 226 ? 36.094 -28.062 5.457 1 29.59 226 ASN B C 1
ATOM 5249 O O . ASN B 1 226 ? 37.312 -28.172 5.223 1 29.59 226 ASN B O 1
ATOM 5253 N N . VAL B 1 227 ? 35.688 -27.781 4.27 1 29.5 227 VAL B N 1
ATOM 5254 C CA . VAL B 1 227 ? 36.562 -26.875 3.551 1 29.5 227 VAL B CA 1
ATOM 5255 C C . VAL B 1 227 ? 36.688 -25.562 4.301 1 29.5 227 VAL B C 1
ATOM 5257 O O . VAL B 1 227 ? 35.688 -25 4.75 1 29.5 227 VAL B O 1
ATOM 5260 N N . GLU B 1 228 ? 37.781 -25.172 4.852 1 31.53 228 GLU B N 1
ATOM 5261 C CA . GLU B 1 228 ? 38.344 -23.969 5.492 1 31.53 228 GLU B CA 1
ATOM 5262 C C . GLU B 1 228 ? 38.062 -22.719 4.66 1 31.53 228 GLU B C 1
ATOM 5264 O O . GLU B 1 228 ? 38.688 -21.688 4.844 1 31.53 228 GLU B O 1
ATOM 5269 N N . ALA B 1 229 ? 37.531 -22.922 3.463 1 31.06 229 ALA B N 1
ATOM 5270 C CA . ALA B 1 229 ? 37.562 -21.703 2.645 1 31.06 229 ALA B CA 1
ATOM 5271 C C . ALA B 1 229 ? 36.844 -20.562 3.33 1 31.06 229 ALA B C 1
ATOM 5273 O O . ALA B 1 229 ? 36 -20.781 4.207 1 31.06 229 ALA B O 1
ATOM 5274 N N . ASP B 1 230 ? 37.062 -19.328 2.916 1 37.81 230 ASP B N 1
ATOM 5275 C CA . ASP B 1 230 ? 36.5 -18.047 3.338 1 37.81 230 ASP B CA 1
ATOM 5276 C C . ASP B 1 230 ? 34.969 -18.109 3.365 1 37.81 230 ASP B C 1
ATOM 5278 O O . ASP B 1 230 ? 34.344 -18.688 2.463 1 37.81 230 ASP B O 1
ATOM 5282 N N . GLU B 1 231 ? 34.312 -17.984 4.504 1 38.78 231 GLU B N 1
ATOM 5283 C CA . GLU B 1 231 ? 32.969 -18.188 5.02 1 38.78 231 GLU B CA 1
ATOM 5284 C C . GLU B 1 231 ? 31.922 -17.625 4.074 1 38.78 231 GLU B C 1
ATOM 5286 O O . GLU B 1 231 ? 30.891 -18.25 3.828 1 38.78 231 GLU B O 1
ATOM 5291 N N . VAL B 1 232 ? 32.125 -16.406 3.592 1 44.94 232 VAL B N 1
ATOM 5292 C CA . VAL B 1 232 ? 31.109 -15.695 2.83 1 44.94 232 VAL B CA 1
ATOM 5293 C C . VAL B 1 232 ? 30.953 -16.344 1.455 1 44.94 232 VAL B C 1
ATOM 5295 O O . VAL B 1 232 ? 29.828 -16.594 1.007 1 44.94 232 VAL B O 1
ATOM 5298 N N . GLY B 1 233 ? 32.094 -16.531 0.851 1 41.12 233 GLY B N 1
ATOM 5299 C CA . GLY B 1 233 ? 32.094 -17.141 -0.473 1 41.12 233 GLY B CA 1
ATOM 5300 C C . GLY B 1 233 ? 31.5 -18.531 -0.484 1 41.12 233 GLY B C 1
ATOM 5301 O O . GLY B 1 233 ? 30.75 -18.891 -1.398 1 41.12 233 GLY B O 1
ATOM 5302 N N . TRP B 1 234 ? 31.859 -19.203 0.512 1 46.75 234 TRP B N 1
ATOM 5303 C CA . TRP B 1 234 ? 31.375 -20.578 0.63 1 46.75 234 TRP B CA 1
ATOM 5304 C C . TRP B 1 234 ? 29.875 -20.609 0.83 1 46.75 234 TRP B C 1
ATOM 5306 O O . TRP B 1 234 ? 29.172 -21.422 0.211 1 46.75 234 TRP B O 1
ATOM 5316 N N . LEU B 1 235 ? 29.375 -19.672 1.62 1 46.38 235 LEU B N 1
ATOM 5317 C CA . LEU B 1 235 ? 27.938 -19.594 1.876 1 46.38 235 LEU B CA 1
ATOM 5318 C C . LEU B 1 235 ? 27.172 -19.266 0.598 1 46.38 235 LEU B C 1
ATOM 5320 O O . LEU B 1 235 ? 26.125 -19.844 0.335 1 46.38 235 LEU B O 1
ATOM 5324 N N . VAL B 1 236 ? 27.797 -18.391 -0.142 1 50.78 236 VAL B N 1
ATOM 5325 C CA . VAL B 1 236 ? 27.188 -18.031 -1.414 1 50.78 236 VAL B CA 1
ATOM 5326 C C . VAL B 1 236 ? 27.219 -19.219 -2.361 1 50.78 236 VAL B C 1
ATOM 5328 O O . VAL B 1 236 ? 26.219 -19.5 -3.041 1 50.78 236 VAL B O 1
ATOM 5331 N N . TYR B 1 237 ? 28.375 -19.891 -2.332 1 48.31 237 TYR B N 1
ATOM 5332 C CA . TYR B 1 237 ? 28.516 -21.078 -3.18 1 48.31 237 TYR B CA 1
ATOM 5333 C C . TYR B 1 237 ? 27.531 -22.156 -2.764 1 48.31 237 TYR B C 1
ATOM 5335 O O . TYR B 1 237 ? 26.875 -22.781 -3.613 1 48.31 237 TYR B O 1
ATOM 5343 N N . VAL B 1 238 ? 27.469 -22.453 -1.529 1 49 238 VAL B N 1
ATOM 5344 C CA . VAL B 1 238 ? 26.547 -23.453 -1.016 1 49 238 VAL B CA 1
ATOM 5345 C C . VAL B 1 238 ? 25.109 -23.062 -1.367 1 49 238 VAL B C 1
ATOM 5347 O O . VAL B 1 238 ? 24.312 -23.906 -1.775 1 49 238 VAL B O 1
ATOM 5350 N N . PHE B 1 239 ? 24.875 -21.797 -1.265 1 52.41 239 PHE B N 1
ATOM 5351 C CA . PHE B 1 239 ? 23.547 -21.312 -1.588 1 52.41 239 PHE B CA 1
ATOM 5352 C C . PHE B 1 239 ? 23.234 -21.5 -3.068 1 52.41 239 PHE B C 1
ATOM 5354 O O . PHE B 1 239 ? 22.125 -21.906 -3.43 1 52.41 239 PHE B O 1
ATOM 5361 N N . ILE B 1 240 ? 24.328 -21.312 -3.779 1 57.84 240 ILE B N 1
ATOM 5362 C CA . ILE B 1 240 ? 24.156 -21.453 -5.223 1 57.84 240 ILE B CA 1
ATOM 5363 C C . ILE B 1 240 ? 23.922 -22.922 -5.57 1 57.84 240 ILE B C 1
ATOM 5365 O O . ILE B 1 240 ? 23.047 -23.25 -6.375 1 57.84 240 ILE B O 1
ATOM 5369 N N . GLU B 1 241 ? 24.75 -23.781 -4.938 1 59.03 241 GLU B N 1
ATOM 5370 C CA . GLU B 1 241 ? 24.609 -25.219 -5.195 1 59.03 241 GLU B CA 1
ATOM 5371 C C . GLU B 1 241 ? 23.25 -25.719 -4.734 1 59.03 241 GLU B C 1
ATOM 5373 O O . GLU B 1 241 ? 22.625 -26.531 -5.414 1 59.03 241 GLU B O 1
ATOM 5378 N N . GLN B 1 242 ? 22.891 -25.281 -3.643 1 62.5 242 GLN B N 1
ATOM 5379 C CA . GLN B 1 242 ? 21.594 -25.672 -3.113 1 62.5 242 GLN B CA 1
ATOM 5380 C C . GLN B 1 242 ? 20.469 -25.172 -4.004 1 62.5 242 GLN B C 1
ATOM 5382 O O . GLN B 1 242 ? 19.484 -25.875 -4.254 1 62.5 242 GLN B O 1
ATOM 5387 N N . GLU B 1 243 ? 20.719 -24.031 -4.438 1 64.19 243 GLU B N 1
ATOM 5388 C CA . GLU B 1 243 ? 19.719 -23.469 -5.34 1 64.19 243 GLU B CA 1
ATOM 5389 C C . GLU B 1 243 ? 19.656 -24.25 -6.648 1 64.19 243 GLU B C 1
ATOM 5391 O O . GLU B 1 243 ? 18.562 -24.516 -7.16 1 64.19 243 GLU B O 1
ATOM 5396 N N . GLU B 1 244 ? 20.812 -24.625 -7.152 1 69.12 244 GLU B N 1
ATOM 5397 C CA . GLU B 1 244 ? 20.859 -25.391 -8.398 1 69.12 244 GLU B CA 1
ATOM 5398 C C . GLU B 1 244 ? 20.219 -26.766 -8.219 1 69.12 244 GLU B C 1
ATOM 5400 O O . GLU B 1 244 ? 19.531 -27.25 -9.125 1 69.12 244 GLU B O 1
ATOM 5405 N N . GLN B 1 245 ? 20.469 -27.312 -7.051 1 70 245 GLN B N 1
ATOM 5406 C CA . GLN B 1 245 ? 19.828 -28.594 -6.762 1 70 245 GLN B CA 1
ATOM 5407 C C . GLN B 1 245 ? 18.312 -28.438 -6.695 1 70 245 GLN B C 1
ATOM 5409 O O . GLN B 1 245 ? 17.578 -29.297 -7.191 1 70 245 GLN B O 1
ATOM 5414 N N . GLN B 1 246 ? 17.891 -27.422 -6.121 1 69.5 246 GLN B N 1
ATOM 5415 C CA . GLN B 1 246 ? 16.453 -27.156 -6.035 1 69.5 246 GLN B CA 1
ATOM 5416 C C . GLN B 1 246 ? 15.836 -27.031 -7.426 1 69.5 246 GLN B C 1
ATOM 5418 O O . GLN B 1 246 ? 14.758 -27.562 -7.688 1 69.5 246 GLN B O 1
ATOM 5423 N N . TRP B 1 247 ? 16.547 -26.406 -8.258 1 70.88 247 TRP B N 1
ATOM 5424 C CA . TRP B 1 247 ? 16.031 -26.219 -9.609 1 70.88 247 TRP B CA 1
ATOM 5425 C C . TRP B 1 247 ? 16.031 -27.531 -10.383 1 70.88 247 TRP B C 1
ATOM 5427 O O . TRP B 1 247 ? 15.133 -27.781 -11.18 1 70.88 247 TRP B O 1
ATOM 5437 N N . LYS B 1 248 ? 17.062 -28.344 -10.125 1 67.88 248 LYS B N 1
ATOM 5438 C CA . LYS B 1 248 ? 17.078 -29.672 -10.719 1 67.88 248 LYS B CA 1
ATOM 5439 C C . LYS B 1 248 ? 15.875 -30.5 -10.258 1 67.88 248 LYS B C 1
ATOM 5441 O O . LYS B 1 248 ? 15.242 -31.188 -11.062 1 67.88 248 LYS B O 1
ATOM 5446 N N . ASP B 1 249 ? 15.578 -30.312 -9.008 1 69.19 249 ASP B N 1
ATOM 5447 C CA . ASP B 1 249 ? 14.43 -31.016 -8.461 1 69.19 249 ASP B CA 1
ATOM 5448 C C . ASP B 1 249 ? 13.125 -30.531 -9.094 1 69.19 249 ASP B C 1
ATOM 5450 O O . ASP B 1 249 ? 12.25 -31.328 -9.43 1 69.19 249 ASP B O 1
ATOM 5454 N N . ILE B 1 250 ? 13.086 -29.297 -9.273 1 67.38 250 ILE B N 1
ATOM 5455 C CA . ILE B 1 250 ? 11.898 -28.703 -9.875 1 67.38 250 ILE B CA 1
ATOM 5456 C C . ILE B 1 250 ? 11.773 -29.156 -11.328 1 67.38 250 ILE B C 1
ATOM 5458 O O . ILE B 1 250 ? 10.703 -29.578 -11.766 1 67.38 250 ILE B O 1
ATOM 5462 N N . SER B 1 251 ? 12.93 -29.062 -11.922 1 61.66 251 SER B N 1
ATOM 5463 C CA . SER B 1 251 ? 12.938 -29.422 -13.336 1 61.66 251 SER B CA 1
ATOM 5464 C C . SER B 1 251 ? 12.602 -30.891 -13.539 1 61.66 251 SER B C 1
ATOM 5466 O O . SER B 1 251 ? 11.953 -31.25 -14.523 1 61.66 251 SER B O 1
ATOM 5468 N N . ASN B 1 252 ? 13.039 -31.656 -12.492 1 61.41 252 ASN B N 1
ATOM 5469 C CA . ASN B 1 252 ? 12.789 -33.094 -12.594 1 61.41 252 ASN B CA 1
ATOM 5470 C C . ASN B 1 252 ? 11.398 -33.438 -12.102 1 61.41 252 ASN B C 1
ATOM 5472 O O . ASN B 1 252 ? 11.016 -34.625 -12.109 1 61.41 252 ASN B O 1
ATOM 5476 N N . GLY B 1 253 ? 10.664 -32.469 -11.781 1 57.22 253 GLY B N 1
ATOM 5477 C CA . GLY B 1 253 ? 9.281 -32.688 -11.391 1 57.22 253 GLY B CA 1
ATOM 5478 C C . GLY B 1 253 ? 9.141 -33.281 -10 1 57.22 253 GLY B C 1
ATOM 5479 O O . GLY B 1 253 ? 8.086 -33.812 -9.641 1 57.22 253 GLY B O 1
ATOM 5480 N N . LEU B 1 254 ? 10.242 -33.281 -9.281 1 47.59 254 LEU B N 1
ATOM 5481 C CA . LEU B 1 254 ? 10.227 -33.938 -7.969 1 47.59 254 LEU B CA 1
ATOM 5482 C C . LEU B 1 254 ? 9.234 -33.25 -7.035 1 47.59 254 LEU B C 1
ATOM 5484 O O . LEU B 1 254 ? 8.602 -33.906 -6.211 1 47.59 254 LEU B O 1
ATOM 5488 N N . GLN B 1 255 ? 9.156 -32 -7.195 1 52.72 255 GLN B N 1
ATOM 5489 C CA . GLN B 1 255 ? 8.164 -31.312 -6.383 1 52.72 255 GLN B CA 1
ATOM 5490 C C . GLN B 1 255 ? 6.754 -31.828 -6.668 1 52.72 255 GLN B C 1
ATOM 5492 O O . GLN B 1 255 ? 5.949 -31.969 -5.75 1 52.72 255 GLN B O 1
ATOM 5497 N N . PHE B 1 256 ? 6.629 -32.094 -7.91 1 51.25 256 PHE B N 1
ATOM 5498 C CA . PHE B 1 256 ? 5.32 -32.594 -8.344 1 51.25 256 PHE B CA 1
ATOM 5499 C C . PHE B 1 256 ? 5.094 -34.031 -7.887 1 51.25 256 PHE B C 1
ATOM 5501 O O . PHE B 1 256 ? 3.967 -34.406 -7.559 1 51.25 256 PHE B O 1
ATOM 5508 N N . ARG B 1 257 ? 6.266 -34.688 -7.758 1 47.12 257 ARG B N 1
ATOM 5509 C CA . ARG B 1 257 ? 6.184 -36.062 -7.262 1 47.12 257 ARG B CA 1
ATOM 5510 C C . ARG B 1 257 ? 5.883 -36.094 -5.766 1 47.12 257 ARG B C 1
ATOM 5512 O O . ARG B 1 257 ? 5.086 -36.906 -5.301 1 47.12 257 ARG B O 1
ATOM 5519 N N . LYS B 1 258 ? 6.641 -35.281 -5.023 1 48.03 258 LYS B N 1
ATOM 5520 C CA . LYS B 1 258 ? 6.402 -35.125 -3.59 1 48.03 258 LYS B CA 1
ATOM 5521 C C . LYS B 1 258 ? 4.953 -34.75 -3.307 1 48.03 258 LYS B C 1
ATOM 5523 O O . LYS B 1 258 ? 4.355 -35.219 -2.334 1 48.03 258 LYS B O 1
ATOM 5528 N N . ASN B 1 259 ? 4.5 -33.906 -4.074 1 49.06 259 ASN B N 1
ATOM 5529 C CA . ASN B 1 259 ? 3.121 -33.438 -4.023 1 49.06 259 ASN B CA 1
ATOM 5530 C C . ASN B 1 259 ? 2.131 -34.562 -4.312 1 49.06 259 ASN B C 1
ATOM 5532 O O . ASN B 1 259 ? 1.021 -34.562 -3.781 1 49.06 259 ASN B O 1
ATOM 5536 N N . LYS B 1 260 ? 2.531 -35.5 -5.148 1 44.19 260 LYS B N 1
ATOM 5537 C CA . LYS B 1 260 ? 1.723 -36.719 -5.215 1 44.19 260 LYS B CA 1
ATOM 5538 C C . LYS B 1 260 ? 1.529 -37.312 -3.832 1 44.19 260 LYS B C 1
ATOM 5540 O O . LYS B 1 260 ? 0.45 -37.812 -3.514 1 44.19 260 LYS B O 1
ATOM 5545 N N . GLU B 1 261 ? 2.461 -37.125 -2.982 1 41.62 261 GLU B N 1
ATOM 5546 C CA . GLU B 1 261 ? 2.381 -37.562 -1.589 1 41.62 261 GLU B CA 1
ATOM 5547 C C . GLU B 1 261 ? 1.528 -36.594 -0.763 1 41.62 261 GLU B C 1
ATOM 5549 O O . GLU B 1 261 ? 0.798 -37.031 0.134 1 41.62 261 GLU B O 1
ATOM 5554 N N . ILE B 1 262 ? 1.763 -35.312 -0.86 1 44.53 262 ILE B N 1
ATOM 5555 C CA . ILE B 1 262 ? 0.872 -34.375 -0.193 1 44.53 262 ILE B CA 1
ATOM 5556 C C . ILE B 1 262 ? -0.576 -34.656 -0.581 1 44.53 262 ILE B C 1
ATOM 5558 O O . ILE B 1 262 ? -1.479 -34.594 0.256 1 44.53 262 ILE B O 1
ATOM 5562 N N . ASN B 1 263 ? -0.826 -34.938 -1.782 1 44.16 263 ASN B N 1
ATOM 5563 C CA . ASN B 1 263 ? -2.139 -35.406 -2.217 1 44.16 263 ASN B CA 1
ATOM 5564 C C . ASN B 1 263 ? -2.611 -36.594 -1.392 1 44.16 263 ASN B C 1
ATOM 5566 O O . ASN B 1 263 ? -3.799 -36.719 -1.091 1 44.16 263 ASN B O 1
ATOM 5570 N N . LEU B 1 264 ? -1.708 -37.406 -0.992 1 40.16 264 LEU B N 1
ATOM 5571 C CA . LEU B 1 264 ? -2.076 -38.531 -0.104 1 40.16 264 LEU B CA 1
ATOM 5572 C C . LEU B 1 264 ? -2.436 -38 1.283 1 40.16 264 LEU B C 1
ATOM 5574 O O . LEU B 1 264 ? -3.338 -38.531 1.936 1 40.16 264 LEU B O 1
ATOM 5578 N N . ALA B 1 265 ? -1.706 -37.125 1.835 1 36.31 265 ALA B N 1
ATOM 5579 C CA . ALA B 1 265 ? -1.983 -36.719 3.213 1 36.31 265 ALA B CA 1
ATOM 5580 C C . ALA B 1 265 ? -3.295 -35.969 3.305 1 36.31 265 ALA B C 1
ATOM 5582 O O . ALA B 1 265 ? -3.883 -35.844 4.383 1 36.31 265 ALA B O 1
ATOM 5583 N N . VAL B 1 266 ? -3.502 -34.938 2.488 1 42.31 266 VAL B N 1
ATOM 5584 C CA . VAL B 1 266 ? -4.773 -34.219 2.594 1 42.31 266 VAL B CA 1
ATOM 5585 C C . VAL B 1 266 ? -5.926 -35.219 2.479 1 42.31 266 VAL B C 1
ATOM 5587 O O . VAL B 1 266 ? -7.094 -34.812 2.416 1 42.31 266 VAL B O 1
ATOM 5590 N N . ARG B 1 267 ? -5.629 -36.375 2.107 1 38.31 267 ARG B N 1
ATOM 5591 C CA . ARG B 1 267 ? -6.738 -37.344 2.158 1 38.31 267 ARG B CA 1
ATOM 5592 C C . ARG B 1 267 ? -7.324 -37.406 3.564 1 38.31 267 ARG B C 1
ATOM 5594 O O . ARG B 1 267 ? -7.016 -38.344 4.32 1 38.31 267 ARG B O 1
ATOM 5601 N N . SER B 1 268 ? -7.09 -36.625 4.453 1 36.91 268 SER B N 1
ATOM 5602 C CA . SER B 1 268 ? -7.938 -37.156 5.512 1 36.91 268 SER B CA 1
ATOM 5603 C C . SER B 1 268 ? -9.211 -37.781 4.938 1 36.91 268 SER B C 1
ATOM 5605 O O . SER B 1 268 ? -9.797 -38.688 5.543 1 36.91 268 SER B O 1
ATOM 5607 N N . ASP B 1 269 ? -10.234 -37.062 4.238 1 37.62 269 ASP B N 1
ATOM 5608 C CA . ASP B 1 269 ? -11.07 -37.938 3.451 1 37.62 269 ASP B CA 1
ATOM 5609 C C . ASP B 1 269 ? -10.344 -38.438 2.197 1 37.62 269 ASP B C 1
ATOM 5611 O O . ASP B 1 269 ? -10.938 -39.094 1.345 1 37.62 269 ASP B O 1
ATOM 5615 N N . GLY B 1 270 ? -8.922 -38.406 1.862 1 33.75 270 GLY B N 1
ATOM 5616 C CA . GLY B 1 270 ? -8 -39.031 0.924 1 33.75 270 GLY B CA 1
ATOM 5617 C C . GLY B 1 270 ? -7.676 -38.156 -0.265 1 33.75 270 GLY B C 1
ATOM 5618 O O . GLY B 1 270 ? -6.582 -38.25 -0.832 1 33.75 270 GLY B O 1
ATOM 5619 N N . GLN B 1 271 ? -8.461 -37.656 -1.445 1 38.72 271 GLN B N 1
ATOM 5620 C CA . GLN B 1 271 ? -8.336 -37.281 -2.852 1 38.72 271 GLN B CA 1
ATOM 5621 C C . GLN B 1 271 ? -8.039 -35.781 -3.002 1 38.72 271 GLN B C 1
ATOM 5623 O O . GLN B 1 271 ? -8.594 -34.969 -2.277 1 38.72 271 GLN B O 1
ATOM 5628 N N . PRO B 1 272 ? -6.746 -35.219 -3.562 1 48.88 272 PRO B N 1
ATOM 5629 C CA . PRO B 1 272 ? -6.508 -33.875 -4.094 1 48.88 272 PRO B CA 1
ATOM 5630 C C . PRO B 1 272 ? -7.801 -33.156 -4.48 1 48.88 272 PRO B C 1
ATOM 5632 O O . PRO B 1 272 ? -7.781 -31.969 -4.77 1 48.88 272 PRO B O 1
ATOM 5635 N N . ARG B 1 273 ? -8.898 -33.781 -4.41 1 57.38 273 ARG B N 1
ATOM 5636 C CA . ARG B 1 273 ? -10.203 -33.562 -5.012 1 57.38 273 ARG B CA 1
ATOM 5637 C C . ARG B 1 273 ? -11.102 -32.75 -4.078 1 57.38 273 ARG B C 1
ATOM 5639 O O . ARG B 1 273 ? -12.328 -32.812 -4.176 1 57.38 273 ARG B O 1
ATOM 5646 N N . THR B 1 274 ? -10.266 -31.844 -3.191 1 81.81 274 THR B N 1
ATOM 5647 C CA . THR B 1 274 ? -11.164 -31.25 -2.213 1 81.81 274 THR B CA 1
ATOM 5648 C C . THR B 1 274 ? -11.359 -29.75 -2.49 1 81.81 274 THR B C 1
ATOM 5650 O O . THR B 1 274 ? -11.625 -28.969 -1.572 1 81.81 274 THR B O 1
ATOM 5653 N N . ALA B 1 275 ? -11.141 -29.484 -3.664 1 88.69 275 ALA B N 1
ATOM 5654 C CA . ALA B 1 275 ? -11.406 -28.109 -4.031 1 88.69 275 ALA B CA 1
ATOM 5655 C C . ALA B 1 275 ? -12.906 -27.828 -4.09 1 88.69 275 ALA B C 1
ATOM 5657 O O . ALA B 1 275 ? -13.68 -28.688 -4.551 1 88.69 275 ALA B O 1
ATOM 5658 N N . VAL B 1 276 ? -13.289 -26.75 -3.564 1 92.25 276 VAL B N 1
ATOM 5659 C CA . VAL B 1 276 ? -14.68 -26.312 -3.586 1 92.25 276 VAL B CA 1
ATOM 5660 C C . VAL B 1 276 ? -14.82 -25.062 -4.453 1 92.25 276 VAL B C 1
ATOM 5662 O O . VAL B 1 276 ? -13.953 -24.188 -4.438 1 92.25 276 VAL B O 1
ATOM 5665 N N . LEU B 1 277 ? -15.852 -25.031 -5.246 1 94 277 LEU B N 1
ATOM 5666 C CA . LEU B 1 277 ? -16.172 -23.875 -6.082 1 94 277 LEU B CA 1
ATOM 5667 C C . LEU B 1 277 ? -17.484 -23.25 -5.656 1 94 277 LEU B C 1
ATOM 5669 O O . LEU B 1 277 ? -18.516 -23.922 -5.578 1 94 277 LEU B O 1
ATOM 5673 N N . VAL B 1 278 ? -17.453 -22.016 -5.293 1 96.19 278 VAL B N 1
ATOM 5674 C CA . VAL B 1 278 ? -18.641 -21.219 -4.98 1 96.19 278 VAL B CA 1
ATOM 5675 C C . VAL B 1 278 ? -18.859 -20.172 -6.078 1 96.19 278 VAL B C 1
ATOM 5677 O O . VAL B 1 278 ? -17.969 -19.375 -6.387 1 96.19 278 VAL B O 1
ATOM 5680 N N . LYS B 1 279 ? -20.078 -20.125 -6.637 1 94.25 279 LYS B N 1
ATOM 5681 C CA . LYS B 1 279 ? -20.359 -19.25 -7.773 1 94.25 279 LYS B CA 1
ATOM 5682 C C . LYS B 1 279 ? -21.484 -18.281 -7.465 1 94.25 279 LYS B C 1
ATOM 5684 O O . LYS B 1 279 ? -22.422 -18.625 -6.738 1 94.25 279 LYS B O 1
ATOM 5689 N N . GLY B 1 280 ? -21.328 -17.062 -8.102 1 94.88 280 GLY B N 1
ATOM 5690 C CA . GLY B 1 280 ? -22.422 -16.094 -8.016 1 94.88 280 GLY B CA 1
ATOM 5691 C C . GLY B 1 280 ? -22.203 -15.062 -6.93 1 94.88 280 GLY B C 1
ATOM 5692 O O . GLY B 1 280 ? -21.594 -15.352 -5.895 1 94.88 280 GLY B O 1
ATOM 5693 N N . MET B 1 281 ? -22.781 -13.945 -7.176 1 95.06 281 MET B N 1
ATOM 5694 C CA . MET B 1 281 ? -22.609 -12.797 -6.285 1 95.06 281 MET B CA 1
ATOM 5695 C C . MET B 1 281 ? -23.188 -13.094 -4.902 1 95.06 281 MET B C 1
ATOM 5697 O O . MET B 1 281 ? -22.547 -12.805 -3.891 1 95.06 281 MET B O 1
ATOM 5701 N N . THR B 1 282 ? -24.297 -13.664 -4.859 1 96.25 282 THR B N 1
ATOM 5702 C CA . THR B 1 282 ? -24.984 -13.93 -3.594 1 96.25 282 THR B CA 1
ATOM 5703 C C . THR B 1 282 ? -24.203 -14.953 -2.771 1 96.25 282 THR B C 1
ATOM 5705 O O . THR B 1 282 ? -23.938 -14.734 -1.591 1 96.25 282 THR B O 1
ATOM 5708 N N . GLN B 1 283 ? -23.844 -16.062 -3.375 1 97 283 GLN B N 1
ATOM 5709 C CA . GLN B 1 283 ? -23.141 -17.141 -2.676 1 97 283 GLN B CA 1
ATOM 5710 C C . GLN B 1 283 ? -21.75 -16.688 -2.227 1 97 283 GLN B C 1
ATOM 5712 O O . GLN B 1 283 ? -21.312 -17.031 -1.126 1 97 283 GLN B O 1
ATOM 5717 N N . THR B 1 284 ? -21.094 -15.969 -3.039 1 97.75 284 THR B N 1
ATOM 5718 C CA . THR B 1 284 ? -19.766 -15.5 -2.68 1 97.75 284 THR B CA 1
ATOM 5719 C C . THR B 1 284 ? -19.828 -14.492 -1.537 1 97.75 284 THR B C 1
ATOM 5721 O O . THR B 1 284 ? -18.922 -14.422 -0.709 1 97.75 284 THR B O 1
ATOM 5724 N N . GLN B 1 285 ? -20.906 -13.711 -1.511 1 97.06 285 GLN B N 1
ATOM 5725 C CA . GLN B 1 285 ? -21.109 -12.781 -0.4 1 97.06 285 GLN B CA 1
ATOM 5726 C C . GLN B 1 285 ? -21.266 -13.531 0.92 1 97.06 285 GLN B C 1
ATOM 5728 O O . GLN B 1 285 ? -20.688 -13.133 1.938 1 97.06 285 GLN B O 1
ATOM 5733 N N . ILE B 1 286 ? -22.078 -14.539 0.893 1 97.75 286 ILE B N 1
ATOM 5734 C CA . ILE B 1 286 ? -22.266 -15.344 2.094 1 97.75 286 ILE B CA 1
ATOM 5735 C C . ILE B 1 286 ? -20.938 -15.992 2.494 1 97.75 286 ILE B C 1
ATOM 5737 O O . ILE B 1 286 ? -20.578 -16.016 3.676 1 97.75 286 ILE B O 1
ATOM 5741 N N . LEU B 1 287 ? -20.234 -16.516 1.514 1 98.12 287 LEU B N 1
ATOM 5742 C CA . LEU B 1 287 ? -18.922 -17.109 1.767 1 98.12 287 LEU B CA 1
ATOM 5743 C C . LEU B 1 287 ? -17.969 -16.078 2.375 1 98.12 287 LEU B C 1
ATOM 5745 O O . LEU B 1 287 ? -17.266 -16.375 3.34 1 98.12 287 LEU B O 1
ATOM 5749 N N . PHE B 1 288 ? -17.953 -14.906 1.814 1 97.94 288 PHE B N 1
ATOM 5750 C CA . PHE B 1 288 ? -17.141 -13.805 2.318 1 97.94 288 PHE B CA 1
ATOM 5751 C C . PHE B 1 288 ? -17.406 -13.562 3.799 1 97.94 288 PHE B C 1
ATOM 5753 O O . PHE B 1 288 ? -16.484 -13.484 4.602 1 97.94 288 PHE B O 1
ATOM 5760 N N . ASN B 1 289 ? -18.625 -13.438 4.07 1 96.62 289 ASN B N 1
ATOM 5761 C CA . ASN B 1 289 ? -19.016 -13.219 5.457 1 96.62 289 ASN B CA 1
ATOM 5762 C C . ASN B 1 289 ? -18.578 -14.375 6.352 1 96.62 289 ASN B C 1
ATOM 5764 O O . ASN B 1 289 ? -18.125 -14.156 7.48 1 96.62 289 ASN B O 1
ATOM 5768 N N . TYR B 1 290 ? -18.719 -15.523 5.902 1 96.62 290 TYR B N 1
ATOM 5769 C CA . TYR B 1 290 ? -18.312 -16.719 6.645 1 96.62 290 TYR B CA 1
ATOM 5770 C C . TYR B 1 290 ? -16.812 -16.688 6.914 1 96.62 290 TYR B C 1
ATOM 5772 O O . TYR B 1 290 ? -16.375 -16.906 8.047 1 96.62 290 TYR B O 1
ATOM 5780 N N . LEU B 1 291 ? -16.031 -16.422 5.84 1 96.88 291 LEU B N 1
ATOM 5781 C CA . LEU B 1 291 ? -14.57 -16.453 5.949 1 96.88 291 LEU B CA 1
ATOM 5782 C C . LEU B 1 291 ? -14.07 -15.336 6.855 1 96.88 291 LEU B C 1
ATOM 5784 O O . LEU B 1 291 ? -13.062 -15.492 7.547 1 96.88 291 LEU B O 1
ATOM 5788 N N . LEU B 1 292 ? -14.727 -14.211 6.789 1 95.19 292 LEU B N 1
ATOM 5789 C CA . LEU B 1 292 ? -14.383 -13.07 7.637 1 95.19 292 LEU B CA 1
ATOM 5790 C C . LEU B 1 292 ? -14.445 -13.453 9.109 1 95.19 292 LEU B C 1
ATOM 5792 O O . LEU B 1 292 ? -13.664 -12.953 9.922 1 95.19 292 LEU B O 1
ATOM 5796 N N . ASN B 1 293 ? -15.32 -14.367 9.406 1 90.75 293 ASN B N 1
ATOM 5797 C CA . ASN B 1 293 ? -15.57 -14.727 10.797 1 90.75 293 ASN B CA 1
ATOM 5798 C C . ASN B 1 293 ? -15.039 -16.125 11.125 1 90.75 293 ASN B C 1
ATOM 5800 O O . ASN B 1 293 ? -15.32 -16.672 12.188 1 90.75 293 ASN B O 1
ATOM 5804 N N . CYS B 1 294 ? -14.336 -16.719 10.234 1 90.06 294 CYS B N 1
ATOM 5805 C CA . CYS B 1 294 ? -13.828 -18.062 10.406 1 90.06 294 CYS B CA 1
ATOM 5806 C C . CYS B 1 294 ? -12.555 -18.078 11.242 1 90.06 294 CYS B C 1
ATOM 5808 O O . CYS B 1 294 ? -11.461 -17.891 10.719 1 90.06 294 CYS B O 1
ATOM 5810 N N . LYS B 1 295 ? -12.586 -18.406 12.445 1 84.5 295 LYS B N 1
ATOM 5811 C CA . LYS B 1 295 ? -11.469 -18.344 13.375 1 84.5 295 LYS B CA 1
ATOM 5812 C C . LYS B 1 295 ? -10.398 -19.375 13.016 1 84.5 295 LYS B C 1
ATOM 5814 O O . LYS B 1 295 ? -9.219 -19.188 13.312 1 84.5 295 LYS B O 1
ATOM 5819 N N . SER B 1 296 ? -10.844 -20.422 12.414 1 85.06 296 SER B N 1
ATOM 5820 C CA . SER B 1 296 ? -9.914 -21.5 12.078 1 85.06 296 SER B CA 1
ATOM 5821 C C . SER B 1 296 ? -8.953 -21.062 10.969 1 85.06 296 SER B C 1
ATOM 5823 O O . SER B 1 296 ? -7.957 -21.75 10.719 1 85.06 296 SER B O 1
ATOM 5825 N N . SER B 1 297 ? -9.227 -19.969 10.391 1 90.38 297 SER B N 1
ATOM 5826 C CA . SER B 1 297 ? -8.367 -19.484 9.312 1 90.38 297 SER B CA 1
ATOM 5827 C C . SER B 1 297 ? -7.055 -18.938 9.867 1 90.38 297 SER B C 1
ATOM 5829 O O . SER B 1 297 ? -6.086 -18.766 9.117 1 90.38 297 SER B O 1
ATOM 5831 N N . THR B 1 298 ? -7.023 -18.625 11.094 1 90.56 298 THR B N 1
ATOM 5832 C CA . THR B 1 298 ? -5.824 -18.109 11.758 1 90.56 298 THR B CA 1
ATOM 5833 C C . THR B 1 298 ? -5.188 -19.188 12.625 1 90.56 298 THR B C 1
ATOM 5835 O O . THR B 1 298 ? -5.883 -19.875 13.375 1 90.56 298 THR B O 1
ATOM 5838 N N . ALA B 1 299 ? -3.912 -19.266 12.484 1 84.44 299 ALA B N 1
ATOM 5839 C CA . ALA B 1 299 ? -3.201 -20.281 13.258 1 84.44 299 ALA B CA 1
ATOM 5840 C C . ALA B 1 299 ? -3.252 -19.969 14.75 1 84.44 299 ALA B C 1
ATOM 5842 O O . ALA B 1 299 ? -3.135 -18.797 15.148 1 84.44 299 ALA B O 1
ATOM 5843 N N . ASN B 1 300 ? -3.42 -20.969 15.516 1 83 300 ASN B N 1
ATOM 5844 C CA . ASN B 1 300 ? -3.467 -20.781 16.969 1 83 300 ASN B CA 1
ATOM 5845 C C . ASN B 1 300 ? -2.117 -21.094 17.609 1 83 300 ASN B C 1
ATOM 5847 O O . ASN B 1 300 ? -1.886 -20.75 18.766 1 83 300 ASN B O 1
ATOM 5851 N N . SER B 1 301 ? -1.293 -21.719 16.875 1 80.88 301 SER B N 1
ATOM 5852 C CA . SER B 1 301 ? 0.02 -22.094 17.391 1 80.88 301 SER B CA 1
ATOM 5853 C C . SER B 1 301 ? 1.086 -22.016 16.312 1 80.88 301 SER B C 1
ATOM 5855 O O . SER B 1 301 ? 0.766 -21.844 15.125 1 80.88 301 SER B O 1
ATOM 5857 N N . GLY B 1 302 ? 2.348 -21.953 16.734 1 78.38 302 GLY B N 1
ATOM 5858 C CA . GLY B 1 302 ? 3.439 -21.922 15.773 1 78.38 302 GLY B CA 1
ATOM 5859 C C . GLY B 1 302 ? 3.965 -20.516 15.516 1 78.38 302 GLY B C 1
ATOM 5860 O O . GLY B 1 302 ? 3.584 -19.578 16.203 1 78.38 302 GLY B O 1
ATOM 5861 N N . PRO B 1 303 ? 4.785 -20.438 14.508 1 77.44 303 PRO B N 1
ATOM 5862 C CA . PRO B 1 303 ? 5.457 -19.172 14.242 1 77.44 303 PRO B CA 1
ATOM 5863 C C . PRO B 1 303 ? 4.508 -18.109 13.688 1 77.44 303 PRO B C 1
ATOM 5865 O O . PRO B 1 303 ? 4.781 -16.906 13.805 1 77.44 303 PRO B O 1
ATOM 5868 N N . GLN B 1 304 ? 3.402 -18.469 13.148 1 84.06 304 GLN B N 1
ATOM 5869 C CA . GLN B 1 304 ? 2.469 -17.531 12.555 1 84.06 304 GLN B CA 1
ATOM 5870 C C . GLN B 1 304 ? 1.188 -17.422 13.375 1 84.06 304 GLN B C 1
ATOM 5872 O O . GLN B 1 304 ? 0.156 -16.969 12.875 1 84.06 304 GLN B O 1
ATOM 5877 N N . ALA B 1 305 ? 1.286 -17.859 14.602 1 85.88 305 ALA B N 1
ATOM 5878 C CA . ALA B 1 305 ? 0.112 -17.828 15.469 1 85.88 305 ALA B CA 1
ATOM 5879 C C . ALA B 1 305 ? -0.44 -16.422 15.617 1 85.88 305 ALA B C 1
ATOM 5881 O O . ALA B 1 305 ? 0.316 -15.469 15.844 1 85.88 305 ALA B O 1
ATOM 5882 N N . GLY B 1 306 ? -1.712 -16.344 15.383 1 88.81 306 GLY B N 1
ATOM 5883 C CA . GLY B 1 306 ? -2.383 -15.07 15.602 1 88.81 306 GLY B CA 1
ATOM 5884 C C . GLY B 1 306 ? -2.4 -14.188 14.367 1 88.81 306 GLY B C 1
ATOM 5885 O O . GLY B 1 306 ? -3.055 -13.141 14.352 1 88.81 306 GLY B O 1
ATOM 5886 N N . VAL B 1 307 ? -1.639 -14.555 13.352 1 91.75 307 VAL B N 1
ATOM 5887 C CA . VAL B 1 307 ? -1.598 -13.758 12.125 1 91.75 307 VAL B CA 1
ATOM 5888 C C . VAL B 1 307 ? -2.658 -14.266 11.148 1 91.75 307 VAL B C 1
ATOM 5890 O O . VAL B 1 307 ? -2.66 -15.438 10.781 1 91.75 307 VAL B O 1
ATOM 5893 N N . PRO B 1 308 ? -3.566 -13.398 10.797 1 95.69 308 PRO B N 1
ATOM 5894 C CA . PRO B 1 308 ? -4.621 -13.805 9.867 1 95.69 308 PRO B CA 1
ATOM 5895 C C . PRO B 1 308 ? -4.078 -14.172 8.484 1 95.69 308 PRO B C 1
ATOM 5897 O O . PRO B 1 308 ? -2.889 -13.992 8.219 1 95.69 308 PRO B O 1
ATOM 5900 N N . PRO B 1 309 ? -4.91 -14.758 7.59 1 96.5 309 PRO B N 1
ATOM 5901 C CA . PRO B 1 309 ? -4.465 -15.203 6.27 1 96.5 309 PRO B CA 1
ATOM 5902 C C . PRO B 1 309 ? -3.855 -14.078 5.438 1 96.5 309 PRO B C 1
ATOM 5904 O O . PRO B 1 309 ? -4.176 -12.906 5.648 1 96.5 309 PRO B O 1
ATOM 5907 N N . THR B 1 310 ? -2.994 -14.406 4.547 1 97.69 310 THR B N 1
ATOM 5908 C CA . THR B 1 310 ? -2.35 -13.438 3.66 1 97.69 310 THR B CA 1
ATOM 5909 C C . THR B 1 310 ? -3.215 -13.172 2.432 1 97.69 310 THR B C 1
ATOM 5911 O O . THR B 1 310 ? -3.674 -14.102 1.772 1 97.69 310 THR B O 1
ATOM 5914 N N . ILE B 1 311 ? -3.484 -11.938 2.184 1 98.75 311 ILE B N 1
ATOM 5915 C CA . ILE B 1 311 ? -4.18 -11.531 0.969 1 98.75 311 ILE B CA 1
ATOM 5916 C C . ILE B 1 311 ? -3.166 -11.078 -0.078 1 98.75 311 ILE B C 1
ATOM 5918 O O . ILE B 1 311 ? -2.312 -10.234 0.202 1 98.75 311 ILE B O 1
ATOM 5922 N N . LEU B 1 312 ? -3.168 -11.648 -1.222 1 98.62 312 LEU B N 1
ATOM 5923 C CA . LEU B 1 312 ? -2.324 -11.273 -2.352 1 98.62 312 LEU B CA 1
ATOM 5924 C C . LEU B 1 312 ? -3.168 -10.75 -3.51 1 98.62 312 LEU B C 1
ATOM 5926 O O . LEU B 1 312 ? -4.141 -11.391 -3.914 1 98.62 312 LEU B O 1
ATOM 5930 N N . SER B 1 313 ? -2.801 -9.602 -4.031 1 98.25 313 SER B N 1
ATOM 5931 C CA . SER B 1 313 ? -3.609 -8.961 -5.059 1 98.25 313 SER B CA 1
ATOM 5932 C C . SER B 1 313 ? -2.734 -8.219 -6.066 1 98.25 313 SER B C 1
ATOM 5934 O O . SER B 1 313 ? -1.673 -7.699 -5.711 1 98.25 313 SER B O 1
ATOM 5936 N N . PRO B 1 314 ? -3.195 -8.172 -7.328 1 96.12 314 PRO B N 1
ATOM 5937 C CA . PRO B 1 314 ? -2.488 -7.355 -8.312 1 96.12 314 PRO B CA 1
ATOM 5938 C C . PRO B 1 314 ? -2.713 -5.859 -8.109 1 96.12 314 PRO B C 1
ATOM 5940 O O . PRO B 1 314 ? -1.939 -5.039 -8.609 1 96.12 314 PRO B O 1
ATOM 5943 N N . VAL B 1 315 ? -3.779 -5.477 -7.406 1 95.94 315 VAL B N 1
ATOM 5944 C CA . VAL B 1 315 ? -4.125 -4.07 -7.238 1 95.94 315 VAL B CA 1
ATOM 5945 C C . VAL B 1 315 ? -4.188 -3.727 -5.75 1 95.94 315 VAL B C 1
ATOM 5947 O O . VAL B 1 315 ? -4.395 -4.605 -4.914 1 95.94 315 VAL B O 1
ATOM 5950 N N . PRO B 1 316 ? -3.992 -2.457 -5.48 1 96.75 316 PRO B N 1
ATOM 5951 C CA . PRO B 1 316 ? -4.008 -2.049 -4.074 1 96.75 316 PRO B CA 1
ATOM 5952 C C . PRO B 1 316 ? -5.398 -2.119 -3.451 1 96.75 316 PRO B C 1
ATOM 5954 O O . PRO B 1 316 ? -6.402 -1.943 -4.152 1 96.75 316 PRO B O 1
ATOM 5957 N N . PHE B 1 317 ? -5.508 -2.346 -2.191 1 97.88 317 PHE B N 1
ATOM 5958 C CA . PHE B 1 317 ? -6.691 -2.312 -1.337 1 97.88 317 PHE B CA 1
ATOM 5959 C C . PHE B 1 317 ? -6.352 -1.737 0.033 1 97.88 317 PHE B C 1
ATOM 5961 O O . PHE B 1 317 ? -5.18 -1.586 0.376 1 97.88 317 PHE B O 1
ATOM 5968 N N . ILE B 1 318 ? -7.297 -1.433 0.758 1 98 318 ILE B N 1
ATOM 5969 C CA . ILE B 1 318 ? -7.055 -0.796 2.049 1 98 318 ILE B CA 1
ATOM 5970 C C . ILE B 1 318 ? -6.172 -1.698 2.912 1 98 318 ILE B C 1
ATOM 5972 O O . ILE B 1 318 ? -6.43 -2.898 3.031 1 98 318 ILE B O 1
ATOM 5976 N N . GLY B 1 319 ? -5.148 -1.116 3.434 1 97.88 319 GLY B N 1
ATOM 5977 C CA . GLY B 1 319 ? -4.25 -1.84 4.32 1 97.88 319 GLY B CA 1
ATOM 5978 C C . GLY B 1 319 ? -3.145 -2.57 3.586 1 97.88 319 GLY B C 1
ATOM 5979 O O . GLY B 1 319 ? -2.195 -3.055 4.207 1 97.88 319 GLY B O 1
ATOM 5980 N N . SER B 1 320 ? -3.248 -2.643 2.283 1 98.38 320 SER B N 1
ATOM 5981 C CA . SER B 1 320 ? -2.275 -3.424 1.525 1 98.38 320 SER B CA 1
ATOM 5982 C C . SER B 1 320 ? -0.924 -2.719 1.471 1 98.38 320 SER B C 1
ATOM 5984 O O . SER B 1 320 ? -0.86 -1.488 1.445 1 98.38 320 SER B O 1
ATOM 5986 N N . SER B 1 321 ? 0.106 -3.506 1.461 1 98.44 321 SER B N 1
ATOM 5987 C CA . SER B 1 321 ? 1.47 -3.02 1.273 1 98.44 321 SER B CA 1
ATOM 5988 C C . SER B 1 321 ? 1.985 -3.346 -0.124 1 98.44 321 SER B C 1
ATOM 5990 O O . SER B 1 321 ? 1.745 -4.438 -0.641 1 98.44 321 SER B O 1
ATOM 5992 N N . LEU B 1 322 ? 2.619 -2.381 -0.695 1 98.44 322 LEU B N 1
ATOM 5993 C CA . LEU B 1 322 ? 3.262 -2.586 -1.989 1 98.44 322 LEU B CA 1
ATOM 5994 C C . LEU B 1 322 ? 4.562 -3.367 -1.833 1 98.44 322 LEU B C 1
ATOM 5996 O O . LEU B 1 322 ? 5.488 -2.91 -1.157 1 98.44 322 LEU B O 1
ATOM 6000 N N . LYS B 1 323 ? 4.648 -4.523 -2.465 1 97.62 323 LYS B N 1
ATOM 6001 C CA . LYS B 1 323 ? 5.812 -5.398 -2.346 1 97.62 323 LYS B CA 1
ATOM 6002 C C . LYS B 1 323 ? 6.383 -5.742 -3.719 1 97.62 323 LYS B C 1
ATOM 6004 O O . LYS B 1 323 ? 5.754 -5.477 -4.742 1 97.62 323 LYS B O 1
ATOM 6009 N N . LYS B 1 324 ? 7.559 -6.266 -3.684 1 96.75 324 LYS B N 1
ATOM 6010 C CA . LYS B 1 324 ? 8.25 -6.621 -4.918 1 96.75 324 LYS B CA 1
ATOM 6011 C C . LYS B 1 324 ? 8.844 -8.023 -4.836 1 96.75 324 LYS B C 1
ATOM 6013 O O . LYS B 1 324 ? 9.375 -8.414 -3.793 1 96.75 324 LYS B O 1
ATOM 6018 N N . LEU B 1 325 ? 8.711 -8.742 -5.91 1 97.44 325 LEU B N 1
ATOM 6019 C CA . LEU B 1 325 ? 9.375 -10.039 -6.02 1 97.44 325 LEU B CA 1
ATOM 6020 C C . LEU B 1 325 ? 10.891 -9.867 -6.082 1 97.44 325 LEU B C 1
ATOM 6022 O O . LEU B 1 325 ? 11.383 -8.82 -6.504 1 97.44 325 LEU B O 1
ATOM 6026 N N . ASP B 1 326 ? 11.602 -10.891 -5.672 1 94.94 326 ASP B N 1
ATOM 6027 C CA . ASP B 1 326 ? 13.062 -10.883 -5.758 1 94.94 326 ASP B CA 1
ATOM 6028 C C . ASP B 1 326 ? 13.531 -11.32 -7.141 1 94.94 326 ASP B C 1
ATOM 6030 O O . ASP B 1 326 ? 13.008 -12.273 -7.711 1 94.94 326 ASP B O 1
ATOM 6034 N N . LEU B 1 327 ? 14.43 -10.625 -7.695 1 95.06 327 LEU B N 1
ATOM 6035 C CA . LEU B 1 327 ? 14.984 -10.875 -9.023 1 95.06 327 LEU B CA 1
ATOM 6036 C C . LEU B 1 327 ? 16.5 -11.031 -8.953 1 95.06 327 LEU B C 1
ATOM 6038 O O . LEU B 1 327 ? 17.188 -10.211 -8.344 1 95.06 327 LEU B O 1
ATOM 6042 N N . ARG B 1 328 ? 17.031 -12.094 -9.602 1 92.81 328 ARG B N 1
ATOM 6043 C CA . ARG B 1 328 ? 18.469 -12.32 -9.648 1 92.81 328 ARG B CA 1
ATOM 6044 C C . ARG B 1 328 ? 18.891 -12.859 -11.008 1 92.81 328 ARG B C 1
ATOM 6046 O O . ARG B 1 328 ? 18.406 -13.891 -11.461 1 92.81 328 ARG B O 1
ATOM 6053 N N . ALA B 1 329 ? 19.781 -12.164 -11.602 1 91.62 329 ALA B N 1
ATOM 6054 C CA . ALA B 1 329 ? 20.375 -12.633 -12.844 1 91.62 329 ALA B CA 1
ATOM 6055 C C . ALA B 1 329 ? 21.703 -13.336 -12.586 1 91.62 329 ALA B C 1
ATOM 6057 O O . ALA B 1 329 ? 22.484 -12.922 -11.719 1 91.62 329 ALA B O 1
ATOM 6058 N N . GLY B 1 330 ? 21.906 -14.469 -13.312 1 87.94 330 GLY B N 1
ATOM 6059 C CA . GLY B 1 330 ? 23.125 -15.219 -13.117 1 87.94 330 GLY B CA 1
ATOM 6060 C C . GLY B 1 330 ? 23.5 -16.078 -14.305 1 87.94 330 GLY B C 1
ATOM 6061 O O . GLY B 1 330 ? 23.047 -15.836 -15.422 1 87.94 330 GLY B O 1
ATOM 6062 N N . ILE B 1 331 ? 24.594 -16.891 -14.094 1 84.31 331 ILE B N 1
ATOM 6063 C CA . ILE B 1 331 ? 25.078 -17.844 -15.086 1 84.31 331 ILE B CA 1
ATOM 6064 C C . ILE B 1 331 ? 24.828 -19.266 -14.594 1 84.31 331 ILE B C 1
ATOM 6066 O O . ILE B 1 331 ? 25.141 -19.594 -13.445 1 84.31 331 ILE B O 1
ATOM 6070 N N . ALA B 1 332 ? 23.969 -19.938 -15.391 1 77.56 332 ALA B N 1
ATOM 6071 C CA . ALA B 1 332 ? 23.703 -21.328 -15.055 1 77.56 332 ALA B CA 1
ATOM 6072 C C . ALA B 1 332 ? 24.703 -22.266 -15.742 1 77.56 332 ALA B C 1
ATOM 6074 O O . ALA B 1 332 ? 24.984 -22.109 -16.938 1 77.56 332 ALA B O 1
ATOM 6075 N N . LYS B 1 333 ? 25.516 -23.047 -14.953 1 66.06 333 LYS B N 1
ATOM 6076 C CA . LYS B 1 333 ? 26.484 -23.984 -15.523 1 66.06 333 LYS B CA 1
ATOM 6077 C C . LYS B 1 333 ? 25.844 -25.344 -15.789 1 66.06 333 LYS B C 1
ATOM 6079 O O . LYS B 1 333 ? 25.172 -25.906 -14.922 1 66.06 333 LYS B O 1
ATOM 6084 N N . SER B 1 334 ? 25.266 -25.562 -16.984 1 56.69 334 SER B N 1
ATOM 6085 C CA . SER B 1 334 ? 24.719 -26.891 -17.297 1 56.69 334 SER B CA 1
ATOM 6086 C C . SER B 1 334 ? 25.828 -27.906 -17.469 1 56.69 334 SER B C 1
ATOM 6088 O O . SER B 1 334 ? 26.844 -27.625 -18.109 1 56.69 334 SER B O 1
ATOM 6090 N N . ALA B 1 335 ? 25.812 -28.844 -16.547 1 48.09 335 ALA B N 1
ATOM 6091 C CA . ALA B 1 335 ? 26.766 -29.953 -16.688 1 48.09 335 ALA B CA 1
ATOM 6092 C C . ALA B 1 335 ? 26.406 -30.844 -17.859 1 48.09 335 ALA B C 1
ATOM 6094 O O . ALA B 1 335 ? 25.438 -31.609 -17.797 1 48.09 335 ALA B O 1
ATOM 6095 N N . LYS B 1 336 ? 26.234 -30.5 -19.078 1 51.28 336 LYS B N 1
ATOM 6096 C CA . LYS B 1 336 ? 26.031 -31.641 -19.969 1 51.28 336 LYS B CA 1
ATOM 6097 C C . LYS B 1 336 ? 27.203 -32.625 -19.891 1 51.28 336 LYS B C 1
ATOM 6099 O O . LYS B 1 336 ? 28.344 -32.219 -19.688 1 51.28 336 LYS B O 1
ATOM 6104 N N . LYS B 1 337 ? 26.719 -33.875 -20 1 44.75 337 LYS B N 1
ATOM 6105 C CA . LYS B 1 337 ? 27.562 -35.062 -20.094 1 44.75 337 LYS B CA 1
ATOM 6106 C C . LYS B 1 337 ? 28.656 -34.875 -21.141 1 44.75 337 LYS B C 1
ATOM 6108 O O . LYS B 1 337 ? 29.656 -35.594 -21.125 1 44.75 337 LYS B O 1
ATOM 6113 N N . SER B 1 338 ? 28.188 -34.375 -22.297 1 46.88 338 SER B N 1
ATOM 6114 C CA . SER B 1 338 ? 29.094 -34.625 -23.422 1 46.88 338 SER B CA 1
ATOM 6115 C C . SER B 1 338 ? 30.203 -33.562 -23.453 1 46.88 338 SER B C 1
ATOM 6117 O O . SER B 1 338 ? 30.922 -33.469 -24.453 1 46.88 338 SER B O 1
ATOM 6119 N N . GLY B 1 339 ? 30.766 -33 -22.453 1 51.53 339 GLY B N 1
ATOM 6120 C CA . GLY B 1 339 ? 32.062 -32.344 -22.281 1 51.53 339 GLY B CA 1
ATOM 6121 C C . GLY B 1 339 ? 31.953 -30.828 -22.281 1 51.53 339 GLY B C 1
ATOM 6122 O O . GLY B 1 339 ? 32.688 -30.156 -21.547 1 51.53 339 GLY B O 1
ATOM 6123 N N . VAL B 1 340 ? 31.438 -30.109 -23.391 1 52.81 340 VAL B N 1
ATOM 6124 C CA . VAL B 1 340 ? 31.625 -28.672 -23.391 1 52.81 340 VAL B CA 1
ATOM 6125 C C . VAL B 1 340 ? 30.469 -28 -22.656 1 52.81 340 VAL B C 1
ATOM 6127 O O . VAL B 1 340 ? 29.312 -28.125 -23.047 1 52.81 340 VAL B O 1
ATOM 6130 N N . PRO B 1 341 ? 30.609 -27.609 -21.5 1 56 341 PRO B N 1
ATOM 6131 C CA . PRO B 1 341 ? 29.578 -26.953 -20.703 1 56 341 PRO B CA 1
ATOM 6132 C C . PRO B 1 341 ? 28.922 -25.781 -21.438 1 56 341 PRO B C 1
ATOM 6134 O O . PRO B 1 341 ? 29.609 -24.875 -21.906 1 56 341 PRO B O 1
ATOM 6137 N N . LYS B 1 342 ? 27.875 -25.906 -22.219 1 61.44 342 LYS B N 1
ATOM 6138 C CA . LYS B 1 342 ? 27.219 -24.719 -22.781 1 61.44 342 LYS B CA 1
ATOM 6139 C C . LYS B 1 342 ? 26.656 -23.828 -21.672 1 61.44 342 LYS B C 1
ATOM 6141 O O . LYS B 1 342 ? 25.859 -24.281 -20.859 1 61.44 342 LYS B O 1
ATOM 6146 N N . GLU B 1 343 ? 27.281 -22.766 -21.375 1 73.5 343 GLU B N 1
ATOM 6147 C CA . GLU B 1 343 ? 26.891 -21.766 -20.391 1 73.5 343 GLU B CA 1
ATOM 6148 C C . GLU B 1 343 ? 25.578 -21.094 -20.797 1 73.5 343 GLU B C 1
ATOM 6150 O O . GLU B 1 343 ? 25.422 -20.672 -21.938 1 73.5 343 GLU B O 1
ATOM 6155 N N . ARG B 1 344 ? 24.547 -21.422 -20.031 1 86 344 ARG B N 1
ATOM 6156 C CA . ARG B 1 344 ? 23.312 -20.656 -20.203 1 86 344 ARG B CA 1
ATOM 6157 C C . ARG B 1 344 ? 23.172 -19.578 -19.141 1 86 344 ARG B C 1
ATOM 6159 O O . ARG B 1 344 ? 23.812 -19.656 -18.094 1 86 344 ARG B O 1
ATOM 6166 N N . PHE B 1 345 ? 22.5 -18.594 -19.5 1 90.62 345 PHE B N 1
ATOM 6167 C CA . PHE B 1 345 ? 22.219 -17.5 -18.578 1 90.62 345 PHE B CA 1
ATOM 6168 C C . PHE B 1 345 ? 20.891 -17.75 -17.859 1 90.62 345 PHE B C 1
ATOM 6170 O O . PHE B 1 345 ? 19.969 -18.312 -18.438 1 90.62 345 PHE B O 1
ATOM 6177 N N . SER B 1 346 ? 20.875 -17.344 -16.641 1 92.31 346 SER B N 1
ATOM 6178 C CA . SER B 1 346 ? 19.672 -17.625 -15.844 1 92.31 346 SER B CA 1
ATOM 6179 C C . SER B 1 346 ? 19.094 -16.344 -15.258 1 92.31 346 SER B C 1
ATOM 6181 O O . SER B 1 346 ? 19.828 -15.383 -14.992 1 92.31 346 SER B O 1
ATOM 6183 N N . LEU B 1 347 ? 17.859 -16.25 -15.141 1 94.31 347 LEU B N 1
ATOM 6184 C CA . LEU B 1 347 ? 17.078 -15.25 -14.414 1 94.31 347 LEU B CA 1
ATOM 6185 C C . LEU B 1 347 ? 16.141 -15.914 -13.406 1 94.31 347 LEU B C 1
ATOM 6187 O O . LEU B 1 347 ? 15.219 -16.625 -13.797 1 94.31 347 LEU B O 1
ATOM 6191 N N . ASP B 1 348 ? 16.375 -15.672 -12.125 1 94.19 348 ASP B N 1
ATOM 6192 C CA . ASP B 1 348 ? 15.602 -16.297 -11.062 1 94.19 348 ASP B CA 1
ATOM 6193 C C . ASP B 1 348 ? 14.68 -15.289 -10.383 1 94.19 348 ASP B C 1
ATOM 6195 O O . ASP B 1 348 ? 15.102 -14.18 -10.047 1 94.19 348 ASP B O 1
ATOM 6199 N N . ILE B 1 349 ? 13.469 -15.656 -10.219 1 96.06 349 ILE B N 1
ATOM 6200 C CA . ILE B 1 349 ? 12.477 -14.844 -9.523 1 96.06 349 ILE B CA 1
ATOM 6201 C C . ILE B 1 349 ? 11.914 -15.625 -8.336 1 96.06 349 ILE B C 1
ATOM 6203 O O . ILE B 1 349 ? 11.594 -16.812 -8.461 1 96.06 349 ILE B O 1
ATOM 6207 N N . SER B 1 350 ? 11.828 -14.992 -7.168 1 94.75 350 SER B N 1
ATOM 6208 C CA . SER B 1 350 ? 11.289 -15.648 -5.98 1 94.75 350 SER B CA 1
ATOM 6209 C C . SER B 1 350 ? 10.219 -14.797 -5.312 1 94.75 350 SER B C 1
ATOM 6211 O O . SER B 1 350 ? 10.273 -13.562 -5.367 1 94.75 350 SER B O 1
ATOM 6213 N N . GLY B 1 351 ? 9.258 -15.406 -4.684 1 95.69 351 GLY B N 1
ATOM 6214 C CA . GLY B 1 351 ? 8.102 -14.773 -4.07 1 95.69 351 GLY B CA 1
ATOM 6215 C C . GLY B 1 351 ? 6.781 -15.312 -4.594 1 95.69 351 GLY B C 1
ATOM 6216 O O . GLY B 1 351 ? 6.754 -16.297 -5.336 1 95.69 351 GLY B O 1
ATOM 6217 N N . PRO B 1 352 ? 5.707 -14.742 -4.113 1 97 352 PRO B N 1
ATOM 6218 C CA . PRO B 1 352 ? 4.414 -15.172 -4.645 1 97 352 PRO B CA 1
ATOM 6219 C C . PRO B 1 352 ? 4.168 -14.688 -6.074 1 97 352 PRO B C 1
ATOM 6221 O O . PRO B 1 352 ? 3.686 -13.57 -6.277 1 97 352 PRO B O 1
ATOM 6224 N N . LEU B 1 353 ? 4.488 -15.539 -6.949 1 97.19 353 LEU B N 1
ATOM 6225 C CA . LEU B 1 353 ? 4.324 -15.211 -8.367 1 97.19 353 LEU B CA 1
ATOM 6226 C C . LEU B 1 353 ? 2.906 -15.523 -8.828 1 97.19 353 LEU B C 1
ATOM 6228 O O . LEU B 1 353 ? 2.521 -16.688 -8.93 1 97.19 353 LEU B O 1
ATOM 6232 N N . MET B 1 354 ? 2.172 -14.516 -9.133 1 96.75 354 MET B N 1
ATOM 6233 C CA . MET B 1 354 ? 0.782 -14.648 -9.562 1 96.75 354 MET B CA 1
ATOM 6234 C C . MET B 1 354 ? 0.685 -14.703 -11.078 1 96.75 354 MET B C 1
ATOM 6236 O O . MET B 1 354 ? 1.639 -14.359 -11.781 1 96.75 354 MET B O 1
ATOM 6240 N N . PRO B 1 355 ? -0.43 -15.117 -11.602 1 94.88 355 PRO B N 1
ATOM 6241 C CA . PRO B 1 355 ? -0.559 -15.391 -13.031 1 94.88 355 PRO B CA 1
ATOM 6242 C C . PRO B 1 355 ? -0.255 -14.172 -13.898 1 94.88 355 PRO B C 1
ATOM 6244 O O . PRO B 1 355 ? 0.395 -14.297 -14.938 1 94.88 355 PRO B O 1
ATOM 6247 N N . HIS B 1 356 ? -0.683 -13 -13.531 1 93.44 356 HIS B N 1
ATOM 6248 C CA . HIS B 1 356 ? -0.488 -11.82 -14.367 1 93.44 356 HIS B CA 1
ATOM 6249 C C . HIS B 1 356 ? 0.989 -11.453 -14.461 1 93.44 356 HIS B C 1
ATOM 6251 O O . HIS B 1 356 ? 1.44 -10.945 -15.492 1 93.44 356 HIS B O 1
ATOM 6257 N N . GLN B 1 357 ? 1.699 -11.672 -13.422 1 95.12 357 GLN B N 1
ATOM 6258 C CA . GLN B 1 357 ? 3.125 -11.367 -13.406 1 95.12 357 GLN B CA 1
ATOM 6259 C C . GLN B 1 357 ? 3.898 -12.289 -14.344 1 95.12 357 GLN B C 1
ATOM 6261 O O . GLN B 1 357 ? 4.738 -11.828 -15.125 1 95.12 357 GLN B O 1
ATOM 6266 N N . LEU B 1 358 ? 3.582 -13.547 -14.234 1 93.56 358 LEU B N 1
ATOM 6267 C CA . LEU B 1 358 ? 4.238 -14.531 -15.094 1 93.56 358 LEU B CA 1
ATOM 6268 C C . LEU B 1 358 ? 3.975 -14.227 -16.562 1 93.56 358 LEU B C 1
ATOM 6270 O O . LEU B 1 358 ? 4.895 -14.266 -17.391 1 93.56 358 LEU B O 1
ATOM 6274 N N . SER B 1 359 ? 2.756 -13.945 -16.875 1 91.94 359 SER B N 1
ATOM 6275 C CA . SER B 1 359 ? 2.387 -13.609 -18.25 1 91.94 359 SER B CA 1
ATOM 6276 C C . SER B 1 359 ? 3.162 -12.398 -18.75 1 91.94 359 SER B C 1
ATOM 6278 O O . SER B 1 359 ? 3.648 -12.383 -19.875 1 91.94 359 SER B O 1
ATOM 6280 N N . GLY B 1 360 ? 3.248 -11.398 -17.922 1 91.75 360 GLY B N 1
ATOM 6281 C CA . GLY B 1 360 ? 3.98 -10.195 -18.297 1 91.75 360 GLY B CA 1
ATOM 6282 C C . GLY B 1 360 ? 5.461 -10.445 -18.516 1 91.75 360 GLY B C 1
ATOM 6283 O O . GLY B 1 360 ? 6.043 -9.938 -19.484 1 91.75 360 GLY B O 1
ATOM 6284 N N . ILE B 1 361 ? 6.062 -11.188 -17.672 1 94.31 361 ILE B N 1
ATOM 6285 C CA . ILE B 1 361 ? 7.492 -11.477 -17.75 1 94.31 361 ILE B CA 1
ATOM 6286 C C . ILE B 1 361 ? 7.793 -12.281 -19 1 94.31 361 ILE B C 1
ATOM 6288 O O . ILE B 1 361 ? 8.742 -11.984 -19.734 1 94.31 361 ILE B O 1
ATOM 6292 N N . ILE B 1 362 ? 6.98 -13.258 -19.266 1 92.62 362 ILE B N 1
ATOM 6293 C CA . ILE B 1 362 ? 7.18 -14.102 -20.438 1 92.62 362 ILE B CA 1
ATOM 6294 C C . ILE B 1 362 ? 7.051 -13.266 -21.719 1 92.62 362 ILE B C 1
ATOM 6296 O O . ILE B 1 362 ? 7.855 -13.398 -22.641 1 92.62 362 ILE B O 1
ATOM 6300 N N . THR B 1 363 ? 6.043 -12.422 -21.766 1 89.81 363 THR B N 1
ATOM 6301 C CA . THR B 1 363 ? 5.859 -11.539 -22.906 1 89.81 363 THR B CA 1
ATOM 6302 C C . THR B 1 363 ? 7.09 -10.672 -23.125 1 89.81 363 THR B C 1
ATOM 6304 O O . THR B 1 363 ? 7.52 -10.461 -24.266 1 89.81 363 THR B O 1
ATOM 6307 N N . LEU B 1 364 ? 7.637 -10.211 -22.078 1 91.25 364 LEU B N 1
ATOM 6308 C CA . LEU B 1 364 ? 8.82 -9.367 -22.141 1 91.25 364 LEU B CA 1
ATOM 6309 C C . LEU B 1 364 ? 10.031 -10.156 -22.625 1 91.25 364 LEU B C 1
ATOM 6311 O O . LEU B 1 364 ? 10.812 -9.672 -23.453 1 91.25 364 LEU B O 1
ATOM 6315 N N . LEU B 1 365 ? 10.211 -11.352 -22.141 1 93 365 LEU B N 1
ATOM 6316 C CA . LEU B 1 365 ? 11.359 -12.172 -22.5 1 93 365 LEU B CA 1
ATOM 6317 C C . LEU B 1 365 ? 11.281 -12.633 -23.953 1 93 365 LEU B C 1
ATOM 6319 O O . LEU B 1 365 ? 12.305 -12.836 -24.594 1 93 365 LEU B O 1
ATOM 6323 N N . ASN B 1 366 ? 10.062 -12.758 -24.438 1 91.06 366 ASN B N 1
ATOM 6324 C CA . ASN B 1 366 ? 9.891 -13.039 -25.859 1 91.06 366 ASN B CA 1
ATOM 6325 C C . ASN B 1 366 ? 10.516 -11.961 -26.734 1 91.06 366 ASN B C 1
ATOM 6327 O O . ASN B 1 366 ? 11.047 -12.25 -27.812 1 91.06 366 ASN B O 1
ATOM 6331 N N . LYS B 1 367 ? 10.508 -10.789 -26.203 1 87.25 367 LYS B N 1
ATOM 6332 C CA . LYS B 1 367 ? 11.016 -9.648 -26.953 1 87.25 367 LYS B CA 1
ATOM 6333 C C . LYS B 1 367 ? 12.508 -9.461 -26.734 1 87.25 367 LYS B C 1
ATOM 6335 O O . LYS B 1 367 ? 13.211 -8.922 -27.594 1 87.25 367 LYS B O 1
ATOM 6340 N N . THR B 1 368 ? 13.016 -9.906 -25.625 1 89.94 368 THR B N 1
ATOM 6341 C CA . THR B 1 368 ? 14.359 -9.5 -25.234 1 89.94 368 THR B CA 1
ATOM 6342 C C . THR B 1 368 ? 15.344 -10.656 -25.375 1 89.94 368 THR B C 1
ATOM 6344 O O . THR B 1 368 ? 16.547 -10.438 -25.484 1 89.94 368 THR B O 1
ATOM 6347 N N . GLN B 1 369 ? 14.812 -11.891 -25.328 1 90.12 369 GLN B N 1
ATOM 6348 C CA . GLN B 1 369 ? 15.727 -13.023 -25.266 1 90.12 369 GLN B CA 1
ATOM 6349 C C . GLN B 1 369 ? 15.758 -13.789 -26.578 1 90.12 369 GLN B C 1
ATOM 6351 O O . GLN B 1 369 ? 14.805 -14.5 -26.922 1 90.12 369 GLN B O 1
ATOM 6356 N N . ASP B 1 370 ? 16.844 -13.781 -27.328 1 84.81 370 ASP B N 1
ATOM 6357 C CA . ASP B 1 370 ? 17.234 -14.641 -28.438 1 84.81 370 ASP B CA 1
ATOM 6358 C C . ASP B 1 370 ? 16.047 -14.922 -29.359 1 84.81 370 ASP B C 1
ATOM 6360 O O . ASP B 1 370 ? 15.727 -16.078 -29.625 1 84.81 370 ASP B O 1
ATOM 6364 N N . ASP B 1 371 ? 15.367 -13.945 -29.75 1 80.88 371 ASP B N 1
ATOM 6365 C CA . ASP B 1 371 ? 14.219 -14.055 -30.656 1 80.88 371 ASP B CA 1
ATOM 6366 C C . ASP B 1 371 ? 13.148 -14.961 -30.062 1 80.88 371 ASP B C 1
ATOM 6368 O O . ASP B 1 371 ? 12.57 -15.789 -30.766 1 80.88 371 ASP B O 1
ATOM 6372 N N . GLY B 1 372 ? 13.094 -14.938 -28.734 1 85.31 372 GLY B N 1
ATOM 6373 C CA . GLY B 1 372 ? 12.062 -15.688 -28.031 1 85.31 372 GLY B CA 1
ATOM 6374 C C . GLY B 1 372 ? 12.453 -17.125 -27.766 1 85.31 372 GLY B C 1
ATOM 6375 O O . GLY B 1 372 ? 11.633 -18.031 -27.875 1 85.31 372 GLY B O 1
ATOM 6376 N N . ASN B 1 373 ? 13.688 -17.391 -27.609 1 88.81 373 ASN B N 1
ATOM 6377 C CA . ASN B 1 373 ? 14.172 -18.719 -27.281 1 88.81 373 ASN B CA 1
ATOM 6378 C C . ASN B 1 373 ? 14.688 -18.797 -25.844 1 88.81 373 ASN B C 1
ATOM 6380 O O . ASN B 1 373 ? 15.766 -18.297 -25.547 1 88.81 373 ASN B O 1
ATOM 6384 N N . PHE B 1 374 ? 13.898 -19.391 -24.984 1 92.94 374 PHE B N 1
ATOM 6385 C CA . PHE B 1 374 ? 14.273 -19.594 -23.578 1 92.94 374 PHE B CA 1
ATOM 6386 C C . PHE B 1 374 ? 13.406 -20.672 -22.953 1 92.94 374 PHE B C 1
ATOM 6388 O O . PHE B 1 374 ? 12.438 -21.141 -23.562 1 92.94 374 PHE B O 1
ATOM 6395 N N . THR B 1 375 ? 13.82 -21.141 -21.859 1 91 375 THR B N 1
ATOM 6396 C CA . THR B 1 375 ? 13.062 -22.125 -21.094 1 91 375 THR B CA 1
ATOM 6397 C C . THR B 1 375 ? 12.773 -21.594 -19.688 1 91 375 THR B C 1
ATOM 6399 O O . THR B 1 375 ? 13.477 -20.703 -19.188 1 91 375 THR B O 1
ATOM 6402 N N . CYS B 1 376 ? 11.711 -22.062 -19.141 1 92.62 376 CYS B N 1
ATOM 6403 C CA . CYS B 1 376 ? 11.312 -21.625 -17.797 1 92.62 376 CYS B CA 1
ATOM 6404 C C . CYS B 1 376 ? 10.883 -22.828 -16.953 1 92.62 376 CYS B C 1
ATOM 6406 O O . CYS B 1 376 ? 10.234 -23.734 -17.453 1 92.62 376 CYS B O 1
ATOM 6408 N N . ALA B 1 377 ? 11.328 -22.859 -15.75 1 91.62 377 ALA B N 1
ATOM 6409 C CA . ALA B 1 377 ? 10.898 -23.844 -14.758 1 91.62 377 ALA B CA 1
ATOM 6410 C C . ALA B 1 377 ? 10.258 -23.156 -13.547 1 91.62 377 ALA B C 1
ATOM 6412 O O . ALA B 1 377 ? 10.727 -22.094 -13.117 1 91.62 377 ALA B O 1
ATOM 6413 N N . PHE B 1 378 ? 9.25 -23.797 -12.992 1 92 378 PHE B N 1
ATOM 6414 C CA . PHE B 1 378 ? 8.5 -23.141 -11.93 1 92 378 PHE B CA 1
ATOM 6415 C C . PHE B 1 378 ? 8.484 -24 -10.672 1 92 378 PHE B C 1
ATOM 6417 O O . PHE B 1 378 ? 8.297 -25.219 -10.75 1 92 378 PHE B O 1
ATOM 6424 N N . GLY B 1 379 ? 8.844 -23.406 -9.555 1 89.44 379 GLY B N 1
ATOM 6425 C CA . GLY B 1 379 ? 8.414 -23.938 -8.273 1 89.44 379 GLY B CA 1
ATOM 6426 C C . GLY B 1 379 ? 6.98 -23.578 -7.926 1 89.44 379 GLY B C 1
ATOM 6427 O O . GLY B 1 379 ? 6.66 -22.406 -7.734 1 89.44 379 GLY B O 1
ATOM 6428 N N . THR B 1 380 ? 6.086 -24.547 -7.879 1 88.19 380 THR B N 1
ATOM 6429 C CA . THR B 1 380 ? 4.66 -24.312 -7.688 1 88.19 380 THR B CA 1
ATOM 6430 C C . THR B 1 380 ? 4.25 -24.609 -6.246 1 88.19 380 THR B C 1
ATOM 6432 O O . THR B 1 380 ? 4.699 -25.594 -5.66 1 88.19 380 THR B O 1
ATOM 6435 N N . HIS B 1 381 ? 3.541 -23.656 -5.672 1 88 381 HIS B N 1
ATOM 6436 C CA . HIS B 1 381 ? 2.834 -24.016 -4.449 1 88 381 HIS B CA 1
ATOM 6437 C C . HIS B 1 381 ? 1.732 -25.031 -4.727 1 88 381 HIS B C 1
ATOM 6439 O O . HIS B 1 381 ? 0.593 -24.656 -5.012 1 88 381 HIS B O 1
ATOM 6445 N N . MET B 1 382 ? 1.972 -26.234 -4.512 1 83.56 382 MET B N 1
ATOM 6446 C CA . MET B 1 382 ? 1.218 -27.359 -5.051 1 83.56 382 MET B CA 1
ATOM 6447 C C . MET B 1 382 ? -0.196 -27.391 -4.477 1 83.56 382 MET B C 1
ATOM 6449 O O . MET B 1 382 ? -1.118 -27.906 -5.117 1 83.56 382 MET B O 1
ATOM 6453 N N . TYR B 1 383 ? -0.395 -26.828 -3.418 1 84.06 383 TYR B N 1
ATOM 6454 C CA . TYR B 1 383 ? -1.719 -26.812 -2.805 1 84.06 383 TYR B CA 1
ATOM 6455 C C . TYR B 1 383 ? -2.676 -25.922 -3.594 1 84.06 383 TYR B C 1
ATOM 6457 O O . TYR B 1 383 ? -3.891 -25.984 -3.395 1 84.06 383 TYR B O 1
ATOM 6465 N N . THR B 1 384 ? -2.107 -25.156 -4.512 1 90.31 384 THR B N 1
ATOM 6466 C CA . THR B 1 384 ? -2.943 -24.281 -5.312 1 90.31 384 THR B CA 1
ATOM 6467 C C . THR B 1 384 ? -3.137 -24.844 -6.719 1 90.31 384 THR B C 1
ATOM 6469 O O . THR B 1 384 ? -3.848 -24.25 -7.535 1 90.31 384 THR B O 1
ATOM 6472 N N . ALA B 1 385 ? -2.58 -25.953 -7.043 1 87.44 385 ALA B N 1
ATOM 6473 C CA . ALA B 1 385 ? -2.678 -26.578 -8.359 1 87.44 385 ALA B CA 1
ATOM 6474 C C . ALA B 1 385 ? -4.129 -26.891 -8.703 1 87.44 385 ALA B C 1
ATOM 6476 O O . ALA B 1 385 ? -4.547 -26.75 -9.859 1 87.44 385 ALA B O 1
ATOM 6477 N N . PRO B 1 386 ? -4.98 -27.25 -7.758 1 87.88 386 PRO B N 1
ATOM 6478 C CA . PRO B 1 386 ? -6.367 -27.625 -8.055 1 87.88 386 PRO B CA 1
ATOM 6479 C C . PRO B 1 386 ? -7.188 -26.453 -8.602 1 87.88 386 PRO B C 1
ATOM 6481 O O . PRO B 1 386 ? -8.297 -26.656 -9.094 1 87.88 386 PRO B O 1
ATOM 6484 N N . PHE B 1 387 ? -6.68 -25.281 -8.477 1 90.69 387 PHE B N 1
ATOM 6485 C CA . PHE B 1 387 ? -7.383 -24.141 -9.039 1 90.69 387 PHE B CA 1
ATOM 6486 C C . PHE B 1 387 ? -7.531 -24.281 -10.555 1 90.69 387 PHE B C 1
ATOM 6488 O O . PHE B 1 387 ? -8.359 -23.625 -11.172 1 90.69 387 PHE B O 1
ATOM 6495 N N . ASN B 1 388 ? -6.703 -25.141 -11.086 1 87.88 388 ASN B N 1
ATOM 6496 C CA . ASN B 1 388 ? -6.695 -25.297 -12.539 1 87.88 388 ASN B CA 1
ATOM 6497 C C . ASN B 1 388 ? -7.551 -26.5 -12.961 1 87.88 388 ASN B C 1
ATOM 6499 O O . ASN B 1 388 ? -7.566 -26.859 -14.141 1 87.88 388 ASN B O 1
ATOM 6503 N N . ALA B 1 389 ? -8.25 -27.047 -12.109 1 78.5 389 ALA B N 1
ATOM 6504 C CA . ALA B 1 389 ? -9.125 -28.172 -12.438 1 78.5 389 ALA B CA 1
ATOM 6505 C C . ALA B 1 389 ? -10.305 -27.719 -13.289 1 78.5 389 ALA B C 1
ATOM 6507 O O . ALA B 1 389 ? -10.844 -26.625 -13.086 1 78.5 389 ALA B O 1
ATOM 6508 N N . PRO B 1 390 ? -10.586 -28.562 -14.211 1 73.75 390 PRO B N 1
ATOM 6509 C CA . PRO B 1 390 ? -11.758 -28.219 -15.031 1 73.75 390 PRO B CA 1
ATOM 6510 C C . PRO B 1 390 ? -13.031 -28.094 -14.203 1 73.75 390 PRO B C 1
ATOM 6512 O O . PRO B 1 390 ? -13.266 -28.891 -13.289 1 73.75 390 PRO B O 1
ATOM 6515 N N . SER B 1 391 ? -13.602 -27.016 -14.273 1 68 391 SER B N 1
ATOM 6516 C CA . SER B 1 391 ? -14.852 -26.781 -13.562 1 68 391 SER B CA 1
ATOM 6517 C C . SER B 1 391 ? -15.789 -25.906 -14.391 1 68 391 SER B C 1
ATOM 6519 O O . SER B 1 391 ? -15.414 -25.406 -15.453 1 68 391 SER B O 1
ATOM 6521 N N . ASP B 1 392 ? -17.031 -25.984 -14.023 1 65.12 392 ASP B N 1
ATOM 6522 C CA . ASP B 1 392 ? -18.016 -25.125 -14.656 1 65.12 392 ASP B CA 1
ATOM 6523 C C . ASP B 1 392 ? -17.531 -23.672 -14.695 1 65.12 392 ASP B C 1
ATOM 6525 O O . ASP B 1 392 ? -17.984 -22.875 -15.516 1 65.12 392 ASP B O 1
ATOM 6529 N N . ALA B 1 393 ? -16.703 -23.453 -13.742 1 61 393 ALA B N 1
ATOM 6530 C CA . ALA B 1 393 ? -16.188 -22.094 -13.68 1 61 393 ALA B CA 1
ATOM 6531 C C . ALA B 1 393 ? -15.109 -21.859 -14.727 1 61 393 ALA B C 1
ATOM 6533 O O . ALA B 1 393 ? -14.781 -20.719 -15.055 1 61 393 ALA B O 1
ATOM 6534 N N . THR B 1 394 ? -14.508 -22.906 -15.094 1 60.38 394 THR B N 1
ATOM 6535 C CA . THR B 1 394 ? -13.406 -22.781 -16.031 1 60.38 394 THR B CA 1
ATOM 6536 C C . THR B 1 394 ? -13.875 -23.047 -17.453 1 60.38 394 THR B C 1
ATOM 6538 O O . THR B 1 394 ? -13.117 -22.875 -18.406 1 60.38 394 THR B O 1
ATOM 6541 N N . MET B 1 395 ? -15.195 -23.594 -17.594 1 59.66 395 MET B N 1
ATOM 6542 C CA . MET B 1 395 ? -15.688 -23.984 -18.906 1 59.66 395 MET B CA 1
ATOM 6543 C C . MET B 1 395 ? -16.625 -22.906 -19.469 1 59.66 395 MET B C 1
ATOM 6545 O O . MET B 1 395 ? -17.656 -22.609 -18.875 1 59.66 395 MET B O 1
ATOM 6549 N N . GLY B 1 396 ? -16.141 -21.703 -19.594 1 57.28 396 GLY B N 1
ATOM 6550 C CA . GLY B 1 396 ? -17.062 -20.625 -19.922 1 57.28 396 GLY B CA 1
ATOM 6551 C C . GLY B 1 396 ? -17.391 -20.547 -21.406 1 57.28 396 GLY B C 1
ATOM 6552 O O . GLY B 1 396 ? -16.812 -21.281 -22.219 1 57.28 396 GLY B O 1
ATOM 6553 N N . ASN B 1 397 ? -18.625 -19.953 -21.656 1 56.09 397 ASN B N 1
ATOM 6554 C CA . ASN B 1 397 ? -19.297 -19.688 -22.922 1 56.09 397 ASN B CA 1
ATOM 6555 C C . ASN B 1 397 ? -18.594 -18.609 -23.719 1 56.09 397 ASN B C 1
ATOM 6557 O O . ASN B 1 397 ? -19.188 -18.016 -24.625 1 56.09 397 ASN B O 1
ATOM 6561 N N . ASN B 1 398 ? -17.266 -18.688 -23.844 1 57.97 398 ASN B N 1
ATOM 6562 C CA . ASN B 1 398 ? -16.453 -17.906 -24.781 1 57.97 398 ASN B CA 1
ATOM 6563 C C . ASN B 1 398 ? -16.906 -16.438 -24.828 1 57.97 398 ASN B C 1
ATOM 6565 O O . ASN B 1 398 ? -16.875 -15.805 -25.875 1 57.97 398 ASN B O 1
ATOM 6569 N N . LYS B 1 399 ? -17.703 -15.867 -23.828 1 59.94 399 LYS B N 1
ATOM 6570 C CA . LYS B 1 399 ? -18.062 -14.469 -24 1 59.94 399 LYS B CA 1
ATOM 6571 C C . LYS B 1 399 ? -16.984 -13.547 -23.453 1 59.94 399 LYS B C 1
ATOM 6573 O O . LYS B 1 399 ? -16.562 -13.688 -22.312 1 59.94 399 LYS B O 1
ATOM 6578 N N . GLU B 1 400 ? -16.328 -12.773 -24.234 1 65.44 400 GLU B N 1
ATOM 6579 C CA . GLU B 1 400 ? -15.312 -11.789 -23.875 1 65.44 400 GLU B CA 1
ATOM 6580 C C . GLU B 1 400 ? -15.93 -10.625 -23.094 1 65.44 400 GLU B C 1
ATOM 6582 O O . GLU B 1 400 ? -16.953 -10.078 -23.5 1 65.44 400 GLU B O 1
ATOM 6587 N N . PRO B 1 401 ? -15.43 -10.367 -21.906 1 69.38 401 PRO B N 1
ATOM 6588 C CA . PRO B 1 401 ? -15.93 -9.203 -21.172 1 69.38 401 PRO B CA 1
ATOM 6589 C C . PRO B 1 401 ? -15.703 -7.891 -21.922 1 69.38 401 PRO B C 1
ATOM 6591 O O . PRO B 1 401 ? -14.82 -7.801 -22.766 1 69.38 401 PRO B O 1
ATOM 6594 N N . PRO B 1 402 ? -16.547 -6.918 -21.578 1 69.62 402 PRO B N 1
ATOM 6595 C CA . PRO B 1 402 ? -16.359 -5.609 -22.203 1 69.62 402 PRO B CA 1
ATOM 6596 C C . PRO B 1 402 ? -15 -4.996 -21.891 1 69.62 402 PRO B C 1
ATOM 6598 O O . PRO B 1 402 ? -14.477 -5.18 -20.781 1 69.62 402 PRO B O 1
ATOM 6601 N N . SER B 1 403 ? -14.445 -4.375 -22.828 1 67.88 403 SER B N 1
ATOM 6602 C CA . SER B 1 403 ? -13.133 -3.73 -22.75 1 67.88 403 SER B CA 1
ATOM 6603 C C . SER B 1 403 ? -13.086 -2.736 -21.594 1 67.88 403 SER B C 1
ATOM 6605 O O . SER B 1 403 ? -12.055 -2.6 -20.922 1 67.88 403 SER B O 1
ATOM 6607 N N . SER B 1 404 ? -14.141 -2.119 -21.375 1 70.5 404 SER B N 1
ATOM 6608 C CA . SER B 1 404 ? -14.188 -1.122 -20.297 1 70.5 404 SER B CA 1
ATOM 6609 C C . SER B 1 404 ? -13.906 -1.752 -18.938 1 70.5 404 SER B C 1
ATOM 6611 O O . SER B 1 404 ? -13.188 -1.174 -18.125 1 70.5 404 SER B O 1
ATOM 6613 N N . ASP B 1 405 ? -14.375 -2.875 -18.891 1 75 405 ASP B N 1
ATOM 6614 C CA . ASP B 1 405 ? -14.195 -3.562 -17.609 1 75 405 ASP B CA 1
ATOM 6615 C C . ASP B 1 405 ? -12.758 -4.051 -17.438 1 75 405 ASP B C 1
ATOM 6617 O O . ASP B 1 405 ? -12.219 -4.043 -16.344 1 75 405 ASP B O 1
ATOM 6621 N N . MET B 1 406 ? -12.234 -4.301 -18.547 1 70.81 406 MET B N 1
ATOM 6622 C CA . MET B 1 406 ? -10.859 -4.785 -18.516 1 70.81 406 MET B CA 1
ATOM 6623 C C . MET B 1 406 ? -9.898 -3.676 -18.109 1 70.81 406 MET B C 1
ATOM 6625 O O . MET B 1 406 ? -8.953 -3.916 -17.344 1 70.81 406 MET B O 1
ATOM 6629 N N . GLN B 1 407 ? -10.203 -2.576 -18.594 1 71.06 407 GLN B N 1
ATOM 6630 C CA . GLN B 1 407 ? -9.359 -1.432 -18.25 1 71.06 407 GLN B CA 1
ATOM 6631 C C . GLN B 1 407 ? -9.5 -1.061 -16.781 1 71.06 407 GLN B C 1
ATOM 6633 O O . GLN B 1 407 ? -8.523 -0.692 -16.125 1 71.06 407 GLN B O 1
ATOM 6638 N N . LYS B 1 408 ? -10.562 -1.327 -16.359 1 76.25 408 LYS B N 1
ATOM 6639 C CA . LYS B 1 408 ? -10.867 -0.97 -14.969 1 76.25 408 LYS B CA 1
ATOM 6640 C C . LYS B 1 408 ? -10.117 -1.868 -13.992 1 76.25 408 LYS B C 1
ATOM 6642 O O . LYS B 1 408 ? -9.703 -1.418 -12.922 1 76.25 408 LYS B O 1
ATOM 6647 N N . CYS B 1 409 ? -9.859 -3.068 -14.438 1 79.25 409 CYS B N 1
ATOM 6648 C CA . CYS B 1 409 ? -9.281 -4.02 -13.492 1 79.25 409 CYS B CA 1
ATOM 6649 C C . CYS B 1 409 ? -7.762 -3.926 -13.477 1 79.25 409 CYS B C 1
ATOM 6651 O O . CYS B 1 409 ? -7.109 -4.488 -12.594 1 79.25 409 CYS B O 1
ATOM 6653 N N . GLY B 1 410 ? -7.203 -3.158 -14.367 1 75.81 410 GLY B N 1
ATOM 6654 C CA . GLY B 1 410 ? -5.773 -2.898 -14.336 1 75.81 410 GLY B CA 1
ATOM 6655 C C . GLY B 1 410 ? -4.949 -4.012 -14.953 1 75.81 410 GLY B C 1
ATOM 6656 O O . GLY B 1 410 ? -3.762 -4.156 -14.648 1 75.81 410 GLY B O 1
ATOM 6657 N N . ILE B 1 411 ? -5.531 -4.938 -15.641 1 81.44 411 ILE B N 1
ATOM 6658 C CA . ILE B 1 411 ? -4.789 -6.043 -16.234 1 81.44 411 ILE B CA 1
ATOM 6659 C C . ILE B 1 411 ? -4.82 -5.926 -17.766 1 81.44 411 ILE B C 1
ATOM 6661 O O . ILE B 1 411 ? -5.742 -5.328 -18.328 1 81.44 411 ILE B O 1
ATOM 6665 N N . ALA B 1 412 ? -3.775 -6.379 -18.344 1 79.56 412 ALA B N 1
ATOM 6666 C CA . ALA B 1 412 ? -3.641 -6.301 -19.797 1 79.56 412 ALA B CA 1
ATOM 6667 C C . ALA B 1 412 ? -4.723 -7.125 -20.484 1 79.56 412 ALA B C 1
ATOM 6669 O O . ALA B 1 412 ? -5.074 -8.211 -20.031 1 79.56 412 ALA B O 1
ATOM 6670 N N . GLU B 1 413 ? -5.191 -6.633 -21.562 1 77.56 413 GLU B N 1
ATOM 6671 C CA . GLU B 1 413 ? -6.273 -7.27 -22.312 1 77.56 413 GLU B CA 1
ATOM 6672 C C . GLU B 1 413 ? -5.867 -8.656 -22.797 1 77.56 413 GLU B C 1
ATOM 6674 O O . GLU B 1 413 ? -6.672 -9.586 -22.781 1 77.56 413 GLU B O 1
ATOM 6679 N N . ASN B 1 414 ? -4.695 -8.734 -23.219 1 77.19 414 ASN B N 1
ATOM 6680 C CA . ASN B 1 414 ? -4.223 -10.023 -23.719 1 77.19 414 ASN B CA 1
ATOM 6681 C C . ASN B 1 414 ? -4.191 -11.078 -22.609 1 77.19 414 ASN B C 1
ATOM 6683 O O . ASN B 1 414 ? -4.457 -12.258 -22.875 1 77.19 414 ASN B O 1
ATOM 6687 N N . PHE B 1 415 ? -3.955 -10.641 -21.531 1 84.19 415 PHE B N 1
ATOM 6688 C CA . PHE B 1 415 ? -3.936 -11.562 -20.406 1 84.19 415 PHE B CA 1
ATOM 6689 C C . PHE B 1 415 ? -5.348 -12.023 -20.062 1 84.19 415 PHE B C 1
ATOM 6691 O O . PHE B 1 415 ? -5.57 -13.203 -19.781 1 84.19 415 PHE B O 1
ATOM 6698 N N . VAL B 1 416 ? -6.211 -11.102 -20.125 1 82.94 416 VAL B N 1
ATOM 6699 C CA . VAL B 1 416 ? -7.602 -11.445 -19.859 1 82.94 416 VAL B CA 1
ATOM 6700 C C . VAL B 1 416 ? -8.094 -12.469 -20.875 1 82.94 416 VAL B C 1
ATOM 6702 O O . VAL B 1 416 ? -8.773 -13.438 -20.531 1 82.94 416 VAL B O 1
ATOM 6705 N N . ALA B 1 417 ? -7.73 -12.25 -22.062 1 80.88 417 ALA B N 1
ATOM 6706 C CA . ALA B 1 417 ? -8.125 -13.164 -23.125 1 80.88 417 ALA B CA 1
ATOM 6707 C C . ALA B 1 417 ? -7.57 -14.57 -22.875 1 80.88 417 ALA B C 1
ATOM 6709 O O . ALA B 1 417 ? -8.258 -15.562 -23.109 1 80.88 417 ALA B O 1
ATOM 6710 N N . ARG B 1 418 ? -6.426 -14.617 -22.391 1 82.56 418 ARG B N 1
ATOM 6711 C CA . ARG B 1 418 ? -5.785 -15.891 -22.078 1 82.56 418 ARG B CA 1
ATOM 6712 C C . ARG B 1 418 ? -6.516 -16.594 -20.938 1 82.56 418 ARG B C 1
ATOM 6714 O O . ARG B 1 418 ? -6.668 -17.828 -20.969 1 82.56 418 ARG B O 1
ATOM 6721 N N . LEU B 1 419 ? -6.898 -15.859 -19.984 1 84.38 419 LEU B N 1
ATOM 6722 C CA . LEU B 1 419 ? -7.547 -16.438 -18.812 1 84.38 419 LEU B CA 1
ATOM 6723 C C . LEU B 1 419 ? -8.938 -16.969 -19.156 1 84.38 419 LEU B C 1
ATOM 6725 O O . LEU B 1 419 ? -9.414 -17.922 -18.547 1 84.38 419 LEU B O 1
ATOM 6729 N N . THR B 1 420 ? -9.531 -16.375 -20.156 1 79.88 420 THR B N 1
ATOM 6730 C CA . THR B 1 420 ? -10.93 -16.688 -20.422 1 79.88 420 THR B CA 1
ATOM 6731 C C . THR B 1 420 ? -11.055 -17.656 -21.578 1 79.88 420 THR B C 1
ATOM 6733 O O . THR B 1 420 ? -12.094 -18.312 -21.75 1 79.88 420 THR B O 1
ATOM 6736 N N . SER B 1 421 ? -10.062 -17.828 -22.375 1 74.62 421 SER B N 1
ATOM 6737 C CA . SER B 1 421 ? -10.211 -18.594 -23.609 1 74.62 421 SER B CA 1
ATOM 6738 C C . SER B 1 421 ? -9.539 -19.953 -23.516 1 74.62 421 SER B C 1
ATOM 6740 O O . SER B 1 421 ? -9.695 -20.797 -24.391 1 74.62 421 SER B O 1
ATOM 6742 N N . THR B 1 422 ? -8.859 -20.219 -22.5 1 72.44 422 THR B N 1
ATOM 6743 C CA . THR B 1 422 ? -8.094 -21.453 -22.422 1 72.44 422 THR B CA 1
ATOM 6744 C C . THR B 1 422 ? -8.461 -22.25 -21.188 1 72.44 422 THR B C 1
ATOM 6746 O O . THR B 1 422 ? -8.938 -21.688 -20.188 1 72.44 422 THR B O 1
ATOM 6749 N N . THR B 1 423 ? -8.312 -23.516 -21.359 1 78 423 THR B N 1
ATOM 6750 C CA . THR B 1 423 ? -8.43 -24.391 -20.188 1 78 423 THR B CA 1
ATOM 6751 C C . THR B 1 423 ? -7.195 -24.266 -19.297 1 78 423 THR B C 1
ATOM 6753 O O . THR B 1 423 ? -6.066 -24.438 -19.766 1 78 423 THR B O 1
ATOM 6756 N N . PRO B 1 424 ? -7.473 -24 -18.109 1 83.88 424 PRO B N 1
ATOM 6757 C CA . PRO B 1 424 ? -6.32 -23.797 -17.219 1 83.88 424 PRO B CA 1
ATOM 6758 C C . PRO B 1 424 ? -5.543 -25.078 -16.953 1 83.88 424 PRO B C 1
ATOM 6760 O O . PRO B 1 424 ? -6.133 -26.156 -16.906 1 83.88 424 PRO B O 1
ATOM 6763 N N . VAL B 1 425 ? -4.246 -24.953 -16.828 1 81.88 425 VAL B N 1
ATOM 6764 C CA . VAL B 1 425 ? -3.355 -26.078 -16.531 1 81.88 425 VAL B CA 1
ATOM 6765 C C . VAL B 1 425 ? -2.256 -25.609 -15.578 1 81.88 425 VAL B C 1
ATOM 6767 O O . VAL B 1 425 ? -1.87 -24.438 -15.586 1 81.88 425 VAL B O 1
ATOM 6770 N N . THR B 1 426 ? -1.876 -26.531 -14.727 1 82.69 426 THR B N 1
ATOM 6771 C CA . THR B 1 426 ? -0.704 -26.234 -13.914 1 82.69 426 THR B CA 1
ATOM 6772 C C . THR B 1 426 ? 0.58 -26.469 -14.703 1 82.69 426 THR B C 1
ATOM 6774 O O . THR B 1 426 ? 0.889 -27.594 -15.086 1 82.69 426 THR B O 1
ATOM 6777 N N . ILE B 1 427 ? 1.297 -25.438 -14.914 1 84.81 427 ILE B N 1
ATOM 6778 C CA . ILE B 1 427 ? 2.484 -25.516 -15.758 1 84.81 427 ILE B CA 1
ATOM 6779 C C . ILE B 1 427 ? 3.725 -25.703 -14.891 1 84.81 427 ILE B C 1
ATOM 6781 O O . ILE B 1 427 ? 3.939 -24.953 -13.93 1 84.81 427 ILE B O 1
ATOM 6785 N N . ARG B 1 428 ? 4.484 -26.641 -15.227 1 86.38 428 ARG B N 1
ATOM 6786 C CA . ARG B 1 428 ? 5.727 -26.906 -14.508 1 86.38 428 ARG B CA 1
ATOM 6787 C C . ARG B 1 428 ? 6.918 -26.281 -15.234 1 86.38 428 ARG B C 1
ATOM 6789 O O . ARG B 1 428 ? 7.828 -25.75 -14.594 1 86.38 428 ARG B O 1
ATOM 6796 N N . GLN B 1 429 ? 6.867 -26.469 -16.531 1 89.12 429 GLN B N 1
ATOM 6797 C CA . GLN B 1 429 ? 7.949 -25.984 -17.375 1 89.12 429 GLN B CA 1
ATOM 6798 C C . GLN B 1 429 ? 7.422 -25.469 -18.719 1 89.12 429 GLN B C 1
ATOM 6800 O O . GLN B 1 429 ? 6.434 -26 -19.234 1 89.12 429 GLN B O 1
ATOM 6805 N N . ILE B 1 430 ? 8.109 -24.484 -19.188 1 90.38 430 ILE B N 1
ATOM 6806 C CA . ILE B 1 430 ? 7.781 -23.953 -20.5 1 90.38 430 ILE B CA 1
ATOM 6807 C C . ILE B 1 430 ? 9.039 -23.906 -21.375 1 90.38 430 ILE B C 1
ATOM 6809 O O . ILE B 1 430 ? 10.117 -23.562 -20.891 1 90.38 430 ILE B O 1
ATOM 6813 N N . GLU B 1 431 ? 8.906 -24.344 -22.516 1 89.81 431 GLU B N 1
ATOM 6814 C CA . GLU B 1 431 ? 9.906 -24.141 -23.562 1 89.81 431 GLU B CA 1
ATOM 6815 C C . GLU B 1 431 ? 9.383 -23.219 -24.656 1 89.81 431 GLU B C 1
ATOM 6817 O O . GLU B 1 431 ? 8.336 -23.484 -25.25 1 89.81 431 GLU B O 1
ATOM 6822 N N . VAL B 1 432 ? 10.062 -22.234 -24.828 1 90.25 432 VAL B N 1
ATOM 6823 C CA . VAL B 1 432 ? 9.656 -21.25 -25.828 1 90.25 432 VAL B CA 1
ATOM 6824 C C . VAL B 1 432 ? 10.641 -21.281 -27 1 90.25 432 VAL B C 1
ATOM 6826 O O . VAL B 1 432 ? 11.852 -21.156 -26.797 1 90.25 432 VAL B O 1
ATOM 6829 N N . GLU B 1 433 ? 10.117 -21.469 -28.188 1 88.31 433 GLU B N 1
ATOM 6830 C CA . GLU B 1 433 ? 10.891 -21.438 -29.422 1 88.31 433 GLU B CA 1
ATOM 6831 C C . GLU B 1 433 ? 10.203 -20.578 -30.469 1 88.31 433 GLU B C 1
ATOM 6833 O O . GLU B 1 433 ? 9.094 -20.891 -30.922 1 88.31 433 GLU B O 1
ATOM 6838 N N . ASN B 1 434 ? 10.836 -19.578 -30.891 1 86.75 434 ASN B N 1
ATOM 6839 C CA . ASN B 1 434 ? 10.289 -18.656 -31.875 1 86.75 434 ASN B CA 1
ATOM 6840 C C . ASN B 1 434 ? 8.906 -18.156 -31.469 1 86.75 434 ASN B C 1
ATOM 6842 O O . ASN B 1 434 ? 7.953 -18.25 -32.25 1 86.75 434 ASN B O 1
ATOM 6846 N N . GLU B 1 435 ? 8.75 -17.922 -30.203 1 81.75 435 GLU B N 1
ATOM 6847 C CA . GLU B 1 435 ? 7.562 -17.328 -29.594 1 81.75 435 GLU B CA 1
ATOM 6848 C C . GLU B 1 435 ? 6.414 -18.328 -29.547 1 81.75 435 GLU B C 1
ATOM 6850 O O . GLU B 1 435 ? 5.25 -17.938 -29.438 1 81.75 435 GLU B O 1
ATOM 6855 N N . LYS B 1 436 ? 6.793 -19.5 -29.797 1 89 436 LYS B N 1
ATOM 6856 C CA . LYS B 1 436 ? 5.812 -20.562 -29.609 1 89 436 LYS B CA 1
ATOM 6857 C C . LYS B 1 436 ? 6.094 -21.359 -28.344 1 89 436 LYS B C 1
ATOM 6859 O O . LYS B 1 436 ? 7.246 -21.484 -27.922 1 89 436 LYS B O 1
ATOM 6864 N N . TYR B 1 437 ? 5.055 -21.922 -27.812 1 89.38 437 TYR B N 1
ATOM 6865 C CA . TYR B 1 437 ? 5.176 -22.422 -26.453 1 89.38 437 TYR B CA 1
ATOM 6866 C C . TYR B 1 437 ? 4.938 -23.922 -26.391 1 89.38 437 TYR B C 1
ATOM 6868 O O . TYR B 1 437 ? 4.043 -24.438 -27.062 1 89.38 437 TYR B O 1
ATOM 6876 N N . ASN B 1 438 ? 5.766 -24.547 -25.703 1 88.12 438 ASN B N 1
ATOM 6877 C CA . ASN B 1 438 ? 5.57 -25.922 -25.234 1 88.12 438 ASN B CA 1
ATOM 6878 C C . ASN B 1 438 ? 5.66 -26 -23.703 1 88.12 438 ASN B C 1
ATOM 6880 O O . ASN B 1 438 ? 6.473 -25.297 -23.094 1 88.12 438 ASN B O 1
ATOM 6884 N N . TRP B 1 439 ? 4.695 -26.781 -23.172 1 84.62 439 TRP B N 1
ATOM 6885 C CA . TRP B 1 439 ? 4.734 -26.812 -21.703 1 84.62 439 TRP B CA 1
ATOM 6886 C C . TRP B 1 439 ? 4.473 -28.219 -21.188 1 84.62 439 TRP B C 1
ATOM 6888 O O . TRP B 1 439 ? 4.008 -29.094 -21.922 1 84.62 439 TRP B O 1
ATOM 6898 N N . GLN B 1 440 ? 4.883 -28.422 -20 1 81.38 440 GLN B N 1
ATOM 6899 C CA . GLN B 1 440 ? 4.609 -29.641 -19.219 1 81.38 440 GLN B CA 1
ATOM 6900 C C . GLN B 1 440 ? 3.889 -29.312 -17.922 1 81.38 440 GLN B C 1
ATOM 6902 O O . GLN B 1 440 ? 4.117 -28.25 -17.328 1 81.38 440 GLN B O 1
#

InterPro domains:
  IPR024861 Donson [PR02064] (22-34)
  IPR024861 Donson [PR02064] (130-143)
  IPR024861 Donson [PR02064] (143-158)
  IPR024861 Donson [PTHR12972] (14-440)
  IPR060529 Protein downstream neighbor of Son domain [PF27662] (25-439)

Radius of gyration: 30.39 Å; Cα contacts (8 Å, |Δi|>4): 1620; chains: 2; bounding box: 70×103×74 Å